Protein AF-0000000077544252 (afdb_homodimer)

Structure (mmCIF, N/CA/C/O backbone):
data_AF-0000000077544252-model_v1
#
loop_
_entity.id
_entity.type
_entity.pdbx_description
1 polymer 'Pyridoxal phosphate-dependent transferase'
#
loop_
_atom_site.group_PDB
_atom_site.id
_atom_site.type_symbol
_atom_site.label_atom_id
_atom_site.label_alt_id
_atom_site.label_comp_id
_atom_site.label_asym_id
_atom_site.label_entity_id
_atom_site.label_seq_id
_atom_site.pdbx_PDB_ins_code
_atom_site.Cartn_x
_atom_site.Cartn_y
_atom_site.Cartn_z
_atom_site.occupancy
_atom_site.B_iso_or_equiv
_atom_site.auth_seq_id
_atom_site.auth_comp_id
_atom_site.auth_asym_id
_atom_site.auth_atom_id
_atom_site.pdbx_PDB_model_num
ATOM 1 N N . MET A 1 1 ? -23.828 -21.828 -5.113 1 35.88 1 MET A N 1
ATOM 2 C CA . MET A 1 1 ? -22.531 -21.641 -4.477 1 35.88 1 MET A CA 1
ATOM 3 C C . MET A 1 1 ? -22.531 -22.188 -3.055 1 35.88 1 MET A C 1
ATOM 5 O O . MET A 1 1 ? -23.297 -21.719 -2.209 1 35.88 1 MET A O 1
ATOM 9 N N . THR A 1 2 ? -22.375 -23.5 -2.918 1 40.09 2 THR A N 1
ATOM 10 C CA . THR A 1 2 ? -22.312 -24.078 -1.583 1 40.09 2 THR A CA 1
ATOM 11 C C . THR A 1 2 ? -21.109 -23.531 -0.812 1 40.09 2 THR A C 1
ATOM 13 O O . THR A 1 2 ? -19.984 -23.594 -1.288 1 40.09 2 THR A O 1
ATOM 16 N N . THR A 1 3 ? -21.297 -22.406 -0.187 1 46.16 3 THR A N 1
ATOM 17 C CA . THR A 1 3 ? -20.203 -21.859 0.615 1 46.16 3 THR A CA 1
ATOM 18 C C . THR A 1 3 ? -19.766 -22.859 1.674 1 46.16 3 THR A C 1
ATOM 20 O O . THR A 1 3 ? -20.578 -23.406 2.404 1 46.16 3 THR A O 1
ATOM 23 N N . THR A 1 4 ? -18.906 -23.672 1.326 1 44.28 4 THR A N 1
ATOM 24 C CA . THR A 1 4 ? -18.391 -24.672 2.246 1 44.28 4 THR A CA 1
ATOM 25 C C . THR A 1 4 ? -18.438 -24.172 3.686 1 44.28 4 THR A C 1
ATOM 27 O O . THR A 1 4 ? -18.344 -24.953 4.629 1 44.28 4 THR A O 1
ATOM 30 N N . GLY A 1 5 ? -18.375 -22.844 3.932 1 52.09 5 GLY A N 1
ATOM 31 C CA . GLY A 1 5 ? -18.25 -22.359 5.297 1 52.09 5 GLY A CA 1
ATOM 32 C C . GLY A 1 5 ? -19.562 -21.844 5.871 1 52.09 5 GLY A C 1
ATOM 33 O O . GLY A 1 5 ? -20.609 -21.938 5.227 1 52.09 5 GLY A O 1
ATOM 34 N N . THR A 1 6 ? -19.484 -21.594 7.242 1 63.16 6 THR A N 1
ATOM 35 C CA . THR A 1 6 ? -20.594 -21.25 8.133 1 63.16 6 THR A CA 1
ATOM 36 C C . THR A 1 6 ? -21.312 -20 7.641 1 63.16 6 THR A C 1
ATOM 38 O O . THR A 1 6 ? -22.391 -19.672 8.141 1 63.16 6 THR A O 1
ATOM 41 N N . MET A 1 7 ? -20.766 -19.359 6.504 1 85.69 7 MET A N 1
ATOM 42 C CA . MET A 1 7 ? -21.516 -18.172 6.109 1 85.69 7 MET A CA 1
ATOM 43 C C . MET A 1 7 ? -21.859 -18.219 4.625 1 85.69 7 MET A C 1
ATOM 45 O O . MET A 1 7 ? -21.031 -17.906 3.779 1 85.69 7 MET A O 1
ATOM 49 N N . ASP A 1 8 ? -23 -18.75 4.238 1 91.38 8 ASP A N 1
ATOM 50 C CA . ASP A 1 8 ? -23.484 -18.703 2.865 1 91.38 8 ASP A CA 1
ATOM 51 C C . ASP A 1 8 ? -24.031 -17.328 2.52 1 91.38 8 ASP A C 1
ATOM 53 O O . ASP A 1 8 ? -23.797 -16.359 3.252 1 91.38 8 ASP A O 1
ATOM 57 N N . LEU A 1 9 ? -24.641 -17.203 1.36 1 94.5 9 LEU A N 1
ATOM 58 C CA . LEU A 1 9 ? -25.062 -15.906 0.867 1 94.5 9 LEU A CA 1
ATOM 59 C C . LEU A 1 9 ? -26.078 -15.273 1.813 1 94.5 9 LEU A C 1
ATOM 61 O O . LEU A 1 9 ? -26 -14.078 2.111 1 94.5 9 LEU A O 1
ATOM 65 N N . GLU A 1 10 ? -27.031 -16.047 2.232 1 94.75 10 GLU A N 1
ATOM 66 C CA . GLU A 1 10 ? -28.031 -15.523 3.164 1 94.75 10 GLU A CA 1
ATOM 67 C C . GLU A 1 10 ? -27.406 -15.227 4.523 1 94.75 10 GLU A C 1
ATOM 69 O O . GLU A 1 10 ? -27.797 -14.273 5.203 1 94.75 10 GLU A O 1
ATOM 74 N N . GLY A 1 11 ? -26.516 -16.156 4.957 1 94.81 11 GLY A N 1
ATOM 75 C CA . GLY A 1 11 ? -25.766 -15.875 6.168 1 94.81 11 GLY A CA 1
ATOM 76 C C . GLY A 1 11 ? -24.984 -14.578 6.105 1 94.81 11 GLY A C 1
ATOM 77 O O . GLY A 1 11 ? -24.922 -13.828 7.082 1 94.81 11 GLY A O 1
ATOM 78 N N . PHE A 1 12 ? -24.438 -14.297 4.98 1 97.44 12 PHE A N 1
ATOM 79 C CA . PHE A 1 12 ? -23.719 -13.039 4.777 1 97.44 12 PHE A CA 1
ATOM 80 C C . PHE A 1 12 ? -24.672 -11.859 4.84 1 97.44 12 PHE A C 1
ATOM 82 O O . PHE A 1 12 ? -24.391 -10.852 5.492 1 97.44 12 PHE A O 1
ATOM 89 N N . ARG A 1 13 ? -25.734 -11.953 4.078 1 97.19 13 ARG A N 1
ATOM 90 C CA . ARG A 1 13 ? -26.719 -10.875 4.09 1 97.19 13 ARG A CA 1
ATOM 91 C C . ARG A 1 13 ? -27.094 -10.492 5.516 1 97.19 13 ARG A C 1
ATOM 93 O O . ARG A 1 13 ? -27.094 -9.312 5.867 1 97.19 13 ARG A O 1
ATOM 100 N N . GLU A 1 14 ? -27.344 -11.453 6.359 1 96.81 14 GLU A N 1
ATOM 101 C CA . GLU A 1 14 ? -27.75 -11.219 7.746 1 96.81 14 GLU A CA 1
ATOM 102 C C . GLU A 1 14 ? -26.594 -10.625 8.555 1 96.81 14 GLU A C 1
ATOM 104 O O . GLU A 1 14 ? -26.797 -9.672 9.312 1 96.81 14 GLU A O 1
ATOM 109 N N . ALA A 1 15 ? -25.422 -11.219 8.438 1 98 15 ALA A N 1
ATOM 110 C CA . ALA A 1 15 ? -24.25 -10.734 9.156 1 98 15 ALA A CA 1
ATOM 111 C C . ALA A 1 15 ? -23.906 -9.297 8.766 1 98 15 ALA A C 1
ATOM 113 O O . ALA A 1 15 ? -23.547 -8.484 9.625 1 98 15 ALA A O 1
ATOM 114 N N . ALA A 1 16 ? -24 -9.008 7.457 1 98.31 16 ALA A N 1
ATOM 115 C CA . ALA A 1 16 ? -23.688 -7.676 6.953 1 98.31 16 ALA A CA 1
ATOM 116 C C . ALA A 1 16 ? -24.703 -6.645 7.469 1 98.31 16 ALA A C 1
ATOM 118 O O . ALA A 1 16 ? -24.312 -5.539 7.855 1 98.31 16 ALA A O 1
ATOM 119 N N . ARG A 1 17 ? -25.969 -7 7.469 1 97.88 17 ARG A N 1
ATOM 120 C CA . ARG A 1 17 ? -26.984 -6.09 7.969 1 97.88 17 ARG A CA 1
ATOM 121 C C . ARG A 1 17 ? -26.797 -5.809 9.453 1 97.88 17 ARG A C 1
ATOM 123 O O . ARG A 1 17 ? -26.922 -4.668 9.898 1 97.88 17 ARG A O 1
ATOM 130 N N . SER A 1 18 ? -26.516 -6.855 10.211 1 97.88 18 SER A N 1
ATOM 131 C CA . SER A 1 18 ? -26.219 -6.676 11.633 1 97.88 18 SER A CA 1
ATOM 132 C C . SER A 1 18 ? -25 -5.793 11.836 1 97.88 18 SER A C 1
ATOM 134 O O . SER A 1 18 ? -24.953 -4.98 12.766 1 97.88 18 SER A O 1
ATOM 136 N N . SER A 1 19 ? -23.984 -5.969 11.062 1 98.44 19 SER A N 1
ATOM 137 C CA . SER A 1 19 ? -22.766 -5.156 11.133 1 98.44 19 SER A CA 1
ATOM 138 C C . SER A 1 19 ? -23.078 -3.691 10.828 1 98.44 19 SER A C 1
ATOM 140 O O . SER A 1 19 ? -22.531 -2.793 11.484 1 98.44 19 SER A O 1
ATOM 142 N N . ILE A 1 20 ? -23.922 -3.459 9.805 1 98.31 20 ILE A N 1
ATOM 143 C CA . ILE A 1 20 ? -24.328 -2.102 9.453 1 98.31 20 ILE A CA 1
ATOM 144 C C . ILE A 1 20 ? -25.031 -1.446 10.641 1 98.31 20 ILE A C 1
ATOM 146 O O . ILE A 1 20 ? -24.797 -0.276 10.945 1 98.31 20 ILE A O 1
ATOM 150 N N . ASP A 1 21 ? -25.891 -2.166 11.305 1 97.94 21 ASP A N 1
ATOM 151 C CA . ASP A 1 21 ? -26.578 -1.633 12.461 1 97.94 21 ASP A CA 1
ATOM 152 C C . ASP A 1 21 ? -25.609 -1.244 13.57 1 97.94 21 ASP A C 1
ATOM 154 O O . ASP A 1 21 ? -25.766 -0.203 14.211 1 97.94 21 ASP A O 1
ATOM 158 N N . GLU A 1 22 ? -24.609 -2.035 13.82 1 97.81 22 GLU A N 1
ATOM 159 C CA . GLU A 1 22 ? -23.594 -1.722 14.82 1 97.81 22 GLU A CA 1
ATOM 160 C C . GLU A 1 22 ? -22.797 -0.481 14.43 1 97.81 22 GLU A C 1
ATOM 162 O O . GLU A 1 22 ? -22.453 0.344 15.281 1 97.81 22 GLU A O 1
ATOM 167 N N . ILE A 1 23 ? -22.453 -0.376 13.18 1 98 23 ILE A N 1
ATOM 168 C CA . ILE A 1 23 ? -21.688 0.755 12.68 1 98 23 ILE A CA 1
ATOM 169 C C . ILE A 1 23 ? -22.5 2.039 12.828 1 98 23 ILE A C 1
ATOM 171 O O . ILE A 1 23 ? -21.969 3.072 13.25 1 98 23 ILE A O 1
ATOM 175 N N . VAL A 1 24 ? -23.781 1.956 12.453 1 97.5 24 VAL A N 1
ATOM 176 C CA . VAL A 1 24 ? -24.672 3.107 12.617 1 97.5 24 VAL A CA 1
ATOM 177 C C . VAL A 1 24 ? -24.734 3.508 14.094 1 97.5 24 VAL A C 1
ATOM 179 O O . VAL A 1 24 ? -24.656 4.691 14.422 1 97.5 24 VAL A O 1
ATOM 182 N N . GLY A 1 25 ? -24.891 2.525 14.969 1 96.88 25 GLY A N 1
ATOM 183 C CA . GLY A 1 25 ? -24.875 2.793 16.391 1 96.88 25 GLY A CA 1
ATOM 184 C C . GLY A 1 25 ? -23.594 3.439 16.875 1 96.88 25 GLY A C 1
ATOM 185 O O . GLY A 1 25 ? -23.625 4.34 17.719 1 96.88 25 GLY A O 1
ATOM 186 N N . TYR A 1 26 ? -22.5 3.006 16.453 1 96.88 26 TYR A N 1
ATOM 187 C CA . TYR A 1 26 ? -21.188 3.543 16.781 1 96.88 26 TYR A CA 1
ATOM 188 C C . TYR A 1 26 ? -21.109 5.027 16.438 1 96.88 26 TYR A C 1
ATOM 190 O O . TYR A 1 26 ? -20.688 5.836 17.281 1 96.88 26 TYR A O 1
ATOM 198 N N . TYR A 1 27 ? -21.516 5.414 15.203 1 96.56 27 TYR A N 1
ATOM 199 C CA . TYR A 1 27 ? -21.406 6.805 14.766 1 96.56 27 TYR A CA 1
ATOM 200 C C . TYR A 1 27 ? -22.453 7.672 15.453 1 96.56 27 TYR A C 1
ATOM 202 O O . TYR A 1 27 ? -22.25 8.867 15.648 1 96.56 27 TYR A O 1
ATOM 210 N N . GLN A 1 28 ? -23.531 7.016 15.805 1 95.44 28 GLN A N 1
ATOM 211 C CA . GLN A 1 28 ? -24.562 7.734 16.547 1 95.44 28 GLN A CA 1
ATOM 212 C C . GLN A 1 28 ? -24.047 8.18 17.906 1 95.44 28 GLN A C 1
ATOM 214 O O . GLN A 1 28 ? -24.438 9.242 18.406 1 95.44 28 GLN A O 1
ATOM 219 N N . ASN A 1 29 ? -23.125 7.438 18.484 1 94.75 29 ASN A N 1
ATOM 220 C CA . ASN A 1 29 ? -22.734 7.676 19.859 1 94.75 29 ASN A CA 1
ATOM 221 C C . ASN A 1 29 ? -21.25 8 19.984 1 94.75 29 ASN A C 1
ATOM 223 O O . ASN A 1 29 ? -20.703 8.055 21.078 1 94.75 29 ASN A O 1
ATOM 227 N N . ILE A 1 30 ? -20.594 8.25 18.938 1 94.94 30 ILE A N 1
ATOM 228 C CA . ILE A 1 30 ? -19.141 8.344 18.922 1 94.94 30 ILE A CA 1
ATOM 229 C C . ILE A 1 30 ? -18.703 9.555 19.75 1 94.94 30 ILE A C 1
ATOM 231 O O . ILE A 1 30 ? -17.656 9.523 20.406 1 94.94 30 ILE A O 1
ATOM 235 N N . ALA A 1 31 ? -19.484 10.648 19.797 1 93.12 31 ALA A N 1
ATOM 236 C CA . ALA A 1 31 ? -19.125 11.867 20.516 1 93.12 31 ALA A CA 1
ATOM 237 C C . ALA A 1 31 ? -19.125 11.641 22.031 1 93.12 31 ALA A C 1
ATOM 239 O O . ALA A 1 31 ? -18.484 12.375 22.766 1 93.12 31 ALA A O 1
ATOM 240 N N . ASP A 1 32 ? -19.844 10.578 22.469 1 92.5 32 ASP A N 1
ATOM 241 C CA . ASP A 1 32 ? -19.969 10.289 23.906 1 92.5 32 ASP A CA 1
ATO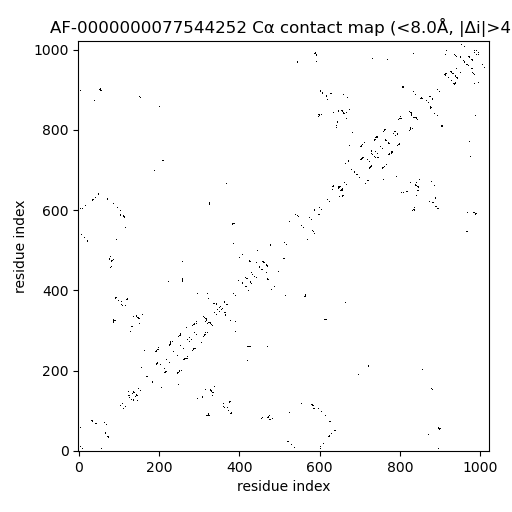M 242 C C . ASP A 1 32 ? -18.859 9.359 24.375 1 92.5 32 ASP A C 1
ATOM 244 O O . ASP A 1 32 ? -18.703 9.141 25.578 1 92.5 32 ASP A O 1
ATOM 248 N N . ARG A 1 33 ? -18.125 8.836 23.5 1 92 33 ARG A N 1
ATOM 249 C CA . ARG A 1 33 ? -17.031 7.93 23.844 1 92 33 ARG A CA 1
ATOM 250 C C . ARG A 1 33 ? -15.758 8.703 24.172 1 92 33 ARG A C 1
ATOM 252 O O . ARG A 1 33 ? -15.547 9.797 23.641 1 92 33 ARG A O 1
ATOM 259 N N . ARG A 1 34 ? -15 8.133 25.156 1 92.62 34 ARG A N 1
ATOM 260 C CA . ARG A 1 34 ? -13.648 8.648 25.328 1 92.62 34 ARG A CA 1
ATOM 261 C C . ARG A 1 34 ? -12.867 8.594 24.016 1 92.62 34 ARG A C 1
ATOM 263 O O . ARG A 1 34 ? -12.805 7.551 23.359 1 92.62 34 ARG A O 1
ATOM 270 N N . VAL A 1 35 ? -12.258 9.68 23.688 1 94.44 35 VAL A N 1
ATOM 271 C CA . VAL A 1 35 ? -11.68 9.797 22.344 1 94.44 35 VAL A CA 1
ATOM 272 C C . VAL A 1 35 ? -10.461 8.883 22.219 1 94.44 35 VAL A C 1
ATOM 274 O O . VAL A 1 35 ? -10.344 8.125 21.266 1 94.44 35 VAL A O 1
ATOM 277 N N . VAL A 1 36 ? -9.516 8.953 23.172 1 92.94 36 VAL A N 1
ATOM 278 C CA . VAL A 1 36 ? -8.305 8.141 23.172 1 92.94 36 VAL A CA 1
ATOM 279 C C . VAL A 1 36 ? -8.5 6.906 24.031 1 92.94 36 VAL 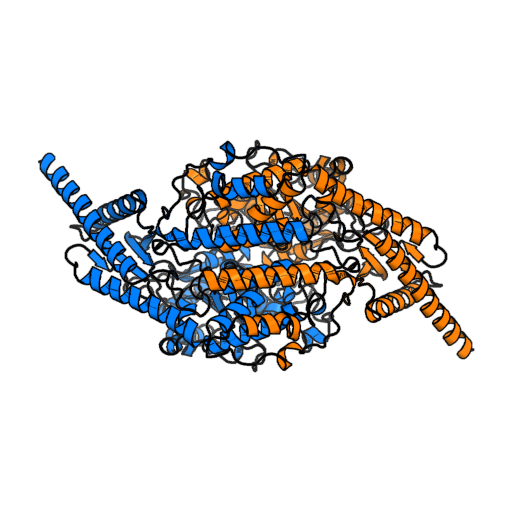A C 1
ATOM 281 O O . VAL A 1 36 ? -8.992 7.004 25.172 1 92.94 36 VAL A O 1
ATOM 284 N N . SER A 1 37 ? -8.141 5.801 23.484 1 91.62 37 SER A N 1
ATOM 285 C CA . SER A 1 37 ? -8.258 4.559 24.25 1 91.62 37 SER A CA 1
ATOM 286 C C . SER A 1 37 ? -7.488 4.645 25.562 1 91.62 37 SER A C 1
ATOM 288 O O . SER A 1 37 ? -6.43 5.273 25.641 1 91.62 37 SER A O 1
ATOM 290 N N . SER A 1 38 ? -8.008 4.02 26.609 1 90.25 38 SER A N 1
ATOM 291 C CA . SER A 1 38 ? -7.344 4.02 27.906 1 90.25 38 SER A CA 1
ATOM 292 C C . SER A 1 38 ? -6.812 2.635 28.25 1 90.25 38 SER A C 1
ATOM 294 O O . SER A 1 38 ? -6.465 2.373 29.406 1 90.25 38 SER A O 1
ATOM 296 N N . VAL A 1 39 ? -6.75 1.806 27.266 1 93.31 39 VAL A N 1
ATOM 297 C CA . VAL A 1 39 ? -6.262 0.458 27.547 1 93.31 39 VAL A CA 1
ATOM 298 C C . VAL A 1 39 ? -4.75 0.493 27.781 1 93.31 39 VAL A C 1
ATOM 300 O O . VAL A 1 39 ? -4.09 1.478 27.438 1 93.31 39 VAL A O 1
ATOM 303 N N . LYS A 1 40 ? -4.219 -0.551 28.406 1 92.81 40 LYS A N 1
ATOM 304 C CA . LYS A 1 40 ? -2.781 -0.712 28.609 1 92.81 40 LYS A CA 1
ATOM 305 C C . LYS A 1 40 ? -2.172 -1.603 27.531 1 92.81 40 LYS A C 1
ATOM 307 O O . LYS A 1 40 ? -2.859 -2.453 26.953 1 92.81 40 LYS A O 1
ATOM 312 N N . PRO A 1 41 ? -0.86 -1.338 27.234 1 92.38 41 PRO A N 1
ATOM 313 C CA . PRO A 1 41 ? -0.205 -2.25 26.281 1 92.38 41 PRO A CA 1
ATOM 314 C C . PRO A 1 41 ? -0.374 -3.717 26.672 1 92.38 41 PRO A C 1
ATOM 316 O O . PRO A 1 41 ? -0.193 -4.078 27.844 1 92.38 41 PRO A O 1
ATOM 319 N N . GLY A 1 42 ? -0.75 -4.504 25.656 1 93.12 42 GLY A N 1
ATOM 320 C CA . GLY A 1 42 ? -0.922 -5.926 25.906 1 93.12 42 GLY A CA 1
ATOM 321 C C . GLY A 1 42 ? -2.336 -6.297 26.312 1 93.12 42 GLY A C 1
ATOM 322 O O . GLY A 1 42 ? -2.635 -7.473 26.547 1 93.12 42 GLY A O 1
ATOM 323 N N . TYR A 1 43 ? -3.262 -5.379 26.297 1 95.88 43 TYR A N 1
ATOM 324 C CA . TYR A 1 43 ? -4.621 -5.625 26.766 1 95.88 43 TYR A CA 1
ATOM 325 C C . TYR A 1 43 ? -5.293 -6.723 25.953 1 95.88 43 TYR A C 1
ATOM 327 O O . TYR A 1 43 ? -5.996 -7.57 26.516 1 95.88 43 TYR A O 1
ATOM 335 N N . LEU A 1 44 ? -5.07 -6.719 24.688 1 96.88 44 LEU A N 1
ATOM 336 C CA . LEU A 1 44 ? -5.805 -7.621 23.812 1 96.88 44 LEU A CA 1
ATOM 337 C C . LEU A 1 44 ? -5.289 -9.055 23.953 1 96.88 44 LEU A C 1
ATOM 339 O O . LEU A 1 44 ? -6.051 -10.008 23.797 1 96.88 44 LEU A O 1
ATOM 343 N N . ARG A 1 45 ? -4.02 -9.211 24.188 1 94.81 45 ARG A N 1
ATOM 344 C CA . ARG A 1 45 ? -3.42 -10.523 24.375 1 94.81 45 ARG A CA 1
ATOM 345 C C . ARG A 1 45 ? -4.098 -11.281 25.5 1 94.81 45 ARG A C 1
ATOM 347 O O . ARG A 1 45 ? -4.18 -12.516 25.469 1 94.81 45 ARG A O 1
ATOM 354 N N . GLU A 1 46 ? -4.582 -10.555 26.453 1 95.19 46 GLU A N 1
ATOM 355 C CA . GLU A 1 46 ? -5.246 -11.148 27.609 1 95.19 46 GLU A CA 1
ATOM 356 C C . GLU A 1 46 ? -6.672 -11.578 27.266 1 95.19 46 GLU A C 1
ATOM 358 O O . GLU A 1 46 ? -7.258 -12.406 27.969 1 95.19 46 GLU A O 1
ATOM 363 N N . LEU A 1 47 ? -7.18 -11.023 26.219 1 96.62 47 LEU A N 1
ATOM 364 C CA . LEU A 1 47 ? -8.594 -11.203 25.922 1 96.62 47 LEU A CA 1
ATOM 365 C C . LEU A 1 47 ? -8.789 -12.188 24.781 1 96.62 47 LEU A C 1
ATOM 367 O O . LEU A 1 47 ? -9.883 -12.711 24.578 1 96.62 47 LEU A O 1
ATOM 371 N N . VAL A 1 48 ? -7.746 -12.359 23.953 1 96.62 48 VAL A N 1
ATOM 372 C CA . VAL A 1 48 ? -7.809 -13.203 22.766 1 96.62 48 VAL A CA 1
ATOM 373 C C . VAL A 1 48 ? -6.906 -14.422 22.938 1 96.62 48 VAL A C 1
ATOM 375 O O . VAL A 1 48 ? -5.785 -14.297 23.438 1 96.62 48 VAL A O 1
ATOM 378 N N . PRO A 1 49 ? -7.379 -15.602 22.484 1 95.31 49 PRO A N 1
ATOM 379 C CA . PRO A 1 49 ? -6.539 -16.797 22.625 1 95.31 49 PRO A CA 1
ATOM 380 C C . PRO A 1 49 ? -5.191 -16.641 21.922 1 95.31 49 PRO A C 1
ATOM 382 O O . PRO A 1 49 ? -5.102 -15.984 20.875 1 95.31 49 PRO A O 1
ATOM 385 N N . SER A 1 50 ? -4.195 -17.266 22.391 1 93.44 50 SER A N 1
ATOM 386 C CA . SER A 1 50 ? -2.85 -17.203 21.828 1 93.44 50 SER A CA 1
ATOM 387 C C . SER A 1 50 ? -2.74 -18.031 20.562 1 93.44 50 SER A C 1
ATOM 389 O O . SER A 1 50 ? -1.806 -17.859 19.781 1 93.44 50 SER A O 1
ATOM 391 N N . LYS A 1 51 ? -3.67 -18.922 20.359 1 96.62 51 LYS A N 1
ATOM 392 C CA . LYS A 1 51 ? -3.695 -19.766 19.172 1 96.62 51 LYS A CA 1
ATOM 393 C C . LYS A 1 51 ? -4.965 -19.547 18.359 1 96.62 51 LYS A C 1
ATOM 395 O O . LYS A 1 51 ? -5.996 -19.156 18.906 1 96.62 51 LYS A O 1
ATOM 400 N N . PRO A 1 52 ? -4.84 -19.734 17.047 1 98 52 PRO A N 1
ATOM 401 C CA . PRO A 1 52 ? -6.055 -19.594 16.234 1 98 52 PRO A CA 1
ATOM 402 C C . PRO A 1 52 ? -7.082 -20.688 16.531 1 98 52 PRO A C 1
ATOM 404 O O . PRO A 1 52 ? -6.711 -21.812 16.891 1 98 52 PRO A O 1
ATOM 407 N N . PRO A 1 53 ? -8.352 -20.406 16.406 1 97.88 53 PRO A N 1
ATOM 408 C CA . PRO A 1 53 ? -9.352 -21.453 16.609 1 97.88 53 PRO A CA 1
ATOM 409 C C . PRO A 1 53 ? -9.258 -22.562 15.555 1 97.88 53 PRO A C 1
ATOM 411 O O . PRO A 1 53 ? -9.117 -22.281 14.367 1 97.88 53 PRO A O 1
ATOM 414 N N . VAL A 1 54 ? -9.352 -23.781 16.031 1 98 54 VAL A N 1
ATOM 415 C CA . VAL A 1 54 ? -9.266 -24.938 15.125 1 98 54 VAL A CA 1
ATOM 416 C C . VAL A 1 54 ? -10.586 -25.094 14.375 1 98 54 VAL A C 1
ATOM 418 O O . VAL A 1 54 ? -10.594 -25.297 13.156 1 98 54 VAL A O 1
ATOM 421 N N . GLU A 1 55 ? -11.68 -24.969 15.141 1 97.44 55 GLU A N 1
ATOM 422 C CA . GLU A 1 55 ? -13.016 -25.109 14.57 1 97.44 55 GLU A CA 1
ATOM 423 C C . GLU A 1 55 ? -13.602 -23.766 14.195 1 97.44 55 GLU A C 1
ATOM 425 O O . GLU A 1 55 ? -13.258 -22.734 14.797 1 97.44 55 GLU A O 1
ATOM 430 N N . ALA A 1 56 ? -14.492 -23.781 13.242 1 97.12 56 ALA A N 1
ATOM 431 C CA . ALA A 1 56 ? -15.211 -22.578 12.828 1 97.12 56 ALA A CA 1
ATOM 432 C C . ALA A 1 56 ? -16.031 -22.016 13.984 1 97.12 56 ALA A C 1
ATOM 434 O O . ALA A 1 56 ? -16.547 -22.766 14.812 1 97.12 56 ALA A O 1
ATOM 435 N N . GLU A 1 57 ? -16.141 -20.703 14 1 96.69 57 GLU A N 1
ATOM 436 C CA . GLU A 1 57 ? -16.969 -20.016 14.977 1 96.69 57 GLU A CA 1
ATOM 437 C C . GLU A 1 57 ? -18.156 -19.328 14.305 1 96.69 57 GLU A C 1
ATOM 439 O O . GLU A 1 57 ? -18.078 -18.953 13.133 1 96.69 57 GLU A O 1
ATOM 444 N N . GLN A 1 58 ? -19.25 -19.156 15.047 1 95.81 58 GLN A N 1
ATOM 445 C CA . GLN A 1 58 ? -20.438 -18.5 14.531 1 95.81 58 GLN A CA 1
ATOM 446 C C . GLN A 1 58 ? -20.266 -16.984 14.5 1 95.81 58 GLN A C 1
ATOM 448 O O . GLN A 1 58 ? -19.641 -16.406 15.406 1 95.81 58 GLN A O 1
ATOM 453 N N . TRP A 1 59 ? -20.859 -16.375 13.508 1 96.69 59 TRP A N 1
ATOM 454 C CA . TRP A 1 59 ? -20.703 -14.93 13.328 1 96.69 59 TRP A CA 1
ATOM 455 C C . TRP A 1 59 ? -21.156 -14.172 14.57 1 96.69 59 TRP A C 1
ATOM 457 O O . TRP A 1 59 ? -20.516 -13.203 14.984 1 96.69 59 TRP A O 1
ATOM 467 N N . LYS A 1 60 ? -22.266 -14.633 15.133 1 96 60 LYS A N 1
ATOM 468 C CA . LYS A 1 60 ? -22.812 -13.93 16.297 1 96 60 LYS A CA 1
ATOM 469 C C . LYS A 1 60 ? -21.781 -13.844 17.422 1 96 60 LYS A C 1
ATOM 471 O O . LYS A 1 60 ? -21.719 -12.836 18.125 1 96 60 LYS A O 1
ATOM 476 N N . ASP A 1 61 ? -20.984 -14.859 17.594 1 96.44 61 ASP A N 1
ATOM 477 C CA . ASP A 1 61 ? -19.953 -14.883 18.625 1 96.44 61 ASP A CA 1
ATOM 478 C C . ASP A 1 61 ? -18.781 -13.992 18.266 1 96.44 61 ASP A C 1
ATOM 480 O O . ASP A 1 61 ? -18.219 -13.312 19.109 1 96.44 61 ASP A O 1
ATOM 484 N N . ILE A 1 62 ? -18.422 -13.992 17.016 1 97.81 62 ILE A N 1
ATOM 485 C CA . ILE A 1 62 ? -17.328 -13.164 16.516 1 97.81 62 ILE A CA 1
ATOM 486 C C . ILE A 1 62 ? -17.703 -11.688 16.656 1 97.81 62 ILE A C 1
ATOM 488 O O . ILE A 1 62 ? -16.906 -10.875 17.125 1 97.81 62 ILE A O 1
ATOM 492 N N . GLN A 1 63 ? -18.906 -11.367 16.219 1 97.94 63 GLN A N 1
ATOM 493 C CA . GLN A 1 63 ? -19.391 -9.984 16.25 1 97.94 63 GLN A CA 1
ATOM 494 C C . GLN A 1 63 ? -19.406 -9.445 17.672 1 97.94 63 GLN A C 1
ATOM 496 O O . GLN A 1 63 ? -19.062 -8.281 17.891 1 97.94 63 GLN A O 1
ATOM 501 N N . LYS A 1 64 ? -19.797 -10.266 18.625 1 97.94 64 LYS A N 1
ATOM 502 C CA . LYS A 1 64 ? -19.797 -9.859 20.031 1 97.94 64 LYS A CA 1
ATOM 503 C C . LYS A 1 64 ? -18.406 -9.438 20.5 1 97.94 64 LYS A C 1
ATOM 505 O O . LYS A 1 64 ? -18.266 -8.531 21.312 1 97.94 64 LYS A O 1
ATOM 510 N N . ASP A 1 65 ? -17.422 -10.07 20 1 98.12 65 ASP A N 1
ATOM 511 C CA . ASP A 1 65 ? -16.047 -9.805 20.406 1 98.12 65 ASP A CA 1
ATOM 512 C C . ASP A 1 65 ? -15.547 -8.484 19.844 1 98.12 65 ASP A C 1
ATOM 514 O O . ASP A 1 65 ? -14.586 -7.902 20.359 1 98.12 65 ASP A O 1
ATOM 518 N N . VAL A 1 66 ? -16.141 -7.949 18.734 1 98.06 66 VAL A N 1
ATOM 519 C CA . VAL A 1 66 ? -15.773 -6.641 18.219 1 98.06 66 VAL A CA 1
ATOM 520 C C . VAL A 1 66 ? -16 -5.57 19.281 1 98.06 66 VAL A C 1
ATOM 522 O O . VAL A 1 66 ? -15.117 -4.746 19.547 1 98.06 66 VAL A O 1
ATOM 525 N N . GLU A 1 67 ? -17.141 -5.57 19.875 1 95.88 67 GLU A N 1
ATOM 526 C CA . GLU A 1 67 ? -17.453 -4.598 20.922 1 95.88 67 GLU A CA 1
ATOM 527 C C . GLU A 1 67 ? -16.688 -4.891 22.203 1 95.88 67 GLU A C 1
ATOM 529 O O . GLU A 1 67 ? -16.141 -3.979 22.828 1 95.88 67 GLU A O 1
ATOM 534 N N . ALA A 1 68 ? -16.547 -6.156 22.562 1 97.19 68 ALA A N 1
ATOM 535 C CA . ALA A 1 68 ? -16 -6.539 23.859 1 97.19 68 ALA A CA 1
ATOM 536 C C . ALA A 1 68 ? -14.477 -6.434 23.875 1 97.19 68 ALA A C 1
ATOM 538 O O . ALA A 1 68 ? -13.875 -6.113 24.906 1 97.19 68 ALA A O 1
ATOM 539 N N . LYS A 1 69 ? -13.898 -6.746 22.766 1 98.12 69 LYS A N 1
ATOM 540 C CA . LYS A 1 69 ? -12.445 -6.922 22.797 1 98.12 69 LYS A CA 1
ATOM 541 C C . LYS A 1 69 ? -11.75 -5.883 21.922 1 98.12 69 LYS A C 1
ATOM 543 O O . LYS A 1 69 ? -10.68 -5.383 22.281 1 98.12 69 LYS A O 1
ATOM 548 N N . ILE A 1 70 ? -12.266 -5.477 20.734 1 98.19 70 ILE A N 1
ATOM 549 C CA . ILE A 1 70 ? -11.625 -4.578 19.781 1 98.19 70 ILE A CA 1
ATOM 550 C C . ILE A 1 70 ? -11.945 -3.129 20.141 1 98.19 70 ILE A C 1
ATOM 552 O O . ILE A 1 70 ? -11.039 -2.299 20.25 1 98.19 70 ILE A O 1
ATOM 556 N N . MET A 1 71 ? -13.172 -2.814 20.469 1 97.31 71 MET A N 1
ATOM 557 C CA . MET A 1 71 ? -13.688 -1.462 20.672 1 97.31 71 MET A CA 1
ATOM 558 C C . MET A 1 71 ? -12.922 -0.749 21.781 1 97.31 71 MET A C 1
ATOM 560 O O . MET A 1 71 ? -12.594 0.432 21.656 1 97.31 71 MET A O 1
ATOM 564 N N . PRO A 1 72 ? -12.57 -1.454 22.875 1 96.62 72 PRO A N 1
ATOM 565 C CA . PRO A 1 72 ? -11.875 -0.758 23.953 1 96.62 72 PRO A CA 1
ATOM 566 C C . PRO A 1 72 ? -10.523 -0.19 23.516 1 96.62 72 PRO A C 1
ATOM 568 O O . PRO A 1 72 ? -10.031 0.77 24.125 1 96.62 72 PRO A O 1
ATOM 571 N N . GLY A 1 73 ? -9.961 -0.79 22.5 1 96.56 73 GLY A N 1
ATOM 572 C CA . GLY A 1 73 ? -8.641 -0.369 22.062 1 96.56 73 GLY A CA 1
ATOM 573 C C . GLY A 1 73 ? -8.68 0.59 20.891 1 96.56 73 GLY A C 1
ATOM 574 O O . GLY A 1 73 ? -7.633 0.932 20.328 1 96.56 73 GLY A O 1
ATOM 575 N N . ILE A 1 74 ? -9.852 1.1 20.5 1 96.69 74 ILE A N 1
ATOM 576 C CA . ILE A 1 74 ? -9.992 1.99 19.359 1 96.69 74 ILE A CA 1
ATOM 577 C C . ILE A 1 74 ? -9.836 3.441 19.812 1 96.69 74 ILE A C 1
ATOM 579 O O . ILE A 1 74 ? -10.5 3.881 20.75 1 96.69 74 ILE A O 1
ATOM 583 N N . THR A 1 75 ? -8.875 4.168 19.25 1 95.25 75 THR A N 1
ATOM 584 C CA . THR A 1 75 ? -8.898 5.625 19.281 1 95.25 75 THR A CA 1
ATOM 585 C C . THR A 1 75 ? -9.859 6.168 18.234 1 95.25 75 THR A C 1
ATOM 587 O O . THR A 1 75 ? -9.766 5.82 17.047 1 95.25 75 THR A O 1
ATOM 590 N N . HIS A 1 76 ? -10.789 6.957 18.641 1 96.19 76 HIS A N 1
ATOM 591 C CA . HIS A 1 76 ? -11.906 7.352 17.797 1 96.19 76 HIS A CA 1
ATOM 592 C C . HIS A 1 76 ? -11.555 8.586 16.969 1 96.19 76 HIS A C 1
ATOM 594 O O . HIS A 1 76 ? -12.023 9.688 17.266 1 96.19 76 HIS A O 1
ATOM 600 N N . TRP A 1 77 ? -10.93 8.422 15.867 1 96.31 77 TRP A N 1
ATOM 601 C CA . TRP A 1 77 ? -10.438 9.469 14.984 1 96.31 77 TRP A CA 1
ATOM 602 C C . TRP A 1 77 ? -11.594 10.281 14.406 1 96.31 77 TRP A C 1
ATOM 604 O O . TRP A 1 77 ? -11.414 11.43 14 1 96.31 77 TRP A O 1
ATOM 614 N N . GLN A 1 78 ? -12.773 9.688 14.352 1 96.31 78 GLN A N 1
ATOM 615 C CA . GLN A 1 78 ? -13.906 10.352 13.727 1 96.31 78 GLN A CA 1
ATOM 616 C C . GLN A 1 78 ? -14.695 11.172 14.742 1 96.31 78 GLN A C 1
ATOM 618 O O . GLN A 1 78 ? -15.664 11.852 14.383 1 96.31 78 GLN A O 1
ATOM 623 N N . SER A 1 79 ? -14.336 11.094 16.016 1 96.75 79 SER A N 1
ATOM 624 C CA . SER A 1 79 ? -15.008 11.875 17.047 1 96.75 79 SER A CA 1
ATOM 625 C C . SER A 1 79 ? -14.828 13.375 16.812 1 96.75 79 SER A C 1
ATOM 627 O O . SER A 1 79 ? -13.75 13.82 16.438 1 96.75 79 SER A O 1
ATOM 629 N N . PRO A 1 80 ? -15.883 14.18 17.062 1 96.5 80 PRO A N 1
ATOM 630 C CA . PRO A 1 80 ? -15.711 15.633 16.984 1 96.5 80 PRO A CA 1
ATOM 631 C C . PRO A 1 80 ? -14.773 16.188 18.062 1 96.5 80 PRO A C 1
ATOM 633 O O . PRO A 1 80 ? -14.383 17.344 18.016 1 96.5 80 PRO A O 1
ATOM 636 N N . ASN A 1 81 ? -14.391 15.32 19.031 1 96.81 81 ASN A N 1
ATOM 637 C CA . ASN A 1 81 ? -13.461 15.703 20.094 1 96.81 81 ASN A CA 1
ATOM 638 C C . ASN A 1 81 ? -12.031 15.32 19.75 1 96.81 81 ASN A C 1
ATOM 640 O O . ASN A 1 81 ? -11.117 15.547 20.547 1 96.81 81 ASN A O 1
ATOM 644 N N . PHE A 1 82 ? -11.883 14.688 18.609 1 96.62 82 PHE A N 1
ATOM 645 C CA . PHE A 1 82 ? -10.547 14.398 18.094 1 96.62 82 PHE A CA 1
ATOM 646 C C . PHE A 1 82 ? -9.961 15.609 17.375 1 96.62 82 PHE A C 1
ATOM 648 O O . PHE A 1 82 ? -10.367 15.938 16.266 1 96.62 82 PHE A O 1
ATOM 655 N N . MET A 1 83 ? -8.961 16.266 18 1 97.06 83 MET A N 1
ATOM 656 C CA . MET A 1 83 ? -8.336 17.469 17.438 1 97.06 83 MET A CA 1
ATOM 657 C C . MET A 1 83 ? -6.82 17.312 17.375 1 97.06 83 MET A C 1
ATOM 659 O O . MET A 1 83 ? -6.09 18.312 17.391 1 97.06 83 MET A O 1
ATOM 663 N N . ALA A 1 84 ? -6.379 16.016 17.375 1 94.62 84 ALA A N 1
ATOM 664 C CA . ALA A 1 84 ? -4.969 15.648 17.312 1 94.62 84 ALA A CA 1
ATOM 665 C C . ALA A 1 84 ? -4.539 15.336 15.883 1 94.62 84 ALA A C 1
ATOM 667 O O . ALA A 1 84 ? -5.367 14.969 15.047 1 94.62 84 ALA A O 1
ATOM 668 N N . PHE A 1 85 ? -3.279 15.477 15.586 1 94.25 85 PHE A N 1
ATOM 669 C CA . PHE A 1 85 ? -2.742 15.172 14.266 1 94.25 85 PHE A CA 1
ATOM 670 C C . PHE A 1 85 ? -3.576 15.836 13.172 1 94.25 85 PHE A C 1
ATOM 672 O O . PHE A 1 85 ? -4.324 16.781 13.445 1 94.25 85 PHE A O 1
ATOM 679 N N . PHE A 1 86 ? -3.373 15.531 11.914 1 96.06 86 PHE A N 1
ATOM 680 C CA . PHE A 1 86 ? -4.336 15.789 10.852 1 96.06 86 PHE A CA 1
ATOM 681 C C . PHE A 1 86 ? -5.371 14.672 10.773 1 96.06 86 PHE A C 1
ATOM 683 O O . PHE A 1 86 ? -5.086 13.531 11.133 1 96.06 86 PHE A O 1
ATOM 690 N N . PRO A 1 87 ? -6.578 15.008 10.398 1 95.44 87 PRO A N 1
ATOM 691 C CA . PRO A 1 87 ? -7.652 14.008 10.406 1 95.44 87 PRO A CA 1
ATOM 692 C C . PRO A 1 87 ? -7.387 12.852 9.445 1 95.44 87 PRO A C 1
ATOM 694 O O . PRO A 1 87 ? -6.551 12.969 8.547 1 95.44 87 PRO A O 1
ATOM 697 N N . CYS A 1 88 ? -7.984 11.742 9.648 1 95.56 88 CYS A N 1
ATOM 698 C CA . CYS A 1 88 ? -8.18 10.609 8.75 1 95.56 88 CYS A CA 1
ATOM 699 C C . CYS A 1 88 ? -9.656 10.32 8.547 1 95.56 88 CYS A C 1
ATOM 701 O O . CYS A 1 88 ? -10.234 9.484 9.234 1 95.56 88 CYS A O 1
ATOM 703 N N . SER A 1 89 ? -10.18 10.93 7.512 1 93.5 89 SER A N 1
ATOM 704 C CA . SER A 1 89 ? -11.625 11.055 7.371 1 93.5 89 SER A CA 1
ATOM 705 C C . SER A 1 89 ? -12.25 9.742 6.906 1 93.5 89 SER A C 1
ATOM 707 O O . SER A 1 89 ? -11.672 9.031 6.086 1 93.5 89 SER A O 1
ATOM 709 N N . SER A 1 90 ? -13.367 9.461 7.504 1 93.25 90 SER A N 1
ATOM 710 C CA . SER A 1 90 ? -14.273 8.43 7.012 1 93.25 90 SER A CA 1
ATOM 711 C C . SER A 1 90 ? -15.625 9.023 6.629 1 93.25 90 SER A C 1
ATOM 713 O O . SER A 1 90 ? -16.172 9.859 7.352 1 93.25 90 SER A O 1
ATOM 715 N N . SER A 1 91 ? -16.094 8.711 5.457 1 96.5 91 SER A N 1
ATOM 716 C CA . SER A 1 91 ? -17.438 9.156 5.051 1 96.5 91 SER A CA 1
ATOM 717 C C . SER A 1 91 ? -18.312 7.969 4.664 1 96.5 91 SER A C 1
ATOM 719 O O . SER A 1 91 ? -17.812 6.883 4.371 1 96.5 91 SER A O 1
ATOM 721 N N . PHE A 1 92 ? -19.609 8.172 4.773 1 97.38 92 PHE A N 1
ATOM 722 C CA . PHE A 1 92 ? -20.562 7.109 4.492 1 97.38 92 PHE A CA 1
ATOM 723 C C . PHE A 1 92 ? -20.484 6.691 3.029 1 97.38 92 PHE A C 1
ATOM 725 O O . PHE A 1 92 ? -20.422 5.5 2.723 1 97.38 92 PHE A O 1
ATOM 732 N N . PRO A 1 93 ? -20.438 7.664 2.029 1 97.88 93 PRO A N 1
ATOM 733 C CA . PRO A 1 93 ? -20.25 7.219 0.646 1 97.88 93 PRO A CA 1
ATOM 734 C C . PRO A 1 93 ? -18.922 6.484 0.437 1 97.88 93 PRO A C 1
ATOM 736 O O . PRO A 1 93 ? -18.859 5.555 -0.373 1 97.88 93 PRO A O 1
ATOM 739 N N . GLY A 1 94 ? -17.859 6.949 1.158 1 98 94 GLY A N 1
ATOM 740 C CA . GLY A 1 94 ? -16.609 6.223 1.106 1 98 94 GLY A CA 1
ATOM 741 C C . GLY A 1 94 ? -16.719 4.785 1.586 1 98 94 GLY A C 1
ATOM 742 O O . GLY A 1 94 ? -16.141 3.877 0.993 1 98 94 GLY A O 1
ATOM 743 N N . MET A 1 95 ? -17.484 4.543 2.664 1 98.25 95 MET A N 1
ATOM 744 C CA . MET A 1 95 ? -17.719 3.201 3.184 1 98.25 95 MET A CA 1
ATOM 745 C C . MET A 1 95 ? -18.438 2.34 2.15 1 98.25 95 MET A C 1
ATOM 747 O O . MET A 1 95 ? -18.141 1.152 2.01 1 98.25 95 MET A O 1
ATOM 751 N N . LEU A 1 96 ? -19.422 2.957 1.464 1 98.56 96 LEU A N 1
ATOM 752 C CA . LEU A 1 96 ? -20.125 2.23 0.415 1 98.56 96 LEU A CA 1
ATOM 753 C C . LEU A 1 96 ? -19.172 1.83 -0.706 1 98.56 96 LEU A C 1
ATOM 755 O O . LEU A 1 96 ? -19.25 0.714 -1.224 1 98.56 96 LEU A O 1
ATOM 759 N N . GLY A 1 97 ? -18.297 2.789 -1.106 1 98.44 97 GLY A N 1
ATOM 760 C CA . GLY A 1 97 ? -17.281 2.467 -2.098 1 98.44 97 GLY A CA 1
ATOM 761 C C . GLY A 1 97 ? -16.406 1.301 -1.693 1 98.44 97 GLY A C 1
ATOM 762 O O . GLY A 1 97 ? -16.062 0.451 -2.521 1 98.44 97 GLY A O 1
ATOM 763 N N . GLU A 1 98 ? -16.047 1.225 -0.427 1 97.69 98 GLU A N 1
ATOM 764 C CA . GLU A 1 98 ? -15.234 0.126 0.091 1 97.69 98 GLU A CA 1
ATOM 765 C C . GLU A 1 98 ? -15.992 -1.196 0.026 1 97.69 98 GLU A C 1
ATOM 767 O O . GLU A 1 98 ? -15.398 -2.246 -0.23 1 97.69 98 GLU A O 1
ATOM 772 N N . MET A 1 99 ? -17.25 -1.169 0.289 1 97.94 99 MET A N 1
ATOM 773 C CA . MET A 1 99 ? -18.062 -2.377 0.244 1 97.94 99 MET A CA 1
ATOM 774 C C . MET A 1 99 ? -18.078 -2.973 -1.159 1 97.94 99 MET A C 1
ATOM 776 O O . MET A 1 99 ? -17.828 -4.168 -1.332 1 97.94 99 MET A O 1
ATOM 780 N N . TYR A 1 100 ? -18.297 -2.141 -2.143 1 98.31 100 TYR A N 1
ATOM 781 C CA . TYR A 1 100 ? -18.328 -2.611 -3.523 1 98.31 100 TYR A CA 1
ATOM 782 C C . TYR A 1 100 ? -16.938 -3.064 -3.977 1 98.31 100 TYR A C 1
ATOM 784 O O . TYR A 1 100 ? -16.812 -4.066 -4.684 1 98.31 100 TYR A O 1
ATOM 792 N N . SER A 1 101 ? -15.945 -2.279 -3.617 1 97.5 101 SER A N 1
ATOM 793 C CA . SER A 1 101 ? -14.578 -2.645 -3.957 1 97.5 101 SER A CA 1
ATOM 794 C C . SER A 1 101 ? -14.234 -4.039 -3.445 1 97.5 101 SER A C 1
ATOM 796 O O . SER A 1 101 ? -13.586 -4.82 -4.145 1 97.5 101 SER A O 1
ATOM 798 N N . SER A 1 102 ? -14.648 -4.352 -2.219 1 96.75 102 SER A N 1
ATOM 799 C CA . SER A 1 102 ? -14.383 -5.656 -1.618 1 96.75 102 SER A CA 1
ATOM 800 C C . SER A 1 102 ? -15.133 -6.766 -2.346 1 96.75 102 SER A C 1
ATOM 802 O O . SER A 1 102 ? -14.68 -7.91 -2.379 1 96.75 102 SER A O 1
ATOM 804 N N . ALA A 1 103 ? -16.266 -6.434 -2.879 1 96.75 103 ALA A N 1
ATOM 805 C CA . ALA A 1 103 ? -17.094 -7.402 -3.596 1 96.75 103 ALA A CA 1
ATOM 806 C C . ALA A 1 103 ? -16.516 -7.695 -4.98 1 96.75 103 ALA A C 1
ATOM 808 O O . ALA A 1 103 ? -16.469 -8.852 -5.406 1 96.75 103 ALA A O 1
ATOM 809 N N . PHE A 1 104 ? -16.031 -6.621 -5.707 1 96.31 104 PHE A N 1
ATOM 810 C CA . PHE A 1 104 ? -15.461 -6.738 -7.043 1 96.31 104 PHE A CA 1
ATOM 811 C C . PHE A 1 104 ? -13.984 -7.109 -6.973 1 96.31 104 PHE A C 1
ATOM 813 O O . PHE A 1 104 ? -13.234 -6.879 -7.926 1 96.31 104 PHE A O 1
ATOM 820 N N . ASN A 1 105 ? -13.625 -7.688 -5.953 1 94.75 105 ASN A N 1
ATOM 821 C CA . ASN A 1 105 ? -12.227 -7.922 -5.59 1 94.75 105 ASN A CA 1
ATOM 822 C C . ASN A 1 105 ? -11.453 -8.586 -6.727 1 94.75 105 ASN A C 1
ATOM 824 O O . ASN A 1 105 ? -11.969 -9.492 -7.383 1 94.75 105 ASN A O 1
ATOM 828 N N . GLY A 1 106 ? -10.305 -8.164 -7.016 1 93.38 106 GLY A N 1
ATOM 829 C CA . GLY A 1 106 ? -9.328 -8.617 -7.996 1 93.38 106 GLY A CA 1
ATOM 830 C C . GLY A 1 106 ? -7.973 -7.961 -7.84 1 93.38 106 GLY A C 1
ATOM 831 O O . GLY A 1 106 ? -7.773 -7.141 -6.941 1 93.38 106 GLY A O 1
ATOM 832 N N . SER A 1 107 ? -7.02 -8.281 -8.617 1 89.12 107 SER A N 1
ATOM 833 C CA . SER A 1 107 ? -5.668 -7.746 -8.484 1 89.12 107 SER A CA 1
ATOM 834 C C . SER A 1 107 ? -5.512 -6.445 -9.273 1 89.12 107 SER A C 1
ATOM 836 O O . SER A 1 107 ? -4.68 -5.602 -8.922 1 89.12 107 SER A O 1
ATOM 838 N N . ALA A 1 108 ? -6.152 -6.324 -10.391 1 89.06 108 ALA A N 1
ATOM 839 C CA . ALA A 1 108 ? -6.289 -5.113 -11.203 1 89.06 108 ALA A CA 1
ATOM 840 C C . ALA A 1 108 ? -4.922 -4.523 -11.539 1 89.06 108 ALA A C 1
ATOM 842 O O . ALA A 1 108 ? -4.719 -3.311 -11.43 1 89.06 108 ALA A O 1
ATOM 843 N N . PHE A 1 109 ? -3.939 -5.336 -11.906 1 84 109 PHE A N 1
ATOM 844 C CA . PHE A 1 109 ? -2.598 -4.812 -12.141 1 84 109 PHE A CA 1
ATOM 845 C C . PHE A 1 109 ? -2.455 -4.312 -13.57 1 84 109 PHE A C 1
ATOM 847 O O . PHE A 1 109 ? -1.521 -3.57 -13.883 1 84 109 PHE A O 1
ATOM 854 N N . ASN A 1 110 ? -3.375 -4.688 -14.508 1 83.62 110 ASN A N 1
ATOM 855 C CA . ASN A 1 110 ? -3.43 -4.129 -15.852 1 83.62 110 ASN A CA 1
ATOM 856 C C . ASN A 1 110 ? -4.867 -3.988 -16.344 1 83.62 110 ASN A C 1
ATOM 858 O O . ASN A 1 110 ? -5.809 -4.332 -15.633 1 83.62 110 ASN A O 1
ATOM 862 N N . TRP A 1 111 ? -5.031 -3.408 -17.516 1 87.06 111 TRP A N 1
ATOM 863 C CA . TRP A 1 111 ? -6.348 -3.02 -18 1 87.06 111 TRP A CA 1
ATOM 864 C C . TRP A 1 111 ? -7.262 -4.234 -18.141 1 87.06 111 TRP A C 1
ATOM 866 O O . TRP A 1 111 ? -8.406 -4.211 -17.688 1 87.06 111 TRP A O 1
ATOM 876 N N . ILE A 1 112 ? -6.734 -5.375 -18.594 1 83.69 112 ILE A N 1
ATOM 877 C CA . ILE A 1 112 ? -7.57 -6.531 -18.891 1 83.69 112 ILE A CA 1
ATOM 878 C C . ILE A 1 112 ? -8 -7.203 -17.594 1 83.69 112 ILE A C 1
ATOM 880 O O . ILE A 1 112 ? -9.031 -7.875 -17.547 1 83.69 112 ILE A O 1
ATOM 884 N N . CYS A 1 113 ? -7.262 -7.047 -16.516 1 88.75 113 CYS A N 1
ATOM 885 C CA . CYS A 1 113 ? -7.602 -7.641 -15.227 1 88.75 113 CYS A CA 1
ATOM 886 C C . CYS A 1 113 ? -8.883 -7.035 -14.672 1 88.75 113 CYS A C 1
ATOM 888 O O . CYS A 1 113 ? -9.555 -7.648 -13.836 1 88.75 113 CYS A O 1
ATOM 890 N N . SER A 1 114 ? -9.188 -5.77 -15.07 1 92.25 114 SER A N 1
ATOM 891 C CA . SER A 1 114 ? -10.461 -5.121 -14.789 1 92.25 114 SER A CA 1
ATOM 892 C C . SER A 1 114 ? -10.516 -3.725 -15.398 1 92.25 114 SER A C 1
ATOM 894 O O . SER A 1 114 ? -10.219 -2.734 -14.734 1 92.25 114 SER A O 1
ATOM 896 N N . PRO A 1 115 ? -11.016 -3.635 -16.578 1 94.44 115 PRO A N 1
ATOM 897 C CA . PRO A 1 115 ? -11.047 -2.359 -17.297 1 94.44 115 PRO A CA 1
ATOM 898 C C . PRO A 1 115 ? -11.672 -1.233 -16.469 1 94.44 115 PRO A C 1
ATOM 900 O O . PRO A 1 115 ? -11.156 -0.111 -16.469 1 94.44 115 PRO A O 1
ATOM 903 N N . ALA A 1 116 ? -12.742 -1.528 -15.758 1 96.94 116 ALA A N 1
ATOM 904 C CA . ALA A 1 116 ? -13.453 -0.519 -14.969 1 96.94 116 ALA A CA 1
ATOM 905 C C . ALA A 1 116 ? -12.539 0.084 -13.906 1 96.94 116 ALA A C 1
ATOM 907 O O . ALA A 1 116 ? -12.586 1.288 -13.648 1 96.94 116 ALA A O 1
ATOM 908 N N . VAL A 1 117 ? -11.703 -0.75 -13.281 1 96.5 117 VAL A N 1
ATOM 909 C CA . VAL A 1 117 ? -10.82 -0.296 -12.211 1 96.5 117 VAL A CA 1
ATOM 910 C C . VAL A 1 117 ? -9.797 0.689 -12.773 1 96.5 117 VAL A C 1
ATOM 912 O O . VAL A 1 117 ? -9.539 1.733 -12.172 1 96.5 117 VAL A O 1
ATOM 915 N N . THR A 1 118 ? -9.234 0.408 -13.914 1 95 118 THR A N 1
ATOM 916 C CA . THR A 1 118 ? -8.211 1.235 -14.547 1 95 118 THR A CA 1
ATOM 917 C C . THR A 1 118 ? -8.82 2.523 -15.094 1 95 118 THR A C 1
ATOM 919 O O . THR A 1 118 ? -8.32 3.617 -14.828 1 95 118 THR A O 1
ATOM 922 N N . GLU A 1 119 ? -9.883 2.389 -15.797 1 96.31 119 GLU A N 1
ATOM 923 C CA . GLU A 1 119 ? -10.438 3.545 -16.5 1 96.31 119 GLU A CA 1
ATOM 924 C C . GLU A 1 119 ? -11.086 4.516 -15.516 1 96.31 119 GLU A C 1
ATOM 926 O O . GLU A 1 119 ? -11.008 5.734 -15.688 1 96.31 119 GLU A O 1
ATOM 931 N N . LEU A 1 120 ? -11.727 3.988 -14.492 1 97.69 120 LEU A N 1
ATOM 932 C CA . LEU A 1 120 ? -12.328 4.891 -13.516 1 97.69 120 LEU A CA 1
ATOM 933 C C . LEU A 1 120 ? -11.258 5.695 -12.781 1 97.69 120 LEU A C 1
ATOM 935 O O . LEU A 1 120 ? -11.477 6.863 -12.453 1 97.69 120 LEU A O 1
ATOM 939 N N . GLU A 1 121 ? -10.164 5.055 -12.5 1 97.31 121 GLU A N 1
ATOM 940 C CA . GLU A 1 121 ? -9.078 5.777 -11.844 1 97.31 121 GLU A CA 1
ATOM 941 C C . GLU A 1 121 ? -8.594 6.945 -12.695 1 97.31 121 GLU A C 1
ATOM 943 O O . GLU A 1 121 ? -8.375 8.047 -12.188 1 97.31 121 GLU A O 1
ATOM 948 N N . THR A 1 122 ? -8.453 6.75 -13.953 1 96.5 122 THR A N 1
ATOM 949 C CA . THR A 1 122 ? -8.047 7.82 -14.859 1 96.5 122 THR A CA 1
ATOM 950 C C . THR A 1 122 ? -9.07 8.953 -14.844 1 96.5 122 THR A C 1
ATOM 952 O O . THR A 1 122 ? -8.695 10.125 -14.766 1 96.5 122 THR A O 1
ATOM 955 N N . ILE A 1 123 ? -10.305 8.602 -14.852 1 97.19 123 ILE A N 1
ATOM 956 C CA . ILE A 1 123 ? -11.375 9.586 -14.914 1 97.19 123 ILE A CA 1
ATOM 957 C C . ILE A 1 123 ? -11.422 10.383 -13.617 1 97.19 123 ILE A C 1
ATOM 959 O O . ILE A 1 123 ? -11.461 11.617 -13.641 1 97.19 123 ILE A O 1
ATOM 963 N N . VAL A 1 124 ? -11.344 9.703 -12.547 1 98.06 124 VAL A N 1
ATOM 964 C CA . VAL A 1 124 ? -11.5 10.367 -11.258 1 98.06 124 VAL A CA 1
ATOM 965 C C . VAL A 1 124 ? -10.273 11.219 -10.961 1 98.06 124 VAL A C 1
ATOM 967 O O . VAL A 1 124 ? -10.383 12.297 -10.359 1 98.06 124 VAL A O 1
ATOM 970 N N . THR A 1 125 ? -9.117 10.781 -11.336 1 98.12 125 THR A N 1
ATOM 971 C CA . THR A 1 125 ? -7.934 11.602 -11.125 1 98.12 125 THR A CA 1
ATOM 972 C C . THR A 1 125 ? -7.977 12.859 -11.992 1 98.12 125 THR A C 1
ATOM 974 O O . THR A 1 125 ? -7.516 13.922 -11.578 1 98.12 125 THR A O 1
ATOM 977 N N . ASP A 1 126 ? -8.516 12.742 -13.164 1 97.88 126 ASP A N 1
ATOM 978 C CA . ASP A 1 126 ? -8.711 13.938 -13.984 1 97.88 126 ASP A CA 1
ATOM 979 C C . ASP A 1 126 ? -9.734 14.875 -13.352 1 97.88 126 ASP A C 1
ATOM 981 O O . ASP A 1 126 ? -9.578 16.094 -13.391 1 97.88 126 ASP A O 1
ATOM 985 N N . TRP A 1 127 ? -10.859 14.289 -12.797 1 98.69 127 TRP A N 1
ATOM 986 C CA . TRP A 1 127 ? -11.812 15.094 -12.031 1 98.69 127 TRP A CA 1
ATOM 987 C C . TRP A 1 127 ? -11.109 15.875 -10.93 1 98.69 127 TRP A C 1
ATOM 989 O O . TRP A 1 127 ? -11.367 17.062 -10.75 1 98.69 127 TRP A O 1
ATOM 999 N N . LEU A 1 128 ? -10.258 15.211 -10.258 1 98.81 128 LEU A N 1
ATOM 1000 C CA . LEU A 1 128 ? -9.539 15.812 -9.141 1 98.81 128 LEU A CA 1
ATOM 1001 C C . LEU A 1 128 ? -8.586 16.906 -9.633 1 98.81 128 LEU A C 1
ATOM 1003 O O . LEU A 1 128 ? -8.453 17.953 -9 1 98.81 128 LEU A O 1
ATOM 1007 N N . ALA A 1 129 ? -7.871 16.594 -10.734 1 98.44 129 ALA A N 1
ATOM 1008 C CA . ALA A 1 129 ? -6.984 17.609 -11.297 1 98.44 129 ALA A CA 1
ATOM 1009 C C . ALA A 1 129 ? -7.75 18.891 -11.609 1 98.44 129 ALA A C 1
ATOM 1011 O O . ALA A 1 129 ? -7.25 20 -11.367 1 98.44 129 ALA A O 1
ATOM 1012 N N . ASP A 1 130 ? -8.914 18.734 -12.109 1 97.62 130 ASP A N 1
ATOM 1013 C CA . ASP A 1 130 ? -9.781 19.875 -12.383 1 97.62 130 ASP A CA 1
ATOM 1014 C C . ASP A 1 130 ? -10.164 20.594 -11.094 1 97.62 130 ASP A C 1
ATOM 1016 O O . ASP A 1 130 ? -10.062 21.812 -11.016 1 97.62 130 ASP A O 1
ATOM 1020 N N . MET A 1 131 ? -10.57 19.875 -10.18 1 98.62 131 MET A N 1
ATOM 1021 C CA . MET A 1 131 ? -11.031 20.422 -8.906 1 98.62 131 MET A CA 1
ATOM 1022 C C . MET A 1 131 ? -9.906 21.172 -8.195 1 98.62 131 MET A C 1
ATOM 1024 O O . MET A 1 131 ? -10.148 22.156 -7.508 1 98.62 131 MET A O 1
ATOM 1028 N N . PHE A 1 132 ? -8.656 20.703 -8.383 1 98.75 132 PHE A N 1
ATOM 1029 C CA . PHE A 1 132 ? -7.512 21.266 -7.672 1 98.75 132 PHE A CA 1
ATOM 1030 C C . PHE A 1 132 ? -6.879 22.406 -8.477 1 98.75 132 PHE A C 1
ATOM 1032 O O . PHE A 1 132 ? -5.91 23.016 -8.031 1 98.75 132 PHE A O 1
ATOM 1039 N N . ASN A 1 133 ? -7.383 22.641 -9.656 1 98.38 133 ASN A N 1
ATOM 1040 C CA . ASN A 1 133 ? -6.816 23.656 -10.539 1 98.38 133 ASN A CA 1
ATOM 1041 C C . ASN A 1 133 ? -5.359 23.359 -10.875 1 98.38 133 ASN A C 1
ATOM 1043 O O . ASN A 1 133 ? -4.52 24.266 -10.875 1 98.38 133 ASN A O 1
ATOM 1047 N N . LEU A 1 134 ? -5.09 22.109 -11.156 1 98.56 134 LEU A N 1
ATOM 1048 C CA . LEU A 1 134 ? -3.736 21.719 -11.531 1 98.56 134 LEU A CA 1
ATOM 1049 C C . LEU A 1 134 ? -3.463 22.047 -12.992 1 98.56 134 LEU A C 1
ATOM 1051 O O . LEU A 1 134 ? -4.395 22.172 -13.797 1 98.56 134 LEU A O 1
ATOM 1055 N N . PRO A 1 135 ? -2.219 22.219 -13.352 1 97.75 135 PRO A N 1
ATOM 1056 C CA . PRO A 1 135 ? -1.905 22.5 -14.758 1 97.75 135 PRO A CA 1
ATOM 1057 C C . PRO A 1 135 ? -2.348 21.391 -15.703 1 97.75 135 PRO A C 1
ATOM 1059 O O . PRO A 1 135 ? -2.439 20.219 -15.289 1 97.75 135 PRO A O 1
ATOM 1062 N N . GLU A 1 136 ? -2.547 21.766 -16.922 1 96.81 136 GLU A N 1
ATOM 1063 C CA . GLU A 1 136 ? -3.031 20.828 -17.922 1 96.81 136 GLU A CA 1
ATOM 1064 C C . GLU A 1 136 ? -2.049 19.672 -18.125 1 96.81 136 GLU A C 1
ATOM 1066 O O . GLU A 1 136 ? -2.455 18.547 -18.438 1 96.81 136 GLU A O 1
ATOM 1071 N N . THR A 1 137 ? -0.794 19.891 -17.844 1 96.81 137 THR A N 1
ATOM 1072 C CA . THR A 1 137 ? 0.239 18.891 -18.062 1 96.81 137 THR A CA 1
ATOM 1073 C C . THR A 1 137 ? 0.07 17.719 -17.078 1 96.81 137 THR A C 1
ATOM 1075 O O . THR A 1 137 ? 0.615 16.641 -17.297 1 96.81 137 THR A O 1
ATOM 1078 N N . TYR A 1 138 ? -0.699 17.953 -15.992 1 97.75 138 TYR A N 1
ATOM 1079 C CA . TYR A 1 138 ? -0.904 16.906 -15 1 97.75 138 TYR A CA 1
ATOM 1080 C C . TYR A 1 138 ? -2.088 16.031 -15.375 1 97.75 138 TYR A C 1
ATOM 1082 O O . TYR A 1 138 ? -2.352 15.016 -14.727 1 97.75 138 TYR A O 1
ATOM 1090 N N . ARG A 1 139 ? -2.783 16.312 -16.422 1 96.06 139 ARG A N 1
ATOM 1091 C CA . ARG A 1 139 ? -3.957 15.555 -16.859 1 96.06 139 ARG A CA 1
ATOM 1092 C C . ARG A 1 139 ? -3.562 14.406 -17.781 1 96.06 139 ARG A C 1
ATOM 1094 O O . ARG A 1 139 ? -2.578 14.5 -18.516 1 96.06 139 ARG A O 1
ATOM 1101 N N . SER A 1 140 ? -4.387 13.383 -17.734 1 94.31 140 SER A N 1
ATOM 1102 C CA . SER A 1 140 ? -4.109 12.203 -18.562 1 94.31 140 SER A CA 1
ATOM 1103 C C . SER A 1 140 ? -4.168 12.531 -20.047 1 94.31 140 SER A C 1
ATOM 1105 O O . SER A 1 140 ? -3.492 11.898 -20.859 1 94.31 140 SER A O 1
ATOM 1107 N N . SER A 1 141 ? -4.906 13.531 -20.422 1 90.75 141 SER A N 1
ATOM 1108 C CA . SER A 1 141 ? -5.066 13.938 -21.812 1 90.75 141 SER A CA 1
ATOM 1109 C C . SER A 1 141 ? -4.281 15.211 -22.109 1 90.75 141 SER A C 1
ATOM 1111 O O . SER A 1 141 ? -4.512 15.867 -23.141 1 90.75 141 SER A O 1
ATOM 1113 N N . GLY A 1 142 ? -3.463 15.555 -21.203 1 93.38 142 GLY A N 1
ATOM 1114 C CA . GLY A 1 142 ? -2.697 16.781 -21.391 1 93.38 142 GLY A CA 1
ATOM 1115 C C . GLY A 1 142 ? -1.65 16.656 -22.484 1 93.38 142 GLY A C 1
ATOM 1116 O O . GLY A 1 142 ? -1.39 15.57 -23 1 93.38 142 GLY A O 1
ATOM 1117 N N . SER A 1 143 ? -1.045 17.75 -22.797 1 94.31 143 SER A N 1
ATOM 1118 C CA . SER A 1 143 ? -0.112 17.859 -23.922 1 94.31 143 SER A CA 1
ATOM 1119 C C . SER A 1 143 ? 1.145 17.031 -23.672 1 94.31 143 SER A C 1
ATOM 1121 O O . SER A 1 143 ? 1.785 16.562 -24.609 1 94.31 143 SER A O 1
ATOM 1123 N N . THR A 1 144 ? 1.496 16.844 -22.391 1 94.31 144 THR A N 1
ATOM 1124 C CA . THR A 1 144 ? 2.715 16.109 -22.062 1 94.31 144 THR A CA 1
ATOM 1125 C C . THR A 1 144 ? 2.396 14.672 -21.688 1 94.31 144 THR A C 1
ATOM 1127 O O . THR A 1 144 ? 3.291 13.906 -21.312 1 94.31 144 THR A O 1
ATOM 1130 N N . LEU A 1 145 ? 1.157 14.344 -21.688 1 93.75 145 LEU A N 1
ATOM 1131 C CA . LEU A 1 145 ? 0.679 13 -21.359 1 93.75 145 LEU A CA 1
ATOM 1132 C C . LEU A 1 145 ? 1.017 12.633 -19.922 1 93.75 145 LEU A C 1
ATOM 1134 O O . LEU A 1 145 ? 1.609 11.586 -19.672 1 93.75 145 LEU A O 1
ATOM 1138 N N . GLY A 1 146 ? 0.746 13.57 -19.078 1 96.5 146 GLY A N 1
ATOM 1139 C CA . GLY A 1 146 ? 0.876 13.289 -17.656 1 96.5 146 GLY A CA 1
ATOM 1140 C C . GLY A 1 146 ? -0.262 12.445 -17.109 1 96.5 146 GLY A C 1
ATOM 1141 O O . GLY A 1 146 ? -0.708 11.5 -17.75 1 96.5 146 GLY A O 1
ATOM 1142 N N . GLY A 1 147 ? -0.643 12.648 -15.891 1 97 147 GLY A N 1
ATOM 1143 C CA . GLY A 1 147 ? -1.779 11.93 -15.336 1 97 147 GLY A CA 1
ATOM 1144 C C . GLY A 1 147 ? -1.636 11.648 -13.852 1 97 147 GLY A C 1
ATOM 1145 O O . GLY A 1 147 ? -0.638 12.031 -13.234 1 97 147 GLY A O 1
ATOM 1146 N N . GLY A 1 148 ? -2.729 11.125 -13.305 1 98 148 GLY A N 1
ATOM 1147 C CA . GLY A 1 148 ? -2.771 10.82 -11.883 1 98 148 GLY A CA 1
ATOM 1148 C C . GLY A 1 148 ? -2.795 9.336 -11.594 1 98 148 GLY A C 1
ATOM 1149 O O . GLY A 1 148 ? -3.193 8.539 -12.453 1 98 148 GLY A O 1
ATOM 1150 N N . VAL A 1 149 ? -2.34 8.953 -10.422 1 97.94 149 VAL A N 1
ATOM 1151 C CA . VAL A 1 149 ? -2.406 7.59 -9.914 1 97.94 149 VAL A CA 1
ATOM 1152 C C . VAL A 1 149 ? -2.695 7.605 -8.414 1 97.94 149 VAL A C 1
ATOM 1154 O O . VAL A 1 149 ? -2.254 8.516 -7.703 1 97.94 149 VAL A O 1
ATOM 1157 N N . ILE A 1 150 ? -3.465 6.637 -7.93 1 98.12 150 ILE A N 1
ATOM 1158 C CA . ILE A 1 150 ? -3.84 6.578 -6.523 1 98.12 150 ILE A CA 1
ATOM 1159 C C . ILE A 1 150 ? -2.926 5.605 -5.785 1 98.12 150 ILE A C 1
ATOM 1161 O O . ILE A 1 150 ? -2.852 4.426 -6.137 1 98.12 150 ILE A O 1
ATOM 1165 N N . HIS A 1 151 ? -2.201 6.102 -4.797 1 97.62 151 HIS A N 1
ATOM 1166 C CA . HIS A 1 151 ? -1.396 5.316 -3.867 1 97.62 151 HIS A CA 1
ATOM 1167 C C . HIS A 1 151 ? -2.115 5.125 -2.537 1 97.62 151 HIS A C 1
ATOM 1169 O O . HIS A 1 151 ? -3.203 5.672 -2.33 1 97.62 151 HIS A O 1
ATOM 1175 N N . GLY A 1 152 ? -1.523 4.312 -1.672 1 96.44 152 GLY A N 1
ATOM 1176 C CA . GLY A 1 152 ? -2.043 4.176 -0.321 1 96.44 152 GLY A CA 1
ATOM 1177 C C . GLY A 1 152 ? -1.753 5.379 0.555 1 96.44 152 GLY A C 1
ATOM 1178 O O . GLY A 1 152 ? -2.656 5.918 1.198 1 96.44 152 GLY A O 1
ATOM 1179 N N . THR A 1 153 ? -0.489 5.828 0.556 1 96.75 153 THR A N 1
ATOM 1180 C CA . THR A 1 153 ? -0.061 6.906 1.44 1 96.75 153 THR A CA 1
ATOM 1181 C C . THR A 1 153 ? 0.847 7.887 0.701 1 96.75 153 THR A C 1
ATOM 1183 O O . THR A 1 153 ? 1.361 7.57 -0.375 1 96.75 153 THR A O 1
ATOM 1186 N N . ALA A 1 154 ? 1.021 9.039 1.338 1 97.38 154 ALA A N 1
ATOM 1187 C CA . ALA A 1 154 ? 1.958 10.023 0.796 1 97.38 154 ALA A CA 1
ATOM 1188 C C . ALA A 1 154 ? 3.385 9.477 0.803 1 97.38 154 ALA A C 1
ATOM 1190 O O . ALA A 1 154 ? 4.176 9.789 -0.089 1 97.38 154 ALA A O 1
ATOM 1191 N N . SER A 1 155 ? 3.73 8.641 1.789 1 96.88 155 SER A N 1
ATOM 1192 C CA . SER A 1 155 ? 5.059 8.039 1.841 1 96.88 155 SER A CA 1
ATOM 1193 C C . SER A 1 155 ? 5.336 7.203 0.595 1 96.88 155 SER A C 1
ATOM 1195 O O . SER A 1 155 ? 6.418 7.289 0.012 1 96.88 155 SER A O 1
ATOM 1197 N N . GLU A 1 156 ? 4.391 6.41 0.208 1 97.06 156 GLU A N 1
ATOM 1198 C CA . GLU A 1 156 ? 4.535 5.613 -1.006 1 97.06 156 GLU A CA 1
ATOM 1199 C C . GLU A 1 156 ? 4.621 6.5 -2.244 1 97.06 156 GLU A C 1
ATOM 1201 O O . GLU A 1 156 ? 5.398 6.219 -3.162 1 97.06 156 GLU A O 1
ATOM 1206 N N . ALA A 1 157 ? 3.807 7.535 -2.264 1 98 157 ALA A N 1
ATOM 1207 C CA . ALA A 1 157 ? 3.811 8.477 -3.383 1 98 157 ALA A CA 1
ATOM 1208 C C . ALA A 1 157 ? 5.176 9.133 -3.537 1 98 157 ALA A C 1
ATOM 1210 O O . ALA A 1 157 ? 5.727 9.188 -4.641 1 98 157 ALA A O 1
ATOM 1211 N N . ILE A 1 158 ? 5.719 9.609 -2.441 1 98.62 158 ILE A N 1
ATOM 1212 C CA . ILE A 1 158 ? 6.977 10.344 -2.465 1 98.62 158 ILE A CA 1
ATOM 1213 C C . ILE A 1 158 ? 8.109 9.406 -2.879 1 98.62 158 ILE A C 1
ATOM 1215 O O . ILE A 1 158 ? 8.992 9.797 -3.656 1 98.62 158 ILE A O 1
ATOM 1219 N N . LEU A 1 159 ? 8.078 8.211 -2.377 1 98.56 159 LEU A N 1
ATOM 1220 C CA . LEU A 1 159 ? 9.086 7.242 -2.795 1 98.56 159 LEU A CA 1
ATOM 1221 C C . LEU A 1 159 ? 9.008 6.988 -4.297 1 98.56 159 LEU A C 1
ATOM 1223 O O . LEU A 1 159 ? 10.031 6.961 -4.98 1 98.56 159 LEU A O 1
ATOM 1227 N N . THR A 1 160 ? 7.809 6.789 -4.789 1 98.31 160 THR A N 1
ATOM 1228 C CA . THR A 1 160 ? 7.605 6.539 -6.215 1 98.31 160 THR A CA 1
ATOM 1229 C C . THR A 1 160 ? 8.133 7.703 -7.047 1 98.31 160 THR A C 1
ATOM 1231 O O . THR A 1 160 ? 8.836 7.496 -8.039 1 98.31 160 THR A O 1
ATOM 1234 N N . VAL A 1 161 ? 7.84 8.891 -6.641 1 98.69 161 VAL A N 1
ATOM 1235 C CA . VAL A 1 161 ? 8.25 10.102 -7.352 1 98.69 161 VAL A CA 1
ATOM 1236 C C . VAL A 1 161 ? 9.773 10.219 -7.324 1 98.69 161 VAL A C 1
ATOM 1238 O O . VAL A 1 161 ? 10.391 10.539 -8.344 1 98.69 161 VAL A O 1
ATOM 1241 N N . MET A 1 162 ? 10.344 9.992 -6.195 1 98.81 162 MET A N 1
ATOM 1242 C CA . MET A 1 162 ? 11.789 10.148 -6.062 1 98.81 162 MET A CA 1
ATOM 1243 C C . MET A 1 162 ? 12.531 9.125 -6.914 1 98.81 162 MET A C 1
ATOM 1245 O O . MET A 1 162 ? 13.562 9.438 -7.516 1 98.81 162 MET A O 1
ATOM 1249 N N . VAL A 1 163 ? 12.047 7.918 -6.949 1 98.56 163 VAL A N 1
ATOM 1250 C CA . VAL A 1 163 ? 12.648 6.879 -7.777 1 98.56 163 VAL A CA 1
ATOM 1251 C C . VAL A 1 163 ? 12.547 7.266 -9.25 1 98.56 163 VAL A C 1
ATOM 1253 O O . VAL A 1 163 ? 13.5 7.074 -10.016 1 98.56 163 VAL A O 1
ATOM 1256 N N . ALA A 1 164 ? 11.406 7.766 -9.641 1 98.44 164 ALA A N 1
ATOM 1257 C CA . ALA A 1 164 ? 11.234 8.219 -11.016 1 98.44 164 ALA A CA 1
ATOM 1258 C C . ALA A 1 164 ? 12.211 9.352 -11.344 1 98.44 164 ALA A C 1
ATOM 1260 O O . ALA A 1 164 ? 12.828 9.359 -12.414 1 98.44 164 ALA A O 1
ATOM 1261 N N . ALA A 1 165 ? 12.336 10.32 -10.43 1 98.75 165 ALA A N 1
ATOM 1262 C CA . ALA A 1 165 ? 13.273 11.43 -10.602 1 98.75 165 ALA A CA 1
ATOM 1263 C C . ALA A 1 165 ? 14.703 10.922 -10.727 1 98.75 165 ALA A C 1
ATOM 1265 O O . ALA A 1 165 ? 15.453 11.375 -11.594 1 98.75 165 ALA A O 1
ATOM 1266 N N . ARG A 1 166 ? 15.078 10.008 -9.844 1 98.5 166 ARG A N 1
ATOM 1267 C CA . ARG A 1 166 ? 16.406 9.414 -9.859 1 98.5 166 ARG A CA 1
ATOM 1268 C C . ARG A 1 166 ? 16.672 8.703 -11.18 1 98.5 166 ARG A C 1
ATOM 1270 O O . ARG A 1 166 ? 17.734 8.875 -11.781 1 98.5 166 ARG A O 1
ATOM 1277 N N . ASP A 1 167 ? 15.75 7.875 -11.578 1 97.19 167 ASP A N 1
ATOM 1278 C CA . ASP A 1 167 ? 15.898 7.125 -12.82 1 97.19 167 ASP A CA 1
ATOM 1279 C C . ASP A 1 167 ? 16.047 8.062 -14.008 1 97.19 167 ASP A C 1
ATOM 1281 O O . ASP A 1 167 ? 16.891 7.832 -14.891 1 97.19 167 ASP A O 1
ATOM 1285 N N . LYS A 1 168 ? 15.195 9.07 -14.07 1 97.5 168 LYS A N 1
ATOM 1286 C CA . LYS A 1 168 ? 15.312 10.07 -15.125 1 97.5 168 LYS A CA 1
ATOM 1287 C C . LYS A 1 168 ? 16.719 10.648 -15.188 1 97.5 168 LYS A C 1
ATOM 1289 O O . LYS A 1 168 ? 17.328 10.719 -16.266 1 97.5 168 LYS A O 1
ATOM 1294 N N . TYR A 1 169 ? 17.25 11.094 -14.086 1 97.69 169 TYR A N 1
ATOM 1295 C CA . TYR A 1 169 ? 18.594 11.695 -14.031 1 97.69 169 TYR A CA 1
ATOM 1296 C C . TYR A 1 169 ? 19.641 10.703 -14.5 1 97.69 169 TYR A C 1
ATOM 1298 O O . TYR A 1 169 ? 20.531 11.055 -15.289 1 97.69 169 TYR A O 1
ATOM 1306 N N . LEU A 1 170 ? 19.578 9.492 -13.938 1 97.19 170 LEU A N 1
ATOM 1307 C CA . LEU A 1 170 ? 20.609 8.492 -14.227 1 97.19 170 LEU A CA 1
ATOM 1308 C C . LEU A 1 170 ? 20.625 8.148 -15.711 1 97.19 170 LEU A C 1
ATOM 1310 O O . LEU A 1 170 ? 21.703 7.988 -16.297 1 97.19 170 LEU A O 1
ATOM 1314 N N . ARG A 1 171 ? 19.484 7.961 -16.281 1 95.44 171 ARG A N 1
ATOM 1315 C CA . ARG A 1 171 ? 19.422 7.68 -17.719 1 95.44 171 ARG A CA 1
ATOM 1316 C C . ARG A 1 171 ? 20.062 8.805 -18.516 1 95.44 171 ARG A C 1
ATOM 1318 O O . ARG A 1 171 ? 20.797 8.555 -19.469 1 95.44 171 ARG A O 1
ATOM 1325 N N . GLU A 1 172 ? 19.75 10.031 -18.141 1 96.44 172 GLU A N 1
ATOM 1326 C CA . GLU A 1 172 ? 20.312 11.195 -18.828 1 96.44 172 GLU A CA 1
ATOM 1327 C C . GLU A 1 172 ? 21.812 11.281 -18.625 1 96.44 172 GLU A C 1
ATOM 1329 O O . GLU A 1 172 ? 22.562 11.562 -19.578 1 96.44 172 GLU A O 1
ATOM 1334 N N . ALA A 1 173 ? 22.25 11.016 -17.438 1 95.81 173 ALA A N 1
ATOM 1335 C CA . ALA A 1 173 ? 23.656 11.164 -17.062 1 95.81 173 ALA A CA 1
ATOM 1336 C C . ALA A 1 173 ? 24.5 10.078 -17.719 1 95.81 173 ALA A C 1
ATOM 1338 O O . ALA A 1 173 ? 25.719 10.234 -17.859 1 95.81 173 ALA A O 1
ATOM 1339 N N . THR A 1 174 ? 23.891 8.977 -18.109 1 96.62 174 THR A N 1
ATOM 1340 C CA . THR A 1 174 ? 24.672 7.852 -18.625 1 96.62 174 THR A CA 1
ATOM 1341 C C . THR A 1 174 ? 24.344 7.598 -20.094 1 96.62 174 THR A C 1
ATOM 1343 O O . THR A 1 174 ? 24.578 6.504 -20.609 1 96.62 174 THR A O 1
ATOM 1346 N N . GLU A 1 175 ? 23.719 8.578 -20.672 1 95.19 175 GLU A N 1
ATOM 1347 C CA . GLU A 1 175 ? 23.438 8.469 -22.094 1 95.19 175 GLU A CA 1
ATOM 1348 C C . GLU A 1 175 ? 24.719 8.195 -22.891 1 95.19 175 GLU A C 1
ATOM 1350 O O . GLU A 1 175 ? 25.734 8.859 -22.688 1 95.19 175 GLU A O 1
ATOM 1355 N N . GLY A 1 176 ? 24.719 7.207 -23.797 1 95.12 176 GLY A N 1
ATOM 1356 C CA . GLY A 1 176 ? 25.844 6.91 -24.672 1 95.12 176 GLY A CA 1
ATOM 1357 C C . GLY A 1 176 ? 26.844 5.953 -24.047 1 95.12 176 GLY A C 1
ATOM 1358 O O . GLY A 1 176 ? 27.781 5.492 -24.719 1 95.12 176 GLY A O 1
ATOM 1359 N N . VAL A 1 177 ? 26.641 5.672 -22.781 1 96.5 177 VAL A N 1
ATOM 1360 C CA . VAL A 1 177 ? 27.531 4.719 -22.141 1 96.5 177 VAL A CA 1
ATOM 1361 C C . VAL A 1 177 ? 27.281 3.314 -22.688 1 96.5 177 VAL A C 1
ATOM 1363 O O . VAL A 1 177 ? 26.125 2.889 -22.797 1 96.5 177 VAL A O 1
ATOM 1366 N N . PRO A 1 178 ? 28.391 2.613 -23.016 1 96.06 178 PRO A N 1
ATOM 1367 C CA . PRO A 1 178 ? 28.219 1.241 -23.5 1 96.06 178 PRO A CA 1
ATOM 1368 C C . PRO A 1 178 ? 27.547 0.333 -22.469 1 96.06 178 PRO A C 1
ATOM 1370 O O . PRO A 1 178 ? 27.75 0.5 -21.266 1 96.06 178 PRO A O 1
ATOM 1373 N N . GLU A 1 179 ? 26.828 -0.65 -22.938 1 91.94 179 GLU A N 1
ATOM 1374 C CA . GLU A 1 179 ? 26.031 -1.544 -22.109 1 91.94 179 GLU A CA 1
ATOM 1375 C C . GLU A 1 179 ? 26.891 -2.227 -21.047 1 91.94 179 GLU A C 1
ATOM 1377 O O . GLU A 1 179 ? 26.453 -2.404 -19.906 1 91.94 179 GLU A O 1
ATOM 1382 N N . ASP A 1 180 ? 28.094 -2.605 -21.391 1 91.88 180 ASP A N 1
ATOM 1383 C CA . ASP A 1 180 ? 28.938 -3.381 -20.484 1 91.88 180 ASP A CA 1
ATOM 1384 C C . ASP A 1 180 ? 29.531 -2.498 -19.391 1 91.88 180 ASP A C 1
ATOM 1386 O O . ASP A 1 180 ? 30.094 -3.002 -18.422 1 91.88 180 ASP A O 1
ATOM 1390 N N . GLN A 1 181 ? 29.312 -1.149 -19.516 1 94.81 181 GLN A N 1
ATOM 1391 C CA . GLN A 1 181 ? 29.812 -0.21 -18.516 1 94.81 181 GLN A CA 1
ATOM 1392 C C . GLN A 1 181 ? 28.672 0.519 -17.812 1 94.81 181 GLN A C 1
ATOM 1394 O O . GLN A 1 181 ? 28.891 1.292 -16.891 1 94.81 181 GLN A O 1
ATOM 1399 N N . LEU A 1 182 ? 27.5 0.23 -18.266 1 94.62 182 LEU A N 1
ATOM 1400 C CA . LEU A 1 182 ? 26.344 1.013 -17.875 1 94.62 182 LEU A CA 1
ATOM 1401 C C . LEU A 1 182 ? 26.062 0.872 -16.375 1 94.62 182 LEU A C 1
ATOM 1403 O O . LEU A 1 182 ? 25.797 1.864 -15.695 1 94.62 182 LEU A O 1
ATOM 1407 N N . ASP A 1 183 ? 26.172 -0.304 -15.836 1 92.62 183 ASP A N 1
ATOM 1408 C CA . ASP A 1 183 ? 25.875 -0.549 -14.422 1 92.62 183 ASP A CA 1
ATOM 1409 C C . ASP A 1 183 ? 26.828 0.243 -13.523 1 92.62 183 ASP A C 1
ATOM 1411 O O . ASP A 1 183 ? 26.391 0.834 -12.531 1 92.62 183 ASP A O 1
ATOM 1415 N N . ASP A 1 184 ? 28.094 0.243 -13.875 1 94.88 184 ASP A N 1
ATOM 1416 C CA . ASP A 1 184 ? 29.094 0.973 -13.102 1 94.88 184 ASP A CA 1
ATOM 1417 C C . ASP A 1 184 ? 28.875 2.48 -13.203 1 94.88 184 ASP A C 1
ATOM 1419 O O . ASP A 1 184 ? 28.984 3.201 -12.211 1 94.88 184 ASP A O 1
ATOM 1423 N N . ALA A 1 185 ? 28.578 2.895 -14.43 1 96.12 185 ALA A N 1
ATOM 1424 C CA . ALA A 1 185 ? 28.344 4.32 -14.648 1 96.12 185 ALA A CA 1
ATOM 1425 C C . ALA A 1 185 ? 27.141 4.809 -13.859 1 96.12 185 ALA A C 1
ATOM 1427 O O . ALA A 1 185 ? 27.156 5.891 -13.273 1 96.12 185 ALA A O 1
ATOM 1428 N N . MET A 1 186 ? 26.109 4.039 -13.859 1 95.31 186 MET A N 1
ATOM 1429 C CA . MET A 1 186 ? 24.891 4.379 -13.125 1 95.31 186 MET A CA 1
ATOM 1430 C C . MET A 1 186 ? 25.156 4.414 -11.625 1 95.31 186 MET A C 1
ATOM 1432 O O . MET A 1 186 ? 24.672 5.309 -10.93 1 95.31 186 MET A O 1
ATOM 1436 N N . ALA A 1 187 ? 25.906 3.451 -11.125 1 94.38 187 ALA A N 1
ATOM 1437 C CA . ALA A 1 187 ? 26.234 3.385 -9.703 1 94.38 187 ALA A CA 1
ATOM 1438 C C . ALA A 1 187 ? 27.047 4.605 -9.273 1 94.38 187 ALA A C 1
ATOM 1440 O O . ALA A 1 187 ? 26.781 5.184 -8.211 1 94.38 187 ALA A O 1
ATOM 1441 N N . ASP A 1 188 ? 28 4.992 -10.07 1 94.75 188 ASP A N 1
ATOM 1442 C CA . ASP A 1 188 ? 28.844 6.148 -9.773 1 94.75 188 ASP A CA 1
ATOM 1443 C C . ASP A 1 188 ? 28.031 7.434 -9.742 1 94.75 188 ASP A C 1
ATOM 1445 O O . ASP A 1 188 ? 28.219 8.281 -8.867 1 94.75 188 ASP A O 1
ATOM 1449 N N . ALA A 1 189 ? 27.172 7.523 -10.727 1 96.44 189 ALA A N 1
ATOM 1450 C CA . ALA A 1 189 ? 26.312 8.703 -10.781 1 96.44 189 ALA A CA 1
ATOM 1451 C C . ALA A 1 189 ? 25.375 8.758 -9.586 1 96.44 189 ALA A C 1
ATOM 1453 O O . ALA A 1 189 ? 25.156 9.828 -9.008 1 96.44 189 ALA A O 1
ATOM 1454 N N . ARG A 1 190 ? 24.781 7.656 -9.219 1 96.69 190 ARG A N 1
ATOM 1455 C CA . ARG A 1 190 ? 23.828 7.57 -8.125 1 96.69 190 ARG A CA 1
ATOM 1456 C C . ARG A 1 190 ? 24.469 7.996 -6.805 1 96.69 190 ARG A C 1
ATOM 1458 O O . ARG A 1 190 ? 23.828 8.633 -5.973 1 96.69 190 ARG A O 1
ATOM 1465 N N . ASN A 1 191 ? 25.719 7.727 -6.633 1 94.94 191 ASN A N 1
ATOM 1466 C CA . ASN A 1 191 ? 26.453 7.996 -5.398 1 94.94 191 ASN A CA 1
ATOM 1467 C C . ASN A 1 191 ? 26.531 9.492 -5.113 1 94.94 191 ASN A C 1
ATOM 1469 O O . ASN A 1 191 ? 26.703 9.898 -3.965 1 94.94 191 ASN A O 1
ATOM 1473 N N . LYS A 1 192 ? 26.406 10.242 -6.121 1 96.25 192 LYS A N 1
ATOM 1474 C CA . LYS A 1 192 ? 26.594 11.688 -5.977 1 96.25 192 LYS A CA 1
ATOM 1475 C C . LYS A 1 192 ? 25.25 12.406 -5.859 1 96.25 192 LYS A C 1
ATOM 1477 O O . LYS A 1 192 ? 25.219 13.594 -5.531 1 96.25 192 LYS A O 1
ATOM 1482 N N . LEU A 1 193 ? 24.156 11.711 -6.086 1 98.12 193 LEU A N 1
ATOM 1483 C CA . LEU A 1 193 ? 22.844 12.336 -6.094 1 98.12 193 LEU A CA 1
ATOM 1484 C C . LEU A 1 193 ? 22.422 12.734 -4.684 1 98.12 193 LEU A C 1
ATOM 1486 O O . LEU A 1 193 ? 22.641 11.984 -3.73 1 98.12 193 LEU A O 1
ATOM 1490 N N . VAL A 1 194 ? 21.859 13.914 -4.566 1 98.44 194 VAL A N 1
ATOM 1491 C CA . VAL A 1 194 ? 21.359 14.383 -3.277 1 98.44 194 VAL A CA 1
ATOM 1492 C C . VAL A 1 194 ? 19.953 14.953 -3.439 1 98.44 194 VAL A C 1
ATOM 1494 O O . VAL A 1 194 ? 19.703 15.719 -4.375 1 98.44 194 VAL A O 1
ATOM 1497 N N . ALA A 1 195 ? 19.016 14.508 -2.643 1 98.81 195 ALA A N 1
ATOM 1498 C CA . ALA A 1 195 ? 17.641 15.023 -2.549 1 98.81 195 ALA A CA 1
ATOM 1499 C C . ALA A 1 195 ? 17.531 16.078 -1.449 1 98.81 195 ALA A C 1
ATOM 1501 O O . ALA A 1 195 ? 18.234 15.992 -0.431 1 98.81 195 ALA A O 1
ATOM 1502 N N . PHE A 1 196 ? 16.625 17.047 -1.695 1 98.81 196 PHE A N 1
ATOM 1503 C CA . PHE A 1 196 ? 16.438 18.125 -0.733 1 98.81 196 PHE A CA 1
ATOM 1504 C C . PHE A 1 196 ? 15.047 18.078 -0.119 1 98.81 196 PHE A C 1
ATOM 1506 O O . PHE A 1 196 ? 14.086 17.672 -0.782 1 98.81 196 PHE A O 1
ATOM 1513 N N . GLY A 1 197 ? 14.875 18.453 1.078 1 98.19 197 GLY A N 1
ATOM 1514 C CA . GLY A 1 197 ? 13.688 18.859 1.817 1 98.19 197 GLY A CA 1
ATOM 1515 C C . GLY A 1 197 ? 13.984 19.875 2.902 1 98.19 197 GLY A C 1
ATOM 1516 O O . GLY A 1 197 ? 15.125 20.016 3.35 1 98.19 197 GLY A O 1
ATOM 1517 N N . SER A 1 198 ? 13.055 20.656 3.26 1 97.19 198 SER A N 1
ATOM 1518 C CA . SER A 1 198 ? 13.281 21.609 4.344 1 97.19 198 SER A CA 1
ATOM 1519 C C . SER A 1 198 ? 13.297 20.906 5.699 1 97.19 198 SER A C 1
ATOM 1521 O O . SER A 1 198 ? 12.969 19.719 5.797 1 97.19 198 SER A O 1
ATOM 1523 N N . ALA A 1 199 ? 13.664 21.641 6.73 1 94.44 199 ALA A N 1
ATOM 1524 C CA . ALA A 1 199 ? 13.688 21.125 8.094 1 94.44 199 ALA A CA 1
ATOM 1525 C C . ALA A 1 199 ? 12.281 20.781 8.578 1 94.44 199 ALA A C 1
ATOM 1527 O O . ALA A 1 199 ? 12.109 20.031 9.547 1 94.44 199 ALA A O 1
ATOM 1528 N N . THR A 1 200 ? 11.281 21.297 7.898 1 94.12 200 THR A N 1
ATOM 1529 C CA . THR A 1 200 ? 9.906 21.031 8.32 1 94.12 200 THR A CA 1
ATOM 1530 C C . THR A 1 200 ? 9.188 20.141 7.309 1 94.12 200 THR A C 1
ATOM 1532 O O . THR A 1 200 ? 7.992 19.875 7.445 1 94.12 200 THR A O 1
ATOM 1535 N N . THR A 1 201 ? 9.953 19.719 6.27 1 95.69 201 THR A N 1
ATOM 1536 C CA . THR A 1 201 ? 9.414 18.734 5.344 1 95.69 201 THR A CA 1
ATOM 1537 C C . THR A 1 201 ? 9.109 17.422 6.066 1 95.69 201 THR A C 1
ATOM 1539 O O . THR A 1 201 ? 9.875 16.984 6.926 1 95.69 201 THR A O 1
ATOM 1542 N N . HIS A 1 202 ? 7.98 16.875 5.711 1 95.69 202 HIS A N 1
ATOM 1543 C CA . HIS A 1 202 ? 7.586 15.625 6.34 1 95.69 202 HIS A CA 1
ATOM 1544 C C . HIS A 1 202 ? 8.68 14.57 6.211 1 95.69 202 HIS A C 1
ATOM 1546 O O . HIS A 1 202 ? 9.352 14.492 5.176 1 95.69 202 HIS A O 1
ATOM 1552 N N . SER A 1 203 ? 8.812 13.711 7.176 1 94 203 SER A N 1
ATOM 1553 C CA . SER A 1 203 ? 9.891 12.734 7.277 1 94 203 SER A CA 1
ATOM 1554 C C . SER A 1 203 ? 9.836 11.727 6.137 1 94 203 SER A C 1
ATOM 1556 O O . SER A 1 203 ? 10.82 11.031 5.863 1 94 203 SER A O 1
ATOM 1558 N N . SER A 1 204 ? 8.703 11.594 5.449 1 96 204 SER A N 1
ATOM 1559 C CA . SER A 1 204 ? 8.555 10.672 4.332 1 96 204 SER A CA 1
ATOM 1560 C C . SER A 1 204 ? 9.562 10.977 3.227 1 96 204 SER A C 1
ATOM 1562 O O . SER A 1 204 ? 9.977 10.07 2.494 1 96 204 SER A O 1
ATOM 1564 N N . THR A 1 205 ? 9.992 12.242 3.072 1 97.75 205 THR A N 1
ATOM 1565 C CA . THR A 1 205 ? 10.969 12.602 2.055 1 97.75 205 THR A CA 1
ATOM 1566 C C . THR A 1 205 ? 12.336 11.992 2.383 1 97.75 205 THR A C 1
ATOM 1568 O O . THR A 1 205 ? 12.969 11.375 1.527 1 97.75 205 THR A O 1
ATOM 1571 N N . LYS A 1 206 ? 12.789 12.25 3.613 1 96.94 206 LYS A N 1
ATOM 1572 C CA . LYS A 1 206 ? 14.062 11.672 4.039 1 96.94 206 LYS A CA 1
ATOM 1573 C C . LYS A 1 206 ? 14.023 10.148 3.967 1 96.94 206 LYS A C 1
ATOM 1575 O O . LYS A 1 206 ? 14.992 9.516 3.545 1 96.94 206 LYS A O 1
ATOM 1580 N N . LYS A 1 207 ? 12.953 9.57 4.395 1 96.62 207 LYS A N 1
ATOM 1581 C CA . LYS A 1 207 ? 12.797 8.117 4.32 1 96.62 207 LYS A CA 1
ATOM 1582 C C . LYS A 1 207 ? 12.875 7.625 2.879 1 96.62 207 LYS A C 1
ATOM 1584 O O . LYS A 1 207 ? 13.453 6.57 2.607 1 96.62 207 LYS A O 1
ATOM 1589 N N . ALA A 1 208 ? 12.234 8.312 1.976 1 98.19 208 ALA A N 1
ATOM 1590 C CA . ALA A 1 208 ? 12.297 7.949 0.564 1 98.19 208 ALA A CA 1
ATOM 1591 C C . ALA A 1 208 ? 13.734 7.957 0.053 1 98.19 208 ALA A C 1
ATOM 1593 O O . ALA A 1 208 ? 14.125 7.09 -0.731 1 98.19 208 ALA A O 1
ATOM 1594 N N . ALA A 1 209 ? 14.492 8.953 0.462 1 97.75 209 ALA A N 1
ATOM 1595 C CA . ALA A 1 209 ? 15.898 9.023 0.074 1 97.75 209 ALA A CA 1
ATOM 1596 C C . ALA A 1 209 ? 16.672 7.816 0.604 1 97.75 209 ALA A C 1
ATOM 1598 O O . ALA A 1 209 ? 17.438 7.199 -0.129 1 97.75 209 ALA A O 1
ATOM 1599 N N . GLN A 1 210 ? 16.391 7.5 1.855 1 95.44 210 GLN A N 1
ATOM 1600 C CA . GLN A 1 210 ? 17.031 6.348 2.477 1 95.44 210 GLN A CA 1
ATOM 1601 C C . GLN A 1 210 ? 16.703 5.059 1.732 1 95.44 210 GLN A C 1
ATOM 1603 O O . GLN A 1 210 ? 17.594 4.258 1.429 1 95.44 210 GLN A O 1
ATOM 1608 N N . VAL A 1 211 ? 15.469 4.852 1.403 1 97.31 211 VAL A N 1
ATOM 1609 C CA . VAL A 1 211 ? 15 3.633 0.756 1 97.31 211 VAL A CA 1
ATOM 1610 C C . VAL A 1 211 ? 15.562 3.547 -0.66 1 97.31 211 VAL A C 1
ATOM 1612 O O . VAL A 1 211 ? 15.984 2.477 -1.104 1 97.31 211 VAL A O 1
ATOM 1615 N N . SER A 1 212 ? 15.602 4.66 -1.366 1 97.25 212 SER A N 1
ATOM 1616 C CA . SER A 1 212 ? 16 4.668 -2.77 1 97.25 212 SER A CA 1
ATOM 1617 C C . SER A 1 212 ? 17.516 4.684 -2.91 1 97.25 212 SER A C 1
ATOM 1619 O O . SER A 1 212 ? 18.047 4.566 -4.02 1 97.25 212 SER A O 1
ATOM 1621 N N . GLY A 1 213 ? 18.266 4.883 -1.847 1 95.5 213 GLY A N 1
ATOM 1622 C CA . GLY A 1 213 ? 19.719 4.785 -1.867 1 95.5 213 GLY A CA 1
ATOM 1623 C C . GLY A 1 213 ? 20.391 6.059 -2.342 1 95.5 213 GLY A C 1
ATOM 1624 O O . GLY A 1 213 ? 21.406 6.004 -3.055 1 95.5 213 GLY A O 1
ATOM 1625 N N . VAL A 1 214 ? 19.797 7.219 -2.016 1 97.19 214 VAL A N 1
ATOM 1626 C CA . VAL A 1 214 ? 20.422 8.484 -2.385 1 97.19 214 VAL A CA 1
ATOM 1627 C C . VAL A 1 214 ? 20.656 9.336 -1.134 1 97.19 214 VAL A C 1
ATOM 1629 O O . VAL A 1 214 ? 20.125 9.023 -0.062 1 97.19 214 VAL A O 1
ATOM 1632 N N . ARG A 1 215 ? 21.531 10.328 -1.271 1 97 215 ARG A N 1
ATOM 1633 C CA . ARG A 1 215 ? 21.844 11.227 -0.16 1 97 215 ARG A CA 1
ATOM 1634 C C . ARG A 1 215 ? 20.703 12.203 0.081 1 97 215 ARG A C 1
ATOM 1636 O O . ARG A 1 215 ? 19.891 12.453 -0.812 1 97 215 ARG A O 1
ATOM 1643 N N . PHE A 1 216 ? 20.625 12.703 1.292 1 97.19 216 PHE A N 1
ATOM 1644 C CA . PHE A 1 216 ? 19.609 13.688 1.683 1 97.19 216 PHE A CA 1
ATOM 1645 C C . PHE A 1 216 ? 20.266 14.875 2.383 1 97.19 216 PHE A C 1
ATOM 1647 O O . PHE A 1 216 ? 21.172 14.703 3.195 1 97.19 216 PHE A O 1
ATOM 1654 N N . MET A 1 217 ? 19.906 16 1.949 1 97.81 217 MET A N 1
ATOM 1655 C CA . MET A 1 217 ? 20.344 17.234 2.596 1 97.81 217 MET A CA 1
ATOM 1656 C C . MET A 1 217 ? 19.156 18.078 3.041 1 97.81 217 MET A C 1
ATOM 1658 O O . MET A 1 217 ? 18.312 18.453 2.223 1 97.81 217 MET A O 1
ATOM 1662 N N . GLU A 1 218 ? 19.078 18.344 4.285 1 97.06 218 GLU A N 1
ATOM 1663 C CA . GLU A 1 218 ? 18.016 19.172 4.875 1 97.06 218 GLU A CA 1
ATOM 1664 C C . GLU A 1 218 ? 18.312 20.656 4.723 1 97.06 218 GLU A C 1
ATOM 1666 O O . GLU A 1 218 ? 19.438 21.094 4.992 1 97.06 218 GLU A O 1
ATOM 1671 N N . ILE A 1 219 ? 17.359 21.422 4.316 1 98.12 219 ILE A N 1
ATOM 1672 C CA . ILE A 1 219 ? 17.516 22.859 4.191 1 98.12 219 ILE A CA 1
ATOM 1673 C C . ILE A 1 219 ? 16.859 23.547 5.387 1 98.12 219 ILE A C 1
ATOM 1675 O O . ILE A 1 219 ? 15.656 23.375 5.637 1 98.12 219 ILE A O 1
ATOM 1679 N N . PRO A 1 220 ? 17.531 24.359 6.105 1 95.62 220 PRO A N 1
ATOM 1680 C CA . PRO A 1 220 ? 16.953 25.016 7.277 1 95.62 220 PRO A CA 1
ATOM 1681 C C . PRO A 1 220 ? 15.875 26.031 6.902 1 95.62 220 PRO A C 1
ATOM 1683 O O . PRO A 1 220 ? 15.992 26.719 5.879 1 95.62 220 PRO A O 1
ATOM 1686 N N . VAL A 1 221 ? 14.891 26.094 7.695 1 94.88 221 VAL A N 1
ATOM 1687 C CA . VAL A 1 221 ? 13.859 27.125 7.652 1 94.88 221 VAL A CA 1
ATOM 1688 C C . VAL A 1 221 ? 13.594 27.656 9.062 1 94.88 221 VAL A C 1
ATOM 1690 O O . VAL A 1 221 ? 13.93 27 10.047 1 94.88 221 VAL A O 1
ATOM 1693 N N . SER A 1 222 ? 13.07 28.906 9.172 1 91.69 222 SER A N 1
ATOM 1694 C CA . SER A 1 222 ? 12.898 29.484 10.5 1 91.69 222 SER A CA 1
ATOM 1695 C C . SER A 1 222 ? 11.602 30.281 10.586 1 91.69 222 SER A C 1
ATOM 1697 O O . SER A 1 222 ? 10.938 30.516 9.57 1 91.69 222 SER A O 1
ATOM 1699 N N . ALA A 1 223 ? 11.297 30.703 11.773 1 90.56 223 ALA A N 1
ATOM 1700 C CA . ALA A 1 223 ? 10.086 31.484 12.055 1 90.56 223 ALA A CA 1
ATOM 1701 C C . ALA A 1 223 ? 10.125 32.844 11.352 1 90.56 223 ALA A C 1
ATOM 1703 O O . ALA A 1 223 ? 9.078 33.406 11.07 1 90.56 223 ALA A O 1
ATOM 1704 N N . LYS A 1 224 ? 11.367 33.312 11.078 1 90.44 224 LYS A N 1
ATOM 1705 C CA . LYS A 1 224 ? 11.531 34.625 10.445 1 90.44 224 LYS A CA 1
ATOM 1706 C C . LYS A 1 224 ? 10.773 34.688 9.125 1 90.44 224 LYS A C 1
ATOM 1708 O O . LYS A 1 224 ? 10.25 35.75 8.766 1 90.44 224 LYS A O 1
ATOM 1713 N N . ASN A 1 225 ? 10.742 33.562 8.414 1 93.94 225 ASN A N 1
ATOM 1714 C CA . ASN A 1 225 ? 10.008 33.5 7.156 1 93.94 225 ASN A CA 1
ATOM 1715 C C . ASN A 1 225 ? 8.797 32.562 7.254 1 93.94 225 ASN A C 1
ATOM 1717 O O . ASN A 1 225 ? 8.484 31.844 6.305 1 93.94 225 ASN A O 1
ATOM 1721 N N . ASN A 1 226 ? 8.227 32.531 8.477 1 95 226 ASN A N 1
ATOM 1722 C CA . ASN A 1 226 ? 7.035 31.719 8.734 1 95 226 ASN A CA 1
ATOM 1723 C C . ASN A 1 226 ? 7.266 30.25 8.391 1 95 226 ASN A C 1
ATOM 1725 O O . ASN A 1 226 ? 6.359 29.578 7.898 1 95 226 ASN A O 1
ATOM 1729 N N . PHE A 1 227 ? 8.547 29.797 8.492 1 95.19 227 PHE A N 1
ATOM 1730 C CA . PHE A 1 227 ? 8.961 28.422 8.281 1 95.19 227 PHE A CA 1
ATOM 1731 C C . PHE A 1 227 ? 8.812 28.031 6.812 1 95.19 227 PHE A C 1
ATOM 1733 O O . PHE A 1 227 ? 8.641 26.859 6.492 1 95.19 227 PHE A O 1
ATOM 1740 N N . ALA A 1 228 ? 8.781 28.984 5.898 1 97.56 228 ALA A N 1
ATOM 1741 C CA . ALA A 1 228 ? 8.695 28.734 4.461 1 97.56 228 ALA A CA 1
ATOM 1742 C C . ALA A 1 228 ? 10.086 28.5 3.863 1 97.56 228 ALA A C 1
ATOM 1744 O O . ALA A 1 228 ? 11.047 29.172 4.23 1 97.56 228 ALA A O 1
ATOM 1745 N N . LEU A 1 229 ? 10.203 27.5 3.023 1 98.31 229 LEU A N 1
ATOM 1746 C CA . LEU A 1 229 ? 11.375 27.359 2.162 1 98.31 229 LEU A CA 1
ATOM 1747 C C . LEU A 1 229 ? 11.344 28.391 1.039 1 98.31 229 LEU A C 1
ATOM 1749 O O . LEU A 1 229 ? 10.305 28.578 0.392 1 98.31 229 LEU A O 1
ATOM 1753 N N . THR A 1 230 ? 12.461 29.156 0.809 1 98.31 230 THR A N 1
ATOM 1754 C CA . THR A 1 230 ? 12.5 30.203 -0.201 1 98.31 230 THR A CA 1
ATOM 1755 C C . THR A 1 230 ? 13.484 29.844 -1.312 1 98.31 230 THR A C 1
ATOM 1757 O O . THR A 1 230 ? 14.289 28.922 -1.163 1 98.31 230 THR A O 1
ATOM 1760 N N . GLY A 1 231 ? 13.344 30.609 -2.41 1 98.5 231 GLY A N 1
ATOM 1761 C CA . GLY A 1 231 ? 14.289 30.422 -3.5 1 98.5 231 GLY A CA 1
ATOM 1762 C C . GLY A 1 231 ? 15.727 30.641 -3.078 1 98.5 231 GLY A C 1
ATOM 1763 O O . GLY A 1 231 ? 16.625 29.938 -3.537 1 98.5 231 GLY A O 1
ATOM 1764 N N . GLY A 1 232 ? 15.914 31.688 -2.244 1 98.25 232 GLY A N 1
ATOM 1765 C CA . GLY A 1 232 ? 17.25 31.922 -1.729 1 98.25 232 GLY A CA 1
ATOM 1766 C C . GLY A 1 232 ? 17.812 30.75 -0.97 1 98.25 232 GLY A C 1
ATOM 1767 O O . GLY A 1 232 ? 19 30.406 -1.127 1 98.25 232 GLY A O 1
ATOM 1768 N N . ASP A 1 233 ? 17 30.078 -0.152 1 98.38 233 ASP A N 1
ATOM 1769 C CA . ASP A 1 233 ? 17.422 28.891 0.583 1 98.38 233 ASP A CA 1
ATOM 1770 C C . ASP A 1 233 ? 17.828 27.781 -0.372 1 98.38 233 ASP A C 1
ATOM 1772 O O . ASP A 1 233 ? 18.844 27.109 -0.151 1 98.38 233 ASP A O 1
ATOM 1776 N N . VAL A 1 234 ? 17.031 27.562 -1.409 1 98.75 234 VAL A N 1
ATOM 1777 C CA . VAL A 1 234 ? 17.266 26.484 -2.371 1 98.75 234 VAL A CA 1
ATOM 1778 C C . VAL A 1 234 ? 18.547 26.766 -3.158 1 98.75 234 VAL A C 1
ATOM 1780 O O . VAL A 1 234 ? 19.359 25.859 -3.365 1 98.75 234 VAL A O 1
ATOM 1783 N N . LYS A 1 235 ? 18.688 28.016 -3.6 1 98.62 235 LYS A N 1
ATOM 1784 C CA . LYS A 1 235 ? 19.906 28.391 -4.328 1 98.62 235 LYS A CA 1
ATOM 1785 C C . LYS A 1 235 ? 21.156 28.125 -3.496 1 98.62 235 LYS A C 1
ATOM 1787 O O . LYS A 1 235 ? 22.125 27.531 -3.988 1 98.62 235 LYS A O 1
ATOM 1792 N N . ALA A 1 236 ? 21.109 28.547 -2.279 1 98.5 236 ALA A N 1
ATOM 1793 C CA . ALA A 1 236 ? 22.234 28.328 -1.378 1 98.5 236 ALA A CA 1
ATOM 1794 C C . ALA A 1 236 ? 22.516 26.828 -1.2 1 98.5 236 ALA A C 1
ATOM 1796 O O . ALA A 1 236 ? 23.672 26.406 -1.141 1 98.5 236 ALA A O 1
ATOM 1797 N N . ALA A 1 237 ? 21.469 26.016 -1.072 1 98.56 237 ALA A N 1
ATOM 1798 C CA . ALA A 1 237 ? 21.609 24.578 -0.891 1 98.56 237 ALA A CA 1
ATOM 1799 C C . ALA A 1 237 ? 22.234 23.938 -2.121 1 98.56 237 ALA A C 1
ATOM 1801 O O . ALA A 1 237 ? 23.094 23.047 -1.998 1 98.56 237 ALA A O 1
ATOM 1802 N N . VAL A 1 238 ? 21.766 24.312 -3.297 1 98.62 238 VAL A N 1
ATOM 1803 C CA . VAL A 1 238 ? 22.312 23.781 -4.547 1 98.62 238 VAL A CA 1
ATOM 1804 C C . VAL A 1 238 ? 23.797 24.109 -4.641 1 98.62 238 VAL A C 1
ATOM 1806 O O . VAL A 1 238 ? 24.609 23.234 -4.965 1 98.62 238 VAL A O 1
ATOM 1809 N N . GLU A 1 239 ? 24.172 25.359 -4.344 1 98.19 239 GLU A N 1
ATOM 1810 C CA . GLU A 1 239 ? 25.562 25.781 -4.383 1 98.19 239 GLU A CA 1
ATOM 1811 C C . GLU A 1 239 ? 26.406 24.984 -3.373 1 98.19 239 GLU A C 1
ATOM 1813 O O . GLU A 1 239 ? 27.516 24.562 -3.684 1 98.19 239 GLU A O 1
ATOM 1818 N N . LYS A 1 240 ? 25.859 24.859 -2.209 1 98.19 240 LYS A N 1
ATOM 1819 C CA . LYS A 1 240 ? 26.547 24.094 -1.17 1 98.19 240 LYS A CA 1
ATOM 1820 C C . LYS A 1 240 ? 26.781 22.641 -1.608 1 98.19 240 LYS A C 1
ATOM 1822 O O . LYS A 1 240 ? 27.844 22.078 -1.365 1 98.19 240 LYS A O 1
ATOM 1827 N N . ALA A 1 241 ? 25.781 22 -2.203 1 98.06 241 ALA A N 1
ATOM 1828 C CA . ALA A 1 241 ? 25.891 20.625 -2.693 1 98.06 241 ALA A CA 1
ATOM 1829 C C . ALA A 1 241 ? 26.984 20.516 -3.764 1 98.06 241 ALA A C 1
ATOM 1831 O O . ALA A 1 241 ? 27.812 19.609 -3.721 1 98.06 241 ALA A O 1
ATOM 1832 N N . HIS A 1 242 ? 26.969 21.484 -4.684 1 97.81 242 HIS A N 1
ATOM 1833 C CA . HIS A 1 242 ? 27.984 21.484 -5.727 1 97.81 242 HIS A CA 1
ATOM 1834 C C . HIS A 1 242 ? 29.391 21.625 -5.133 1 97.81 242 HIS A C 1
ATOM 1836 O O . HIS A 1 242 ? 30.328 20.969 -5.59 1 97.81 242 HIS A O 1
ATOM 1842 N N . ALA A 1 243 ? 29.516 22.438 -4.16 1 97.81 243 ALA A N 1
ATOM 1843 C CA . ALA A 1 243 ? 30.797 22.641 -3.506 1 97.81 243 ALA A CA 1
ATOM 1844 C C . ALA A 1 243 ? 31.312 21.359 -2.854 1 97.81 243 ALA A C 1
ATOM 1846 O O . ALA A 1 243 ? 32.5 21.156 -2.736 1 97.81 243 ALA A O 1
ATOM 1847 N N . LYS A 1 244 ? 30.422 20.5 -2.463 1 95.94 244 LYS A N 1
ATOM 1848 C CA . LYS A 1 244 ? 30.781 19.234 -1.83 1 95.94 244 LYS A CA 1
ATOM 1849 C C . LYS A 1 244 ? 30.938 18.125 -2.869 1 95.94 244 LYS A C 1
ATOM 1851 O O . LYS A 1 244 ? 31.125 16.953 -2.518 1 95.94 244 LYS A O 1
ATOM 1856 N N . GLY A 1 245 ? 30.766 18.5 -4.16 1 96.38 245 GLY A N 1
ATOM 1857 C CA . GLY A 1 245 ? 30.891 17.516 -5.227 1 96.38 245 GLY A CA 1
ATOM 1858 C C . GLY A 1 245 ? 29.656 16.672 -5.406 1 96.38 245 GLY A C 1
ATOM 1859 O O . GLY A 1 245 ? 29.703 15.594 -5.996 1 96.38 245 GLY A O 1
ATOM 1860 N N . LEU A 1 246 ? 28.531 17.109 -4.852 1 97.62 246 LEU A N 1
ATOM 1861 C CA . LEU A 1 246 ? 27.281 16.375 -4.961 1 97.62 246 LEU A CA 1
ATOM 1862 C C . LEU A 1 246 ? 26.406 16.938 -6.078 1 97.62 246 LEU A C 1
ATOM 1864 O O . LEU A 1 246 ? 26.625 18.062 -6.531 1 97.62 246 LEU A O 1
ATOM 1868 N N . THR A 1 247 ? 25.484 16.156 -6.539 1 98.06 247 THR A N 1
ATOM 1869 C CA . THR A 1 247 ? 24.594 16.516 -7.645 1 98.06 247 THR A CA 1
ATOM 1870 C C . THR A 1 247 ? 23.141 16.609 -7.176 1 98.06 247 THR A C 1
ATOM 1872 O O . THR A 1 247 ? 22.484 15.578 -6.984 1 98.06 247 THR A O 1
ATOM 1875 N N . PRO A 1 248 ? 22.609 17.828 -7.043 1 98.5 248 PRO A N 1
ATOM 1876 C CA . PRO A 1 248 ? 21.188 17.969 -6.73 1 98.5 248 PRO A CA 1
ATOM 1877 C C . PRO A 1 248 ? 20.281 17.422 -7.836 1 98.5 248 PRO A C 1
ATOM 1879 O O . PRO A 1 248 ? 20.516 17.703 -9.016 1 98.5 248 PRO A O 1
ATOM 1882 N N . PHE A 1 249 ? 19.219 16.562 -7.43 1 98.69 249 PHE A N 1
ATOM 1883 C CA . PHE A 1 249 ? 18.375 16 -8.484 1 98.69 249 PHE A CA 1
ATOM 1884 C C . PHE A 1 249 ? 16.906 16.078 -8.102 1 98.69 249 PHE A C 1
ATOM 1886 O O . PHE A 1 249 ? 16.031 15.875 -8.938 1 98.69 249 PHE A O 1
ATOM 1893 N N . TYR A 1 250 ? 16.609 16.422 -6.855 1 98.88 250 TYR A N 1
ATOM 1894 C CA . TYR A 1 250 ? 15.242 16.312 -6.348 1 98.88 250 TYR A CA 1
ATOM 1895 C C . TYR A 1 250 ? 15.016 17.297 -5.199 1 98.88 250 TYR A C 1
ATOM 1897 O O . TYR A 1 250 ? 15.891 17.484 -4.352 1 98.88 250 TYR A O 1
ATOM 1905 N N . LEU A 1 251 ? 13.82 17.891 -5.164 1 98.94 251 LEU A N 1
ATOM 1906 C CA . LEU A 1 251 ? 13.375 18.75 -4.074 1 98.94 251 LEU A CA 1
ATOM 1907 C C . LEU A 1 251 ? 11.906 18.484 -3.74 1 98.94 251 LEU A C 1
ATOM 1909 O O . LEU A 1 251 ? 11.055 18.5 -4.629 1 98.94 251 LEU A O 1
ATOM 1913 N N . THR A 1 252 ? 11.586 18.203 -2.447 1 98.88 252 THR A N 1
ATOM 1914 C CA . THR A 1 252 ? 10.211 18.266 -1.984 1 98.88 252 THR A CA 1
ATOM 1915 C C . THR A 1 252 ? 9.859 19.672 -1.507 1 98.88 252 THR A C 1
ATOM 1917 O O . THR A 1 252 ? 10.43 20.156 -0.531 1 98.88 252 THR A O 1
ATOM 1920 N N . ALA A 1 253 ? 9.062 20.328 -2.242 1 98.81 253 ALA A N 1
ATOM 1921 C CA . ALA A 1 253 ? 8.391 21.531 -1.768 1 98.81 253 ALA A CA 1
ATOM 1922 C C . ALA A 1 253 ? 7.062 21.188 -1.094 1 98.81 253 ALA A C 1
ATOM 1924 O O . ALA A 1 253 ? 6.414 20.203 -1.449 1 98.81 253 ALA A O 1
ATOM 1925 N N . THR A 1 254 ? 6.668 22.062 -0.127 1 98.69 254 THR A N 1
ATOM 1926 C CA . THR A 1 254 ? 5.562 21.625 0.721 1 98.69 254 THR A CA 1
ATOM 1927 C C . THR A 1 254 ? 4.449 22.672 0.726 1 98.69 254 THR A C 1
ATOM 1929 O O . THR A 1 254 ? 4.723 23.875 0.789 1 98.69 254 THR A O 1
ATOM 1932 N N . LEU A 1 255 ? 3.26 22.266 0.509 1 98.69 255 LEU A N 1
ATOM 1933 C CA . LEU A 1 255 ? 2.051 23.031 0.8 1 98.69 255 LEU A CA 1
ATOM 1934 C C . LEU A 1 255 ? 1.354 22.484 2.045 1 98.69 255 LEU A C 1
ATOM 1936 O O . LEU A 1 255 ? 0.522 21.578 1.951 1 98.69 255 LEU A O 1
ATOM 1940 N N . GLY A 1 256 ? 1.654 23.094 3.188 1 98.19 256 GLY A N 1
ATOM 1941 C CA . GLY A 1 256 ? 1.101 22.656 4.457 1 98.19 256 GLY A CA 1
ATOM 1942 C C . GLY A 1 256 ? 1.978 21.641 5.172 1 98.19 256 GLY A C 1
ATOM 1943 O O . GLY A 1 256 ? 1.726 20.438 5.105 1 98.19 256 GLY A O 1
ATOM 1944 N N . THR A 1 257 ? 3.012 22.094 5.91 1 97.12 257 THR A N 1
ATOM 1945 C CA . THR A 1 257 ? 3.879 21.219 6.688 1 97.12 257 THR A CA 1
ATOM 1946 C C . THR A 1 257 ? 3.129 20.641 7.883 1 97.12 257 THR A C 1
ATOM 1948 O O . THR A 1 257 ? 2.088 21.156 8.281 1 97.12 257 THR A O 1
ATOM 1951 N N . THR A 1 258 ? 3.633 19.578 8.43 1 94.62 258 THR A N 1
ATOM 1952 C CA . THR A 1 258 ? 2.959 18.812 9.477 1 94.62 258 THR A CA 1
ATOM 1953 C C . THR A 1 258 ? 2.816 19.656 10.742 1 94.62 258 THR A C 1
ATOM 1955 O O . THR A 1 258 ? 1.742 19.703 11.344 1 94.62 258 THR A O 1
ATOM 1958 N N . ASP A 1 259 ? 3.799 20.375 11.109 1 94.06 259 ASP A N 1
ATOM 1959 C CA . ASP A 1 259 ? 3.877 20.984 12.43 1 94.06 259 ASP A CA 1
ATOM 1960 C C . ASP A 1 259 ? 2.977 22.219 12.523 1 94.06 259 ASP A C 1
ATOM 1962 O O . ASP A 1 259 ? 2.264 22.406 13.508 1 94.06 259 ASP A O 1
ATOM 1966 N N . CYS A 1 260 ? 3.031 23.062 11.469 1 95.5 260 CYS A N 1
ATOM 1967 C CA . CYS A 1 260 ? 2.285 24.312 11.602 1 95.5 260 CYS A CA 1
ATOM 1968 C C . CYS A 1 260 ? 1.633 24.703 10.281 1 95.5 260 CYS A C 1
ATOM 1970 O O . CYS A 1 260 ? 1.238 25.859 10.102 1 95.5 260 CYS A O 1
ATOM 1972 N N . CYS A 1 261 ? 1.602 23.766 9.305 1 97 261 CYS A N 1
ATOM 1973 C CA . CYS A 1 261 ? 0.953 23.953 8.016 1 97 261 CYS A CA 1
ATOM 1974 C C . CYS A 1 261 ? 1.562 25.141 7.266 1 97 261 CYS A C 1
ATOM 1976 O O . CYS A 1 261 ? 0.845 25.906 6.633 1 97 261 CYS A O 1
ATOM 1978 N N . ALA A 1 262 ? 2.838 25.281 7.41 1 97.31 262 ALA A N 1
ATOM 1979 C CA . ALA A 1 262 ? 3.555 26.266 6.602 1 97.31 262 ALA A CA 1
ATOM 1980 C C . ALA A 1 262 ? 3.598 25.844 5.137 1 97.31 262 ALA A C 1
ATOM 1982 O O . ALA A 1 262 ? 3.393 24.672 4.816 1 97.31 262 ALA A O 1
ATOM 1983 N N . TYR A 1 263 ? 3.707 26.766 4.242 1 98.12 263 TYR A N 1
ATOM 1984 C CA . TYR A 1 263 ? 3.875 26.453 2.828 1 98.12 263 TYR A CA 1
ATOM 1985 C C . TYR A 1 263 ? 5.066 27.203 2.244 1 98.12 263 TYR A C 1
ATOM 1987 O O . TYR A 1 263 ? 5.41 28.297 2.709 1 98.12 263 TYR A O 1
ATOM 1995 N N . ASP A 1 264 ? 5.688 26.672 1.296 1 98.56 264 ASP A N 1
ATOM 1996 C CA . ASP A 1 264 ? 6.922 27.188 0.713 1 98.56 264 ASP A CA 1
ATOM 1997 C C . ASP A 1 264 ? 6.633 28.281 -0.3 1 98.56 264 ASP A C 1
ATOM 1999 O O . ASP A 1 264 ? 5.488 28.469 -0.724 1 98.56 264 ASP A O 1
ATOM 2003 N N . ASP A 1 265 ? 7.68 29.109 -0.545 1 98.44 265 ASP A N 1
ATOM 2004 C CA . ASP A 1 265 ? 7.586 30.156 -1.561 1 98.44 265 ASP A CA 1
ATOM 2005 C C . ASP A 1 265 ? 7.816 29.594 -2.957 1 98.44 265 ASP A C 1
ATOM 2007 O O . ASP A 1 265 ? 8.906 29.719 -3.514 1 98.44 265 ASP A O 1
ATOM 2011 N N . PHE A 1 266 ? 6.762 29.062 -3.596 1 98.69 266 PHE A N 1
ATOM 2012 C CA . PHE A 1 266 ? 6.848 28.312 -4.844 1 98.69 266 PHE A CA 1
ATOM 2013 C C . PHE A 1 266 ? 7.434 29.172 -5.953 1 98.69 266 PHE A C 1
ATOM 2015 O O . PHE A 1 266 ? 8.219 28.688 -6.773 1 98.69 266 PHE A O 1
ATOM 2022 N N . GLU A 1 267 ? 7.043 30.422 -6.004 1 98.5 267 GLU A N 1
ATOM 2023 C CA . GLU A 1 267 ? 7.52 31.328 -7.055 1 98.5 267 GLU A CA 1
ATOM 2024 C C . GLU A 1 267 ? 9.031 31.531 -6.961 1 98.5 267 GLU A C 1
ATOM 2026 O O . GLU A 1 267 ? 9.75 31.359 -7.949 1 98.5 267 GLU A O 1
ATOM 2031 N N . SER A 1 268 ? 9.516 31.938 -5.785 1 98.62 268 SER A N 1
ATOM 2032 C CA . SER A 1 268 ? 10.945 32.188 -5.629 1 98.62 268 SER A CA 1
ATOM 2033 C C . SER A 1 268 ? 11.75 30.906 -5.832 1 98.62 268 SER A C 1
ATOM 2035 O O . SER A 1 268 ? 12.875 30.953 -6.328 1 98.62 268 SER A O 1
ATOM 2037 N N . ILE A 1 269 ? 11.195 29.734 -5.449 1 98.81 269 ILE A N 1
ATOM 2038 C CA . ILE A 1 269 ? 11.852 28.438 -5.648 1 98.81 269 ILE A CA 1
ATOM 2039 C C . ILE A 1 269 ? 12 28.156 -7.141 1 98.81 269 ILE A C 1
ATOM 2041 O O . ILE A 1 269 ? 13.078 27.812 -7.609 1 98.81 269 ILE A O 1
ATOM 2045 N N . ALA A 1 270 ? 10.883 28.328 -7.855 1 98.56 270 ALA A N 1
ATOM 2046 C CA . ALA A 1 270 ? 10.914 28.125 -9.305 1 98.56 270 ALA A CA 1
ATOM 2047 C C . ALA A 1 270 ? 11.938 29.031 -9.969 1 98.56 270 ALA A C 1
ATOM 2049 O O . ALA A 1 270 ? 12.688 28.594 -10.844 1 98.56 270 ALA A O 1
ATOM 2050 N N . ASP A 1 271 ? 11.961 30.297 -9.57 1 98.56 271 ASP A N 1
ATOM 2051 C CA . ASP A 1 271 ? 12.883 31.266 -10.133 1 98.56 271 ASP A CA 1
ATOM 2052 C C . ASP A 1 271 ? 14.336 30.891 -9.828 1 98.56 271 ASP A C 1
ATOM 2054 O O . ASP A 1 271 ? 15.203 30.984 -10.695 1 98.56 271 ASP A O 1
ATOM 2058 N N . ALA A 1 272 ? 14.602 30.547 -8.594 1 98.69 272 ALA A N 1
ATOM 2059 C CA . ALA A 1 272 ? 15.953 30.156 -8.195 1 98.69 272 ALA A CA 1
ATOM 2060 C C . ALA A 1 272 ? 16.438 28.969 -9.008 1 98.69 272 ALA A C 1
ATOM 2062 O O . ALA A 1 272 ? 17.594 28.938 -9.453 1 98.69 272 ALA A O 1
ATOM 2063 N N . LEU A 1 273 ? 15.586 27.969 -9.172 1 98.44 273 LEU A N 1
ATOM 2064 C CA . LEU A 1 273 ? 15.977 26.75 -9.891 1 98.44 273 LEU A CA 1
ATOM 2065 C C . LEU A 1 273 ? 16.172 27.047 -11.375 1 98.44 273 LEU A C 1
ATOM 2067 O O . LEU A 1 273 ? 17.031 26.422 -12.023 1 98.44 273 LEU A O 1
ATOM 2071 N N . GLN A 1 274 ? 15.383 27.969 -11.922 1 97.69 274 GLN A N 1
ATOM 2072 C CA . GLN A 1 274 ? 15.602 28.406 -13.305 1 97.69 274 GLN A CA 1
ATOM 2073 C C . GLN A 1 274 ? 17.016 28.938 -13.492 1 97.69 274 GLN A C 1
ATOM 2075 O O . GLN A 1 274 ? 17.594 28.797 -14.57 1 97.69 274 GLN A O 1
ATOM 2080 N N . GLU A 1 275 ? 17.531 29.5 -12.492 1 97.56 275 GLU A N 1
ATOM 2081 C CA . GLU A 1 275 ? 18.859 30.109 -12.539 1 97.56 275 GLU A CA 1
ATOM 2082 C C . GLU A 1 275 ? 19.953 29.047 -12.336 1 97.56 275 GLU A C 1
ATOM 2084 O O . GLU A 1 275 ? 20.906 28.984 -13.117 1 97.56 275 GLU A O 1
ATOM 2089 N N . VAL A 1 276 ? 19.844 28.188 -11.375 1 97.75 276 VAL A N 1
ATOM 2090 C CA . VAL A 1 276 ? 20.984 27.391 -10.93 1 97.75 276 VAL A CA 1
ATOM 2091 C C . VAL A 1 276 ? 20.828 25.953 -11.422 1 97.75 276 VAL A C 1
ATOM 2093 O O . VAL A 1 276 ? 21.797 25.188 -11.43 1 97.75 276 VAL A O 1
ATOM 2096 N N . ALA A 1 277 ? 19.672 25.547 -11.859 1 97 277 ALA A N 1
ATOM 2097 C CA . ALA A 1 277 ? 19.375 24.203 -12.383 1 97 277 ALA A CA 1
ATOM 2098 C C . ALA A 1 277 ? 18.219 24.266 -13.391 1 97 277 ALA A C 1
ATOM 2100 O O . ALA A 1 277 ? 17.156 23.688 -13.164 1 97 277 ALA A O 1
ATOM 2101 N N . PRO A 1 278 ? 18.406 24.906 -14.492 1 96.06 278 PRO A N 1
ATOM 2102 C CA . PRO A 1 278 ? 17.344 25.125 -15.469 1 96.06 278 PRO A CA 1
ATOM 2103 C C . PRO A 1 278 ? 16.797 23.812 -16.031 1 96.06 278 PRO A C 1
ATOM 2105 O O . PRO A 1 278 ? 17.453 22.781 -15.953 1 96.06 278 PRO A O 1
ATOM 2108 N N . PRO A 1 279 ? 15.492 23.812 -16.578 1 94.81 279 PRO A N 1
ATOM 2109 C CA . PRO A 1 279 ? 14.875 22.609 -17.156 1 94.81 279 PRO A CA 1
ATOM 2110 C C . PRO A 1 279 ? 15.758 21.922 -18.188 1 94.81 279 PRO A C 1
ATOM 2112 O O . PRO A 1 279 ? 16.406 22.609 -18.984 1 94.81 279 PRO A O 1
ATOM 2115 N N . GLY A 1 280 ? 15.695 20.547 -18.234 1 93.44 280 GLY A N 1
ATOM 2116 C CA . GLY A 1 280 ? 16.531 19.75 -19.109 1 93.44 280 GLY A CA 1
ATOM 2117 C C . GLY A 1 280 ? 17.453 18.797 -18.359 1 93.44 280 GLY A C 1
ATOM 2118 O O . GLY A 1 280 ? 17.109 18.328 -17.266 1 93.44 280 GLY A O 1
ATOM 2119 N N . LYS A 1 281 ? 18.594 18.484 -18.984 1 93.94 281 LYS A N 1
ATOM 2120 C CA . LYS A 1 281 ? 19.547 17.578 -18.344 1 93.94 281 LYS A CA 1
ATOM 2121 C C . LYS A 1 281 ? 20.125 18.188 -17.078 1 93.94 281 LYS A C 1
ATOM 2123 O O . LYS A 1 281 ? 20.625 19.328 -17.094 1 93.94 281 LYS A O 1
ATOM 2128 N N . GLY A 1 282 ? 20.016 17.5 -16.031 1 92.44 282 GLY A N 1
ATOM 2129 C CA . GLY A 1 282 ? 20.578 17.969 -14.773 1 92.44 282 GLY A CA 1
ATOM 2130 C C . GLY A 1 282 ? 19.625 18.828 -13.969 1 92.44 282 GLY A C 1
ATOM 2131 O O . GLY A 1 282 ? 19.984 19.328 -12.898 1 92.44 282 GLY A O 1
ATOM 2132 N N . GLU A 1 283 ? 18.453 18.984 -14.406 1 97.38 283 GLU A N 1
ATOM 2133 C CA . GLU A 1 283 ? 17.469 19.766 -13.664 1 97.38 283 GLU A CA 1
ATOM 2134 C C . GLU A 1 283 ? 17.141 19.125 -12.32 1 97.38 283 GLU A C 1
ATOM 2136 O O . GLU A 1 283 ? 17.453 17.953 -12.102 1 97.38 283 GLU A O 1
ATOM 2141 N N . VAL A 1 284 ? 16.641 19.922 -11.438 1 98.62 284 VAL A N 1
ATOM 2142 C CA . VAL A 1 284 ? 16.156 19.422 -10.148 1 98.62 284 VAL A CA 1
ATOM 2143 C C . VAL A 1 284 ? 14.656 19.156 -10.234 1 98.62 284 VAL A C 1
ATOM 2145 O O . VAL A 1 284 ? 13.875 20.062 -10.547 1 98.62 284 VAL A O 1
ATOM 2148 N N . TRP A 1 285 ? 14.281 17.922 -10.055 1 98.81 285 TRP A N 1
ATOM 2149 C CA . TRP A 1 285 ? 12.875 17.531 -9.977 1 98.81 285 TRP A CA 1
ATOM 2150 C C . TRP A 1 285 ? 12.203 18.188 -8.766 1 98.81 285 TRP A C 1
ATOM 2152 O O . TRP A 1 285 ? 12.68 18.031 -7.633 1 98.81 285 TRP A O 1
ATOM 2162 N N . VAL A 1 286 ? 11.133 18.922 -8.992 1 98.88 286 VAL A N 1
ATOM 2163 C CA . VAL A 1 286 ? 10.398 19.516 -7.883 1 98.88 286 VAL A CA 1
ATOM 2164 C C . VAL A 1 286 ? 9.078 18.766 -7.684 1 98.88 286 VAL A C 1
ATOM 2166 O O . VAL A 1 286 ? 8.25 18.703 -8.594 1 98.88 286 VAL A O 1
ATOM 2169 N N . HIS A 1 287 ? 8.867 18.203 -6.516 1 98.94 287 HIS A N 1
ATOM 2170 C CA . HIS A 1 287 ? 7.629 17.562 -6.078 1 98.94 287 HIS A CA 1
ATOM 2171 C C . HIS A 1 287 ? 6.922 18.422 -5.023 1 98.94 287 HIS A C 1
ATOM 2173 O O . HIS A 1 287 ? 7.523 18.781 -4.008 1 98.94 287 HIS A O 1
ATOM 2179 N N . VAL A 1 288 ? 5.699 18.703 -5.227 1 98.94 288 VAL A N 1
ATOM 2180 C CA . VAL A 1 288 ? 4.914 19.422 -4.223 1 98.94 288 VAL A CA 1
ATOM 2181 C C . VAL A 1 288 ? 4.156 18.422 -3.352 1 98.94 288 VAL A C 1
ATOM 2183 O O . VAL A 1 288 ? 3.236 17.75 -3.82 1 98.94 288 VAL A O 1
ATOM 2186 N N . ASP A 1 289 ? 4.551 18.344 -2.137 1 98.81 289 ASP A N 1
ATOM 2187 C CA . ASP A 1 289 ? 3.812 17.547 -1.151 1 98.81 289 ASP A CA 1
ATOM 2188 C C . ASP A 1 289 ? 2.75 18.406 -0.458 1 98.81 289 ASP A C 1
ATOM 2190 O O . ASP A 1 289 ? 3.076 19.328 0.284 1 98.81 289 ASP A O 1
ATOM 2194 N N . ALA A 1 290 ? 1.546 18.094 -0.673 1 98.81 290 ALA A N 1
ATOM 2195 C CA . ALA A 1 290 ? 0.398 18.781 -0.101 1 98.81 290 ALA A CA 1
ATOM 2196 C C . ALA A 1 290 ? -0.575 17.812 0.545 1 98.81 290 ALA A C 1
ATOM 2198 O O . ALA A 1 290 ? -1.783 17.875 0.307 1 98.81 290 ALA A O 1
ATOM 2199 N N . ALA A 1 291 ? -0.059 16.906 1.379 1 98.25 291 ALA A N 1
ATOM 2200 C CA . ALA A 1 291 ? -0.811 15.758 1.875 1 98.25 291 ALA A CA 1
ATOM 2201 C C . ALA A 1 291 ? -2.098 16.203 2.566 1 98.25 291 ALA A C 1
ATOM 2203 O O . ALA A 1 291 ? -3.152 15.594 2.377 1 98.25 291 ALA A O 1
ATOM 2204 N N . TYR A 1 292 ? -2.016 17.266 3.367 1 98.38 292 TYR A N 1
ATOM 2205 C CA . TYR A 1 292 ? -3.178 17.734 4.121 1 98.38 292 TYR A CA 1
ATOM 2206 C C . TYR A 1 292 ? -3.795 18.953 3.469 1 98.38 292 TYR A C 1
ATOM 2208 O O . TYR A 1 292 ? -4.938 18.922 3.008 1 98.38 292 TYR A O 1
ATOM 2216 N N . ALA A 1 293 ? -3.043 20.016 3.266 1 98.62 293 ALA A N 1
ATOM 2217 C CA . ALA A 1 293 ? -3.549 21.328 2.869 1 98.62 293 ALA A CA 1
ATOM 2218 C C . ALA A 1 293 ? -3.945 21.344 1.396 1 98.62 293 ALA A C 1
ATOM 2220 O O . ALA A 1 293 ? -4.668 22.234 0.948 1 98.62 293 ALA A O 1
ATOM 2221 N N . GLY A 1 294 ? -3.449 20.312 0.618 1 98.69 294 GLY A N 1
ATOM 2222 C CA . GLY A 1 294 ? -3.867 20.219 -0.771 1 98.69 294 GLY A CA 1
ATOM 2223 C C . GLY A 1 294 ? -5.371 20.109 -0.936 1 98.69 294 GLY A C 1
ATOM 2224 O O . GLY A 1 294 ? -5.906 20.453 -1.993 1 98.69 294 GLY A O 1
ATOM 2225 N N . ALA A 1 295 ? -6.039 19.656 0.11 1 98.62 295 ALA A N 1
ATOM 2226 C CA . ALA A 1 295 ? -7.496 19.531 0.073 1 98.62 295 ALA A CA 1
ATOM 2227 C C . ALA A 1 295 ? -8.156 20.891 -0.137 1 98.62 295 ALA A C 1
ATOM 2229 O O . ALA A 1 295 ? -9.219 20.984 -0.761 1 98.62 295 ALA A O 1
ATOM 2230 N N . ALA A 1 296 ? -7.547 21.938 0.315 1 98.75 296 ALA A N 1
ATOM 2231 C CA . ALA A 1 296 ? -8.117 23.281 0.226 1 98.75 296 ALA A CA 1
ATOM 2232 C C . ALA A 1 296 ? -8.219 23.75 -1.227 1 98.75 296 ALA A C 1
ATOM 2234 O O . ALA A 1 296 ? -9 24.641 -1.547 1 98.75 296 ALA A O 1
ATOM 2235 N N . LEU A 1 297 ? -7.477 23.109 -2.119 1 98.88 297 LEU A N 1
ATOM 2236 C CA . LEU A 1 297 ? -7.414 23.516 -3.518 1 98.88 297 LEU A CA 1
ATOM 2237 C C . LEU A 1 297 ? -8.734 23.25 -4.227 1 98.88 297 LEU A C 1
ATOM 2239 O O . LEU A 1 297 ? -8.953 23.734 -5.34 1 98.88 297 LEU A O 1
ATOM 2243 N N . VAL A 1 298 ? -9.68 22.516 -3.586 1 98.81 298 VAL A N 1
ATOM 2244 C CA . VAL A 1 298 ? -10.992 22.375 -4.195 1 98.81 298 VAL A CA 1
ATOM 2245 C C . VAL A 1 298 ? -11.719 23.719 -4.188 1 98.81 298 VAL A C 1
ATOM 2247 O O . VAL A 1 298 ? -12.688 23.906 -4.922 1 98.81 298 VAL A O 1
ATOM 2250 N N . CYS A 1 299 ? -11.289 24.641 -3.338 1 98.81 299 CYS A N 1
ATOM 2251 C CA . CYS A 1 299 ? -11.867 25.984 -3.232 1 98.81 299 CYS A CA 1
ATOM 2252 C C . CYS A 1 299 ? -11.094 26.969 -4.09 1 98.81 299 CYS A C 1
ATOM 2254 O O . CYS A 1 299 ? -9.891 27.141 -3.914 1 98.81 299 CYS A O 1
ATOM 2256 N N . PRO A 1 300 ? -11.727 27.719 -4.91 1 98.44 300 PRO A N 1
ATOM 2257 C CA . PRO A 1 300 ? -11.07 28.656 -5.828 1 98.44 300 PRO A CA 1
ATOM 2258 C C . PRO A 1 300 ? -10.227 29.703 -5.102 1 98.44 300 PRO A C 1
ATOM 2260 O O . PRO A 1 300 ? -9.219 30.156 -5.633 1 98.44 300 PRO A O 1
ATOM 2263 N N . GLU A 1 301 ? -10.594 30.109 -3.902 1 98.38 301 GLU A N 1
ATOM 2264 C CA . GLU A 1 301 ? -9.867 31.125 -3.162 1 98.38 301 GLU A CA 1
ATOM 2265 C C . GLU A 1 301 ? -8.453 30.672 -2.82 1 98.38 301 GLU A C 1
ATOM 2267 O O . GLU A 1 301 ? -7.605 31.484 -2.432 1 98.38 301 GLU A O 1
ATOM 2272 N N . TYR A 1 302 ? -8.117 29.391 -3.053 1 98.56 302 TYR A N 1
ATOM 2273 C CA . TYR A 1 302 ? -6.781 28.891 -2.771 1 98.56 302 TYR A CA 1
ATOM 2274 C C . TYR A 1 302 ? -6.043 28.562 -4.062 1 98.56 302 TYR A C 1
ATOM 2276 O O . TYR A 1 302 ? -4.918 28.047 -4.031 1 98.56 302 TYR A O 1
ATOM 2284 N N . HIS A 1 303 ? -6.578 28.844 -5.238 1 98.44 303 HIS A N 1
ATOM 2285 C CA . HIS A 1 303 ? -6.012 28.5 -6.535 1 98.44 303 HIS A CA 1
ATOM 2286 C C . HIS A 1 303 ? -4.73 29.281 -6.812 1 98.44 303 HIS A C 1
ATOM 2288 O O . HIS A 1 303 ? -3.965 28.922 -7.711 1 98.44 303 HIS A O 1
ATOM 2294 N N . HIS A 1 304 ? -4.484 30.328 -6.031 1 97.94 304 HIS A N 1
ATOM 2295 C CA . HIS A 1 304 ? -3.242 31.078 -6.199 1 97.94 304 HIS A CA 1
ATOM 2296 C C . HIS A 1 304 ? -2.031 30.203 -5.883 1 97.94 304 HIS A C 1
ATOM 2298 O O . HIS A 1 304 ? -0.94 30.438 -6.406 1 97.94 304 HIS A O 1
ATOM 2304 N N . PHE A 1 305 ? -2.176 29.172 -5.059 1 98.12 305 PHE A N 1
ATOM 2305 C CA . PHE A 1 305 ? -1.068 28.281 -4.719 1 98.12 305 PHE A CA 1
ATOM 2306 C C . PHE A 1 305 ? -0.586 27.516 -5.945 1 98.12 305 PHE A C 1
ATOM 2308 O O . PHE A 1 305 ? 0.574 27.109 -6.012 1 98.12 305 PHE A O 1
ATOM 2315 N N . THR A 1 306 ? -1.451 27.266 -6.934 1 98.38 306 THR A N 1
ATOM 2316 C CA . THR A 1 306 ? -1.101 26.391 -8.047 1 98.38 306 THR A CA 1
ATOM 2317 C C . THR A 1 306 ? -0.5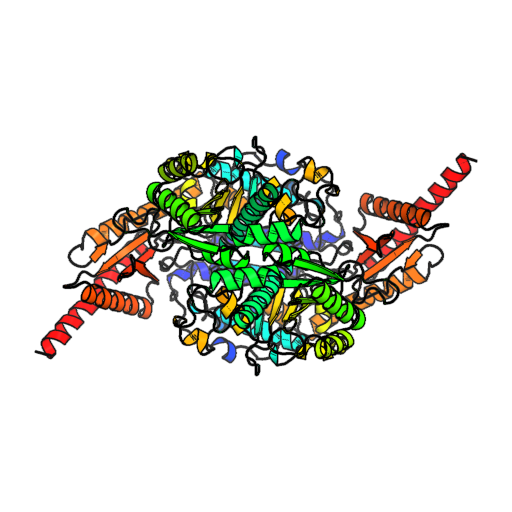21 27.188 -9.211 1 98.38 306 THR A C 1
ATOM 2319 O O . THR A 1 306 ? -0.183 26.625 -10.25 1 98.38 306 THR A O 1
ATOM 2322 N N . ALA A 1 307 ? -0.351 28.484 -9.031 1 97.75 307 ALA A N 1
ATOM 2323 C CA . ALA A 1 307 ? 0.072 29.391 -10.094 1 97.75 307 ALA A CA 1
ATOM 2324 C C . ALA A 1 307 ? 1.409 28.953 -10.688 1 97.75 307 ALA A C 1
ATOM 2326 O O . ALA A 1 307 ? 1.66 29.141 -11.875 1 97.75 307 ALA A O 1
ATOM 2327 N N . GLN A 1 308 ? 2.266 28.328 -9.852 1 97.25 308 GLN A N 1
ATOM 2328 C CA . GLN A 1 308 ? 3.609 28 -10.305 1 97.25 308 GLN A CA 1
ATOM 2329 C C . GLN A 1 308 ? 3.74 26.516 -10.602 1 97.25 308 GLN A C 1
ATOM 2331 O O . GLN A 1 308 ? 4.809 26.047 -11 1 97.25 308 GLN A O 1
ATOM 2336 N N . PHE A 1 309 ? 2.656 25.734 -10.492 1 98.5 309 PHE A N 1
ATOM 2337 C CA . PHE A 1 309 ? 2.762 24.281 -10.531 1 98.5 309 PHE A CA 1
ATOM 2338 C C . PHE A 1 309 ? 3.107 23.797 -11.938 1 98.5 309 PHE A C 1
ATOM 2340 O O . PHE A 1 309 ? 3.613 22.688 -12.109 1 98.5 309 PHE A O 1
ATOM 2347 N N . HIS A 1 310 ? 2.848 24.594 -12.961 1 97.25 310 HIS A N 1
ATOM 2348 C CA . HIS A 1 310 ? 3.232 24.25 -14.32 1 97.25 310 HIS A CA 1
ATOM 2349 C C . HIS A 1 310 ? 4.75 24.156 -14.461 1 97.25 310 HIS A C 1
ATOM 2351 O O . HIS A 1 310 ? 5.254 23.562 -15.414 1 97.25 310 HIS A O 1
ATOM 2357 N N . ARG A 1 311 ? 5.5 24.719 -13.477 1 97.81 311 ARG A N 1
ATOM 2358 C CA . ARG A 1 311 ? 6.961 24.703 -13.492 1 97.81 311 ARG A CA 1
ATOM 2359 C C . ARG A 1 311 ? 7.5 23.516 -12.688 1 97.81 311 ARG A C 1
ATOM 2361 O O . ARG A 1 311 ? 8.711 23.328 -12.594 1 97.81 311 ARG A O 1
ATOM 2368 N N . PHE A 1 312 ? 6.637 22.75 -12.07 1 98.5 312 PHE A N 1
ATOM 2369 C CA . PHE A 1 312 ? 7.043 21.656 -11.203 1 98.5 312 PHE A CA 1
ATOM 2370 C C . PHE A 1 312 ? 6.676 20.312 -11.82 1 98.5 312 PHE A C 1
ATOM 2372 O O . PHE A 1 312 ? 5.949 20.266 -12.812 1 98.5 312 PHE A O 1
ATOM 2379 N N . HIS A 1 313 ? 7.211 19.203 -11.281 1 98.62 313 HIS A N 1
ATOM 2380 C CA . HIS A 1 313 ? 7.184 17.922 -11.953 1 98.62 313 HIS A CA 1
ATOM 2381 C C . HIS A 1 313 ? 6.039 17.047 -11.438 1 98.62 313 HIS A C 1
ATOM 2383 O O . HIS A 1 313 ? 5.508 16.219 -12.164 1 98.62 313 HIS A O 1
ATOM 2389 N N . SER A 1 314 ? 5.695 17.141 -10.234 1 98.81 314 SER A N 1
ATOM 2390 C CA . SER A 1 314 ? 4.699 16.25 -9.648 1 98.81 314 SER A CA 1
ATOM 2391 C C . SER A 1 314 ? 4.07 16.875 -8.398 1 98.81 314 SER A C 1
ATOM 2393 O O . SER A 1 314 ? 4.605 17.844 -7.84 1 98.81 314 SER A O 1
ATOM 2395 N N . PHE A 1 315 ? 2.924 16.375 -8.07 1 98.81 315 PHE A N 1
ATOM 2396 C CA . PHE A 1 315 ? 2.086 16.859 -6.98 1 98.81 315 PHE A CA 1
ATOM 2397 C C . PHE A 1 315 ? 1.36 15.703 -6.309 1 98.81 315 PHE A C 1
ATOM 2399 O O . PHE A 1 315 ? 0.893 14.781 -6.98 1 98.81 315 PHE A O 1
ATOM 2406 N N . ASN A 1 316 ? 1.339 15.672 -4.902 1 98.62 316 ASN A N 1
ATOM 2407 C CA . ASN A 1 316 ? 0.511 14.656 -4.266 1 98.62 316 ASN A CA 1
ATOM 2408 C C . ASN A 1 316 ? -0.351 15.242 -3.152 1 98.62 316 ASN A C 1
ATOM 2410 O O . ASN A 1 316 ? -0.023 16.297 -2.602 1 98.62 316 ASN A O 1
ATOM 2414 N N . MET A 1 317 ? -1.438 14.625 -2.844 1 98.19 317 MET A N 1
ATOM 2415 C CA . MET A 1 317 ? -2.318 14.984 -1.733 1 98.19 317 MET A CA 1
ATOM 2416 C C . MET A 1 317 ? -3.088 13.758 -1.238 1 98.19 317 MET A C 1
ATOM 2418 O O . MET A 1 317 ? -3.322 12.82 -1.996 1 98.19 317 MET A O 1
ATOM 2422 N N . ASN A 1 318 ? -3.406 13.719 0.092 1 98.38 318 ASN A N 1
ATOM 2423 C CA . ASN A 1 318 ? -4.168 12.641 0.709 1 98.38 318 ASN A CA 1
ATOM 2424 C C . ASN A 1 318 ? -5.66 12.961 0.763 1 98.38 318 ASN A C 1
ATOM 2426 O O . ASN A 1 318 ? -6.105 13.711 1.633 1 98.38 318 ASN A O 1
ATOM 2430 N N . LEU A 1 319 ? -6.406 12.266 -0.06 1 98.69 319 LEU A N 1
ATOM 2431 C CA . LEU A 1 319 ? -7.852 12.445 0.006 1 98.69 319 LEU A CA 1
ATOM 2432 C C . LEU A 1 319 ? -8.398 11.984 1.352 1 98.69 319 LEU A C 1
ATOM 2434 O O . LEU A 1 319 ? -9.43 12.469 1.809 1 98.69 319 LEU A O 1
ATOM 2438 N N . HIS A 1 320 ? -7.68 11.07 2.018 1 98.25 320 HIS A N 1
ATOM 2439 C CA . HIS A 1 320 ? -8.188 10.461 3.244 1 98.25 320 HIS A CA 1
ATOM 2440 C C . HIS A 1 320 ? -7.918 11.359 4.449 1 98.25 320 HIS A C 1
ATOM 2442 O O . HIS A 1 320 ? -8.352 11.047 5.562 1 98.25 320 HIS A O 1
ATOM 2448 N N . LYS A 1 321 ? -7.215 12.453 4.289 1 97.69 321 LYS A N 1
ATOM 2449 C CA . LYS A 1 321 ? -7.051 13.383 5.406 1 97.69 321 LYS A CA 1
ATOM 2450 C C . LYS A 1 321 ? -8.234 14.344 5.5 1 97.69 321 LYS A C 1
ATOM 2452 O O . LYS A 1 321 ? -9.164 14.109 6.281 1 97.69 321 LYS A O 1
ATOM 2457 N N . TRP A 1 322 ? -8.406 15.227 4.535 1 98.12 322 TRP A N 1
ATOM 2458 C CA . TRP A 1 322 ? -9.352 16.312 4.742 1 98.12 322 TRP A CA 1
ATOM 2459 C C . TRP A 1 322 ? -10.445 16.297 3.68 1 98.12 322 TRP A C 1
ATOM 2461 O O . TRP A 1 322 ? -11.359 17.141 3.703 1 98.12 322 TRP A O 1
ATOM 2471 N N . LEU A 1 323 ? -10.43 15.32 2.723 1 98.12 323 LEU A N 1
ATOM 2472 C CA . LEU A 1 323 ? -11.406 15.367 1.636 1 98.12 323 LEU A CA 1
ATOM 2473 C C . LEU A 1 323 ? -12.367 14.188 1.716 1 98.12 323 LEU A C 1
ATOM 2475 O O . LEU A 1 323 ? -12.758 13.625 0.689 1 98.12 323 LEU A O 1
ATOM 2479 N N . LEU A 1 324 ? -12.656 13.766 2.82 1 97.44 324 LEU A N 1
ATOM 2480 C CA . LEU A 1 324 ? -13.781 12.922 3.199 1 97.44 324 LEU A CA 1
ATOM 2481 C C . LEU A 1 324 ? -13.703 11.562 2.51 1 97.44 324 LEU A C 1
ATOM 2483 O O . LEU A 1 324 ? -14.727 10.969 2.17 1 97.44 324 LEU A O 1
ATOM 2487 N N . THR A 1 325 ? -12.523 11.102 2.193 1 98.12 325 THR A N 1
ATOM 2488 C CA . THR A 1 325 ? -12.336 9.781 1.612 1 98.12 325 THR A CA 1
ATOM 2489 C C . THR A 1 325 ? -11.656 8.844 2.611 1 98.12 325 THR A C 1
ATOM 2491 O O . THR A 1 325 ? -10.719 9.242 3.303 1 98.12 325 THR A O 1
ATOM 2494 N N . ASN A 1 326 ? -12.164 7.668 2.689 1 97.38 326 ASN A N 1
ATOM 2495 C CA . ASN A 1 326 ? -11.656 6.711 3.666 1 97.38 326 ASN A CA 1
ATOM 2496 C C . ASN A 1 326 ? -10.219 6.301 3.35 1 97.38 326 ASN A C 1
ATOM 2498 O O . ASN A 1 326 ? -9.859 6.137 2.184 1 97.38 326 ASN A O 1
ATOM 2502 N N . PHE A 1 327 ? -9.383 6.078 4.379 1 96.69 327 PHE A N 1
ATOM 2503 C CA . PHE A 1 327 ? -8.039 5.539 4.285 1 96.69 327 PHE A CA 1
ATOM 2504 C C . PHE A 1 327 ? -8.055 4.133 3.703 1 96.69 327 PHE A C 1
ATOM 2506 O O . PHE A 1 327 ? -8.93 3.33 4.027 1 96.69 327 PHE A O 1
ATOM 2513 N N . ASP A 1 328 ? -7.129 3.895 2.822 1 96.62 328 ASP A N 1
ATOM 2514 C CA . ASP A 1 328 ? -6 4.672 2.318 1 96.62 328 ASP A CA 1
ATOM 2515 C C . ASP A 1 328 ? -6.281 5.199 0.913 1 96.62 328 ASP A C 1
ATOM 2517 O O . ASP A 1 328 ? -6.848 4.492 0.078 1 96.62 328 ASP A O 1
ATOM 2521 N N . CYS A 1 329 ? -5.953 6.422 0.702 1 98.19 329 CYS A N 1
ATOM 2522 C CA . CYS A 1 329 ? -6.238 7.051 -0.583 1 98.19 329 CYS A CA 1
ATOM 2523 C C . CYS A 1 329 ? -5.383 8.297 -0.784 1 98.19 329 CYS A C 1
ATOM 2525 O O . CYS A 1 329 ? -5.816 9.406 -0.483 1 98.19 329 CYS A O 1
ATOM 2527 N N . SER A 1 330 ? -4.211 8.141 -1.366 1 98.06 330 SER A N 1
ATOM 2528 C CA . SER A 1 330 ? -3.297 9.234 -1.699 1 98.06 330 SER A CA 1
ATOM 2529 C C . SER A 1 330 ? -3.148 9.391 -3.209 1 98.06 330 SER A C 1
ATOM 2531 O O . SER A 1 330 ? -2.771 8.438 -3.902 1 98.06 330 SER A O 1
ATOM 2533 N N . VAL A 1 331 ? -3.432 10.547 -3.729 1 98.62 331 VAL A N 1
ATOM 2534 C CA . VAL A 1 331 ? -3.35 10.742 -5.172 1 98.62 331 VAL A CA 1
ATOM 2535 C C . VAL A 1 331 ? -2.072 11.508 -5.516 1 98.62 331 VAL A C 1
ATOM 2537 O O . VAL A 1 331 ? -1.669 12.414 -4.789 1 98.62 331 VAL A O 1
ATOM 2540 N N . THR A 1 332 ? -1.425 11.102 -6.543 1 98.62 332 THR A N 1
ATOM 2541 C CA . THR A 1 332 ? -0.231 11.758 -7.059 1 98.62 332 THR A CA 1
ATOM 2542 C C . THR A 1 332 ? -0.378 12.055 -8.547 1 98.62 332 THR A C 1
ATOM 2544 O O . THR A 1 332 ? -0.92 11.234 -9.297 1 98.62 332 THR A O 1
ATOM 2547 N N . PHE A 1 333 ? 0.014 13.234 -8.961 1 98.75 333 PHE A N 1
ATOM 2548 C CA . PHE A 1 333 ? 0.012 13.648 -10.359 1 98.75 333 PHE A CA 1
ATOM 2549 C C . PHE A 1 333 ? 1.434 13.891 -10.852 1 98.75 333 PHE A C 1
ATOM 2551 O O . PHE A 1 333 ? 2.273 14.406 -10.117 1 98.75 333 PHE A O 1
ATOM 2558 N N . VAL A 1 334 ? 1.713 13.484 -12.094 1 98.5 334 VAL A N 1
ATOM 2559 C CA . VAL A 1 334 ? 3.016 13.703 -12.711 1 98.5 334 VAL A CA 1
ATOM 2560 C C . VAL A 1 334 ? 2.84 14.391 -14.062 1 98.5 334 VAL A C 1
ATOM 2562 O O . VAL A 1 334 ? 1.852 14.156 -14.766 1 98.5 334 VAL A O 1
ATOM 2565 N N . GLN A 1 335 ? 3.775 15.195 -14.469 1 97.12 335 GLN A N 1
ATOM 2566 C CA . GLN A 1 335 ? 3.674 15.992 -15.68 1 97.12 335 GLN A CA 1
ATOM 2567 C C . GLN A 1 335 ? 3.861 15.125 -16.922 1 97.12 335 GLN A C 1
ATOM 2569 O O . GLN A 1 335 ? 3.381 15.469 -18 1 97.12 335 GLN A O 1
ATOM 2574 N N . LYS A 1 336 ? 4.598 14.055 -16.766 1 96.94 336 LYS A N 1
ATOM 2575 C CA . LYS A 1 336 ? 4.852 13.094 -17.844 1 96.94 336 LYS A CA 1
ATOM 2576 C C . LYS A 1 336 ? 4.785 11.656 -17.312 1 96.94 336 LYS A C 1
ATOM 2578 O O . LYS A 1 336 ? 5.602 11.258 -16.484 1 96.94 336 LYS A O 1
ATOM 2583 N N . ARG A 1 337 ? 3.855 10.875 -17.828 1 95.75 337 ARG A N 1
ATOM 2584 C CA . ARG A 1 337 ? 3.678 9.523 -17.312 1 95.75 337 ARG A CA 1
ATOM 2585 C C . ARG A 1 337 ? 4.867 8.633 -17.656 1 95.75 337 ARG A C 1
ATOM 2587 O O . ARG A 1 337 ? 5.164 7.676 -16.953 1 95.75 337 ARG A O 1
ATOM 2594 N N . SER A 1 338 ? 5.602 8.914 -18.766 1 94.81 338 SER A N 1
ATOM 2595 C CA . SER A 1 338 ? 6.746 8.109 -19.172 1 94.81 338 SER A CA 1
ATOM 2596 C C . SER A 1 338 ? 7.809 8.062 -18.078 1 94.81 338 SER A C 1
ATOM 2598 O O . SER A 1 338 ? 8.609 7.121 -18.016 1 94.81 338 SER A O 1
ATOM 2600 N N . TYR A 1 339 ? 7.898 9.117 -17.188 1 96.25 339 TYR A N 1
ATOM 2601 C CA . TYR A 1 339 ? 8.836 9.102 -16.078 1 96.25 339 TYR A CA 1
ATOM 2602 C C . TYR A 1 339 ? 8.586 7.898 -15.172 1 96.25 339 TYR A C 1
ATOM 2604 O O . TYR A 1 339 ? 9.523 7.273 -14.68 1 96.25 339 TYR A O 1
ATOM 2612 N N . TYR A 1 340 ? 7.277 7.609 -14.961 1 96.25 340 TYR A N 1
ATOM 2613 C CA . TYR A 1 340 ? 6.922 6.461 -14.133 1 96.25 340 TYR A CA 1
ATOM 2614 C C . TYR A 1 340 ? 7.156 5.156 -14.883 1 96.25 340 TYR A C 1
ATOM 2616 O O . TYR A 1 340 ? 7.754 4.223 -14.344 1 96.25 340 TYR A O 1
ATOM 2624 N N . ILE A 1 341 ? 6.711 5.051 -16.109 1 94 341 ILE A N 1
ATOM 2625 C CA . ILE A 1 341 ? 6.793 3.822 -16.891 1 94 341 ILE A CA 1
ATOM 2626 C C . ILE A 1 341 ? 8.25 3.398 -17.047 1 94 341 ILE A C 1
ATOM 2628 O O . ILE A 1 341 ? 8.586 2.227 -16.844 1 94 341 ILE A O 1
ATOM 2632 N N . ASP A 1 342 ? 9.094 4.359 -17.344 1 93.25 342 ASP A N 1
ATOM 2633 C CA . ASP A 1 342 ? 10.516 4.07 -17.531 1 93.25 342 ASP A CA 1
ATOM 2634 C C . ASP A 1 342 ? 11.141 3.549 -16.234 1 93.25 342 ASP A C 1
ATOM 2636 O O . ASP A 1 342 ? 12.023 2.688 -16.266 1 93.25 342 ASP A O 1
ATOM 2640 N N . ALA A 1 343 ? 10.688 4.062 -15.156 1 95.31 343 ALA A N 1
ATOM 2641 C CA . ALA A 1 343 ? 11.312 3.768 -13.875 1 95.31 343 ALA A CA 1
ATOM 2642 C C . ALA A 1 343 ? 10.805 2.439 -13.312 1 95.31 343 ALA A C 1
ATOM 2644 O O . ALA A 1 343 ? 11.547 1.725 -12.633 1 95.31 343 ALA A O 1
ATOM 2645 N N . PHE A 1 344 ? 9.531 2.094 -13.617 1 94.38 344 PHE A N 1
ATOM 2646 C CA . PHE A 1 344 ? 8.938 1.025 -12.82 1 94.38 344 PHE A CA 1
ATOM 2647 C C . PHE A 1 344 ? 8.516 -0.139 -13.711 1 94.38 344 PHE A C 1
ATOM 2649 O O . PHE A 1 344 ? 8.148 -1.206 -13.211 1 94.38 344 PHE A O 1
ATOM 2656 N N . SER A 1 345 ? 8.539 -0.06 -14.945 1 88.94 345 SER A N 1
ATOM 2657 C CA . SER A 1 345 ? 8.164 -1.158 -15.828 1 88.94 345 SER A CA 1
ATOM 2658 C C . SER A 1 345 ? 9.242 -2.232 -15.875 1 88.94 345 SER A C 1
ATOM 2660 O O . SER A 1 345 ? 10.438 -1.921 -15.906 1 88.94 345 SER A O 1
ATOM 2662 N N . MET A 1 346 ? 8.789 -3.469 -15.797 1 78.06 346 MET A N 1
ATOM 2663 C CA . MET A 1 346 ? 9.719 -4.594 -15.898 1 78.06 346 MET A CA 1
ATOM 2664 C C . MET A 1 346 ? 9.797 -5.102 -17.328 1 78.06 346 MET A C 1
ATOM 2666 O O . MET A 1 346 ? 10.625 -5.957 -17.641 1 78.06 346 MET A O 1
ATOM 2670 N N . THR A 1 347 ? 8.891 -4.723 -18.031 1 66.69 347 THR A N 1
ATOM 2671 C CA . THR A 1 347 ? 8.906 -5.078 -19.453 1 66.69 347 THR A CA 1
ATOM 2672 C C . THR A 1 347 ? 9.789 -4.113 -20.234 1 66.69 347 THR A C 1
ATOM 2674 O O . THR A 1 347 ? 9.586 -2.898 -20.188 1 66.69 347 THR A O 1
ATOM 2677 N N . PRO A 1 348 ? 10.766 -4.758 -20.844 1 50.44 348 PRO A N 1
ATOM 2678 C CA . PRO A 1 348 ? 11.586 -3.867 -21.672 1 50.44 348 PRO A CA 1
ATOM 2679 C C . PRO A 1 348 ? 10.758 -3.012 -22.625 1 50.44 348 PRO A C 1
ATOM 2681 O O . PRO A 1 348 ? 9.727 -3.461 -23.125 1 50.44 348 PRO A O 1
ATOM 2684 N N . PRO A 1 349 ? 11.172 -1.784 -22.656 1 46.78 349 PRO A N 1
ATOM 2685 C CA . PRO A 1 349 ? 10.406 -0.842 -23.484 1 46.78 349 PRO A CA 1
ATOM 2686 C C . PRO A 1 349 ? 10.016 -1.426 -24.828 1 46.78 349 PRO A C 1
ATOM 2688 O O . PRO A 1 349 ? 8.914 -1.17 -25.328 1 46.78 349 PRO A O 1
ATOM 2691 N N . TYR A 1 350 ? 10.891 -2.205 -25.406 1 37.28 350 TYR A N 1
ATOM 2692 C CA . TYR A 1 350 ? 10.672 -2.699 -26.766 1 37.28 350 TYR A CA 1
ATOM 2693 C C . TYR A 1 350 ? 9.617 -3.799 -26.781 1 37.28 350 TYR A C 1
ATOM 2695 O O . TYR A 1 350 ? 9.094 -4.152 -27.844 1 37.28 350 TYR A O 1
ATOM 2703 N N . LEU A 1 351 ? 9.141 -4.355 -25.531 1 41.66 351 LEU A N 1
ATOM 2704 C CA . LEU A 1 351 ? 8.172 -5.434 -25.422 1 41.66 351 LEU A CA 1
ATOM 2705 C C . LEU A 1 351 ? 6.836 -4.914 -24.891 1 41.66 351 LEU A C 1
ATOM 2707 O O . LEU A 1 351 ? 5.887 -5.684 -24.734 1 41.66 351 LEU A O 1
ATOM 2711 N N . ARG A 1 352 ? 6.891 -3.777 -24.688 1 51.59 352 ARG A N 1
ATOM 2712 C CA . ARG A 1 352 ? 5.672 -3.199 -24.141 1 51.59 352 ARG A CA 1
ATOM 2713 C C . ARG A 1 352 ? 4.551 -3.188 -25.172 1 51.59 352 ARG A C 1
ATOM 2715 O O . ARG A 1 352 ? 4.809 -3.086 -26.375 1 51.59 352 ARG A O 1
ATOM 2722 N N . ASN A 1 353 ? 3.299 -3.803 -24.812 1 50.06 353 ASN A N 1
ATOM 2723 C CA . ASN A 1 353 ? 2.117 -3.924 -25.656 1 50.06 353 ASN A CA 1
ATOM 2724 C C . ASN A 1 353 ? 1.696 -2.574 -26.234 1 50.06 353 ASN A C 1
ATOM 2726 O O . ASN A 1 353 ? 1.854 -1.541 -25.578 1 50.06 353 ASN A O 1
ATOM 2730 N N . ASN A 1 354 ? 1.436 -2.564 -27.516 1 46.91 354 ASN A N 1
ATOM 2731 C CA . ASN A 1 354 ? 1.021 -1.416 -28.312 1 46.91 354 ASN A CA 1
ATOM 2732 C C . ASN A 1 354 ? -0.131 -0.662 -27.656 1 46.91 354 ASN A C 1
ATOM 2734 O O . ASN A 1 354 ? -0.232 0.56 -27.781 1 46.91 354 ASN A O 1
ATOM 2738 N N . TYR A 1 355 ? -0.94 -1.356 -26.906 1 49.59 355 TYR A N 1
ATOM 2739 C CA . TYR A 1 355 ? -2.1 -0.646 -26.375 1 49.59 355 TYR A CA 1
ATOM 2740 C C . TYR A 1 355 ? -1.701 0.277 -25.234 1 49.59 355 TYR A C 1
ATOM 2742 O O . TYR A 1 355 ? -2.221 1.39 -25.109 1 49.59 355 TYR A O 1
ATOM 2750 N N . SER A 1 356 ? -0.761 -0.215 -24.422 1 50.81 356 SER A N 1
ATOM 2751 C CA . SER A 1 356 ? -0.298 0.61 -23.312 1 50.81 356 SER A CA 1
ATOM 2752 C C . SER A 1 356 ? 0.538 1.785 -23.812 1 50.81 356 SER A C 1
ATOM 2754 O O . SER A 1 356 ? 0.375 2.912 -23.344 1 50.81 356 SER A O 1
ATOM 2756 N N . GLU A 1 357 ? 1.383 1.542 -24.875 1 45.81 357 GLU A N 1
ATOM 2757 C CA . GLU A 1 357 ? 2.248 2.596 -25.406 1 45.81 357 GLU A CA 1
ATOM 2758 C C . GLU A 1 357 ? 1.459 3.592 -26.25 1 45.81 357 GLU A C 1
ATOM 2760 O O . GLU A 1 357 ? 1.799 4.777 -26.297 1 45.81 357 GLU A O 1
ATOM 2765 N N . SER A 1 358 ? 0.487 2.959 -26.906 1 46.97 358 SER A N 1
ATOM 2766 C CA . SER A 1 358 ? -0.302 3.857 -27.75 1 46.97 358 SER A CA 1
ATOM 2767 C C . SER A 1 358 ? -1.127 4.82 -26.906 1 46.97 358 SER A C 1
ATOM 2769 O O . SER A 1 358 ? -1.729 5.758 -27.422 1 46.97 358 SER A O 1
ATOM 2771 N N . GLY A 1 359 ? -0.968 4.574 -25.562 1 55.34 359 GLY A N 1
ATOM 2772 C CA . GLY A 1 359 ? -1.736 5.465 -24.703 1 55.34 359 GLY A CA 1
ATOM 2773 C C . GLY A 1 359 ? -3.209 5.105 -24.641 1 55.34 359 GLY A C 1
ATOM 2774 O O . GLY A 1 359 ? -3.986 5.773 -23.953 1 55.34 359 GLY A O 1
ATOM 2775 N N . LEU A 1 360 ? -3.523 4.055 -25.281 1 59.53 360 LEU A N 1
ATOM 2776 C CA . LEU A 1 360 ? -4.93 3.67 -25.297 1 59.53 360 LEU A CA 1
ATOM 2777 C C . LEU A 1 360 ? -5.344 3.062 -23.969 1 59.53 360 LEU A C 1
ATOM 2779 O O . LEU A 1 360 ? -6.461 3.281 -23.5 1 59.53 360 LEU A O 1
ATOM 2783 N N . VAL A 1 361 ? -4.281 2.402 -23.359 1 75.62 361 VAL A N 1
ATOM 2784 C CA . VAL A 1 361 ? -4.594 1.801 -22.062 1 75.62 361 VAL A CA 1
ATOM 2785 C C . VAL A 1 361 ? -3.514 2.17 -21.047 1 75.62 361 VAL A C 1
ATOM 2787 O O . VAL A 1 361 ? -2.35 2.357 -21.406 1 75.62 361 VAL A O 1
ATOM 2790 N N . THR A 1 362 ? -3.941 2.404 -19.859 1 81.5 362 THR A N 1
ATOM 2791 C CA . THR A 1 362 ? -3.035 2.682 -18.75 1 81.5 362 THR A CA 1
ATOM 2792 C C . THR A 1 362 ? -2.85 1.44 -17.891 1 81.5 362 THR A C 1
ATOM 2794 O O . THR A 1 362 ? -3.822 0.893 -17.359 1 81.5 362 THR A O 1
ATOM 2797 N N . ASP A 1 363 ? -1.601 0.914 -17.828 1 85.25 363 ASP A N 1
ATOM 2798 C CA . ASP A 1 363 ? -1.261 -0.144 -16.891 1 85.25 363 ASP A CA 1
ATOM 2799 C C . ASP A 1 363 ? -0.595 0.429 -15.641 1 85.25 363 ASP A C 1
ATOM 2801 O O . ASP A 1 363 ? 0.629 0.565 -15.586 1 85.25 363 ASP A O 1
ATOM 2805 N N . TYR A 1 364 ? -1.359 0.547 -14.641 1 86.31 364 TYR A N 1
ATOM 2806 C CA . TYR A 1 364 ? -0.919 1.27 -13.453 1 86.31 364 TYR A CA 1
ATOM 2807 C C . TYR A 1 364 ? 0.131 0.473 -12.688 1 86.31 364 TYR A C 1
ATOM 2809 O O . TYR A 1 364 ? 0.821 1.015 -11.82 1 86.31 364 TYR A O 1
ATOM 2817 N N . ARG A 1 365 ? 0.263 -0.819 -12.93 1 85.25 365 ARG A N 1
ATOM 2818 C CA . ARG A 1 365 ? 1.35 -1.595 -12.336 1 85.25 365 ARG A CA 1
ATOM 2819 C C . ARG A 1 365 ? 2.707 -1.001 -12.703 1 85.25 365 ARG A C 1
ATOM 2821 O O . ARG A 1 365 ? 3.689 -1.199 -11.984 1 85.25 365 ARG A O 1
ATOM 2828 N N . ASP A 1 366 ? 2.791 -0.237 -13.805 1 89.69 366 ASP A N 1
ATOM 2829 C CA . ASP A 1 366 ? 4.039 0.343 -14.297 1 89.69 366 ASP A CA 1
ATOM 2830 C C . ASP A 1 366 ? 4.234 1.758 -13.75 1 89.69 366 ASP A C 1
ATOM 2832 O O . ASP A 1 366 ? 5.199 2.438 -14.109 1 89.69 366 ASP A O 1
ATOM 2836 N N . TRP A 1 367 ? 3.316 2.213 -12.906 1 92.75 367 TRP A N 1
ATOM 2837 C CA . TRP A 1 367 ? 3.396 3.574 -12.391 1 92.75 367 TRP A CA 1
ATOM 2838 C C . TRP A 1 367 ? 3.814 3.574 -10.922 1 92.75 367 TRP A C 1
ATOM 2840 O O . TRP A 1 367 ? 3.891 4.633 -10.289 1 92.75 367 TRP A O 1
ATOM 2850 N N . GLN A 1 368 ? 4.047 2.445 -10.383 1 94.44 368 GLN A N 1
ATOM 2851 C CA . GLN A 1 368 ? 4.23 2.375 -8.938 1 94.44 368 GLN A CA 1
ATOM 2852 C C . GLN A 1 368 ? 4.922 1.077 -8.531 1 94.44 368 GLN A C 1
ATOM 2854 O O . GLN A 1 368 ? 5.266 0.257 -9.383 1 94.44 368 GLN A O 1
ATOM 2859 N N . ILE A 1 369 ? 5.117 0.867 -7.246 1 94.12 369 ILE A N 1
ATOM 2860 C CA . ILE A 1 369 ? 5.883 -0.245 -6.695 1 94.12 369 ILE A CA 1
ATOM 2861 C C . ILE A 1 369 ? 5.035 -1.515 -6.711 1 94.12 369 ILE A C 1
ATOM 2863 O O . ILE A 1 369 ? 5.469 -2.555 -7.211 1 94.12 369 ILE A O 1
ATOM 2867 N N . PRO A 1 370 ? 3.779 -1.436 -6.195 1 93.94 370 PRO A N 1
ATOM 2868 C CA . PRO A 1 370 ? 2.969 -2.654 -6.238 1 93.94 370 PRO A CA 1
ATOM 2869 C C . PRO A 1 370 ? 2.488 -2.998 -7.648 1 93.94 370 PRO A C 1
ATOM 2871 O O . PRO A 1 370 ? 2.332 -2.105 -8.484 1 93.94 370 PRO A O 1
ATOM 2874 N N . LEU A 1 371 ? 2.268 -4.293 -7.883 1 91.69 371 LEU A N 1
ATOM 2875 C CA . LEU A 1 371 ? 1.633 -4.699 -9.133 1 91.69 371 LEU A CA 1
ATOM 2876 C C . LEU A 1 371 ? 0.116 -4.746 -8.984 1 91.69 371 LEU A C 1
ATOM 2878 O O . LEU A 1 371 ? -0.603 -4.02 -9.672 1 91.69 371 LEU A O 1
ATOM 2882 N N . GLY A 1 372 ? -0.336 -5.531 -7.992 1 92.94 372 GLY A N 1
ATOM 2883 C CA . GLY A 1 372 ? -1.76 -5.543 -7.695 1 92.94 372 GLY A CA 1
ATOM 2884 C C . GLY A 1 372 ? -2.236 -4.277 -7.008 1 92.94 372 GLY A C 1
ATOM 2885 O O . GLY A 1 372 ? -1.496 -3.67 -6.23 1 92.94 372 GLY A O 1
ATOM 2886 N N . ARG A 1 373 ? -3.504 -3.924 -7.277 1 93.12 373 ARG A N 1
ATOM 2887 C CA . ARG A 1 373 ? -4.062 -2.691 -6.73 1 93.12 373 ARG A CA 1
ATOM 2888 C C . ARG A 1 373 ? -5.523 -2.877 -6.34 1 93.12 373 ARG A C 1
ATOM 2890 O O . ARG A 1 373 ? -6.277 -3.551 -7.047 1 93.12 373 ARG A O 1
ATOM 2897 N N . ARG A 1 374 ? -5.836 -2.221 -5.281 1 94.81 374 ARG A N 1
ATOM 2898 C CA . ARG A 1 374 ? -7.227 -2.174 -4.84 1 94.81 374 ARG A CA 1
ATOM 2899 C C . ARG A 1 374 ? -8.031 -1.19 -5.68 1 94.81 374 ARG A C 1
ATOM 2901 O O . ARG A 1 374 ? -7.484 -0.235 -6.23 1 94.81 374 ARG A O 1
ATOM 2908 N N . PHE A 1 375 ? -9.352 -1.4 -5.84 1 97.12 375 PHE A N 1
ATOM 2909 C CA . PHE A 1 375 ? -10.258 -0.509 -6.551 1 97.12 375 PHE A CA 1
ATOM 2910 C C . PHE A 1 375 ? -10.539 0.747 -5.738 1 97.12 375 PHE A C 1
ATOM 2912 O O . PHE A 1 375 ? -11.688 1.052 -5.43 1 97.12 375 PHE A O 1
ATOM 2919 N N . ARG A 1 376 ? -9.531 1.537 -5.5 1 97.56 376 ARG A N 1
ATOM 2920 C CA . ARG A 1 376 ? -9.625 2.699 -4.621 1 97.56 376 ARG A CA 1
ATOM 2921 C C . ARG A 1 376 ? -10.406 3.826 -5.285 1 97.56 376 ARG A C 1
ATOM 2923 O O . ARG A 1 376 ? -11.055 4.621 -4.605 1 97.56 376 ARG A O 1
ATOM 2930 N N . SER A 1 377 ? -10.383 3.875 -6.602 1 98.19 377 SER A N 1
ATOM 2931 C CA . SER A 1 377 ? -11.008 4.984 -7.309 1 98.19 377 SER A CA 1
ATOM 2932 C C . SER A 1 377 ? -12.523 4.965 -7.133 1 98.19 377 SER A C 1
ATOM 2934 O O . SER A 1 377 ? -13.18 6 -7.258 1 98.19 377 SER A O 1
ATOM 2936 N N . LEU A 1 378 ? -13.062 3.816 -6.793 1 98.62 378 LEU A N 1
ATOM 2937 C CA . LEU A 1 378 ? -14.508 3.707 -6.652 1 98.62 378 LEU A CA 1
ATOM 2938 C C . LEU A 1 378 ? -15.008 4.543 -5.48 1 98.62 378 LEU A C 1
ATOM 2940 O O . LEU A 1 378 ? -16.031 5.234 -5.594 1 98.62 378 LEU A O 1
ATOM 2944 N N . LYS A 1 379 ? -14.352 4.48 -4.336 1 98.62 379 LYS A N 1
ATOM 2945 C CA . LYS A 1 379 ? -14.789 5.289 -3.203 1 98.62 379 LYS A CA 1
ATOM 2946 C C . LYS A 1 379 ? -14.617 6.777 -3.488 1 98.62 379 LYS A C 1
ATOM 2948 O O . LYS A 1 379 ? -15.406 7.602 -3.023 1 98.62 379 LYS A O 1
ATOM 2953 N N . VAL A 1 380 ? -13.586 7.125 -4.23 1 98.81 380 VAL A N 1
ATOM 2954 C CA . VAL A 1 380 ? -13.414 8.523 -4.605 1 98.81 380 VAL A CA 1
ATOM 2955 C C . VAL A 1 380 ? -14.586 8.977 -5.469 1 98.81 380 VAL A C 1
ATOM 2957 O O . VAL A 1 380 ? -15.133 10.062 -5.262 1 98.81 380 VAL A O 1
ATOM 2960 N N . TRP A 1 381 ? -14.953 8.117 -6.434 1 98.81 381 TRP A N 1
ATOM 2961 C CA . TRP A 1 381 ? -16.078 8.383 -7.324 1 98.81 381 TRP A CA 1
ATOM 2962 C C . TRP A 1 381 ? -17.359 8.586 -6.527 1 98.81 381 TRP A C 1
ATOM 2964 O O . TRP A 1 381 ? -18.109 9.531 -6.785 1 98.81 381 TRP A O 1
ATOM 2974 N N . PHE A 1 382 ? -17.609 7.766 -5.535 1 98.69 382 PHE A N 1
ATOM 2975 C CA . PHE A 1 382 ? -18.812 7.855 -4.703 1 98.69 382 PHE A CA 1
ATOM 2976 C C . PHE A 1 382 ? -18.797 9.133 -3.867 1 98.69 382 PHE A C 1
ATOM 2978 O O . PHE A 1 382 ? -19.812 9.812 -3.738 1 98.69 382 PHE A O 1
ATOM 2985 N N . VAL A 1 383 ? -17.672 9.5 -3.33 1 98.5 383 VAL A N 1
ATOM 2986 C CA . VAL A 1 383 ? -17.547 10.68 -2.471 1 98.5 383 VAL A CA 1
ATOM 2987 C C . VAL A 1 383 ? -17.812 11.945 -3.281 1 98.5 383 VAL A C 1
ATOM 2989 O O . VAL A 1 383 ? -18.625 12.781 -2.883 1 98.5 383 VAL A O 1
ATOM 2992 N N . ILE A 1 384 ? -17.172 12.047 -4.43 1 98.69 384 ILE A N 1
ATOM 2993 C CA . ILE A 1 384 ? -17.328 13.25 -5.242 1 98.69 384 ILE A CA 1
ATOM 2994 C C . ILE A 1 384 ? -18.766 13.383 -5.707 1 98.69 384 ILE A C 1
ATOM 2996 O O . ILE A 1 384 ? -19.344 14.469 -5.641 1 98.69 384 ILE A O 1
ATOM 3000 N N . ARG A 1 385 ? -19.359 12.305 -6.137 1 98.31 385 ARG A N 1
ATOM 3001 C CA . ARG A 1 385 ? -20.719 12.367 -6.664 1 98.31 385 ARG A CA 1
ATOM 3002 C C . ARG A 1 385 ? -21.719 12.648 -5.555 1 98.31 385 ARG A C 1
ATOM 3004 O O . ARG A 1 385 ? -22.688 13.375 -5.762 1 98.31 385 ARG A O 1
ATOM 3011 N N . THR A 1 386 ? -21.547 12.055 -4.367 1 98.06 386 THR A N 1
ATOM 3012 C CA . THR A 1 386 ? -22.484 12.211 -3.264 1 98.06 386 THR A CA 1
ATOM 3013 C C . THR A 1 386 ? -22.469 13.648 -2.738 1 98.06 386 THR A C 1
ATOM 3015 O O . THR A 1 386 ? -23.531 14.211 -2.422 1 98.06 386 THR A O 1
ATOM 3018 N N . PHE A 1 387 ? -21.297 14.273 -2.664 1 97.31 387 PHE A N 1
ATOM 3019 C CA . PHE A 1 387 ? -21.188 15.602 -2.064 1 97.31 387 PHE A CA 1
ATOM 3020 C C . PHE A 1 387 ? -21.234 16.688 -3.135 1 97.31 387 PHE A C 1
ATOM 3022 O O . PHE A 1 387 ? -21.672 17.812 -2.869 1 97.31 387 PHE A O 1
ATOM 3029 N N . GLY A 1 388 ? -20.812 16.312 -4.355 1 97.69 388 GLY A N 1
ATOM 3030 C CA . GLY A 1 388 ? -20.578 17.344 -5.359 1 97.69 388 GLY A CA 1
ATOM 3031 C C . GLY A 1 388 ? -19.406 18.25 -5.031 1 97.69 388 GLY A C 1
ATOM 3032 O O . GLY A 1 388 ? -18.938 18.281 -3.887 1 97.69 388 GLY A O 1
ATOM 3033 N N . VAL A 1 389 ? -18.953 18.969 -6.043 1 98.44 389 VAL A N 1
ATOM 3034 C CA . VAL A 1 389 ? -17.859 19.922 -5.84 1 98.44 389 VAL A CA 1
ATOM 3035 C C . VAL A 1 389 ? -18.25 20.938 -4.773 1 98.44 389 VAL A C 1
ATOM 3037 O O . VAL A 1 389 ? -17.453 21.234 -3.879 1 98.44 389 VAL A O 1
ATOM 3040 N N . LYS A 1 390 ? -19.453 21.391 -4.777 1 98.19 390 LYS A N 1
ATOM 3041 C CA . LYS A 1 390 ? -19.938 22.391 -3.838 1 98.19 390 LYS A CA 1
ATOM 3042 C C . LYS A 1 390 ? -19.906 21.875 -2.406 1 98.19 390 LYS A C 1
ATOM 3044 O O . LYS A 1 390 ? -19.531 22.578 -1.479 1 98.19 390 LYS A O 1
ATOM 3049 N N . GLY A 1 391 ? -20.391 20.609 -2.254 1 97.69 391 GLY A N 1
ATOM 3050 C CA . GLY A 1 391 ? -20.375 20.031 -0.926 1 97.69 391 GLY A CA 1
ATOM 3051 C C . GLY A 1 391 ? -18.984 19.859 -0.358 1 97.69 391 GLY A C 1
ATOM 3052 O O . GLY A 1 391 ? -18.766 20.078 0.834 1 97.69 391 GLY A O 1
ATOM 3053 N N . LEU A 1 392 ? -18.062 19.516 -1.154 1 98.44 392 LEU A N 1
ATOM 3054 C CA . LEU A 1 392 ? -16.688 19.359 -0.718 1 98.44 392 LEU A CA 1
ATOM 3055 C C . LEU A 1 392 ? -16.062 20.703 -0.387 1 98.44 392 LEU A C 1
ATOM 3057 O O . LEU A 1 392 ? -15.305 20.828 0.583 1 98.44 392 LEU A O 1
ATOM 3061 N N . GLN A 1 393 ? -16.375 21.703 -1.188 1 98.62 393 GLN A N 1
ATOM 3062 C CA . GLN A 1 393 ? -15.906 23.062 -0.903 1 98.62 393 GLN A CA 1
ATOM 3063 C C . GLN A 1 393 ? -16.438 23.562 0.435 1 98.62 393 GLN A C 1
ATOM 3065 O O . GLN A 1 393 ? -15.703 24.156 1.228 1 98.62 393 GLN A O 1
ATOM 3070 N N . GLU A 1 394 ? -17.672 23.312 0.669 1 97.88 394 GLU A N 1
ATOM 3071 C CA . GLU A 1 394 ? -18.281 23.75 1.923 1 97.88 394 GLU A CA 1
ATOM 3072 C C . GLU A 1 394 ? -17.656 23.031 3.119 1 97.88 394 GLU A C 1
ATOM 3074 O O . GLU A 1 394 ? -17.5 23.625 4.188 1 97.88 394 GLU A O 1
ATOM 3079 N N . HIS A 1 395 ? -17.391 21.812 2.924 1 97.31 395 HIS A N 1
ATOM 3080 C CA . HIS A 1 395 ? -16.719 21.047 3.98 1 97.31 395 HIS A CA 1
ATOM 3081 C C . HIS A 1 395 ? -15.383 21.688 4.352 1 97.31 395 HIS A C 1
ATOM 3083 O O . HIS A 1 395 ? -15.078 21.859 5.531 1 97.31 395 HIS A O 1
ATOM 3089 N N . ILE A 1 396 ? -14.594 22.047 3.383 1 98.44 396 ILE A N 1
ATOM 3090 C CA . ILE A 1 396 ? -13.297 22.672 3.607 1 98.44 396 ILE A CA 1
ATOM 3091 C C . ILE A 1 396 ? -13.492 24.031 4.273 1 98.44 396 ILE A C 1
ATOM 3093 O O . ILE A 1 396 ? -12.844 24.344 5.273 1 98.44 396 ILE A O 1
ATOM 3097 N N . ARG A 1 397 ? -14.391 24.828 3.746 1 98.38 397 ARG A N 1
ATOM 3098 C CA . ARG A 1 397 ? -14.641 26.172 4.273 1 98.38 397 ARG A CA 1
ATOM 3099 C C . ARG A 1 397 ? -15.133 26.109 5.715 1 98.38 397 ARG A C 1
ATOM 3101 O O . ARG A 1 397 ? -14.812 26.984 6.523 1 98.38 397 ARG A O 1
ATOM 3108 N N . LYS A 1 398 ? -15.914 25.125 6.02 1 97.88 398 LYS A N 1
ATOM 3109 C CA . LYS A 1 398 ? -16.359 24.938 7.398 1 97.88 398 LYS A CA 1
ATOM 3110 C C . LYS A 1 398 ? -15.18 24.703 8.328 1 97.88 398 LYS A C 1
ATOM 3112 O O . LYS A 1 398 ? -15.117 25.281 9.422 1 97.88 398 LYS A O 1
ATOM 3117 N N . GLY A 1 399 ? -14.258 23.828 7.918 1 97.81 399 GLY A N 1
ATOM 3118 C CA . GLY A 1 399 ? -13.047 23.641 8.703 1 97.81 399 GLY A CA 1
ATOM 3119 C C . GLY A 1 399 ? -12.266 24.922 8.922 1 97.81 399 GLY A C 1
ATOM 3120 O O . GLY A 1 399 ? -11.805 25.188 10.039 1 97.81 399 GLY A O 1
ATOM 3121 N N . ILE A 1 400 ? -12.172 25.703 7.875 1 98.38 400 ILE A N 1
ATOM 3122 C CA . ILE A 1 400 ? -11.461 26.984 7.945 1 98.38 400 ILE A CA 1
ATOM 3123 C C . ILE A 1 400 ? -12.164 27.906 8.938 1 98.38 400 ILE A C 1
ATOM 3125 O O . ILE A 1 400 ? -11.508 28.562 9.75 1 98.38 400 ILE A O 1
ATOM 3129 N N . ARG A 1 401 ? -13.453 27.953 8.883 1 98.38 401 ARG A N 1
ATOM 3130 C CA . ARG A 1 401 ? -14.219 28.781 9.805 1 98.38 401 ARG A CA 1
ATOM 3131 C C . ARG A 1 401 ? -13.992 28.344 11.25 1 98.38 401 ARG A C 1
ATOM 3133 O O . ARG A 1 401 ? -13.906 29.188 12.148 1 98.38 401 ARG A O 1
ATOM 3140 N N . HIS A 1 402 ? -13.953 27.062 11.484 1 98.56 402 HIS A N 1
ATOM 3141 C CA . HIS A 1 402 ? -13.672 26.562 12.828 1 98.56 402 HIS A CA 1
ATOM 3142 C C . HIS A 1 402 ? -12.297 27 13.305 1 98.56 402 HIS A C 1
ATOM 3144 O O . HIS A 1 402 ? -12.133 27.406 14.461 1 98.56 402 HIS A O 1
ATOM 3150 N N . GLY A 1 403 ? -11.281 26.891 12.406 1 98.5 403 GLY A N 1
ATOM 3151 C CA . GLY A 1 403 ? -9.961 27.391 12.742 1 98.5 403 GLY A CA 1
ATOM 3152 C C . GLY A 1 403 ? -9.945 28.859 13.07 1 98.5 403 GLY A C 1
ATOM 3153 O O . GLY A 1 403 ? -9.297 29.281 14.039 1 98.5 403 GLY A O 1
ATOM 3154 N N . ASP A 1 404 ? -10.68 29.656 12.312 1 98.44 404 ASP A N 1
ATOM 3155 C CA . ASP A 1 404 ? -10.766 31.094 12.531 1 98.44 404 ASP A CA 1
ATOM 3156 C C . ASP A 1 404 ? -11.43 31.406 13.875 1 98.44 404 ASP A C 1
ATOM 3158 O O . ASP A 1 404 ? -10.977 32.281 14.602 1 98.44 404 ASP A O 1
ATOM 3162 N N . LEU A 1 405 ? -12.5 30.703 14.109 1 98.75 405 LEU A N 1
ATOM 3163 C CA . LEU A 1 405 ? -13.195 30.906 15.383 1 98.75 405 LEU A CA 1
ATOM 3164 C C . LEU A 1 405 ? -12.266 30.594 16.562 1 98.75 405 LEU A C 1
ATOM 3166 O O . LEU A 1 405 ? -12.188 31.375 17.5 1 98.75 405 LEU A O 1
ATOM 3170 N N . PHE A 1 406 ? -11.617 29.5 16.516 1 98.81 406 PHE A N 1
ATOM 3171 C CA . PHE A 1 406 ? -10.711 29.094 17.594 1 98.81 406 PHE A CA 1
ATOM 3172 C C . PHE A 1 406 ? -9.594 30.125 17.766 1 98.81 406 PHE A C 1
ATOM 3174 O O . PHE A 1 406 ? -9.227 30.469 18.891 1 98.81 406 PHE A O 1
ATOM 3181 N N . THR A 1 407 ? -9.039 30.578 16.641 1 98.75 407 THR A N 1
ATOM 3182 C CA . THR A 1 407 ? -8.008 31.609 16.656 1 98.75 407 THR A CA 1
ATOM 3183 C C . THR A 1 407 ? -8.508 32.844 17.391 1 98.75 407 THR A C 1
ATOM 3185 O O . THR A 1 407 ? -7.797 33.438 18.219 1 98.75 407 THR A O 1
ATOM 3188 N N . LYS A 1 408 ? -9.688 33.25 17.062 1 98.62 408 LYS A N 1
ATOM 3189 C CA . LYS A 1 408 ? -10.297 34.438 17.688 1 98.62 408 LYS A CA 1
ATOM 3190 C C . LYS A 1 408 ? -10.445 34.219 19.203 1 98.62 408 LYS A C 1
ATOM 3192 O O . LYS A 1 408 ? -10.148 35.125 19.984 1 98.62 408 LYS A O 1
ATOM 3197 N N . LEU A 1 409 ? -10.898 33.094 19.547 1 98.69 409 LEU A N 1
ATOM 3198 C CA . LEU A 1 409 ? -11.078 32.781 20.953 1 98.69 409 LEU A CA 1
ATOM 3199 C C . LEU A 1 409 ? -9.75 32.812 21.703 1 98.69 409 LEU A C 1
ATOM 3201 O O . LEU A 1 409 ? -9.648 33.406 22.781 1 98.69 409 LEU A O 1
ATOM 3205 N N . VAL A 1 410 ? -8.719 32.25 21.156 1 98.38 410 VAL A N 1
ATOM 3206 C CA . VAL A 1 410 ? -7.398 32.188 21.781 1 98.38 410 VAL A CA 1
ATOM 3207 C C . VAL A 1 410 ? -6.844 33.625 21.906 1 98.38 410 VAL A C 1
ATOM 3209 O O . VAL A 1 410 ? -6.297 33.969 22.953 1 98.38 410 VAL A O 1
ATOM 3212 N N . LYS A 1 411 ? -6.988 34.406 20.875 1 97.88 411 LYS A N 1
ATOM 3213 C CA . LYS A 1 411 ? -6.516 35.781 20.891 1 97.88 411 LYS A CA 1
ATOM 3214 C C . LYS A 1 411 ? -7.254 36.594 21.953 1 97.88 411 LYS A C 1
ATOM 3216 O O . LYS A 1 411 ? -6.695 37.531 22.516 1 97.88 411 LYS A O 1
ATOM 3221 N N . GLY A 1 412 ? -8.43 36.25 22.188 1 97.75 412 GLY A N 1
ATOM 3222 C CA . GLY A 1 412 ? -9.211 36.906 23.219 1 97.75 412 GLY A CA 1
ATOM 3223 C C . GLY A 1 412 ? -8.672 36.656 24.625 1 97.75 412 GLY A C 1
ATOM 3224 O O . GLY A 1 412 ? -9.016 37.406 25.547 1 97.75 412 GLY A O 1
ATOM 3225 N N . ARG A 1 413 ? -7.918 35.656 24.797 1 97.06 413 ARG A N 1
ATOM 3226 C CA . ARG A 1 413 ? -7.27 35.344 26.062 1 97.06 413 ARG A CA 1
ATOM 3227 C C . ARG A 1 413 ? -5.754 35.438 25.938 1 97.06 413 ARG A C 1
ATOM 3229 O O . ARG A 1 413 ? -5.035 34.531 26.375 1 97.06 413 ARG A O 1
ATOM 3236 N N . SER A 1 414 ? -5.34 36.5 25.359 1 95.56 414 SER A N 1
ATOM 3237 C CA . SER A 1 414 ? -3.918 36.719 25.141 1 95.56 414 SER A CA 1
ATOM 3238 C C . SER A 1 414 ? -3.164 36.844 26.453 1 95.56 414 SER A C 1
ATOM 3240 O O . SER A 1 414 ? -1.933 36.812 26.484 1 95.56 414 SER A O 1
ATOM 3242 N N . ASP A 1 415 ? -3.891 36.969 27.531 1 94.44 415 ASP A N 1
ATOM 3243 C CA . ASP A 1 415 ? -3.277 36.938 28.844 1 94.44 415 ASP A CA 1
ATOM 3244 C C . ASP A 1 415 ? -2.754 35.562 29.188 1 94.44 415 ASP A C 1
ATOM 3246 O O . ASP A 1 415 ? -1.845 35.406 30.016 1 94.44 415 ASP A O 1
ATOM 3250 N N . LEU A 1 416 ? -3.268 34.531 28.547 1 95.81 416 LEU A N 1
ATOM 3251 C CA . LEU A 1 416 ? -2.926 33.156 28.891 1 95.81 416 LEU A CA 1
ATOM 3252 C C . LEU A 1 416 ? -2.137 32.5 27.766 1 95.81 416 LEU A C 1
ATOM 3254 O O . LEU A 1 416 ? -1.265 31.656 28.016 1 95.81 416 LEU A O 1
ATOM 3258 N N . PHE A 1 417 ? -2.535 32.812 26.547 1 97.31 417 PHE A N 1
ATOM 3259 C CA . PHE A 1 417 ? -2.051 32 25.438 1 97.31 417 PHE A CA 1
ATOM 3260 C C . PHE A 1 417 ? -1.323 32.875 24.422 1 97.31 417 PHE A C 1
ATOM 3262 O O . PHE A 1 417 ? -1.58 34.062 24.328 1 97.31 417 PHE A O 1
ATOM 3269 N N . GLU A 1 418 ? -0.445 32.219 23.703 1 96.06 418 GLU A N 1
ATOM 3270 C CA . GLU A 1 418 ? 0.259 32.812 22.562 1 96.06 418 GLU A CA 1
ATOM 3271 C C . GLU A 1 418 ? 0.231 31.859 21.359 1 96.06 418 GLU A C 1
ATOM 3273 O O . GLU A 1 418 ? 0.523 30.672 21.484 1 96.06 418 GLU A O 1
ATOM 3278 N N . ILE A 1 419 ? -0.186 32.406 20.234 1 97.06 419 ILE A N 1
ATOM 3279 C CA . ILE A 1 419 ? -0.099 31.656 18.984 1 97.06 419 ILE A CA 1
ATOM 3280 C C . ILE A 1 419 ? 1.323 31.734 18.438 1 97.06 419 ILE A C 1
ATOM 3282 O O . ILE A 1 419 ? 1.867 32.812 18.266 1 97.06 419 ILE A O 1
ATOM 3286 N N . VAL A 1 420 ? 1.951 30.594 18.141 1 95.25 420 VAL A N 1
ATOM 3287 C CA . VAL A 1 420 ? 3.389 30.594 17.891 1 95.25 420 VAL A CA 1
ATOM 3288 C C . VAL A 1 420 ? 3.652 30.391 16.391 1 95.25 420 VAL A C 1
ATOM 3290 O O . VAL A 1 420 ? 4.797 30.469 15.945 1 95.25 420 VAL A O 1
ATOM 3293 N N . ALA A 1 421 ? 2.668 30.109 15.586 1 96.19 421 ALA A N 1
ATOM 3294 C CA . ALA A 1 421 ? 2.709 30.031 14.125 1 96.19 421 ALA A CA 1
ATOM 3295 C C . ALA A 1 421 ? 1.421 30.562 13.508 1 96.19 421 ALA A C 1
ATOM 3297 O O . ALA A 1 421 ? 0.351 30.469 14.117 1 96.19 421 ALA A O 1
ATOM 3298 N N . VAL A 1 422 ? 1.519 31.172 12.297 1 96.94 422 VAL A N 1
ATOM 3299 C CA . VAL A 1 422 ? 0.34 31.719 11.633 1 96.94 422 VAL A CA 1
ATOM 3300 C C . VAL A 1 422 ? -0.719 30.625 11.484 1 96.94 422 VAL A C 1
ATOM 3302 O O . VAL A 1 422 ? -0.444 29.562 10.93 1 96.94 422 VAL A O 1
ATOM 3305 N N . PRO A 1 423 ? -1.924 30.859 12.07 1 97.81 423 PRO A N 1
ATOM 3306 C CA . PRO A 1 423 ? -2.98 29.859 11.875 1 97.81 423 PRO A CA 1
ATOM 3307 C C . PRO A 1 423 ? -3.344 29.672 10.398 1 97.81 423 PRO A C 1
ATOM 3309 O O . PRO A 1 423 ? -3.531 30.641 9.672 1 97.81 423 PRO A O 1
ATOM 3312 N N . ARG A 1 424 ? -3.326 28.406 9.945 1 96.94 424 ARG A N 1
ATOM 3313 C CA . ARG A 1 424 ? -3.566 28.047 8.555 1 96.94 424 ARG A CA 1
ATOM 3314 C C . ARG A 1 424 ? -4.336 26.734 8.453 1 96.94 424 ARG A C 1
ATOM 3316 O O . ARG A 1 424 ? -4.102 25.812 9.234 1 96.94 424 ARG A O 1
ATOM 3323 N N . PHE A 1 425 ? -5.316 26.656 7.516 1 98.19 425 PHE A N 1
ATOM 3324 C CA . PHE A 1 425 ? -5.941 25.391 7.117 1 98.19 425 PHE A CA 1
ATOM 3325 C C . PHE A 1 425 ? -6.484 24.656 8.336 1 98.19 425 PHE A C 1
ATOM 3327 O O . PHE A 1 425 ? -6.223 23.469 8.508 1 98.19 425 PHE A O 1
ATOM 3334 N N . ALA A 1 426 ? -7.129 25.391 9.195 1 98.25 426 ALA A N 1
ATOM 3335 C CA . ALA A 1 426 ? -7.867 24.875 10.344 1 98.25 426 ALA A CA 1
ATOM 3336 C C . ALA A 1 426 ? -6.918 24.375 11.422 1 98.25 426 ALA A C 1
ATOM 3338 O O . ALA A 1 426 ? -7.324 23.609 12.312 1 98.25 426 ALA A O 1
ATOM 3339 N N . LEU A 1 427 ? -5.609 24.688 11.344 1 98.56 427 LEU A N 1
ATOM 3340 C CA . LEU A 1 427 ? -4.629 24.328 12.367 1 98.56 427 LEU A CA 1
ATOM 3341 C C . LEU A 1 427 ? -4.199 25.547 13.164 1 98.56 427 LEU A C 1
ATOM 3343 O O . LEU A 1 427 ? -3.842 26.578 12.594 1 98.56 427 LEU A O 1
ATOM 3347 N N . VAL A 1 428 ? -4.281 25.484 14.461 1 98.62 428 VAL A N 1
ATOM 3348 C CA . VAL A 1 428 ? -3.811 26.531 15.367 1 98.62 428 VAL A CA 1
ATOM 3349 C C . VAL A 1 428 ? -2.754 25.953 16.312 1 98.62 428 VAL A C 1
ATOM 3351 O O . VAL A 1 428 ? -2.975 24.922 16.938 1 98.62 428 VAL A O 1
ATOM 3354 N N . VAL A 1 429 ? -1.611 26.547 16.344 1 97.88 429 VAL A N 1
ATOM 3355 C CA . VAL A 1 429 ? -0.5 26.125 17.188 1 97.88 429 VAL A CA 1
ATOM 3356 C C . VAL A 1 429 ? -0.221 27.172 18.25 1 97.88 429 VAL A C 1
ATOM 3358 O O . VAL A 1 429 ? 0.079 28.328 17.922 1 97.88 429 VAL A O 1
ATOM 3361 N N . LEU A 1 430 ? -0.318 26.766 19.5 1 98.19 430 LEU A N 1
ATOM 3362 C CA . LEU A 1 430 ? -0.255 27.766 20.562 1 98.19 430 LEU A CA 1
ATOM 3363 C C . LEU A 1 430 ? 0.5 27.234 21.781 1 98.19 430 LEU A C 1
ATOM 3365 O O . LEU A 1 430 ? 0.772 26.031 21.859 1 98.19 430 LEU A O 1
ATOM 3369 N N . ARG A 1 431 ? 0.947 28.062 22.625 1 97.12 431 ARG A N 1
ATOM 3370 C CA . ARG A 1 431 ? 1.559 27.719 23.906 1 97.12 431 ARG A CA 1
ATOM 3371 C C . ARG A 1 431 ? 1.117 28.688 25 1 97.12 431 ARG A C 1
ATOM 3373 O O . ARG A 1 431 ? 0.426 29.672 24.719 1 97.12 431 ARG A O 1
ATOM 3380 N N . LEU A 1 432 ? 1.395 28.312 26.188 1 96.62 432 LEU A N 1
ATOM 3381 C CA . LEU A 1 432 ? 1.064 29.156 27.328 1 96.62 432 LEU A CA 1
ATOM 3382 C C . LEU A 1 432 ? 2.072 30.297 27.453 1 96.62 432 LEU A C 1
ATOM 3384 O O . LEU A 1 432 ? 3.26 30.125 27.172 1 96.62 432 LEU A O 1
ATOM 3388 N N . LYS A 1 433 ? 1.555 31.391 27.953 1 92.62 433 LYS A N 1
ATOM 3389 C CA . LYS A 1 433 ? 2.463 32.469 28.297 1 92.62 433 LYS A CA 1
ATOM 3390 C C . LYS A 1 433 ? 3.191 32.188 29.609 1 92.62 433 LYS A C 1
ATOM 3392 O O . LYS A 1 433 ? 2.662 31.5 30.484 1 92.62 433 LYS A O 1
ATOM 3397 N N . GLY A 1 434 ? 4.438 32.562 29.641 1 86 434 GLY A N 1
ATOM 3398 C CA . GLY A 1 434 ? 5.254 32.406 30.844 1 86 434 GLY A CA 1
ATOM 3399 C C . GLY A 1 434 ? 6.328 33.469 30.969 1 86 434 GLY A C 1
ATOM 3400 O O . GLY A 1 434 ? 6.488 34.312 30.078 1 86 434 GLY A O 1
ATOM 3401 N N . ALA A 1 435 ? 6.953 33.375 32.156 1 79.56 435 ALA A N 1
ATOM 3402 C CA . ALA A 1 435 ? 7.961 34.375 32.5 1 79.56 435 ALA A CA 1
ATOM 3403 C C . ALA A 1 435 ? 9.219 34.188 31.672 1 79.56 435 ALA A C 1
ATOM 3405 O O . ALA A 1 435 ? 9.953 35.156 31.406 1 79.56 435 ALA A O 1
ATOM 3406 N N . SER A 1 436 ? 9.523 32.938 31.281 1 84.44 436 SER A N 1
ATOM 3407 C CA . SER A 1 436 ? 10.664 32.562 30.453 1 84.44 436 SER A CA 1
ATOM 3408 C C . SER A 1 436 ? 10.281 31.469 29.453 1 84.44 436 SER A C 1
ATOM 3410 O O . SER A 1 436 ? 9.242 30.844 29.594 1 84.44 436 SER A O 1
ATOM 3412 N N . SER A 1 437 ? 11.219 31.344 28.469 1 82.75 437 SER A N 1
ATOM 3413 C CA . SER A 1 437 ? 10.992 30.312 27.453 1 82.75 437 SER A CA 1
ATOM 3414 C C . SER A 1 437 ? 10.898 28.922 28.094 1 82.75 437 SER A C 1
ATOM 3416 O O . SER A 1 437 ? 10.062 28.109 27.703 1 82.75 437 SER A O 1
ATOM 3418 N N . ASP A 1 438 ? 11.75 28.703 29.078 1 85.38 438 ASP A N 1
ATOM 3419 C CA . ASP A 1 438 ? 11.75 27.406 29.75 1 85.38 438 ASP A CA 1
ATOM 3420 C C . ASP A 1 438 ? 10.469 27.203 30.547 1 85.38 438 ASP A C 1
ATOM 3422 O O . ASP A 1 438 ? 9.914 26.109 30.578 1 85.38 438 ASP A O 1
ATOM 3426 N N . ASP A 1 439 ? 10.102 28.281 31.109 1 88.81 439 ASP A N 1
ATOM 3427 C CA . ASP A 1 439 ? 8.859 28.25 31.875 1 88.81 439 ASP A CA 1
ATOM 3428 C C . ASP A 1 439 ? 7.656 28.016 30.969 1 88.81 439 ASP A C 1
ATOM 3430 O O . ASP A 1 439 ? 6.754 27.25 31.297 1 88.81 439 ASP A O 1
ATOM 3434 N N . GLN A 1 440 ? 7.66 28.688 29.875 1 93.25 440 GLN A N 1
ATOM 3435 C CA . GLN A 1 440 ? 6.586 28.531 28.906 1 93.25 440 GLN A CA 1
ATOM 3436 C C . GLN A 1 440 ? 6.492 27.094 28.422 1 93.25 440 GLN A C 1
ATOM 3438 O O . GLN A 1 440 ? 5.395 26.531 28.328 1 93.25 440 GLN A O 1
ATOM 3443 N N . ASN A 1 441 ? 7.633 26.5 28.109 1 95.69 441 ASN A N 1
ATOM 3444 C CA . ASN A 1 441 ? 7.656 25.125 27.625 1 95.69 441 ASN A CA 1
ATOM 3445 C C . ASN A 1 441 ? 7.117 24.156 28.672 1 95.69 441 ASN A C 1
ATOM 3447 O O . ASN A 1 441 ? 6.289 23.297 28.375 1 95.69 441 ASN A O 1
ATOM 3451 N N . ALA A 1 442 ? 7.617 24.281 29.891 1 94 442 ALA A N 1
ATOM 3452 C CA . ALA A 1 442 ? 7.215 23.391 30.969 1 94 442 ALA A CA 1
ATOM 3453 C C . ALA A 1 442 ? 5.719 23.5 31.25 1 94 442 ALA A C 1
ATOM 3455 O O . ALA A 1 442 ? 5.043 22.484 31.438 1 94 442 ALA A O 1
ATOM 3456 N N . LEU A 1 443 ? 5.219 24.734 31.328 1 94.31 443 LEU A N 1
ATOM 3457 C CA . LEU A 1 443 ? 3.803 24.969 31.594 1 94.31 443 LEU A CA 1
ATOM 3458 C C . LEU A 1 443 ? 2.939 24.422 30.453 1 94.31 443 LEU A C 1
ATOM 3460 O O . LEU A 1 443 ? 1.884 23.844 30.703 1 94.31 443 LEU A O 1
ATOM 3464 N N . THR A 1 444 ? 3.375 24.688 29.25 1 96.62 444 THR A N 1
ATOM 3465 C CA . THR A 1 444 ? 2.639 24.203 28.078 1 96.62 444 THR A CA 1
ATOM 3466 C C . THR A 1 444 ? 2.576 22.688 28.062 1 96.62 444 THR A C 1
ATOM 3468 O O . THR A 1 444 ? 1.534 22.109 27.766 1 96.62 444 THR A O 1
ATOM 3471 N N . GLU A 1 445 ? 3.676 22.047 28.344 1 95.94 445 GLU A N 1
ATOM 3472 C CA . GLU A 1 445 ? 3.719 20.594 28.391 1 95.94 445 GLU A CA 1
ATOM 3473 C C . GLU A 1 445 ? 2.785 20.047 29.469 1 95.94 445 GLU A C 1
ATOM 3475 O O . GLU A 1 445 ? 2.094 19.047 29.25 1 95.94 445 GLU A O 1
ATOM 3480 N N . LYS A 1 446 ? 2.852 20.656 30.625 1 95.19 446 LYS A N 1
ATOM 3481 C CA . LYS A 1 446 ? 1.967 20.25 31.703 1 95.19 446 LYS A CA 1
ATOM 3482 C C . LYS A 1 446 ? 0.501 20.391 31.312 1 95.19 446 LYS A C 1
ATOM 3484 O O . LYS A 1 446 ? -0.317 19.516 31.609 1 95.19 446 LYS A O 1
ATOM 3489 N N . LEU A 1 447 ? 0.161 21.516 30.703 1 96.12 447 LEU A N 1
ATOM 3490 C CA . LEU A 1 447 ? -1.19 21.734 30.203 1 96.12 447 LEU A CA 1
ATOM 3491 C C . LEU A 1 447 ? -1.59 20.625 29.234 1 96.12 447 LEU A C 1
ATOM 3493 O O . LEU A 1 447 ? -2.658 20.031 29.375 1 96.12 447 LEU A O 1
ATOM 3497 N N . TYR A 1 448 ? -0.71 20.375 28.266 1 95.94 448 TYR A N 1
ATOM 3498 C CA . TYR A 1 448 ? -0.918 19.359 27.234 1 95.94 448 TYR A CA 1
ATOM 3499 C C . TYR A 1 448 ? -1.194 18 27.844 1 95.94 448 TYR A C 1
ATOM 3501 O O . TYR A 1 448 ? -2.189 17.344 27.516 1 95.94 448 TYR A O 1
ATOM 3509 N N . THR A 1 449 ? -0.387 17.531 28.75 1 95.38 449 THR A N 1
ATOM 3510 C CA . THR A 1 449 ? -0.492 16.219 29.359 1 95.38 449 THR A CA 1
ATOM 3511 C C . THR A 1 449 ? -1.761 16.109 30.203 1 95.38 449 THR A C 1
ATOM 3513 O O . THR A 1 449 ? -2.422 15.07 30.219 1 95.38 449 THR A O 1
ATOM 3516 N N . THR A 1 450 ? -2.09 17.188 30.922 1 95.44 450 THR A N 1
ATOM 3517 C CA . THR A 1 450 ? -3.277 17.203 31.766 1 95.44 450 THR A CA 1
ATOM 3518 C C . THR A 1 450 ? -4.543 17.062 30.922 1 95.44 450 THR A C 1
ATOM 3520 O O . THR A 1 450 ? -5.445 16.297 31.281 1 95.44 450 THR A O 1
ATOM 3523 N N . ILE A 1 451 ? -4.586 17.797 29.844 1 95.88 451 ILE A N 1
ATOM 3524 C CA . ILE A 1 451 ? -5.75 17.75 28.953 1 95.88 451 ILE A CA 1
ATOM 3525 C C . ILE A 1 451 ? -5.918 16.328 28.406 1 95.88 451 ILE A C 1
ATOM 3527 O O . ILE A 1 451 ? -7.012 15.773 28.438 1 95.88 451 ILE A O 1
ATOM 3531 N N . ASN A 1 452 ? -4.875 15.719 27.875 1 93.5 452 ASN A N 1
ATOM 3532 C CA . ASN A 1 452 ? -4.949 14.398 27.281 1 93.5 452 ASN A CA 1
ATOM 3533 C C . ASN A 1 452 ? -5.277 13.32 28.312 1 93.5 452 ASN A C 1
ATOM 3535 O O . ASN A 1 452 ? -5.953 12.336 28 1 93.5 452 ASN A O 1
ATOM 3539 N N . GLU A 1 453 ? -4.793 13.477 29.453 1 90.94 453 GLU A N 1
ATOM 3540 C CA . GLU A 1 453 ? -5.094 12.531 30.531 1 90.94 453 GLU A CA 1
ATOM 3541 C C . GLU A 1 453 ? -6.578 12.555 30.891 1 90.94 453 GLU A C 1
ATOM 3543 O O . GLU A 1 453 ? -7.168 11.516 31.188 1 90.94 453 GLU A O 1
ATOM 3548 N N . GLU A 1 454 ? -7.098 13.797 30.953 1 89.25 454 GLU A N 1
ATOM 3549 C CA . GLU A 1 454 ? -8.523 13.922 31.234 1 89.25 454 GLU A CA 1
ATOM 3550 C C . GLU A 1 454 ? -9.352 13.227 30.141 1 89.25 454 GLU A C 1
ATOM 3552 O O . GLU A 1 454 ? -10.414 12.664 30.438 1 89.25 454 GLU A O 1
ATOM 3557 N N . GLY A 1 455 ? -8.938 13.352 28.875 1 88.56 455 GLY A N 1
ATOM 3558 C CA . GLY A 1 455 ? -9.484 12.516 27.812 1 88.56 455 GLY A CA 1
ATOM 3559 C C . GLY A 1 455 ? -10.719 13.109 27.172 1 88.56 455 GLY A C 1
ATOM 3560 O O . GLY A 1 455 ? -11.359 12.461 26.344 1 88.56 455 GLY A O 1
ATOM 3561 N N . LYS A 1 456 ? -11.078 14.352 27.531 1 90.25 456 LYS A N 1
ATOM 3562 C CA . LYS A 1 456 ? -12.242 14.977 26.906 1 90.25 456 LYS A CA 1
ATOM 3563 C C . LYS A 1 456 ? -11.984 15.273 25.438 1 90.25 456 LYS A C 1
ATOM 3565 O O . LYS A 1 456 ? -12.875 15.102 24.594 1 90.25 456 LYS A O 1
ATOM 3570 N N . ILE A 1 457 ? -10.859 15.828 25.141 1 95.81 457 ILE A N 1
ATOM 3571 C CA . ILE A 1 457 ? -10.383 16.016 23.781 1 95.81 457 ILE A CA 1
ATOM 3572 C C . ILE A 1 457 ? -8.992 15.398 23.625 1 95.81 457 ILE A C 1
ATOM 3574 O O . ILE A 1 457 ? -8.352 15.055 24.609 1 95.81 457 ILE A O 1
ATOM 3578 N N . TYR A 1 458 ? -8.648 15.141 22.438 1 95.88 458 TYR A N 1
ATOM 3579 C CA . TYR A 1 458 ? -7.32 14.609 22.156 1 95.88 458 TYR A CA 1
ATOM 3580 C C . TYR A 1 458 ? -6.504 15.586 21.312 1 95.88 458 TYR A C 1
ATOM 3582 O O . TYR A 1 458 ? -6.98 16.078 20.297 1 95.88 458 TYR A O 1
ATOM 3590 N N . LEU A 1 459 ? -5.297 15.883 21.844 1 96.12 459 LEU A N 1
ATOM 3591 C CA . LEU A 1 459 ? -4.414 16.844 21.203 1 96.12 459 LEU A CA 1
ATOM 3592 C C . LEU A 1 459 ? -3.045 16.234 20.922 1 96.12 459 LEU A C 1
ATOM 3594 O O . LEU A 1 459 ? -2.725 15.164 21.438 1 96.12 459 LEU A O 1
ATOM 3598 N N . THR A 1 460 ? -2.273 16.875 20.031 1 95.62 460 THR A N 1
ATOM 3599 C CA . THR A 1 460 ? -0.861 16.562 19.844 1 95.62 460 THR A CA 1
ATOM 3600 C C . THR A 1 460 ? 0.003 17.797 20.078 1 95.62 460 THR A C 1
ATOM 3602 O O . THR A 1 460 ? -0.482 18.922 19.984 1 95.62 460 THR A O 1
ATOM 3605 N N . SER A 1 461 ? 1.243 17.531 20.469 1 95.75 461 SER A N 1
ATOM 3606 C CA . SER A 1 461 ? 2.219 18.609 20.641 1 95.75 461 SER A CA 1
ATOM 3607 C C . SER A 1 461 ? 3.246 18.609 19.516 1 95.75 461 SER A C 1
ATOM 3609 O O . SER A 1 461 ? 3.27 17.688 18.688 1 95.75 461 SER A O 1
ATOM 3611 N N . THR A 1 462 ? 3.992 19.641 19.422 1 94.69 462 THR A N 1
ATOM 3612 C CA . THR A 1 462 ? 5.098 19.766 18.484 1 94.69 462 THR A CA 1
ATOM 3613 C C . THR A 1 462 ? 6.195 20.656 19.047 1 94.69 462 THR A C 1
ATOM 3615 O O . THR A 1 462 ? 6.031 21.25 20.125 1 94.69 462 THR A O 1
ATOM 3618 N N . VAL A 1 463 ? 7.324 20.609 18.516 1 92.56 463 VAL A N 1
ATOM 3619 C CA . VAL A 1 463 ? 8.438 21.5 18.812 1 92.56 463 VAL A CA 1
ATOM 3620 C C . VAL A 1 463 ? 8.836 22.281 17.562 1 92.56 463 VAL A C 1
ATOM 3622 O O . VAL A 1 463 ? 9.195 21.672 16.547 1 92.56 463 VAL A O 1
ATOM 3625 N N . LEU A 1 464 ? 8.672 23.578 17.609 1 91.31 464 LEU A N 1
ATOM 3626 C CA . LEU A 1 464 ? 9.023 24.453 16.5 1 91.31 464 LEU A CA 1
ATOM 3627 C C . LEU A 1 464 ? 10.375 25.109 16.734 1 91.31 464 LEU A C 1
ATOM 3629 O O . LEU A 1 464 ? 10.719 25.453 17.859 1 91.31 464 LEU A O 1
ATOM 3633 N N . ASP A 1 465 ? 11.133 25.266 15.68 1 88.25 465 ASP A N 1
ATOM 3634 C CA . ASP A 1 465 ? 12.414 25.953 15.703 1 88.25 465 ASP A CA 1
ATOM 3635 C C . ASP A 1 465 ? 13.352 25.344 16.734 1 88.25 465 ASP A C 1
ATOM 3637 O O . ASP A 1 465 ? 14.055 26.062 17.453 1 88.25 465 ASP A O 1
ATOM 3641 N N . GLY A 1 466 ? 13.125 24.141 16.969 1 86.38 466 GLY A N 1
ATOM 3642 C CA . GLY A 1 466 ? 14.031 23.375 17.812 1 86.38 466 GLY A CA 1
ATOM 3643 C C . GLY A 1 466 ? 13.828 23.625 19.297 1 86.38 466 GLY A C 1
ATOM 3644 O O . GLY A 1 466 ? 14.32 22.859 20.125 1 86.38 466 GLY A O 1
ATOM 3645 N N . SER A 1 467 ? 13.008 24.641 19.719 1 89.06 467 SER A N 1
ATOM 3646 C CA . SER A 1 467 ? 12.992 24.953 21.141 1 89.06 467 SER A CA 1
ATOM 3647 C C . SER A 1 467 ? 11.594 25.328 21.609 1 89.06 467 SER A C 1
ATOM 3649 O O . SER A 1 467 ? 11.32 25.344 22.812 1 89.06 467 SER A O 1
ATOM 3651 N N . ILE A 1 468 ? 10.688 25.641 20.719 1 92 468 ILE A N 1
ATOM 3652 C CA . ILE A 1 468 ? 9.367 26.094 21.125 1 92 468 ILE A CA 1
ATOM 3653 C C . ILE A 1 468 ? 8.422 24.906 21.234 1 92 468 ILE A C 1
ATOM 3655 O O . ILE A 1 468 ? 7.941 24.391 20.219 1 92 468 ILE A O 1
ATOM 3659 N N . TYR A 1 469 ? 8.156 24.531 22.469 1 95.19 469 TYR A N 1
ATOM 3660 C CA . TYR A 1 469 ? 7.152 23.5 22.703 1 95.19 469 TYR A CA 1
ATOM 3661 C C . TYR A 1 469 ? 5.746 24.078 22.594 1 95.19 469 TYR A C 1
ATOM 3663 O O . TYR A 1 469 ? 5.441 25.094 23.203 1 95.19 469 TYR A O 1
ATOM 3671 N N . ALA A 1 470 ? 4.918 23.484 21.812 1 96.88 470 ALA A N 1
ATOM 3672 C CA . ALA A 1 470 ? 3.592 24.047 21.547 1 96.88 470 ALA A CA 1
ATOM 3673 C C . ALA A 1 470 ? 2.549 22.938 21.422 1 96.88 470 ALA A C 1
ATOM 3675 O O . ALA A 1 470 ? 2.898 21.766 21.297 1 96.88 470 ALA A O 1
ATOM 3676 N N . ILE A 1 471 ? 1.275 23.312 21.531 1 97.62 471 ILE A N 1
ATOM 3677 C CA . ILE A 1 471 ? 0.139 22.406 21.359 1 97.62 471 ILE A CA 1
ATOM 3678 C C . ILE A 1 471 ? -0.54 22.688 20.031 1 97.62 471 ILE A C 1
ATOM 3680 O O . ILE A 1 471 ? -0.724 23.844 19.641 1 97.62 471 ILE A O 1
ATOM 3684 N N . ARG A 1 472 ? -0.838 21.641 19.328 1 97.94 472 ARG A N 1
ATOM 3685 C CA . ARG A 1 472 ? -1.531 21.734 18.047 1 97.94 472 ARG A CA 1
ATOM 3686 C C . ARG A 1 472 ? -3.018 21.438 18.203 1 97.94 472 ARG A C 1
ATOM 3688 O O . ARG A 1 472 ? -3.395 20.422 18.812 1 97.94 472 ARG A O 1
ATOM 3695 N N . PHE A 1 473 ? -3.881 22.297 17.703 1 98.12 473 PHE A N 1
ATOM 3696 C CA . PHE A 1 473 ? -5.312 22.078 17.562 1 98.12 473 PHE A CA 1
ATOM 3697 C C . PHE A 1 473 ? -5.703 22 16.094 1 98.12 473 PHE A C 1
ATOM 3699 O O . PHE A 1 473 ? -5.648 23 15.383 1 98.12 473 PHE A O 1
ATOM 3706 N N . CYS A 1 474 ? -6.031 20.844 15.602 1 97.75 474 CYS A N 1
ATOM 3707 C CA . CYS A 1 474 ? -6.562 20.672 14.25 1 97.75 474 CYS A CA 1
ATOM 3708 C C . CYS A 1 474 ? -8.078 20.516 14.273 1 97.75 474 CYS A C 1
ATOM 3710 O O . CYS A 1 474 ? -8.602 19.562 14.852 1 97.75 474 CYS A O 1
ATOM 3712 N N . LEU A 1 475 ? -8.828 21.375 13.609 1 97.31 475 LEU A N 1
ATOM 3713 C CA . LEU A 1 475 ? -10.273 21.5 13.789 1 97.31 475 LEU A CA 1
ATOM 3714 C C . LEU A 1 475 ? -11.008 21.062 12.523 1 97.31 475 LEU A C 1
ATOM 3716 O O . LEU A 1 475 ? -12.148 21.484 12.297 1 97.31 475 LEU A O 1
ATOM 3720 N N . SER A 1 476 ? -10.344 20.219 11.727 1 96.12 476 SER A N 1
ATOM 3721 C CA . SER A 1 476 ? -10.852 19.906 10.398 1 96.12 476 SER A CA 1
ATOM 3722 C C . SER A 1 476 ? -11.539 18.531 10.375 1 96.12 476 SER A C 1
ATOM 3724 O O . SER A 1 476 ? -11.992 18.078 9.32 1 96.12 476 SER A O 1
ATOM 3726 N N . THR A 1 477 ? -11.703 17.812 11.523 1 94.69 477 THR A N 1
ATOM 3727 C CA . THR A 1 477 ? -12.422 16.547 11.547 1 94.69 477 THR A CA 1
ATOM 3728 C C . THR A 1 477 ? -13.867 16.734 11.094 1 94.69 477 THR A C 1
ATOM 3730 O O . THR A 1 477 ? -14.508 17.734 11.438 1 94.69 477 THR A O 1
ATOM 3733 N N . PRO A 1 478 ? -14.398 15.797 10.328 1 91.44 478 PRO A N 1
ATOM 3734 C CA . PRO A 1 478 ? -15.648 16 9.602 1 91.44 478 PRO A CA 1
ATOM 3735 C C . PRO A 1 478 ? -16.828 16.344 10.516 1 91.44 478 PRO A C 1
ATOM 3737 O O . PRO A 1 478 ? -17.734 17.078 10.117 1 91.44 478 PRO A O 1
ATOM 3740 N N . PHE A 1 479 ? -16.859 15.938 11.766 1 92.94 479 PHE A N 1
ATOM 3741 C CA . PHE A 1 479 ? -18.031 16.062 12.609 1 92.94 479 PHE A CA 1
ATOM 3742 C C . PHE A 1 479 ? -17.875 17.203 13.602 1 92.94 479 PHE A C 1
ATOM 3744 O O . PHE A 1 479 ? -18.75 17.422 14.445 1 92.94 479 PHE A O 1
ATOM 3751 N N . VAL A 1 480 ? -16.844 17.969 13.516 1 96.19 480 VAL A N 1
ATOM 3752 C CA . VAL A 1 480 ? -16.656 19.125 14.383 1 96.19 480 VAL A CA 1
ATOM 3753 C C . VAL A 1 480 ? -17.672 20.203 14.039 1 96.19 480 VAL A C 1
ATOM 3755 O O . VAL A 1 480 ? -17.906 20.5 12.867 1 96.19 480 VAL A O 1
ATOM 3758 N N . GLU A 1 481 ? -18.328 20.672 14.977 1 96.5 481 GLU A N 1
ATOM 3759 C CA . GLU A 1 481 ? -19.219 21.812 14.914 1 96.5 481 GLU A CA 1
ATOM 3760 C C . GLU A 1 481 ? -18.75 22.938 15.844 1 96.5 481 GLU A C 1
ATOM 3762 O O . GLU A 1 481 ? -17.828 22.734 16.641 1 96.5 481 GLU A O 1
ATOM 3767 N N . GLU A 1 482 ? -19.422 24.062 15.68 1 97.81 482 GLU A N 1
ATOM 3768 C CA . GLU A 1 482 ? -19.031 25.219 16.484 1 97.81 482 GLU A CA 1
ATOM 3769 C C . GLU A 1 482 ? -19.016 24.891 17.969 1 97.81 482 GLU A C 1
ATOM 3771 O O . GLU A 1 482 ? -18.141 25.328 18.703 1 97.81 482 GLU A O 1
ATOM 3776 N N . VAL A 1 483 ? -20 24.125 18.422 1 97.56 483 VAL A N 1
ATOM 3777 C CA . VAL A 1 483 ? -20.109 23.781 19.844 1 97.56 483 VAL A CA 1
ATOM 3778 C C . VAL A 1 483 ? -18.859 23.031 20.297 1 97.56 483 VAL A C 1
ATOM 3780 O O . VAL A 1 483 ? -18.375 23.25 21.406 1 97.56 483 VAL A O 1
ATOM 3783 N N . HIS A 1 484 ? -18.328 22.172 19.5 1 97.44 484 HIS A N 1
ATOM 3784 C CA . HIS A 1 484 ? -17.141 21.406 19.844 1 97.44 484 HIS A CA 1
ATOM 3785 C C . HIS A 1 484 ? -15.914 22.312 19.922 1 97.44 484 HIS A C 1
ATOM 3787 O O . HIS A 1 484 ? -15.031 22.094 20.75 1 97.44 484 HIS A O 1
ATOM 3793 N N . VAL A 1 485 ? -15.82 23.344 19.031 1 98.44 485 VAL A N 1
ATOM 3794 C CA . VAL A 1 485 ? -14.727 24.312 19.031 1 98.44 485 VAL A CA 1
ATOM 3795 C C . VAL A 1 485 ? -14.742 25.094 20.328 1 98.44 485 VAL A C 1
ATOM 3797 O O . VAL A 1 485 ? -13.703 25.25 20.984 1 98.44 485 VAL A O 1
ATOM 3800 N N . ARG A 1 486 ? -15.875 25.578 20.719 1 98.31 486 ARG A N 1
ATOM 3801 C CA . ARG A 1 486 ? -16.016 26.359 21.938 1 98.31 486 ARG A CA 1
ATOM 3802 C C . ARG A 1 486 ? -15.734 25.5 23.172 1 98.31 486 ARG A C 1
ATOM 3804 O O . ARG A 1 486 ? -15.102 25.953 24.125 1 98.31 486 ARG A O 1
ATOM 3811 N N . ASP A 1 487 ? -16.234 24.25 23.156 1 97.25 487 ASP A N 1
ATOM 3812 C CA . ASP A 1 487 ? -15.984 23.328 24.25 1 97.25 487 ASP A CA 1
ATOM 3813 C C . ASP A 1 487 ? -14.492 23.047 24.422 1 97.25 487 ASP A C 1
ATOM 3815 O O . ASP A 1 487 ? -13.992 22.953 25.531 1 97.25 487 ASP A O 1
ATOM 3819 N N . ALA A 1 488 ? -13.852 22.859 23.312 1 97.81 488 ALA A N 1
ATOM 3820 C CA . ALA A 1 488 ? -12.406 22.625 23.359 1 97.81 488 ALA A CA 1
ATOM 3821 C C . ALA A 1 488 ? -11.68 23.828 23.953 1 97.81 488 ALA A C 1
ATOM 3823 O O . ALA A 1 488 ? -10.766 23.672 24.766 1 97.81 488 ALA A O 1
ATOM 3824 N N . PHE A 1 489 ? -12.078 25 23.531 1 98.25 489 PHE A N 1
ATOM 3825 C CA . PHE A 1 489 ? -11.477 26.219 24.047 1 98.25 489 PHE A CA 1
ATOM 3826 C C . PHE A 1 489 ? -11.742 26.359 25.547 1 98.25 489 PHE A C 1
ATOM 3828 O O . PHE A 1 489 ? -10.844 26.719 26.312 1 98.25 489 PHE A O 1
ATOM 3835 N N . ASP A 1 490 ? -12.953 26.094 25.953 1 97.88 490 ASP A N 1
ATOM 3836 C CA . ASP A 1 490 ? -13.297 26.156 27.375 1 97.88 490 ASP A CA 1
ATOM 3837 C C . ASP A 1 490 ? -12.453 25.172 28.188 1 97.88 490 ASP A C 1
ATOM 3839 O O . ASP A 1 490 ? -12.008 25.5 29.297 1 97.88 490 ASP A O 1
ATOM 3843 N N . THR A 1 491 ? -12.297 24 27.672 1 97.12 491 THR A N 1
ATOM 3844 C CA . THR A 1 491 ? -11.438 23 28.312 1 97.12 491 THR A CA 1
ATOM 3845 C C . THR A 1 491 ? -10.016 23.531 28.453 1 97.12 491 THR A C 1
ATOM 3847 O O . THR A 1 491 ? -9.375 23.344 29.484 1 97.12 491 THR A O 1
ATOM 3850 N N . LEU A 1 492 ? -9.477 24.172 27.406 1 97.56 492 LEU A N 1
ATOM 3851 C CA . LEU A 1 492 ? -8.141 24.75 27.391 1 97.56 492 LEU A CA 1
ATOM 3852 C C . LEU A 1 492 ? -8 25.812 28.484 1 97.56 492 LEU A C 1
ATOM 3854 O O . LEU A 1 492 ? -7.035 25.781 29.25 1 97.56 492 LEU A O 1
ATOM 3858 N N . VAL A 1 493 ? -8.961 26.672 28.594 1 97.38 493 VAL A N 1
ATOM 3859 C CA . VAL A 1 493 ? -8.922 27.766 29.562 1 97.38 493 VAL A CA 1
ATOM 3860 C C . VAL A 1 493 ? -9.039 27.219 30.984 1 97.38 493 VAL A C 1
ATOM 3862 O O . VAL A 1 493 ? -8.234 27.562 31.859 1 97.38 493 VAL A O 1
ATOM 3865 N N . LYS A 1 494 ? -10.008 26.375 31.172 1 96.5 494 LYS A N 1
ATOM 3866 C CA . LYS A 1 494 ? -10.242 25.812 32.5 1 96.5 494 LYS A CA 1
ATOM 3867 C C . LYS A 1 494 ? -9.016 25.062 33 1 96.5 494 LYS A C 1
ATOM 3869 O O . LYS A 1 494 ? -8.617 25.234 34.156 1 96.5 494 LYS A O 1
ATOM 3874 N N . THR A 1 495 ? -8.484 24.188 32.188 1 96.62 495 THR A N 1
ATOM 3875 C CA . THR A 1 495 ? -7.32 23.406 32.562 1 96.62 495 THR A CA 1
ATOM 3876 C C . THR A 1 495 ? -6.117 24.312 32.812 1 96.62 495 THR A C 1
ATOM 3878 O O . THR A 1 495 ? -5.309 24.047 33.719 1 96.62 495 THR A O 1
ATOM 3881 N N . THR A 1 496 ? -5.945 25.359 32 1 95.88 496 THR A N 1
ATOM 3882 C CA . THR A 1 496 ? -4.855 26.297 32.188 1 95.88 496 THR A CA 1
ATOM 3883 C C . THR A 1 496 ? -4.965 26.984 33.562 1 95.88 496 THR A C 1
ATOM 3885 O O . THR A 1 496 ? -3.967 27.125 34.25 1 95.88 496 THR A O 1
ATOM 3888 N N . GLU A 1 497 ? -6.105 27.406 33.875 1 93.56 497 GLU A N 1
ATOM 3889 C CA . GLU A 1 497 ? -6.328 28.078 35.156 1 93.56 497 GLU A CA 1
ATOM 3890 C C . GLU A 1 497 ? -6.051 27.125 36.312 1 93.56 497 GLU A C 1
ATOM 3892 O O . GLU A 1 497 ? -5.504 27.547 37.344 1 93.56 497 GLU A O 1
ATOM 3897 N N . MET A 1 498 ? -6.375 25.953 36.125 1 91.06 498 MET A N 1
ATOM 3898 C CA . MET A 1 498 ? -6.098 24.938 37.156 1 91.06 498 MET A CA 1
ATOM 3899 C C . MET A 1 498 ? -4.598 24.719 37.312 1 91.06 498 MET A C 1
ATOM 3901 O O . MET A 1 498 ? -4.086 24.672 38.406 1 91.06 498 MET A O 1
ATOM 3905 N N . VAL A 1 499 ? -3.926 24.5 36.188 1 89.62 499 VAL A N 1
ATOM 3906 C CA . VAL A 1 499 ? -2.498 24.203 36.188 1 89.62 499 VAL A CA 1
ATOM 3907 C C . VAL A 1 499 ? -1.711 25.422 36.688 1 89.62 499 VAL A C 1
ATOM 3909 O O . VAL A 1 499 ? -0.709 25.281 37.406 1 89.62 499 VAL A O 1
ATOM 3912 N N . SER A 1 500 ? -2.068 26.609 36.312 1 84.94 500 SER A N 1
ATOM 3913 C CA . SER A 1 500 ? -1.388 27.828 36.688 1 84.94 500 SER A CA 1
ATOM 3914 C C . SER A 1 500 ? -1.639 28.156 38.156 1 84.94 500 SER A C 1
ATOM 3916 O O . SER A 1 500 ? -0.758 28.672 38.844 1 84.94 500 SER A O 1
ATOM 3918 N N . GLY A 1 501 ? -2.873 27.969 38.594 1 75.06 501 GLY A N 1
ATOM 3919 C CA . GLY A 1 501 ? -3.18 28.172 40 1 75.06 501 GLY A CA 1
ATOM 3920 C C . GLY A 1 501 ? -2.434 27.234 40.906 1 75.06 501 GLY A C 1
ATOM 3921 O O . GLY A 1 501 ? -1.969 27.625 41.969 1 75.06 501 GLY A O 1
ATOM 3922 N N . ALA A 1 502 ? -2.314 26.047 40.406 1 63.31 502 ALA A N 1
ATOM 3923 C CA . ALA A 1 502 ? -1.573 25.047 41.156 1 63.31 502 ALA A CA 1
ATOM 3924 C C . ALA A 1 502 ? -0.098 25.422 41.281 1 63.31 502 ALA A C 1
ATOM 3926 O O . ALA A 1 502 ? 0.541 25.172 42.281 1 63.31 502 ALA A O 1
ATOM 3927 N N . LEU A 1 503 ? 0.412 25.969 40.25 1 61.88 503 LEU A N 1
ATOM 3928 C CA . LEU A 1 503 ? 1.816 26.359 40.219 1 61.88 503 LEU A CA 1
ATOM 3929 C C . LEU A 1 503 ? 2.053 27.578 41.094 1 61.88 503 LEU A C 1
ATOM 3931 O O . LEU A 1 503 ? 3.105 27.703 41.75 1 61.88 503 LEU A O 1
ATOM 3935 N N . LYS A 1 504 ? 1.056 28.484 41.188 1 61.56 504 LYS A N 1
ATOM 3936 C CA . LYS A 1 504 ? 1.16 29.625 42.094 1 61.56 504 LYS A CA 1
ATOM 3937 C C . LYS A 1 504 ? 1.062 29.172 43.562 1 61.56 504 LYS A C 1
ATOM 3939 O O . LYS A 1 504 ? 1.725 29.719 44.438 1 61.56 504 LYS A O 1
ATOM 3944 N N . GLY A 1 505 ? 0.225 28.172 43.625 1 51.91 505 GLY A N 1
ATOM 3945 C CA . GLY A 1 505 ? 0.133 27.641 44.969 1 51.91 505 GLY A CA 1
ATOM 3946 C C . GLY A 1 505 ? 1.39 26.906 45.406 1 51.91 505 GLY A C 1
ATOM 3947 O O . GLY A 1 505 ? 1.782 26.984 46.594 1 51.91 505 GLY A O 1
ATOM 3948 N N . LEU A 1 506 ? 1.959 26.109 44.562 1 51.28 506 LEU A N 1
ATOM 3949 C CA . LEU A 1 506 ? 3.197 25.406 44.875 1 51.28 506 LEU A CA 1
ATOM 3950 C C . LEU A 1 506 ? 4.344 26.391 45.094 1 51.28 506 LEU A C 1
ATOM 3952 O O . LEU A 1 506 ? 5.195 26.172 45.969 1 51.28 506 LEU A O 1
ATOM 3956 N N . ASN A 1 507 ? 4.414 27.375 44.281 1 48.19 507 ASN A N 1
ATOM 3957 C CA . ASN A 1 507 ? 5.445 28.391 44.5 1 48.19 507 ASN A CA 1
ATOM 3958 C C . ASN A 1 507 ? 5.191 29.203 45.781 1 48.19 507 ASN A C 1
ATOM 3960 O O . ASN A 1 507 ? 6.133 29.625 46.438 1 48.19 507 ASN A O 1
ATOM 3964 N N . ALA A 1 508 ? 3.951 29.422 46.344 1 49.03 508 ALA A N 1
ATOM 3965 C CA . ALA A 1 508 ? 3.648 30.062 47.625 1 49.03 508 ALA A CA 1
ATOM 3966 C C . ALA A 1 508 ? 3.975 29.156 48.781 1 49.03 508 ALA A C 1
ATOM 3968 O O . ALA A 1 508 ? 4.383 29.609 49.875 1 49.03 508 ALA A O 1
ATOM 3969 N N . ALA A 1 509 ? 3.844 27.891 48.562 1 47.12 509 ALA A N 1
ATOM 3970 C CA . ALA A 1 509 ? 4.121 26.953 49.656 1 47.12 509 ALA A CA 1
ATOM 3971 C C . ALA A 1 509 ? 5.625 26.781 49.844 1 47.12 509 ALA A C 1
ATOM 3973 O O . ALA A 1 509 ? 6.062 26.219 50.844 1 47.12 509 ALA A O 1
ATOM 3974 N N . LYS A 1 510 ? 6.211 27.031 49 1 54.09 510 LYS A N 1
ATOM 3975 C CA . LYS A 1 510 ? 7.664 26.953 49.094 1 54.09 510 LYS A CA 1
ATOM 3976 C C . LYS A 1 510 ? 8.234 28.266 49.656 1 54.09 510 LYS A C 1
ATOM 3978 O O . LYS A 1 510 ? 9.438 28.359 49.906 1 54.09 510 LYS A O 1
ATOM 3983 N N . LEU A 1 511 ? 7.645 29.266 49.656 1 32.66 511 LEU A N 1
ATOM 3984 C CA . LEU A 1 511 ? 8.102 30.516 50.25 1 32.66 511 LEU A CA 1
ATOM 3985 C C . LEU A 1 511 ? 7.645 30.609 51.719 1 32.66 511 LEU A C 1
ATOM 3987 O O . LEU A 1 511 ? 8.359 31.141 52.562 1 32.66 511 LEU A O 1
ATOM 3991 N N . MET B 1 1 ? -25.406 14.312 14.969 1 35.5 1 MET B N 1
ATOM 3992 C CA . MET B 1 1 ? -24.453 14.484 13.875 1 35.5 1 MET B CA 1
ATOM 3993 C C . MET B 1 1 ? -25.156 14.906 12.594 1 35.5 1 MET B C 1
ATOM 3995 O O . MET B 1 1 ? -25.984 14.156 12.062 1 35.5 1 MET B O 1
ATOM 3999 N N . THR B 1 2 ? -25.516 16.188 12.508 1 39.19 2 THR B N 1
ATOM 4000 C CA . THR B 1 2 ? -26.141 16.672 11.281 1 39.19 2 THR B CA 1
ATOM 4001 C C . THR B 1 2 ? -25.203 16.484 10.086 1 39.19 2 THR B C 1
ATOM 4003 O O . THR B 1 2 ? -24.062 16.938 10.094 1 39.19 2 THR B O 1
ATOM 4006 N N . THR B 1 3 ? -25.219 15.297 9.523 1 46.09 3 THR B N 1
ATOM 4007 C CA . THR B 1 3 ? -24.422 15.086 8.328 1 46.09 3 THR B CA 1
ATOM 4008 C C . THR B 1 3 ? -24.766 16.094 7.246 1 46.09 3 THR B C 1
ATOM 4010 O O . THR B 1 3 ? -25.953 16.297 6.938 1 46.09 3 THR B O 1
ATOM 4013 N N . THR B 1 4 ? -24.141 17.156 7.316 1 43.59 4 THR B N 1
ATOM 4014 C CA . THR B 1 4 ? -24.375 18.203 6.332 1 43.59 4 THR B CA 1
ATOM 4015 C C . THR B 1 4 ? -24.875 17.609 5.016 1 43.59 4 THR B C 1
ATOM 4017 O O . THR B 1 4 ? -25.5 18.297 4.215 1 43.59 4 THR B O 1
ATOM 4020 N N . GLY B 1 5 ? -24.375 16.453 4.559 1 51.56 5 GLY B N 1
ATOM 4021 C CA . GLY B 1 5 ? -24.625 16 3.201 1 51.56 5 GLY B CA 1
ATOM 4022 C C . GLY B 1 5 ? -25.797 15.031 3.102 1 51.56 5 GLY B C 1
ATOM 4023 O O . GLY B 1 5 ? -26.5 14.797 4.086 1 51.56 5 GLY B O 1
ATOM 4024 N N . THR B 1 6 ? -26.125 14.703 1.803 1 62.97 6 THR B N 1
ATOM 4025 C CA . THR B 1 6 ? -27.297 13.977 1.32 1 62.97 6 THR B CA 1
ATOM 4026 C C . THR B 1 6 ? -27.391 12.602 1.976 1 62.97 6 THR B C 1
ATOM 4028 O O . THR B 1 6 ? -28.422 11.938 1.896 1 62.97 6 THR B O 1
ATOM 4031 N N . MET B 1 7 ? -26.312 12.188 2.781 1 85.81 7 MET B N 1
ATOM 4032 C CA . MET B 1 7 ? -26.5 10.867 3.359 1 85.81 7 MET B CA 1
ATOM 4033 C C . MET B 1 7 ? -26.266 10.891 4.867 1 85.81 7 MET B C 1
ATOM 4035 O O . MET B 1 7 ? -25.125 10.883 5.32 1 85.81 7 MET B O 1
ATOM 4039 N N . ASP B 1 8 ? -27.297 11.102 5.688 1 91.5 8 ASP B N 1
ATOM 4040 C CA . ASP B 1 8 ? -27.203 10.992 7.141 1 91.5 8 ASP B CA 1
ATOM 4041 C C . ASP B 1 8 ? -27.156 9.531 7.578 1 91.5 8 ASP B C 1
ATOM 4043 O O . ASP B 1 8 ? -26.938 8.641 6.754 1 91.5 8 ASP B O 1
ATOM 4047 N N . LEU B 1 9 ? -27.219 9.312 8.867 1 94.56 9 LEU B N 1
ATOM 4048 C CA . LEU B 1 9 ? -27.031 7.965 9.406 1 94.56 9 LEU B CA 1
ATOM 4049 C C . LEU B 1 9 ? -28.109 7.016 8.875 1 94.56 9 LEU B C 1
ATOM 4051 O O . LEU B 1 9 ? -27.797 5.879 8.5 1 94.56 9 LEU B O 1
ATOM 4055 N N . GLU B 1 10 ? -29.328 7.465 8.883 1 94.75 10 GLU B N 1
ATOM 4056 C CA . GLU B 1 10 ? -30.391 6.617 8.359 1 94.75 10 GLU B CA 1
ATOM 4057 C C . GLU B 1 10 ? -30.266 6.438 6.848 1 94.75 10 GLU B C 1
ATOM 4059 O O . GLU B 1 10 ? -30.594 5.375 6.312 1 94.75 10 GLU B O 1
ATOM 4064 N N . GLY B 1 11 ? -29.906 7.551 6.172 1 94.88 11 GLY B N 1
ATOM 4065 C CA . GLY B 1 11 ? -29.609 7.434 4.754 1 94.88 11 GLY B CA 1
ATOM 4066 C C . GLY B 1 11 ? -28.516 6.422 4.449 1 94.88 11 GLY B C 1
ATOM 4067 O O . GLY B 1 11 ? -28.625 5.668 3.48 1 94.88 11 GLY B O 1
ATOM 4068 N N . PHE B 1 12 ? -27.547 6.379 5.277 1 97.44 12 PHE B N 1
ATOM 4069 C CA . PHE B 1 12 ? -26.484 5.395 5.129 1 97.44 12 PHE B CA 1
ATOM 4070 C C . PHE B 1 12 ? -27 3.984 5.355 1 97.44 12 PHE B C 1
ATOM 4072 O O . PHE B 1 12 ? -26.703 3.07 4.59 1 97.44 12 PHE B O 1
ATOM 4079 N N . ARG B 1 13 ? -27.672 3.811 6.453 1 97.19 13 ARG B N 1
ATOM 4080 C CA . ARG B 1 13 ? -28.25 2.498 6.746 1 97.19 13 ARG B CA 1
ATOM 4081 C C . ARG B 1 13 ? -29 1.942 5.543 1 97.19 13 ARG B C 1
ATOM 4083 O O . ARG B 1 13 ? -28.781 0.792 5.152 1 97.19 13 ARG B O 1
ATOM 4090 N N . GLU B 1 14 ? -29.812 2.74 4.91 1 96.88 14 GLU B N 1
ATOM 4091 C CA . GLU B 1 14 ? -30.609 2.326 3.762 1 96.88 14 GLU B CA 1
ATOM 4092 C C . GLU B 1 14 ? -29.734 2.039 2.549 1 96.88 14 GLU B C 1
ATOM 4094 O O . GLU B 1 14 ? -29.906 1.03 1.866 1 96.88 14 GLU B O 1
ATOM 4099 N N . ALA B 1 15 ? -28.828 2.957 2.256 1 98.06 15 ALA B N 1
ATOM 4100 C CA . ALA B 1 15 ? -27.922 2.797 1.121 1 98.06 15 ALA B CA 1
ATOM 4101 C C . ALA B 1 15 ? -27.062 1.543 1.274 1 98.06 15 ALA B C 1
ATOM 4103 O O . ALA B 1 15 ? -26.828 0.821 0.302 1 98.06 15 ALA B O 1
ATOM 4104 N N . ALA B 1 16 ? -26.562 1.307 2.508 1 98.31 16 ALA B N 1
ATOM 4105 C CA . ALA B 1 16 ? -25.719 0.149 2.777 1 98.31 16 ALA B CA 1
ATOM 4106 C C . ALA B 1 16 ? -26.5 -1.152 2.615 1 98.31 16 ALA B C 1
ATOM 4108 O O . ALA B 1 16 ? -25.984 -2.123 2.049 1 98.31 16 ALA B O 1
ATOM 4109 N N . ARG B 1 17 ? -27.719 -1.182 3.107 1 97.88 17 ARG B N 1
ATOM 4110 C CA . ARG B 1 17 ? -28.547 -2.377 2.973 1 97.88 17 ARG B CA 1
ATOM 4111 C C . ARG B 1 17 ? -28.844 -2.672 1.508 1 97.88 17 ARG B C 1
ATOM 4113 O O . ARG B 1 17 ? -28.797 -3.826 1.077 1 97.88 17 ARG B O 1
ATOM 4120 N N . SER B 1 18 ? -29.188 -1.634 0.762 1 97.88 18 SER B N 1
ATOM 4121 C CA . SER B 1 18 ? -29.406 -1.803 -0.671 1 97.88 18 SER B CA 1
ATOM 4122 C C . SER B 1 18 ? -28.141 -2.305 -1.367 1 97.88 18 SER B C 1
ATOM 4124 O O . SER B 1 18 ? -28.219 -3.125 -2.285 1 97.88 18 SER B O 1
ATOM 4126 N N . SER B 1 19 ? -27.016 -1.798 -1.019 1 98.44 19 SER B N 1
ATOM 4127 C CA . SER B 1 19 ? -25.75 -2.229 -1.583 1 98.44 19 SER B CA 1
ATOM 4128 C C . SER B 1 19 ? -25.469 -3.695 -1.268 1 98.44 19 SER B C 1
ATOM 4130 O O . SER B 1 19 ? -24.984 -4.438 -2.123 1 98.44 19 SER B O 1
ATOM 4132 N N . ILE B 1 20 ? -25.766 -4.105 -0.015 1 98.31 20 ILE B N 1
ATOM 4133 C CA . ILE B 1 20 ? -25.594 -5.496 0.382 1 98.31 20 ILE B CA 1
ATOM 4134 C C . ILE B 1 20 ? -26.469 -6.395 -0.491 1 98.31 20 ILE B C 1
ATOM 4136 O O . ILE B 1 20 ? -26.031 -7.465 -0.928 1 98.31 20 ILE B O 1
ATOM 4140 N N . ASP B 1 21 ? -27.672 -5.996 -0.75 1 97.94 21 ASP B N 1
ATOM 4141 C CA . ASP B 1 21 ? -28.578 -6.777 -1.599 1 97.94 21 ASP B CA 1
ATOM 4142 C C . ASP B 1 21 ? -28 -6.926 -3.008 1 97.94 21 ASP B C 1
ATOM 4144 O O . ASP B 1 21 ? -28.078 -8.008 -3.602 1 97.94 21 ASP B O 1
ATOM 4148 N N . GLU B 1 22 ? -27.453 -5.895 -3.566 1 97.81 22 GLU B N 1
ATOM 4149 C CA . GLU B 1 22 ? -26.828 -5.957 -4.887 1 97.81 22 GLU B CA 1
ATOM 4150 C C . GLU B 1 22 ? -25.625 -6.887 -4.887 1 97.81 22 GLU B C 1
ATOM 4152 O O . GLU B 1 22 ? -25.406 -7.629 -5.844 1 97.81 22 GLU B O 1
ATOM 4157 N N . ILE B 1 23 ? -24.828 -6.816 -3.861 1 97.94 23 ILE B N 1
ATOM 4158 C CA . ILE B 1 23 ? -23.625 -7.645 -3.75 1 97.94 23 ILE B CA 1
ATOM 4159 C C . ILE B 1 23 ? -24.031 -9.117 -3.654 1 97.94 23 ILE B C 1
ATOM 4161 O O . ILE B 1 23 ? -23.422 -9.969 -4.301 1 97.94 23 ILE B O 1
ATOM 4165 N N . VAL B 1 24 ? -25.062 -9.391 -2.83 1 97.5 24 VAL B N 1
ATOM 4166 C CA . VAL B 1 24 ? -25.562 -10.758 -2.719 1 97.5 24 VAL B CA 1
ATOM 4167 C C . VAL B 1 24 ? -26.047 -11.242 -4.082 1 97.5 24 VAL B C 1
ATOM 4169 O O . VAL B 1 24 ? -25.75 -12.367 -4.484 1 97.5 24 VAL B O 1
ATOM 4172 N N . GLY B 1 25 ? -26.797 -10.398 -4.781 1 96.88 25 GLY B N 1
ATOM 4173 C CA . GLY B 1 25 ? -27.234 -10.734 -6.125 1 96.88 25 GLY B CA 1
ATOM 4174 C C . GLY B 1 25 ? -26.094 -11.008 -7.082 1 96.88 25 GLY B C 1
ATOM 4175 O O . GLY B 1 25 ? -26.172 -11.922 -7.902 1 96.88 25 GLY B O 1
ATOM 4176 N N . TYR B 1 26 ? -25.094 -10.25 -7.07 1 96.88 26 TYR B N 1
ATOM 4177 C CA . TYR B 1 26 ? -23.891 -10.398 -7.891 1 96.88 26 TYR B CA 1
ATOM 4178 C C . TYR B 1 26 ? -23.266 -11.773 -7.691 1 96.88 26 TYR B C 1
ATOM 4180 O O . TYR B 1 26 ? -22.984 -12.484 -8.664 1 96.88 26 TYR B O 1
ATOM 4188 N N . TYR B 1 27 ? -23.062 -12.195 -6.414 1 96.56 27 TYR B N 1
ATOM 4189 C CA . TYR B 1 27 ? -22.406 -13.469 -6.121 1 96.56 27 TYR B CA 1
ATOM 4190 C C . TYR B 1 27 ? -23.344 -14.641 -6.426 1 96.56 27 TYR B C 1
ATOM 4192 O O . TYR B 1 27 ? -22.875 -15.734 -6.754 1 96.56 27 TYR B O 1
ATOM 4200 N N . GLN B 1 28 ? -24.609 -14.344 -6.312 1 95.44 28 GLN B N 1
ATOM 4201 C CA . GLN B 1 28 ? -25.594 -15.375 -6.656 1 95.44 28 GLN B CA 1
ATOM 4202 C C . GLN B 1 28 ? -25.516 -15.734 -8.141 1 95.44 28 GLN B C 1
ATOM 4204 O O . GLN B 1 28 ? -25.734 -16.891 -8.516 1 95.44 28 GLN B O 1
ATOM 4209 N N . ASN B 1 29 ? -25.109 -14.781 -8.969 1 94.81 29 ASN B N 1
ATOM 4210 C CA . ASN B 1 29 ? -25.203 -14.977 -10.414 1 94.81 29 ASN B CA 1
ATOM 4211 C C . ASN B 1 29 ? -23.844 -14.867 -11.086 1 94.81 29 ASN B C 1
ATOM 4213 O O . ASN B 1 29 ? -23.766 -14.812 -12.312 1 94.81 29 ASN B O 1
ATOM 4217 N N . ILE B 1 30 ? -22.828 -14.859 -10.367 1 94.94 30 ILE B N 1
ATOM 4218 C CA . ILE B 1 30 ? -21.5 -14.531 -10.906 1 94.94 30 ILE B CA 1
ATOM 4219 C C . ILE B 1 30 ? -21.078 -15.609 -11.906 1 94.94 30 ILE B C 1
ATOM 4221 O O . ILE B 1 30 ? -20.391 -15.312 -12.891 1 94.94 30 ILE B O 1
ATOM 4225 N N . ALA B 1 31 ? -21.469 -16.875 -11.719 1 93.19 31 ALA B N 1
ATOM 4226 C CA . ALA B 1 31 ? -21.062 -17.984 -12.578 1 93.19 31 ALA B CA 1
ATOM 4227 C C . ALA B 1 31 ? -21.688 -17.859 -13.969 1 93.19 31 ALA B C 1
ATOM 4229 O O . ALA B 1 31 ? -21.172 -18.422 -14.938 1 93.19 31 ALA B O 1
ATOM 4230 N N . ASP B 1 32 ? -22.781 -17.078 -14.062 1 92.5 32 ASP B N 1
ATOM 4231 C CA . ASP B 1 32 ? -23.516 -16.922 -15.312 1 92.5 32 ASP B CA 1
ATOM 4232 C C . ASP B 1 32 ? -22.984 -15.75 -16.125 1 92.5 32 ASP B C 1
ATOM 4234 O O . ASP B 1 32 ? -23.359 -15.555 -17.281 1 92.5 32 ASP B O 1
ATOM 4238 N N . ARG B 1 33 ? -22.156 -14.984 -15.539 1 92 33 ARG B N 1
ATOM 4239 C CA . ARG B 1 33 ? -21.594 -13.828 -16.234 1 92 33 ARG B CA 1
ATOM 4240 C C . ARG B 1 33 ? -20.359 -14.211 -17.031 1 92 33 ARG B C 1
ATOM 4242 O O . ARG B 1 33 ? -19.656 -15.164 -16.688 1 92 33 ARG B O 1
ATOM 4249 N N . ARG B 1 34 ? -20.203 -13.5 -18.188 1 92.62 34 ARG B N 1
ATOM 4250 C CA . ARG B 1 34 ? -18.938 -13.617 -18.891 1 92.62 34 ARG B CA 1
ATOM 4251 C C . ARG B 1 34 ? -17.766 -13.258 -17.953 1 92.62 34 ARG B C 1
ATOM 4253 O O . ARG B 1 34 ? -17.781 -12.211 -17.312 1 92.62 34 ARG B O 1
ATOM 4260 N N . VAL B 1 35 ? -16.797 -14.109 -17.938 1 94.5 35 VAL B N 1
ATOM 4261 C CA . VAL B 1 35 ? -15.766 -13.977 -16.922 1 94.5 35 VAL B CA 1
ATOM 4262 C C . VAL B 1 35 ? -14.906 -12.75 -17.219 1 94.5 35 VAL B C 1
ATOM 4264 O O . VAL B 1 35 ? -14.664 -11.93 -16.328 1 94.5 35 VAL B O 1
ATOM 4267 N N . VAL B 1 36 ? -14.414 -12.586 -18.453 1 92.88 36 VAL B N 1
ATOM 4268 C CA . VAL B 1 36 ? -13.57 -11.469 -18.844 1 92.88 36 VAL B CA 1
ATOM 4269 C C . VAL B 1 36 ? -14.422 -10.391 -19.516 1 92.88 36 VAL B C 1
ATOM 4271 O O . VAL B 1 36 ? -15.25 -10.688 -20.375 1 92.88 36 VAL B O 1
ATOM 4274 N N . SER B 1 37 ? -14.219 -9.195 -19.062 1 91.5 37 SER B N 1
ATOM 4275 C CA . SER B 1 37 ? -14.953 -8.078 -19.656 1 91.5 37 SER B CA 1
ATOM 4276 C C . SER B 1 37 ? -14.742 -8.016 -21.172 1 91.5 37 SER B C 1
ATOM 4278 O O . SER B 1 37 ? -13.656 -8.32 -21.656 1 91.5 37 SER B O 1
ATOM 4280 N N . SER B 1 38 ? -15.758 -7.621 -21.906 1 90.12 38 SER B N 1
ATOM 4281 C CA . SER B 1 38 ? -15.664 -7.508 -23.359 1 90.12 38 SER B CA 1
ATOM 4282 C C . SER B 1 38 ? -15.727 -6.051 -23.797 1 90.12 38 SER B C 1
ATOM 4284 O O . SER B 1 38 ? -15.922 -5.77 -24.984 1 90.12 38 SER B O 1
ATOM 4286 N N . VAL B 1 39 ? -15.547 -5.191 -22.875 1 93.31 39 VAL B N 1
ATOM 4287 C CA . VAL B 1 39 ? -15.617 -3.779 -23.234 1 93.31 39 VAL B CA 1
ATOM 4288 C C . VAL B 1 39 ? -14.359 -3.387 -24.016 1 93.31 39 VAL B C 1
ATOM 4290 O O . VAL B 1 39 ? -13.367 -4.117 -24 1 93.31 39 VAL B O 1
ATOM 4293 N N . LYS B 1 40 ? -14.438 -2.279 -24.734 1 92.75 40 LYS B N 1
ATOM 4294 C CA . LYS B 1 40 ? -13.289 -1.717 -25.453 1 92.75 40 LYS B CA 1
ATOM 4295 C C . LYS B 1 40 ? -12.609 -0.631 -24.625 1 92.75 40 LYS B C 1
ATOM 4297 O O . LYS B 1 40 ? -13.25 0.012 -23.781 1 92.75 40 LYS B O 1
ATOM 4302 N N . PRO B 1 41 ? -11.266 -0.486 -24.844 1 92.38 41 PRO B N 1
ATOM 4303 C CA . PRO B 1 41 ? -10.602 0.628 -24.172 1 92.38 41 PRO B CA 1
ATOM 4304 C C . PRO B 1 41 ? -11.32 1.959 -24.375 1 92.38 41 PRO B C 1
ATOM 4306 O O . PRO B 1 41 ? -11.703 2.291 -25.5 1 92.38 41 PRO B O 1
ATOM 4309 N N . GLY B 1 42 ? -11.508 2.656 -23.25 1 93.06 42 GLY B N 1
ATOM 4310 C CA . GLY B 1 42 ? -12.164 3.953 -23.328 1 93.06 42 GLY B CA 1
ATOM 4311 C C . GLY B 1 42 ? -13.672 3.873 -23.156 1 93.06 42 GLY B C 1
ATOM 4312 O O . GLY B 1 42 ? -14.359 4.895 -23.188 1 93.06 42 GLY B O 1
ATOM 4313 N N . TYR B 1 43 ? -14.211 2.732 -22.844 1 95.81 43 TYR B N 1
ATOM 4314 C CA . TYR B 1 43 ? -15.656 2.547 -22.766 1 95.81 43 TYR B CA 1
ATOM 4315 C C . TYR B 1 43 ? -16.266 3.449 -21.688 1 95.81 43 TYR B C 1
ATOM 4317 O O . TYR B 1 43 ? -17.328 4.027 -21.891 1 95.81 43 TYR B O 1
ATOM 4325 N N . LEU B 1 44 ? -15.594 3.584 -20.609 1 96.81 44 LEU B N 1
ATOM 4326 C CA . LEU B 1 44 ? -16.172 4.289 -19.469 1 96.81 44 LEU B CA 1
ATOM 4327 C C . LEU B 1 44 ? -16.188 5.797 -19.719 1 96.81 44 LEU B C 1
ATOM 4329 O O . LEU B 1 44 ? -17.078 6.5 -19.219 1 96.81 44 LEU B O 1
ATOM 4333 N N . ARG B 1 45 ? -15.195 6.301 -20.391 1 94.88 45 ARG B N 1
ATOM 4334 C CA . ARG B 1 45 ? -15.117 7.723 -20.719 1 94.88 45 ARG B CA 1
ATOM 4335 C C . ARG B 1 45 ? -16.359 8.188 -21.469 1 94.88 45 ARG B C 1
ATOM 4337 O O . ARG B 1 45 ? -16.766 9.336 -21.344 1 94.88 45 ARG B O 1
ATOM 4344 N N . GLU B 1 46 ? -16.922 7.285 -22.203 1 95.19 46 GLU B N 1
ATOM 4345 C CA . GLU B 1 46 ? -18.109 7.594 -23 1 95.19 46 GLU B CA 1
ATOM 4346 C C . GLU B 1 46 ? -19.375 7.613 -22.141 1 95.19 46 GLU B C 1
ATOM 4348 O O . GLU B 1 46 ? -20.391 8.195 -22.516 1 95.19 46 GLU B O 1
ATOM 4353 N N . LEU B 1 47 ? -19.266 7 -21 1 96.69 47 LEU B N 1
ATOM 4354 C CA . LEU B 1 47 ? -20.453 6.781 -20.188 1 96.69 47 LEU B CA 1
ATOM 4355 C C . LEU B 1 47 ? -20.484 7.73 -19 1 96.69 47 LEU B C 1
ATOM 4357 O O . LEU B 1 47 ? -21.531 7.934 -18.375 1 96.69 47 LEU B O 1
ATOM 4361 N N . VAL B 1 48 ? -19.297 8.25 -18.609 1 96.62 48 VAL B N 1
ATOM 4362 C CA . VAL B 1 48 ? -19.156 9.102 -17.438 1 96.62 48 VAL B CA 1
ATOM 4363 C C . VAL B 1 48 ? -18.766 10.516 -17.875 1 96.62 48 VAL B C 1
ATOM 4365 O O . VAL B 1 48 ? -17.938 10.695 -18.766 1 96.62 48 VAL B O 1
ATOM 4368 N N . PRO B 1 49 ? -19.359 11.539 -17.203 1 95.44 49 PRO B N 1
ATOM 4369 C CA . PRO B 1 49 ? -19 12.914 -17.578 1 95.44 49 PRO B CA 1
ATOM 4370 C C . PRO B 1 49 ? -17.516 13.195 -17.438 1 95.44 49 PRO B C 1
ATOM 4372 O O . PRO B 1 49 ? -16.859 12.641 -16.547 1 95.44 49 PRO B O 1
ATOM 4375 N N . SER B 1 50 ? -16.984 14.055 -18.203 1 93.62 50 SER B N 1
ATOM 4376 C CA . SER B 1 50 ? -15.57 14.406 -18.188 1 93.62 50 SER B CA 1
ATOM 4377 C C . SER B 1 50 ? -15.242 15.312 -17 1 93.62 50 SER B C 1
ATOM 4379 O O . SER B 1 50 ? -14.078 15.477 -16.641 1 93.62 50 SER B O 1
ATOM 4381 N N . LYS B 1 51 ? -16.25 15.891 -16.422 1 96.69 51 LYS B N 1
ATOM 4382 C CA . LYS B 1 51 ? -16.078 16.766 -15.266 1 96.69 51 LYS B CA 1
ATOM 4383 C C . LYS B 1 51 ? -16.828 16.234 -14.047 1 96.69 51 LYS B C 1
ATOM 4385 O O . LYS B 1 51 ? -17.844 15.539 -14.195 1 96.69 51 LYS B O 1
ATOM 4390 N N . PRO B 1 52 ? -16.297 16.531 -12.859 1 98 52 PRO B N 1
ATOM 4391 C CA . PRO B 1 52 ? -17.031 16.094 -11.664 1 98 52 PRO B CA 1
ATOM 4392 C C . PRO B 1 52 ? -18.359 16.828 -11.508 1 98 52 PRO B C 1
ATOM 4394 O O . PRO B 1 52 ? -18.484 17.984 -11.906 1 98 52 PRO B O 1
ATOM 4397 N N . PRO B 1 53 ? -19.359 16.203 -10.945 1 97.94 53 PRO B N 1
ATOM 4398 C CA . PRO B 1 53 ? -20.625 16.906 -10.695 1 97.94 53 PRO B CA 1
ATOM 4399 C C . PRO B 1 53 ? -20.453 18.062 -9.695 1 97.94 53 PRO B C 1
ATOM 4401 O O . PRO B 1 53 ? -19.812 17.906 -8.664 1 97.94 53 PRO B O 1
ATOM 4404 N N . VAL B 1 54 ? -21.078 19.172 -10.023 1 98 54 VAL B N 1
ATOM 4405 C CA . VAL B 1 54 ? -21 20.344 -9.164 1 98 54 VAL B CA 1
ATOM 4406 C C . VAL B 1 54 ? -21.922 20.156 -7.965 1 98 54 VAL B C 1
ATOM 4408 O O . VAL B 1 54 ? -21.531 20.438 -6.824 1 98 54 VAL B O 1
ATOM 4411 N N . GLU B 1 55 ? -23.141 19.688 -8.273 1 97.44 55 GLU B N 1
ATOM 4412 C CA . GLU B 1 55 ? -24.141 19.469 -7.242 1 97.44 55 GLU B CA 1
ATOM 4413 C C . GLU B 1 55 ? -24.125 18.016 -6.754 1 97.44 55 GLU B C 1
ATOM 4415 O O . GLU B 1 55 ? -23.75 17.109 -7.496 1 97.44 55 GLU B O 1
ATOM 4420 N N . ALA B 1 56 ? -24.562 17.844 -5.547 1 97.19 56 ALA B N 1
ATOM 4421 C CA . ALA B 1 56 ? -24.703 16.516 -4.965 1 97.19 56 ALA B CA 1
ATOM 4422 C C . ALA B 1 56 ? -25.688 15.664 -5.762 1 97.19 56 ALA B C 1
ATOM 4424 O O . ALA B 1 56 ? -26.672 16.188 -6.293 1 97.19 56 ALA B O 1
ATOM 4425 N N . GLU B 1 57 ? -25.406 14.383 -5.816 1 96.75 57 GLU B N 1
ATOM 4426 C CA . GLU B 1 57 ? -26.312 13.43 -6.453 1 96.75 57 GLU B CA 1
ATOM 4427 C C . GLU B 1 57 ? -26.906 12.477 -5.426 1 96.75 57 GLU B C 1
ATOM 4429 O O . GLU B 1 57 ? -26.312 12.211 -4.387 1 96.75 57 GLU B O 1
ATOM 4434 N N . GLN B 1 58 ? -28.094 11.945 -5.719 1 95.94 58 GLN B N 1
ATOM 4435 C CA . GLN B 1 58 ? -28.766 11 -4.832 1 95.94 58 GLN B CA 1
ATOM 4436 C C . GLN B 1 58 ? -28.156 9.609 -4.957 1 95.94 58 GLN B C 1
ATOM 4438 O O . GLN B 1 58 ? -27.797 9.18 -6.051 1 95.94 58 GLN B O 1
ATOM 4443 N N . TRP B 1 59 ? -28.156 8.914 -3.842 1 96.75 59 TRP B N 1
ATOM 4444 C CA . TRP B 1 59 ? -27.531 7.594 -3.814 1 96.75 59 TRP B CA 1
ATOM 4445 C C . TRP B 1 59 ? -28.172 6.668 -4.84 1 96.75 59 TRP B C 1
ATOM 4447 O O . TRP B 1 59 ? -27.484 5.898 -5.512 1 96.75 59 TRP B O 1
ATOM 4457 N N . LYS B 1 60 ? -29.5 6.754 -4.938 1 96.06 60 LYS B N 1
ATOM 4458 C CA . LYS B 1 60 ? -30.203 5.859 -5.844 1 96.06 60 LYS B CA 1
ATOM 4459 C C . LYS B 1 60 ? -29.703 6.004 -7.273 1 96.06 60 LYS B C 1
ATOM 4461 O O . LYS B 1 60 ? -29.609 5.02 -8.008 1 96.06 60 LYS B O 1
ATOM 4466 N N . ASP B 1 61 ? -29.344 7.188 -7.676 1 96.44 61 ASP B N 1
ATOM 4467 C CA . ASP B 1 61 ? -28.828 7.449 -9.016 1 96.44 61 ASP B CA 1
ATOM 4468 C C . ASP B 1 61 ? -27.391 6.957 -9.156 1 96.44 61 ASP B C 1
ATOM 4470 O O . ASP B 1 61 ? -27.016 6.414 -10.195 1 96.44 61 ASP B O 1
ATOM 4474 N N . ILE B 1 62 ? -26.609 7.137 -8.141 1 97.88 62 ILE B N 1
ATOM 4475 C CA . ILE B 1 62 ? -25.219 6.684 -8.133 1 97.88 62 ILE B CA 1
ATOM 4476 C C . ILE B 1 62 ? -25.188 5.156 -8.203 1 97.88 62 ILE B C 1
ATOM 4478 O O . ILE B 1 62 ? -24.406 4.582 -8.977 1 97.88 62 ILE B O 1
ATOM 4482 N N . GLN B 1 63 ? -25.984 4.535 -7.363 1 97.94 63 GLN B N 1
ATOM 4483 C CA . GLN B 1 63 ? -26.016 3.08 -7.289 1 97.94 63 GLN B CA 1
ATOM 4484 C C . GLN B 1 63 ? -26.406 2.469 -8.633 1 97.94 63 GLN B C 1
ATOM 4486 O O . GLN B 1 63 ? -25.859 1.44 -9.031 1 97.94 63 GLN B O 1
ATOM 4491 N N . LYS B 1 64 ? -27.344 3.082 -9.336 1 97.88 64 LYS B N 1
ATOM 4492 C CA . LYS B 1 64 ? -27.766 2.607 -10.656 1 97.88 64 LYS B CA 1
ATOM 4493 C C . LYS B 1 64 ? -26.578 2.58 -11.625 1 97.88 64 LYS B C 1
ATOM 4495 O O . LYS B 1 64 ? -26.5 1.702 -12.484 1 97.88 64 LYS B O 1
ATOM 4500 N N . ASP B 1 65 ? -25.703 3.498 -11.492 1 98.12 65 ASP B N 1
ATOM 4501 C CA . ASP B 1 65 ? -24.578 3.617 -12.406 1 98.12 65 ASP B CA 1
ATOM 4502 C C . ASP B 1 65 ? -23.531 2.525 -12.133 1 98.12 65 ASP B C 1
ATOM 4504 O O . ASP B 1 65 ? -22.703 2.225 -12.992 1 98.12 65 ASP B O 1
ATOM 4508 N N . VAL B 1 66 ? -23.5 1.898 -10.922 1 98.06 66 VAL B N 1
ATOM 4509 C CA . VAL B 1 66 ? -22.609 0.786 -10.648 1 98.06 66 VAL B CA 1
ATOM 4510 C C . VAL B 1 66 ? -22.891 -0.36 -11.617 1 98.06 66 VAL B C 1
ATOM 4512 O O . VAL B 1 66 ? -21.969 -0.903 -12.234 1 98.06 66 VAL B O 1
ATOM 4515 N N . GLU B 1 67 ? -24.109 -0.73 -11.742 1 95.81 67 GLU B N 1
ATOM 4516 C CA . GLU B 1 67 ? -24.484 -1.812 -12.648 1 95.81 67 GLU B CA 1
ATOM 4517 C C . GLU B 1 67 ? -24.359 -1.378 -14.102 1 95.81 67 GLU B C 1
ATOM 4519 O O . GLU B 1 67 ? -23.859 -2.131 -14.938 1 95.81 67 GLU B O 1
ATOM 4524 N N . ALA B 1 68 ? -24.75 -0.151 -14.422 1 97.12 68 ALA B N 1
ATOM 4525 C CA . ALA B 1 68 ? -24.859 0.302 -15.805 1 97.12 68 ALA B CA 1
ATOM 4526 C C . ALA B 1 68 ? -23.484 0.641 -16.391 1 97.12 68 ALA B C 1
ATOM 4528 O O . ALA B 1 68 ? -23.25 0.45 -17.578 1 97.12 68 ALA B O 1
ATOM 4529 N N . LYS B 1 69 ? -22.672 1.17 -15.562 1 98.06 69 LYS B N 1
ATOM 4530 C CA . LYS B 1 69 ? -21.453 1.756 -16.125 1 98.06 69 LYS B CA 1
ATOM 4531 C C . LYS B 1 69 ? -20.203 1.017 -15.625 1 98.06 69 LYS B C 1
ATOM 4533 O O . LYS B 1 69 ? -19.25 0.824 -16.375 1 98.06 69 LYS B O 1
ATOM 4538 N N . ILE B 1 70 ? -20.109 0.547 -14.359 1 98.19 70 ILE B N 1
ATOM 4539 C CA . ILE B 1 70 ? -18.922 -0.071 -13.766 1 98.19 70 ILE B CA 1
ATOM 4540 C C . ILE B 1 70 ? -18.922 -1.567 -14.062 1 98.19 70 ILE B C 1
ATOM 4542 O O . ILE B 1 70 ? -17.922 -2.107 -14.547 1 98.19 70 ILE B O 1
ATOM 4546 N N . MET B 1 71 ? -20.031 -2.24 -13.922 1 97.31 71 MET B N 1
ATOM 4547 C CA . MET B 1 71 ? -20.156 -3.691 -13.992 1 97.31 71 MET B CA 1
ATOM 4548 C C . MET B 1 71 ? -19.703 -4.223 -15.344 1 97.31 71 MET B C 1
ATOM 4550 O O . MET B 1 71 ? -19.016 -5.25 -15.414 1 97.31 71 MET B O 1
ATOM 4554 N N . PRO B 1 72 ? -20 -3.51 -16.453 1 96.62 72 PRO B N 1
ATOM 4555 C CA . PRO B 1 72 ? -19.578 -4.039 -17.75 1 96.62 72 PRO B CA 1
ATOM 4556 C C . PRO B 1 72 ? -18.062 -4.164 -17.875 1 96.62 72 PRO B C 1
ATOM 4558 O O . PRO B 1 72 ? -17.578 -4.973 -18.672 1 96.62 72 PRO B O 1
ATOM 4561 N N . GLY B 1 73 ? -17.375 -3.363 -17.109 1 96.5 73 GLY B N 1
ATOM 4562 C CA . GLY B 1 73 ? -15.914 -3.357 -17.219 1 96.5 73 GLY B CA 1
ATOM 4563 C C . GLY B 1 73 ? -15.234 -4.219 -16.172 1 96.5 73 GLY B C 1
ATOM 4564 O O . GLY B 1 73 ? -14.008 -4.219 -16.062 1 96.5 73 GLY B O 1
ATOM 4565 N N . ILE B 1 74 ? -15.977 -5.023 -15.414 1 96.75 74 ILE B N 1
ATOM 4566 C CA . ILE B 1 74 ? -15.414 -5.852 -14.344 1 96.75 74 ILE B CA 1
ATOM 4567 C C . ILE B 1 74 ? -15.023 -7.219 -14.906 1 96.75 74 ILE B C 1
ATOM 4569 O O . ILE B 1 74 ? -15.836 -7.887 -15.547 1 96.75 74 ILE B O 1
ATOM 4573 N N . THR B 1 75 ? -13.766 -7.598 -14.789 1 95.25 75 THR B N 1
ATOM 4574 C CA . THR B 1 75 ? -13.375 -9 -14.883 1 95.25 75 THR B CA 1
ATOM 4575 C C . THR B 1 75 ? -13.68 -9.734 -13.586 1 95.25 75 THR B C 1
ATOM 4577 O O . THR B 1 75 ? -13.258 -9.312 -12.508 1 95.25 75 THR B O 1
ATOM 4580 N N . HIS B 1 76 ? -14.422 -10.781 -13.672 1 96.19 76 HIS B N 1
ATOM 4581 C CA . HIS B 1 76 ? -14.977 -11.43 -12.484 1 96.19 76 HIS B CA 1
ATOM 4582 C C . HIS B 1 76 ? -14.008 -12.461 -11.922 1 96.19 76 HIS B C 1
ATOM 4584 O O . HIS B 1 76 ? -14.211 -13.664 -12.094 1 96.19 76 HIS B O 1
ATOM 4590 N N . TRP B 1 77 ? -13.102 -12.062 -11.117 1 96.31 77 TRP B N 1
ATOM 4591 C CA . TRP B 1 77 ? -12.039 -12.875 -10.539 1 96.31 77 TRP B CA 1
ATOM 4592 C C . TRP B 1 77 ? -12.609 -13.953 -9.625 1 96.31 77 TRP B C 1
ATOM 4594 O O . TRP B 1 77 ? -11.969 -14.977 -9.391 1 96.31 77 TRP B O 1
ATOM 4604 N N . GLN B 1 78 ? -13.797 -13.719 -9.102 1 96.38 78 GLN B N 1
ATOM 4605 C CA . GLN B 1 78 ? -14.375 -14.648 -8.141 1 96.38 78 GLN B CA 1
ATOM 4606 C C . GLN B 1 78 ? -15.203 -15.719 -8.836 1 96.38 78 GLN B C 1
ATOM 4608 O O . GLN B 1 78 ? -15.734 -16.625 -8.188 1 96.38 78 GLN B O 1
ATOM 4613 N N . SER B 1 79 ? -15.391 -15.609 -10.141 1 96.81 79 SER B N 1
ATOM 4614 C CA . SER B 1 79 ? -16.141 -16.609 -10.898 1 96.81 79 SER B CA 1
ATOM 4615 C C . SER B 1 79 ? -15.469 -17.969 -10.836 1 96.81 79 SER B C 1
ATOM 4617 O O . SER B 1 79 ? -14.242 -18.062 -10.906 1 96.81 79 SER B O 1
ATOM 4619 N N . PRO B 1 80 ? -16.266 -19.078 -10.719 1 96.56 80 PRO B N 1
ATOM 4620 C CA . PRO B 1 80 ? -15.664 -20.406 -10.781 1 96.56 80 PRO B CA 1
ATOM 4621 C C . PRO B 1 80 ? -15.078 -20.719 -12.156 1 96.56 80 PRO B C 1
ATOM 4623 O O . PRO B 1 80 ? -14.375 -21.719 -12.32 1 96.56 80 PRO B O 1
ATOM 4626 N N . ASN B 1 81 ? -15.344 -19.844 -13.164 1 96.88 81 ASN B N 1
ATOM 4627 C CA . ASN B 1 81 ? -14.812 -20 -14.516 1 96.88 81 ASN B CA 1
ATOM 4628 C C . ASN B 1 81 ? -13.523 -19.203 -14.711 1 96.88 81 ASN B C 1
ATOM 4630 O O . ASN B 1 81 ? -12.953 -19.203 -15.797 1 96.88 81 ASN B O 1
ATOM 4634 N N . PHE B 1 82 ? -13.156 -18.5 -13.656 1 96.62 82 PHE B N 1
ATOM 4635 C CA . PHE B 1 82 ? -11.875 -17.797 -13.656 1 96.62 82 PHE B CA 1
ATOM 4636 C C . PHE B 1 82 ? -10.742 -18.75 -13.289 1 96.62 82 PHE B C 1
ATOM 4638 O O . PHE B 1 82 ? -10.594 -19.125 -12.117 1 96.62 82 PHE B O 1
ATOM 4645 N N . MET B 1 83 ? -9.891 -19.109 -14.273 1 97.06 83 MET B N 1
ATOM 4646 C CA . MET B 1 83 ? -8.789 -20.047 -14.062 1 97.06 83 MET B CA 1
ATOM 4647 C C . MET B 1 83 ? -7.469 -19.453 -14.547 1 97.06 83 MET B C 1
ATOM 4649 O O . MET B 1 83 ? -6.539 -20.203 -14.891 1 97.06 83 MET B O 1
ATOM 4653 N N . ALA B 1 84 ? -7.465 -18.094 -14.641 1 94.56 84 ALA B N 1
ATOM 4654 C CA . ALA B 1 84 ? -6.309 -17.328 -15.094 1 94.56 84 ALA B CA 1
ATOM 4655 C C . ALA B 1 84 ? -5.488 -16.828 -13.906 1 94.56 84 ALA B C 1
ATOM 4657 O O . ALA B 1 84 ? -6.016 -16.672 -12.797 1 94.56 84 ALA B O 1
ATOM 4658 N N . PHE B 1 85 ? -4.223 -16.562 -14.094 1 94.06 85 PHE B N 1
ATOM 4659 C CA . PHE B 1 85 ? -3.348 -16.047 -13.047 1 94.06 85 PHE B CA 1
ATOM 4660 C C . PHE B 1 85 ? -3.492 -16.859 -11.766 1 94.06 85 PHE B C 1
ATOM 4662 O O . PHE B 1 85 ? -3.994 -17.984 -11.797 1 94.06 85 PHE B O 1
ATOM 4669 N N . PHE B 1 86 ? -2.928 -16.453 -10.672 1 96.06 86 PHE B N 1
ATOM 4670 C CA . PHE B 1 86 ? -3.305 -16.922 -9.344 1 96.06 86 PHE B CA 1
ATOM 4671 C C . PHE B 1 86 ? -4.508 -16.141 -8.812 1 96.06 86 PHE B C 1
ATOM 4673 O O . PHE B 1 86 ? -4.719 -14.992 -9.188 1 96.06 86 PHE B O 1
ATOM 4680 N N . PRO B 1 87 ? -5.348 -16.797 -8.039 1 95.5 87 PRO B N 1
ATOM 4681 C CA . PRO B 1 87 ? -6.582 -16.141 -7.594 1 95.5 87 PRO B CA 1
ATOM 4682 C C . PRO B 1 87 ? -6.324 -14.906 -6.738 1 95.5 87 PRO B C 1
ATOM 4684 O O . PRO B 1 87 ? -5.219 -14.734 -6.215 1 95.5 87 PRO B O 1
ATOM 4687 N N . CYS B 1 88 ? -7.23 -14.039 -6.629 1 95.62 88 CYS B N 1
ATOM 4688 C CA . CYS B 1 88 ? -7.395 -12.953 -5.664 1 95.62 88 CYS B CA 1
ATOM 4689 C C . CYS B 1 88 ? -8.711 -13.094 -4.91 1 95.62 88 CYS B C 1
ATOM 4691 O O . CYS B 1 88 ? -9.719 -12.492 -5.289 1 95.62 88 CYS B O 1
ATOM 4693 N N . SER B 1 89 ? -8.617 -13.758 -3.811 1 93.62 89 SER B N 1
ATOM 4694 C CA . SER B 1 89 ? -9.805 -14.281 -3.15 1 93.62 89 SER B CA 1
ATOM 4695 C C . SER B 1 89 ? -10.555 -13.188 -2.404 1 93.62 89 SER B C 1
ATOM 4697 O O . SER B 1 89 ? -9.938 -12.289 -1.819 1 93.62 89 SER B O 1
ATOM 4699 N N . SER B 1 90 ? -11.836 -13.281 -2.514 1 93.38 90 SER B N 1
ATOM 4700 C CA . SER B 1 90 ? -12.75 -12.531 -1.656 1 93.38 90 SER B CA 1
ATOM 4701 C C . SER B 1 90 ? -13.641 -13.461 -0.848 1 93.38 90 SER B C 1
ATOM 4703 O O . SER B 1 90 ? -14.148 -14.453 -1.375 1 93.38 90 SER B O 1
ATOM 4705 N N . SER B 1 91 ? -13.719 -13.234 0.429 1 96.5 91 SER B N 1
ATOM 4706 C CA . SER B 1 91 ? -14.625 -14.016 1.266 1 96.5 91 SER B CA 1
ATOM 4707 C C . SER B 1 91 ? -15.594 -13.117 2.018 1 96.5 91 SER B C 1
ATOM 4709 O O . SER B 1 91 ? -15.359 -11.914 2.16 1 96.5 91 SER B O 1
ATOM 4711 N N . PHE B 1 92 ? -16.719 -13.695 2.391 1 97.38 92 PHE B N 1
ATOM 4712 C CA . PHE B 1 92 ? -17.766 -12.938 3.066 1 97.38 92 PHE B CA 1
ATOM 4713 C C . PHE B 1 92 ? -17.281 -12.43 4.422 1 97.38 92 PHE B C 1
ATOM 4715 O O . PHE B 1 92 ? -17.453 -11.25 4.746 1 97.38 92 PHE B O 1
ATOM 4722 N N . PRO B 1 93 ? -16.594 -13.281 5.273 1 97.88 93 PRO B N 1
ATOM 4723 C CA . PRO B 1 93 ? -16.031 -12.719 6.512 1 97.88 93 PRO B CA 1
ATOM 4724 C C . PRO B 1 93 ? -15.008 -11.625 6.258 1 97.88 93 PRO B C 1
ATOM 4726 O O . PRO B 1 93 ? -14.906 -10.672 7.035 1 97.88 93 PRO B O 1
ATOM 4729 N N . GLY B 1 94 ? -14.195 -11.812 5.168 1 98 94 GLY B N 1
ATOM 4730 C CA . GLY B 1 94 ? -13.273 -10.75 4.789 1 98 94 GLY B CA 1
ATOM 4731 C C . GLY B 1 94 ? -13.977 -9.438 4.477 1 98 94 GLY B C 1
ATOM 4732 O O . GLY B 1 94 ? -13.508 -8.367 4.863 1 98 94 GLY B O 1
ATOM 4733 N N . MET B 1 95 ? -15.109 -9.484 3.768 1 98.25 95 MET B N 1
ATOM 4734 C CA . MET B 1 95 ? -15.898 -8.297 3.451 1 98.25 95 MET B CA 1
ATOM 4735 C C . MET B 1 95 ? -16.406 -7.625 4.723 1 98.25 95 MET B C 1
ATOM 4737 O O . MET B 1 95 ? -16.438 -6.398 4.812 1 98.25 95 MET B O 1
ATOM 4741 N N . LEU B 1 96 ? -16.844 -8.461 5.691 1 98.56 96 LEU B N 1
ATOM 4742 C CA . LEU B 1 96 ? -17.281 -7.91 6.969 1 98.56 96 LEU B CA 1
ATOM 4743 C C . LEU B 1 96 ? -16.141 -7.188 7.676 1 98.56 96 LEU B C 1
ATOM 4745 O O . LEU B 1 96 ? -16.344 -6.113 8.242 1 98.56 96 LEU B O 1
ATOM 4749 N N . GLY B 1 97 ? -14.945 -7.824 7.668 1 98.44 97 GLY B N 1
ATOM 4750 C CA . GLY B 1 97 ? -13.773 -7.168 8.234 1 98.44 97 GLY B CA 1
ATOM 4751 C C . GLY B 1 97 ? -13.484 -5.824 7.598 1 98.44 97 GLY B C 1
ATOM 4752 O O . GLY B 1 97 ? -13.125 -4.867 8.289 1 98.44 97 GLY B O 1
ATOM 4753 N N . GLU B 1 98 ? -13.664 -5.719 6.297 1 97.69 98 GLU B N 1
ATOM 4754 C CA . GLU B 1 98 ? -13.453 -4.465 5.578 1 97.69 98 GLU B CA 1
ATOM 4755 C C . GLU B 1 98 ? -14.484 -3.416 5.996 1 97.69 98 GLU B C 1
ATOM 4757 O O . GLU B 1 98 ? -14.164 -2.227 6.066 1 97.69 98 GLU B O 1
ATOM 4762 N N . MET B 1 99 ? -15.68 -3.811 6.215 1 97.94 99 MET B N 1
ATOM 4763 C CA . MET B 1 99 ? -16.734 -2.891 6.633 1 97.94 99 MET B CA 1
ATOM 4764 C C . MET B 1 99 ? -16.391 -2.244 7.969 1 97.94 99 MET B C 1
ATOM 4766 O O . MET B 1 99 ? -16.453 -1.021 8.109 1 97.94 99 MET B O 1
ATOM 4770 N N . TYR B 1 100 ? -15.977 -3.049 8.914 1 98.31 100 TYR B N 1
ATOM 4771 C CA . TYR B 1 100 ? -15.625 -2.531 10.227 1 98.31 100 TYR B CA 1
ATOM 4772 C C . TYR B 1 100 ? -14.367 -1.676 10.164 1 98.31 100 TYR B C 1
ATOM 4774 O O . TYR B 1 100 ? -14.281 -0.641 10.828 1 98.31 100 TYR B O 1
ATOM 4782 N N . SER B 1 101 ? -13.398 -2.168 9.414 1 97.56 101 SER B N 1
ATOM 4783 C CA . SER B 1 101 ? -12.172 -1.403 9.234 1 97.56 101 SER B CA 1
ATOM 4784 C C . SER B 1 101 ? -12.461 0.001 8.719 1 97.56 101 SER B C 1
ATOM 4786 O O . SER B 1 101 ? -11.852 0.973 9.172 1 97.56 101 SER B O 1
ATOM 4788 N N . SER B 1 102 ? -13.367 0.11 7.754 1 96.75 102 SER B N 1
ATOM 4789 C CA . SER B 1 102 ? -13.727 1.397 7.168 1 96.75 102 SER B CA 1
ATOM 4790 C C . SER B 1 102 ? -14.445 2.283 8.188 1 96.75 102 SER B C 1
ATOM 4792 O O . SER B 1 102 ? -14.367 3.51 8.109 1 96.75 102 SER B O 1
ATOM 4794 N N . ALA B 1 103 ? -15.164 1.676 9.086 1 96.75 103 ALA B N 1
ATOM 4795 C CA . ALA B 1 103 ? -15.906 2.406 10.109 1 96.75 103 ALA B CA 1
ATOM 4796 C C . ALA B 1 103 ? -14.969 2.93 11.195 1 96.75 103 ALA B C 1
ATOM 4798 O O . ALA B 1 103 ? -15.102 4.07 11.641 1 96.75 103 ALA B O 1
ATOM 4799 N N . PHE B 1 104 ? -13.945 2.082 11.617 1 96.31 104 PHE B N 1
ATOM 4800 C CA . PHE B 1 104 ? -12.984 2.434 12.656 1 96.31 104 PHE B CA 1
ATOM 4801 C C . PHE B 1 104 ? -11.812 3.209 12.062 1 96.31 104 PHE B C 1
ATOM 4803 O O . PHE B 1 104 ? -10.734 3.26 12.656 1 96.31 104 PHE B O 1
ATOM 4810 N N . ASN B 1 105 ? -12.039 3.811 11.023 1 94.75 105 ASN B N 1
ATOM 4811 C CA . ASN B 1 105 ? -11.016 4.418 10.18 1 94.75 105 ASN B CA 1
ATOM 4812 C C . ASN B 1 105 ? -10.102 5.336 10.984 1 94.75 105 ASN B C 1
ATOM 4814 O O . ASN B 1 105 ? -10.57 6.094 11.836 1 94.75 105 ASN B O 1
ATOM 4818 N N . GLY B 1 106 ? -8.844 5.285 10.805 1 93.5 106 GLY B N 1
ATOM 4819 C CA . GLY B 1 106 ? -7.758 6.059 11.383 1 93.5 106 GLY B CA 1
ATOM 4820 C C . GLY B 1 106 ? -6.426 5.812 10.695 1 93.5 106 GLY B C 1
ATOM 4821 O O . GLY B 1 106 ? -6.344 5.039 9.742 1 93.5 106 GLY B O 1
ATOM 4822 N N . SER B 1 107 ? -5.398 6.426 11.094 1 89.44 107 SER B N 1
ATOM 4823 C CA . SER B 1 107 ? -4.098 6.305 10.445 1 89.44 107 SER B CA 1
ATOM 4824 C C . SER B 1 107 ? -3.303 5.137 11.016 1 89.44 107 SER B C 1
ATOM 4826 O O . SER B 1 107 ? -2.465 4.551 10.328 1 89.44 107 SER B O 1
ATOM 4828 N N . ALA B 1 108 ? -3.418 4.887 12.281 1 89.38 108 ALA B N 1
ATOM 4829 C CA . ALA B 1 108 ? -2.891 3.721 12.992 1 89.38 108 ALA B CA 1
ATOM 4830 C C . ALA B 1 108 ? -1.388 3.58 12.766 1 89.38 108 ALA B C 1
ATOM 4832 O O . ALA B 1 108 ? -0.89 2.477 12.531 1 89.38 108 ALA B O 1
ATOM 4833 N N . PHE B 1 109 ? -0.631 4.656 12.805 1 84.5 109 PHE B N 1
ATOM 4834 C CA . PHE B 1 109 ? 0.791 4.559 12.492 1 84.5 109 PHE B CA 1
ATOM 4835 C C . PHE B 1 109 ? 1.594 4.207 13.742 1 84.5 109 PHE B C 1
ATOM 4837 O O . PHE B 1 109 ? 2.748 3.787 13.641 1 84.5 109 PHE B O 1
ATOM 4844 N N . ASN B 1 110 ? 1.021 4.363 14.969 1 83.88 110 ASN B N 1
ATOM 4845 C CA . ASN B 1 110 ? 1.635 3.887 16.203 1 83.88 110 ASN B CA 1
ATOM 4846 C C . ASN B 1 110 ? 0.589 3.373 17.188 1 83.88 110 ASN B C 1
ATOM 4848 O O . ASN B 1 110 ? -0.608 3.396 16.906 1 83.88 110 ASN B O 1
ATOM 4852 N N . TRP B 1 111 ? 1.05 2.838 18.312 1 87.19 111 TRP B N 1
ATOM 4853 C CA . TRP B 1 111 ? 0.178 2.117 19.234 1 87.19 111 TRP B CA 1
ATOM 4854 C C . TRP B 1 111 ? -0.923 3.027 19.766 1 87.19 111 TRP B C 1
ATOM 4856 O O . TRP B 1 111 ? -2.1 2.656 19.75 1 87.19 111 TRP B O 1
ATOM 4866 N N . ILE B 1 112 ? -0.606 4.293 20.062 1 84.06 112 ILE B N 1
ATOM 4867 C CA . ILE B 1 112 ? -1.564 5.18 20.703 1 84.06 112 ILE B CA 1
ATOM 4868 C C . ILE B 1 112 ? -2.625 5.617 19.703 1 84.06 112 ILE B C 1
ATOM 4870 O O . ILE B 1 112 ? -3.748 5.957 20.078 1 84.06 112 ILE B O 1
ATOM 4874 N N . CYS B 1 113 ? -2.312 5.613 18.422 1 88.94 113 CYS B N 1
ATOM 4875 C CA . CYS B 1 113 ? -3.26 6.008 17.391 1 88.94 113 CYS B CA 1
ATOM 4876 C C . CYS B 1 113 ? -4.41 5.012 17.281 1 88.94 113 CYS B C 1
ATOM 4878 O O . CYS B 1 113 ? -5.477 5.344 16.766 1 88.94 113 CYS B O 1
ATOM 4880 N N . SER B 1 114 ? -4.152 3.746 17.719 1 92.19 114 SER B N 1
ATOM 4881 C CA . SER B 1 114 ? -5.195 2.74 17.891 1 92.19 114 SER B CA 1
ATOM 4882 C C . SER B 1 114 ? -4.617 1.427 18.406 1 92.19 114 SER B C 1
ATOM 4884 O O . SER B 1 114 ? -4.293 0.534 17.609 1 92.19 114 SER B O 1
ATOM 4886 N N . PRO B 1 115 ? -4.613 1.266 19.672 1 94.5 115 PRO B N 1
ATOM 4887 C CA . PRO B 1 115 ? -4.02 0.077 20.281 1 94.5 115 PRO B CA 1
ATOM 4888 C C . PRO B 1 115 ? -4.551 -1.225 19.688 1 94.5 115 PRO B C 1
ATOM 4890 O O . PRO B 1 115 ? -3.777 -2.15 19.422 1 94.5 115 PRO B O 1
ATOM 4893 N N . ALA B 1 116 ? -5.844 -1.292 19.438 1 96.94 116 ALA B N 1
ATOM 4894 C CA . ALA B 1 116 ? -6.469 -2.504 18.906 1 96.94 116 ALA B CA 1
ATOM 4895 C C . ALA B 1 116 ? -5.887 -2.877 17.547 1 96.94 116 ALA B C 1
ATOM 4897 O O . ALA B 1 116 ? -5.676 -4.059 17.25 1 96.94 116 ALA B O 1
ATOM 4898 N N . VAL B 1 117 ? -5.633 -1.877 16.703 1 96.56 117 VAL B N 1
ATOM 4899 C CA . VAL B 1 117 ? -5.117 -2.115 15.359 1 96.56 117 VAL B CA 1
ATOM 4900 C C . VAL B 1 117 ? -3.721 -2.727 15.445 1 96.56 117 VAL B C 1
ATOM 4902 O O . VAL B 1 117 ? -3.412 -3.684 14.727 1 96.56 117 VAL B O 1
ATOM 4905 N N . THR B 1 118 ? -2.883 -2.227 16.312 1 95.06 118 THR B N 1
ATOM 4906 C CA . THR B 1 118 ? -1.507 -2.686 16.469 1 95.06 118 THR B CA 1
ATOM 4907 C C . THR B 1 118 ? -1.468 -4.062 17.125 1 95.06 118 THR B C 1
ATOM 4909 O O . THR B 1 118 ? -0.805 -4.977 16.625 1 95.06 118 THR B O 1
ATOM 4912 N N . GLU B 1 119 ? -2.176 -4.199 18.188 1 96.31 119 GLU B N 1
ATOM 4913 C CA . GLU B 1 119 ? -2.074 -5.43 18.969 1 96.31 119 GLU B CA 1
ATOM 4914 C C . GLU B 1 119 ? -2.732 -6.598 18.234 1 96.31 119 GLU B C 1
ATOM 4916 O O . GLU B 1 119 ? -2.246 -7.73 18.297 1 96.31 119 GLU B O 1
ATOM 4921 N N . LEU B 1 120 ? -3.824 -6.336 17.547 1 97.69 120 LEU B N 1
ATOM 4922 C CA . LEU B 1 120 ? -4.457 -7.43 16.828 1 97.69 120 LEU B CA 1
ATOM 4923 C C . LEU B 1 120 ? -3.551 -7.93 15.703 1 97.69 120 LEU B C 1
ATOM 4925 O O . LEU B 1 120 ? -3.529 -9.125 15.406 1 97.69 120 LEU B O 1
ATOM 4929 N N . GLU B 1 121 ? -2.887 -7.016 15.07 1 97.31 121 GLU B N 1
ATOM 4930 C CA . GLU B 1 121 ? -1.965 -7.434 14.023 1 97.31 121 GLU B CA 1
ATOM 4931 C C . GLU B 1 121 ? -0.883 -8.359 14.562 1 97.31 121 GLU B C 1
ATOM 4933 O O . GLU B 1 121 ? -0.557 -9.375 13.945 1 97.31 121 GLU B O 1
ATOM 4938 N N . THR B 1 122 ? -0.334 -8.055 15.68 1 96.5 122 THR B N 1
ATOM 4939 C CA . THR B 1 122 ? 0.669 -8.906 16.312 1 96.5 122 THR B CA 1
ATOM 4940 C C . THR B 1 122 ? 0.093 -10.289 16.609 1 96.5 122 THR B C 1
ATOM 4942 O O . THR B 1 122 ? 0.729 -11.305 16.328 1 96.5 122 THR B O 1
ATOM 4945 N N . ILE B 1 123 ? -1.099 -10.312 17.109 1 97.19 123 ILE B N 1
ATOM 4946 C CA . ILE B 1 123 ? -1.736 -11.562 17.5 1 97.19 123 ILE B CA 1
ATOM 4947 C C . ILE B 1 123 ? -2.033 -12.406 16.266 1 97.19 123 ILE B C 1
ATOM 4949 O O . ILE B 1 123 ? -1.704 -13.602 16.234 1 97.19 123 ILE B O 1
ATOM 4953 N N . VAL B 1 124 ? -2.549 -11.789 15.289 1 98 124 VAL B N 1
ATOM 4954 C CA . VAL B 1 124 ? -2.979 -12.547 14.117 1 98 124 VAL B CA 1
ATOM 4955 C C . VAL B 1 124 ? -1.758 -13.023 13.336 1 98 124 VAL B C 1
ATOM 4957 O O . VAL B 1 124 ? -1.771 -14.109 12.758 1 98 124 VAL B O 1
ATOM 4960 N N . THR B 1 125 ? -0.733 -12.25 13.281 1 98.12 125 THR B N 1
ATOM 4961 C CA . THR B 1 125 ? 0.47 -12.703 12.594 1 98.12 125 THR B CA 1
ATOM 4962 C C . THR B 1 125 ? 1.118 -13.867 13.344 1 98.12 125 THR B C 1
ATOM 4964 O O . THR B 1 125 ? 1.672 -14.781 12.727 1 98.12 125 THR B O 1
ATOM 4967 N N . ASP B 1 126 ? 1.05 -13.844 14.641 1 97.81 126 ASP B N 1
ATOM 4968 C CA . ASP B 1 126 ? 1.526 -14.992 15.398 1 97.81 126 ASP B CA 1
ATOM 4969 C C . ASP B 1 126 ? 0.655 -16.219 15.141 1 97.81 126 ASP B C 1
ATOM 4971 O O . ASP B 1 126 ? 1.162 -17.344 15.047 1 97.81 126 ASP B O 1
ATOM 4975 N N . TRP B 1 127 ? -0.707 -16.016 15.078 1 98.69 127 TRP B N 1
ATOM 4976 C CA . TRP B 1 127 ? -1.6 -17.109 14.688 1 98.69 127 TRP B CA 1
ATOM 4977 C C . TRP B 1 127 ? -1.164 -17.703 13.352 1 98.69 127 TRP B C 1
ATOM 4979 O O . TRP B 1 127 ? -1.11 -18.938 13.211 1 98.69 127 TRP B O 1
ATOM 4989 N N . LEU B 1 128 ? -0.852 -16.859 12.445 1 98.81 128 LEU B N 1
ATOM 4990 C CA . LEU B 1 128 ? -0.463 -17.297 11.109 1 98.81 128 LEU B CA 1
ATOM 4991 C C . LEU B 1 128 ? 0.875 -18.031 11.148 1 98.81 128 LEU B C 1
ATOM 4993 O O . LEU B 1 128 ? 1.057 -19.031 10.453 1 98.81 128 LEU B O 1
ATOM 4997 N N . ALA B 1 129 ? 1.826 -17.484 11.914 1 98.44 129 ALA B N 1
ATOM 4998 C CA . ALA B 1 129 ? 3.109 -18.172 12.055 1 98.44 129 ALA B CA 1
ATOM 4999 C C . ALA B 1 129 ? 2.922 -19.594 12.555 1 98.44 129 ALA B C 1
ATOM 5001 O O . ALA B 1 129 ? 3.586 -20.516 12.078 1 98.44 129 ALA B O 1
ATOM 5002 N N . ASP B 1 130 ? 2.023 -19.734 13.469 1 97.62 130 ASP B N 1
ATOM 5003 C CA . ASP B 1 130 ? 1.693 -21.062 13.977 1 97.62 130 ASP B CA 1
ATOM 5004 C C . ASP B 1 130 ? 1.082 -21.938 12.883 1 97.62 130 ASP B C 1
ATOM 5006 O O . ASP B 1 130 ? 1.492 -23.094 12.695 1 97.62 130 ASP B O 1
ATOM 5010 N N . MET B 1 131 ? 0.181 -21.422 12.219 1 98.62 131 MET B N 1
ATOM 5011 C CA . MET B 1 131 ? -0.54 -22.156 11.188 1 98.62 131 MET B CA 1
ATOM 5012 C C . MET B 1 131 ? 0.402 -22.578 10.062 1 98.62 131 MET B C 1
ATOM 5014 O O . MET B 1 131 ? 0.216 -23.641 9.461 1 98.62 131 MET B O 1
ATOM 5018 N N . PHE B 1 132 ? 1.434 -21.766 9.797 1 98.75 132 PHE B N 1
ATOM 5019 C CA . PHE B 1 132 ? 2.342 -22.016 8.688 1 98.75 132 PHE B CA 1
ATOM 5020 C C . PHE B 1 132 ? 3.525 -22.859 9.133 1 98.75 132 PHE B C 1
ATOM 5022 O O . PHE B 1 132 ? 4.391 -23.203 8.32 1 98.75 132 PHE B O 1
ATOM 5029 N N . ASN B 1 133 ? 3.594 -23.188 10.398 1 98.38 133 ASN B N 1
ATOM 5030 C CA . ASN B 1 133 ? 4.715 -23.938 10.945 1 98.38 133 ASN B CA 1
ATOM 5031 C C . ASN B 1 133 ? 6.039 -23.219 10.734 1 98.38 133 ASN B C 1
ATOM 5033 O O . ASN B 1 133 ? 7.035 -23.828 10.352 1 98.38 133 ASN B O 1
ATOM 5037 N N . LEU B 1 134 ? 6.023 -21.938 10.969 1 98.56 134 LEU B N 1
ATOM 5038 C CA . LEU B 1 134 ? 7.246 -21.156 10.828 1 98.56 134 LEU B CA 1
ATOM 5039 C C . LEU B 1 134 ? 8.125 -21.297 12.062 1 98.56 134 LEU B C 1
ATOM 5041 O O . LEU B 1 134 ? 7.641 -21.641 13.141 1 98.56 134 LEU B O 1
ATOM 5045 N N . PRO B 1 135 ? 9.406 -21.062 11.922 1 97.75 135 PRO B N 1
ATOM 5046 C CA . PRO B 1 135 ? 10.289 -21.172 13.086 1 97.75 135 PRO B CA 1
ATOM 5047 C C . PRO B 1 135 ? 9.922 -20.188 14.195 1 97.75 135 PRO B C 1
ATOM 5049 O O . PRO B 1 135 ? 9.352 -19.125 13.914 1 97.75 135 PRO B O 1
ATOM 5052 N N . GLU B 1 136 ? 10.305 -20.531 15.375 1 96.88 136 GLU B N 1
ATOM 5053 C CA . GLU B 1 136 ? 9.977 -19.719 16.547 1 96.88 136 GLU B CA 1
ATOM 5054 C C . GLU B 1 136 ? 10.586 -18.328 16.438 1 96.88 136 GLU B C 1
ATOM 5056 O O . GLU B 1 136 ? 10.016 -17.359 16.938 1 96.88 136 GLU B O 1
ATOM 5061 N N . THR B 1 137 ? 11.648 -18.188 15.695 1 96.88 137 THR B N 1
ATOM 5062 C CA . THR B 1 137 ? 12.352 -16.906 15.562 1 96.88 137 THR B CA 1
ATOM 5063 C C . THR B 1 137 ? 11.508 -15.906 14.789 1 96.88 137 THR B C 1
ATOM 5065 O O . THR B 1 137 ? 11.75 -14.703 14.859 1 96.88 137 THR B O 1
ATOM 5068 N N . TYR B 1 138 ? 10.492 -16.422 14.039 1 97.75 138 TYR B N 1
ATOM 5069 C CA . TYR B 1 138 ? 9.641 -15.531 13.258 1 97.75 138 TYR B CA 1
ATOM 5070 C C . TYR B 1 138 ? 8.484 -15.008 14.102 1 97.75 138 TYR B C 1
ATOM 5072 O O . TYR B 1 138 ? 7.723 -14.148 13.656 1 97.75 138 TYR B O 1
ATOM 5080 N N . ARG B 1 139 ? 8.336 -15.414 15.32 1 96.12 139 ARG B N 1
ATOM 5081 C CA . ARG B 1 139 ? 7.246 -15.008 16.203 1 96.12 139 ARG B CA 1
ATOM 5082 C C . ARG B 1 139 ? 7.609 -13.75 16.969 1 96.12 139 ARG B C 1
ATOM 5084 O O . ARG B 1 139 ? 8.781 -13.516 17.281 1 96.12 139 ARG B O 1
ATOM 5091 N N . SER B 1 140 ? 6.57 -13 17.297 1 94.31 140 SER B N 1
ATOM 5092 C CA . SER B 1 140 ? 6.781 -11.75 18.016 1 94.31 140 SER B CA 1
ATOM 5093 C C . SER B 1 140 ? 7.371 -12.008 19.406 1 94.31 140 SER B C 1
ATOM 5095 O O . SER B 1 140 ? 8.094 -11.164 19.938 1 94.31 140 SER B O 1
ATOM 5097 N N . SER B 1 141 ? 7.152 -13.156 19.969 1 90.69 141 SER B N 1
ATOM 5098 C CA . SER B 1 141 ? 7.645 -13.516 21.297 1 90.69 141 SER B CA 1
ATOM 5099 C C . SER B 1 141 ? 8.82 -14.484 21.219 1 90.69 141 SER B C 1
ATOM 5101 O O . SER B 1 141 ? 9.18 -15.117 22.203 1 90.69 141 SER B O 1
ATOM 5103 N N . GLY B 1 142 ? 9.305 -14.633 20.047 1 93.44 142 GLY B N 1
ATOM 5104 C CA . GLY B 1 142 ? 10.406 -15.562 19.875 1 93.44 142 GLY B CA 1
ATOM 5105 C C . GLY B 1 142 ? 11.703 -15.094 20.5 1 93.44 142 GLY B C 1
ATOM 5106 O O . GLY B 1 142 ? 11.797 -13.945 20.938 1 93.44 142 GLY B O 1
ATOM 5107 N N . SER B 1 143 ? 12.664 -15.938 20.5 1 94.31 143 SER B N 1
ATOM 5108 C CA . SER B 1 143 ? 13.93 -15.703 21.188 1 94.31 143 SER B CA 1
ATOM 5109 C C . SER B 1 143 ? 14.711 -14.57 20.531 1 94.31 143 SER B C 1
ATOM 5111 O O . SER B 1 143 ? 15.492 -13.883 21.188 1 94.31 143 SER B O 1
ATOM 5113 N N . THR B 1 144 ? 14.492 -14.367 19.234 1 94.38 144 THR B N 1
ATOM 5114 C CA . THR B 1 144 ? 15.242 -13.336 18.516 1 94.38 144 THR B CA 1
ATOM 5115 C C . THR B 1 144 ? 14.406 -12.062 18.375 1 94.38 144 THR B C 1
ATOM 5117 O O . THR B 1 144 ? 14.844 -11.102 17.734 1 94.38 144 THR B O 1
ATOM 5120 N N . LEU B 1 145 ? 13.219 -12.102 18.844 1 93.75 145 LEU B N 1
ATOM 5121 C CA . LEU B 1 145 ? 12.289 -10.977 18.797 1 93.75 145 LEU B CA 1
ATOM 5122 C C . LEU B 1 145 ? 11.945 -10.609 17.359 1 93.75 145 LEU B C 1
ATOM 5124 O O . LEU B 1 145 ? 12.07 -9.445 16.969 1 93.75 145 LEU B O 1
ATOM 5128 N N . GLY B 1 146 ? 11.656 -11.633 16.625 1 96.56 146 GLY B N 1
ATOM 5129 C CA . GLY B 1 146 ? 11.164 -11.406 15.273 1 96.56 146 GLY B CA 1
ATOM 5130 C C . GLY B 1 146 ? 9.711 -10.953 15.242 1 96.56 146 GLY B C 1
ATOM 5131 O O . GLY B 1 146 ? 9.289 -10.141 16.062 1 96.56 146 GLY B O 1
ATOM 5132 N N . GLY B 1 147 ? 8.977 -11.32 14.242 1 97.06 147 GLY B N 1
ATOM 5133 C CA . GLY B 1 147 ? 7.559 -10.992 14.188 1 97.06 147 GLY B CA 1
ATOM 5134 C C . GLY B 1 147 ? 7.051 -10.773 12.773 1 97.06 147 GLY B C 1
ATOM 5135 O O . GLY B 1 147 ? 7.812 -10.891 11.812 1 97.06 147 GLY B O 1
ATOM 5136 N N . GLY B 1 148 ? 5.734 -10.625 12.711 1 98.06 148 GLY B N 1
ATOM 5137 C CA . GLY B 1 148 ? 5.078 -10.422 11.43 1 98.06 148 GLY B CA 1
ATOM 5138 C C . GLY B 1 148 ? 4.52 -9.023 11.25 1 98.06 148 GLY B C 1
ATOM 5139 O O . GLY B 1 148 ? 4.254 -8.328 12.234 1 98.06 148 GLY B O 1
ATOM 5140 N N . VAL B 1 149 ? 4.375 -8.602 10.016 1 97.94 149 VAL B N 1
ATOM 5141 C CA . VAL B 1 149 ? 3.732 -7.348 9.648 1 97.94 149 VAL B CA 1
ATOM 5142 C C . VAL B 1 149 ? 2.93 -7.531 8.367 1 97.94 149 VAL B C 1
ATOM 5144 O O . VAL B 1 149 ? 3.316 -8.312 7.492 1 97.94 149 VAL B O 1
ATOM 5147 N N . ILE B 1 150 ? 1.793 -6.859 8.25 1 98.19 150 ILE B N 1
ATOM 5148 C CA . ILE B 1 150 ? 0.924 -6.992 7.086 1 98.19 150 ILE B CA 1
ATOM 5149 C C . ILE B 1 150 ? 1.176 -5.836 6.121 1 98.19 150 ILE B C 1
ATOM 5151 O O . ILE B 1 150 ? 1.036 -4.668 6.492 1 98.19 150 ILE B O 1
ATOM 5155 N N . HIS B 1 151 ? 1.589 -6.16 4.91 1 97.62 151 HIS B N 1
ATOM 5156 C CA . HIS B 1 151 ? 1.73 -5.23 3.797 1 97.62 151 HIS B CA 1
ATOM 5157 C C . HIS B 1 151 ? 0.546 -5.328 2.842 1 97.62 151 HIS B C 1
ATOM 5159 O O . HIS B 1 151 ? -0.335 -6.172 3.021 1 97.62 151 HIS B O 1
ATOM 5165 N N . GLY B 1 152 ? 0.519 -4.426 1.869 1 96.5 152 GLY B N 1
ATOM 5166 C CA . GLY B 1 152 ? -0.482 -4.523 0.818 1 96.5 152 GLY B CA 1
ATOM 5167 C C . GLY B 1 152 ? -0.203 -5.641 -0.17 1 96.5 152 GLY B C 1
ATOM 5168 O O . GLY B 1 152 ? -1.084 -6.449 -0.467 1 96.5 152 GLY B O 1
ATOM 5169 N N . THR B 1 153 ? 1.035 -5.711 -0.665 1 96.75 153 THR B N 1
ATOM 5170 C CA . THR B 1 153 ? 1.396 -6.664 -1.705 1 96.75 153 THR B CA 1
ATOM 5171 C C . THR B 1 153 ? 2.754 -7.297 -1.412 1 96.75 153 THR B C 1
ATOM 5173 O O . THR B 1 153 ? 3.516 -6.789 -0.586 1 96.75 153 THR B O 1
ATOM 5176 N N . ALA B 1 154 ? 3.008 -8.391 -2.141 1 97.31 154 ALA B N 1
ATOM 5177 C CA . ALA B 1 154 ? 4.32 -9.023 -2.043 1 97.31 154 ALA B CA 1
ATOM 5178 C C . ALA B 1 154 ? 5.418 -8.094 -2.545 1 97.31 154 ALA B C 1
ATOM 5180 O O . ALA B 1 154 ? 6.539 -8.109 -2.031 1 97.31 154 ALA B O 1
ATOM 5181 N N . SER B 1 155 ? 5.121 -7.242 -3.539 1 96.88 155 SER B N 1
ATOM 5182 C CA . SER B 1 155 ? 6.098 -6.285 -4.047 1 96.88 155 SER B CA 1
ATOM 5183 C C . SER B 1 155 ? 6.566 -5.34 -2.945 1 96.88 155 SER B C 1
ATOM 5185 O O . SER B 1 155 ? 7.766 -5.078 -2.811 1 96.88 155 SER B O 1
ATOM 5187 N N . GLU B 1 156 ? 5.645 -4.832 -2.191 1 97.06 156 GLU B N 1
ATOM 5188 C CA . GLU B 1 156 ? 5.996 -3.961 -1.074 1 97.06 156 GLU B CA 1
ATOM 5189 C C . GLU B 1 156 ? 6.785 -4.715 -0.011 1 97.06 156 GLU B C 1
ATOM 5191 O O . GLU B 1 156 ? 7.73 -4.172 0.569 1 97.06 156 GLU B O 1
ATOM 5196 N N . ALA B 1 157 ? 6.375 -5.934 0.249 1 97.94 157 ALA B N 1
ATOM 5197 C CA . ALA B 1 157 ? 7.059 -6.77 1.231 1 97.94 157 ALA B CA 1
ATOM 5198 C C . ALA B 1 157 ? 8.516 -7 0.832 1 97.94 157 ALA B C 1
ATOM 5200 O O . ALA B 1 157 ? 9.422 -6.828 1.646 1 97.94 157 ALA B O 1
ATOM 5201 N N . ILE B 1 158 ? 8.727 -7.359 -0.408 1 98.62 158 ILE B N 1
ATOM 5202 C CA . ILE B 1 158 ? 10.055 -7.699 -0.895 1 98.62 158 ILE B CA 1
ATOM 5203 C C . ILE B 1 158 ? 10.945 -6.453 -0.881 1 98.62 158 ILE B C 1
ATOM 5205 O O . ILE B 1 158 ? 12.117 -6.523 -0.509 1 98.62 158 ILE B O 1
ATOM 5209 N N . LEU B 1 159 ? 10.383 -5.352 -1.268 1 98.56 159 LEU B N 1
ATOM 5210 C CA . LEU B 1 159 ? 11.148 -4.109 -1.199 1 98.56 159 LEU B CA 1
ATOM 5211 C C . LEU B 1 159 ? 11.562 -3.805 0.237 1 98.56 159 LEU B C 1
ATOM 5213 O O . LEU B 1 159 ? 12.711 -3.441 0.493 1 98.56 159 LEU B O 1
ATOM 5217 N N . THR B 1 160 ? 10.625 -3.93 1.149 1 98.31 160 THR B N 1
ATOM 5218 C CA . THR B 1 160 ? 10.898 -3.668 2.557 1 98.31 160 THR B CA 1
ATOM 5219 C C . THR B 1 160 ? 12.016 -4.582 3.068 1 98.31 160 THR B C 1
ATOM 5221 O O . THR B 1 160 ? 12.938 -4.121 3.74 1 98.31 160 THR B O 1
ATOM 5224 N N . VAL B 1 161 ? 11.953 -5.816 2.734 1 98.69 161 VAL B N 1
ATOM 5225 C CA . VAL B 1 161 ? 12.922 -6.809 3.174 1 98.69 161 VAL B CA 1
ATOM 5226 C C . VAL B 1 161 ? 14.289 -6.492 2.576 1 98.69 161 VAL B C 1
ATOM 5228 O O . VAL B 1 161 ? 15.312 -6.559 3.271 1 98.69 161 VAL B O 1
ATOM 5231 N N . MET B 1 162 ? 14.312 -6.18 1.332 1 98.81 162 MET B N 1
ATOM 5232 C CA . MET B 1 162 ? 15.586 -5.922 0.664 1 98.81 162 MET B CA 1
ATOM 5233 C C . MET B 1 162 ? 16.25 -4.68 1.233 1 98.81 162 MET B C 1
ATOM 5235 O O . MET B 1 162 ? 17.484 -4.645 1.394 1 98.81 162 MET B O 1
ATOM 5239 N N . VAL B 1 163 ? 15.492 -3.66 1.516 1 98.56 163 VAL B N 1
ATOM 5240 C CA . VAL B 1 163 ? 16.031 -2.443 2.113 1 98.56 163 VAL B CA 1
ATOM 5241 C C . VAL B 1 163 ? 16.594 -2.756 3.496 1 98.56 163 VAL B C 1
ATOM 5243 O O . VAL B 1 163 ? 17.672 -2.256 3.863 1 98.56 163 VAL B O 1
ATOM 5246 N N . ALA B 1 164 ? 15.875 -3.543 4.254 1 98.5 164 ALA B N 1
ATOM 5247 C CA . ALA B 1 164 ? 16.375 -3.947 5.566 1 98.5 164 ALA B CA 1
ATOM 5248 C C . ALA B 1 164 ? 17.688 -4.727 5.445 1 98.5 164 ALA B C 1
ATOM 5250 O O . ALA B 1 164 ? 18.625 -4.496 6.211 1 98.5 164 ALA B O 1
ATOM 5251 N N . ALA B 1 165 ? 17.734 -5.668 4.496 1 98.75 165 ALA B N 1
ATOM 5252 C CA . ALA B 1 165 ? 18.938 -6.449 4.25 1 98.75 165 ALA B CA 1
ATOM 5253 C C . ALA B 1 165 ? 20.109 -5.543 3.861 1 98.75 165 ALA B C 1
ATOM 5255 O O . ALA B 1 165 ? 21.219 -5.711 4.363 1 98.75 165 ALA B O 1
ATOM 5256 N N . ARG B 1 166 ? 19.844 -4.617 2.949 1 98.5 166 ARG B N 1
ATOM 5257 C CA . ARG B 1 166 ? 20.859 -3.666 2.502 1 98.5 166 ARG B CA 1
ATOM 5258 C C . ARG B 1 166 ? 21.375 -2.83 3.668 1 98.5 166 ARG B C 1
ATOM 5260 O O . ARG B 1 166 ? 22.578 -2.658 3.822 1 98.5 166 ARG B O 1
ATOM 5267 N N . ASP B 1 167 ? 20.469 -2.285 4.434 1 97.19 167 ASP B N 1
ATOM 5268 C CA . ASP B 1 167 ? 20.844 -1.453 5.57 1 97.19 167 ASP B CA 1
ATOM 5269 C C . ASP B 1 167 ? 21.688 -2.24 6.566 1 97.19 167 ASP B C 1
ATOM 5271 O O . ASP B 1 167 ? 22.688 -1.728 7.082 1 97.19 167 ASP B O 1
ATOM 5275 N N . LYS B 1 168 ? 21.25 -3.439 6.883 1 97.5 168 LYS B N 1
ATOM 5276 C CA . LYS B 1 168 ? 22.031 -4.305 7.762 1 97.5 168 LYS B CA 1
ATOM 5277 C C . LYS B 1 168 ? 23.453 -4.453 7.262 1 97.5 168 LYS B C 1
ATOM 5279 O O . LYS B 1 168 ? 24.406 -4.285 8.031 1 97.5 168 LYS B O 1
ATOM 5284 N N . TYR B 1 169 ? 23.656 -4.793 6.02 1 97.62 169 TYR B N 1
ATOM 5285 C CA . TYR B 1 169 ? 24.984 -4.984 5.438 1 97.62 169 TYR B CA 1
ATOM 5286 C C . TYR B 1 169 ? 25.797 -3.709 5.531 1 97.62 169 TYR B C 1
ATOM 5288 O O . TYR B 1 169 ? 26.969 -3.746 5.918 1 97.62 169 TYR B O 1
ATOM 5296 N N . LEU B 1 170 ? 25.188 -2.6 5.109 1 97.19 170 LEU B N 1
ATOM 5297 C CA . LEU B 1 170 ? 25.906 -1.334 5.047 1 97.19 170 LEU B CA 1
ATOM 5298 C C . LEU B 1 170 ? 26.391 -0.913 6.434 1 97.19 170 LEU B C 1
ATOM 5300 O O . LEU B 1 170 ? 27.5 -0.42 6.586 1 97.19 170 LEU B O 1
ATOM 5304 N N . ARG B 1 171 ? 25.531 -1.036 7.402 1 95.44 171 ARG B N 1
ATOM 5305 C CA . ARG B 1 171 ? 25.938 -0.705 8.766 1 95.44 171 ARG B CA 1
ATOM 5306 C C . ARG B 1 171 ? 27.109 -1.554 9.219 1 95.44 171 ARG B C 1
ATOM 5308 O O . ARG B 1 171 ? 28.047 -1.044 9.828 1 95.44 171 ARG B O 1
ATOM 5315 N N . GLU B 1 172 ? 27.062 -2.832 8.914 1 96.44 172 GLU B N 1
ATOM 5316 C CA . GLU B 1 172 ? 28.141 -3.744 9.273 1 96.44 172 GLU B CA 1
ATOM 5317 C C . GLU B 1 172 ? 29.422 -3.408 8.523 1 96.44 172 GLU B C 1
ATOM 5319 O O . GLU B 1 172 ? 30.516 -3.412 9.102 1 96.44 172 GLU B O 1
ATOM 5324 N N . ALA B 1 173 ? 29.281 -3.098 7.27 1 95.75 173 ALA B N 1
ATOM 5325 C CA . ALA B 1 173 ? 30.422 -2.85 6.398 1 95.75 173 ALA B CA 1
ATOM 5326 C C . ALA B 1 173 ? 31.109 -1.53 6.75 1 95.75 173 ALA B C 1
ATOM 5328 O O . ALA B 1 173 ? 32.281 -1.324 6.43 1 95.75 173 ALA B O 1
ATOM 5329 N N . THR B 1 174 ? 30.391 -0.629 7.41 1 96.56 174 THR B N 1
ATOM 5330 C CA . THR B 1 174 ? 30.953 0.697 7.668 1 96.56 174 THR B CA 1
ATOM 5331 C C . THR B 1 174 ? 31.125 0.925 9.164 1 96.56 174 THR B C 1
ATOM 5333 O O . THR B 1 174 ? 31.219 2.068 9.617 1 96.56 174 THR B O 1
ATOM 5336 N N . GLU B 1 175 ? 31.078 -0.152 9.867 1 95.19 175 GLU B N 1
ATOM 5337 C CA . GLU B 1 175 ? 31.328 -0.051 11.297 1 95.19 175 GLU B CA 1
ATOM 5338 C C . GLU B 1 175 ? 32.688 0.622 11.578 1 95.19 175 GLU B C 1
ATOM 5340 O O . GLU B 1 175 ? 33.688 0.267 10.977 1 95.19 175 GLU B O 1
ATOM 5345 N N . GLY B 1 176 ? 32.719 1.622 12.469 1 95.19 176 GLY B N 1
ATOM 5346 C CA . GLY B 1 176 ? 33.969 2.279 12.875 1 95.19 176 GLY B CA 1
ATOM 5347 C C . GLY B 1 176 ? 34.344 3.447 11.984 1 95.19 176 GLY B C 1
ATOM 5348 O O . GLY B 1 176 ? 35.25 4.195 12.297 1 95.19 176 GLY B O 1
ATOM 5349 N N . VAL B 1 177 ? 33.594 3.58 10.906 1 96.5 177 VAL B N 1
ATOM 5350 C CA . VAL B 1 177 ? 33.875 4.715 10.031 1 96.5 177 VAL B CA 1
ATOM 5351 C C . VAL B 1 177 ? 33.438 6.012 10.719 1 96.5 177 VAL B C 1
ATOM 5353 O O . VAL B 1 177 ? 32.344 6.094 11.273 1 96.5 177 VAL B O 1
ATOM 5356 N N . PRO B 1 178 ? 34.344 7.023 10.664 1 96.06 178 PRO B N 1
ATOM 5357 C CA . PRO B 1 178 ? 33.969 8.312 11.258 1 96.06 178 PRO B CA 1
ATOM 5358 C C . PRO B 1 178 ? 32.75 8.93 10.609 1 96.06 178 PRO B C 1
ATOM 5360 O O . PRO B 1 178 ? 32.531 8.766 9.406 1 96.06 178 PRO B O 1
ATOM 5363 N N . GLU B 1 179 ? 31.984 9.68 11.352 1 92.06 179 GLU B N 1
ATOM 5364 C CA . GLU B 1 179 ? 30.719 10.258 10.93 1 92.06 179 GLU B CA 1
ATOM 5365 C C . GLU B 1 179 ? 30.891 11.102 9.672 1 92.06 179 GLU B C 1
ATOM 5367 O O . GLU B 1 179 ? 30.031 11.078 8.789 1 92.06 179 GLU B O 1
ATOM 5372 N N . ASP B 1 180 ? 31.969 11.836 9.555 1 91.94 180 ASP B N 1
ATOM 5373 C CA . ASP B 1 180 ? 32.156 12.773 8.453 1 91.94 180 ASP B CA 1
ATOM 5374 C C . ASP B 1 180 ? 32.531 12.031 7.168 1 91.94 180 ASP B C 1
ATOM 5376 O O . ASP B 1 180 ? 32.5 12.625 6.086 1 91.94 180 ASP B O 1
ATOM 5380 N N . GLN B 1 181 ? 32.781 10.695 7.277 1 94.88 181 GLN B N 1
ATOM 5381 C CA . GLN B 1 181 ? 33.125 9.883 6.109 1 94.88 181 GLN B CA 1
ATOM 5382 C C . GLN B 1 181 ? 32.062 8.82 5.848 1 94.88 181 GLN B C 1
ATOM 5384 O O . GLN B 1 181 ? 32.125 8.094 4.859 1 94.88 181 GLN B O 1
ATOM 5389 N N . LEU B 1 182 ? 31.125 8.781 6.711 1 94.62 182 LEU B N 1
ATOM 5390 C CA . LEU B 1 182 ? 30.172 7.676 6.734 1 94.62 182 LEU B CA 1
ATOM 5391 C C . LEU B 1 182 ? 29.328 7.652 5.457 1 94.62 182 LEU B C 1
ATOM 5393 O O . LEU B 1 182 ? 29.125 6.59 4.863 1 94.62 182 LEU B O 1
ATOM 5397 N N . ASP B 1 183 ? 28.875 8.773 4.988 1 92.62 183 ASP B N 1
ATOM 5398 C CA . ASP B 1 183 ? 28.031 8.844 3.803 1 92.62 183 ASP B CA 1
ATOM 5399 C C . ASP B 1 183 ? 28.766 8.312 2.572 1 92.62 183 ASP B C 1
ATOM 5401 O O . ASP B 1 183 ? 28.188 7.57 1.776 1 92.62 183 ASP B O 1
ATOM 5405 N N . ASP B 1 184 ? 30.016 8.695 2.428 1 94.88 184 ASP B N 1
ATOM 5406 C CA . ASP B 1 184 ? 30.812 8.242 1.294 1 94.88 184 ASP B CA 1
ATOM 5407 C C . ASP B 1 184 ? 31.109 6.746 1.387 1 94.88 184 ASP B C 1
ATOM 5409 O O . ASP B 1 184 ? 31.031 6.031 0.384 1 94.88 184 ASP B O 1
ATOM 5413 N N . ALA B 1 185 ? 31.406 6.332 2.611 1 96.12 185 ALA B N 1
ATOM 5414 C CA . ALA B 1 185 ? 31.703 4.914 2.816 1 96.12 185 ALA B CA 1
ATOM 5415 C C . ALA B 1 185 ? 30.484 4.055 2.51 1 96.12 185 ALA B C 1
ATOM 5417 O O . ALA B 1 185 ? 30.594 2.996 1.891 1 96.12 185 ALA B O 1
ATOM 5418 N N . MET B 1 186 ? 29.344 4.496 2.928 1 95.31 186 MET B N 1
ATOM 5419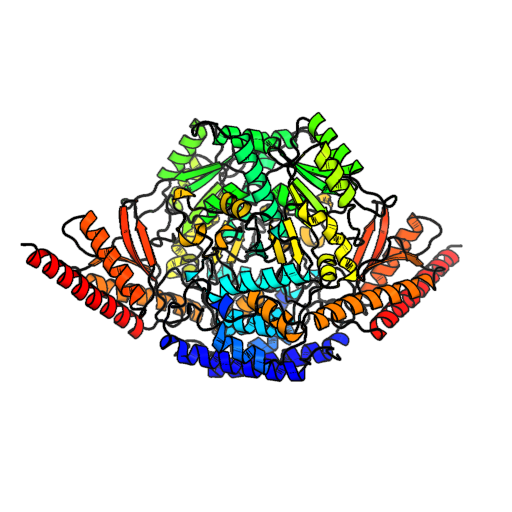 C CA . MET B 1 186 ? 28.094 3.779 2.676 1 95.31 186 MET B CA 1
ATOM 5420 C C . MET B 1 186 ? 27.781 3.738 1.184 1 95.31 186 MET B C 1
ATOM 5422 O O . MET B 1 186 ? 27.359 2.707 0.663 1 95.31 186 MET B O 1
ATOM 5426 N N . ALA B 1 187 ? 27.984 4.852 0.502 1 94.31 187 ALA B N 1
ATOM 5427 C CA . ALA B 1 187 ? 27.734 4.93 -0.934 1 94.31 187 ALA B CA 1
ATOM 5428 C C . ALA B 1 187 ? 28.641 3.973 -1.703 1 94.31 187 ALA B C 1
ATOM 5430 O O . ALA B 1 187 ? 28.188 3.285 -2.623 1 94.31 187 ALA B O 1
ATOM 5431 N N . ASP B 1 188 ? 29.906 3.914 -1.335 1 94.69 188 ASP B N 1
ATOM 5432 C CA . ASP B 1 188 ? 30.875 3.037 -1.989 1 94.69 188 ASP B CA 1
ATOM 5433 C C . ASP B 1 188 ? 30.5 1.568 -1.787 1 94.69 188 ASP B C 1
ATOM 5435 O O . ASP B 1 188 ? 30.594 0.768 -2.721 1 94.69 188 ASP B O 1
ATOM 5439 N N . ALA B 1 189 ? 30.125 1.295 -0.565 1 96.38 189 ALA B N 1
ATOM 5440 C CA . ALA B 1 189 ? 29.734 -0.079 -0.262 1 96.38 189 ALA B CA 1
ATOM 5441 C C . ALA B 1 189 ? 28.484 -0.472 -1.028 1 96.38 189 ALA B C 1
ATOM 5443 O O . ALA B 1 189 ? 28.375 -1.587 -1.546 1 96.38 189 ALA B O 1
ATOM 5444 N N . ARG B 1 190 ? 27.5 0.392 -1.093 1 96.62 190 ARG B N 1
ATOM 5445 C CA . ARG B 1 190 ? 26.234 0.137 -1.755 1 96.62 190 ARG B CA 1
ATOM 5446 C C . ARG B 1 190 ? 26.438 -0.158 -3.236 1 96.62 190 ARG B C 1
ATOM 5448 O O . ARG B 1 190 ? 25.734 -1.002 -3.809 1 96.62 190 ARG B O 1
ATOM 5455 N N . ASN B 1 191 ? 27.391 0.457 -3.844 1 95 191 ASN B N 1
ATOM 5456 C CA . ASN B 1 191 ? 27.656 0.343 -5.273 1 95 191 ASN B CA 1
ATOM 5457 C C . ASN B 1 191 ? 28.062 -1.079 -5.656 1 95 191 ASN B C 1
ATOM 5459 O O . ASN B 1 191 ? 27.906 -1.485 -6.809 1 95 191 ASN B O 1
ATOM 5463 N N . LYS B 1 192 ? 28.531 -1.781 -4.715 1 96.25 192 LYS B N 1
ATOM 5464 C CA . LYS B 1 192 ? 29.062 -3.113 -5 1 96.25 192 LYS B CA 1
ATOM 5465 C C . LYS B 1 192 ? 28.047 -4.195 -4.652 1 96.25 192 LYS B C 1
ATOM 5467 O O . LYS B 1 192 ? 28.219 -5.359 -5.012 1 96.25 192 LYS B O 1
ATOM 5472 N N . LEU B 1 193 ? 26.953 -3.832 -4 1 98.06 193 LEU B N 1
ATOM 5473 C CA . LEU B 1 193 ? 25.984 -4.809 -3.541 1 98.06 193 LEU B CA 1
ATOM 5474 C C . LEU B 1 193 ? 25.203 -5.395 -4.715 1 98.06 193 LEU B C 1
ATOM 5476 O O . LEU B 1 193 ? 24.828 -4.668 -5.637 1 98.06 193 LEU B O 1
ATOM 5480 N N . VAL B 1 194 ? 25 -6.695 -4.668 1 98.44 194 VAL B N 1
ATOM 5481 C CA . VAL B 1 194 ? 24.219 -7.355 -5.707 1 98.44 194 VAL B CA 1
ATOM 5482 C C . VAL B 1 194 ? 23.203 -8.305 -5.062 1 98.44 194 VAL B C 1
ATOM 5484 O O . VAL B 1 194 ? 23.531 -9.047 -4.145 1 98.44 194 VAL B O 1
ATOM 5487 N N . ALA B 1 195 ? 21.938 -8.195 -5.43 1 98.81 195 ALA B N 1
ATOM 5488 C CA . ALA B 1 195 ? 20.844 -9.086 -5.039 1 98.81 195 ALA B CA 1
ATOM 5489 C C . ALA B 1 195 ? 20.656 -10.188 -6.074 1 98.81 195 ALA B C 1
ATOM 5491 O O . ALA B 1 195 ? 20.859 -9.969 -7.27 1 98.81 195 ALA B O 1
ATOM 5492 N N . PHE B 1 196 ? 20.219 -11.367 -5.559 1 98.81 196 PHE B N 1
ATOM 5493 C CA . PHE B 1 196 ? 20.016 -12.508 -6.441 1 98.81 196 PHE B CA 1
ATOM 5494 C C . PHE B 1 196 ? 18.531 -12.891 -6.488 1 98.81 196 PHE B C 1
ATOM 5496 O O . PHE B 1 196 ? 17.828 -12.75 -5.492 1 98.81 196 PHE B O 1
ATOM 5503 N N . GLY B 1 197 ? 18.047 -13.383 -7.555 1 98.19 197 GLY B N 1
ATOM 5504 C CA . GLY B 1 197 ? 16.859 -14.156 -7.82 1 98.19 197 GLY B CA 1
ATOM 5505 C C . GLY B 1 197 ? 17 -15.109 -8.992 1 98.19 197 GLY B C 1
ATOM 5506 O O . GLY B 1 197 ? 17.891 -14.93 -9.836 1 98.19 197 GLY B O 1
ATOM 5507 N N . SER B 1 198 ? 16.281 -16.125 -9.031 1 97.19 198 SER B N 1
ATOM 5508 C CA . SER B 1 198 ? 16.344 -17.031 -10.18 1 97.19 198 SER B CA 1
ATOM 5509 C C . SER B 1 198 ? 15.656 -16.422 -11.398 1 97.19 198 SER B C 1
ATOM 5511 O O . SER B 1 198 ? 14.984 -15.398 -11.297 1 97.19 198 SER B O 1
ATOM 5513 N N . ALA B 1 199 ? 15.812 -17.078 -12.531 1 94.5 199 ALA B N 1
ATOM 5514 C CA . ALA B 1 199 ? 15.172 -16.656 -13.781 1 94.5 199 ALA B CA 1
ATOM 5515 C C . ALA B 1 199 ? 13.656 -16.766 -13.688 1 94.5 199 ALA B C 1
ATOM 5517 O O . ALA B 1 199 ? 12.93 -16.156 -14.477 1 94.5 199 ALA B O 1
ATOM 5518 N N . THR B 1 200 ? 13.172 -17.516 -12.711 1 94.19 200 THR B N 1
ATOM 5519 C CA . THR B 1 200 ? 11.727 -17.688 -12.578 1 94.19 200 THR B CA 1
ATOM 5520 C C . THR B 1 200 ? 11.211 -16.984 -11.328 1 94.19 200 THR B C 1
ATOM 5522 O O . THR B 1 200 ? 10.023 -17.094 -11 1 94.19 200 THR B O 1
ATOM 5525 N N . THR B 1 201 ? 12.148 -16.297 -10.617 1 95.75 201 THR B N 1
ATOM 5526 C CA . THR B 1 201 ? 11.727 -15.453 -9.508 1 95.75 201 THR B CA 1
ATOM 5527 C C . THR B 1 201 ? 10.812 -14.336 -9.992 1 95.75 201 THR B C 1
ATOM 5529 O O . THR B 1 201 ? 11.039 -13.75 -11.047 1 95.75 201 THR B O 1
ATOM 5532 N N . HIS B 1 202 ? 9.781 -14.117 -9.219 1 95.75 202 HIS B N 1
ATOM 5533 C CA . HIS B 1 202 ? 8.836 -13.07 -9.586 1 95.75 202 HIS B CA 1
ATOM 5534 C C . HIS B 1 202 ? 9.555 -11.742 -9.812 1 95.75 202 HIS B C 1
ATOM 5536 O O . HIS B 1 202 ? 10.5 -11.414 -9.094 1 95.75 202 HIS B O 1
ATOM 5542 N N . SER B 1 203 ? 9.062 -10.93 -10.703 1 94.12 203 SER B N 1
ATOM 5543 C CA . SER B 1 203 ? 9.703 -9.695 -11.141 1 94.12 203 SER B CA 1
ATOM 5544 C C . SER B 1 203 ? 9.789 -8.68 -10.008 1 94.12 203 SER B C 1
ATOM 5546 O O . SER B 1 203 ? 10.555 -7.719 -10.078 1 94.12 203 SER B O 1
ATOM 5548 N N . SER B 1 204 ? 9 -8.852 -8.938 1 96 204 SER B N 1
ATOM 5549 C CA . SER B 1 204 ? 9.016 -7.945 -7.801 1 96 204 SER B CA 1
ATOM 5550 C C . SER B 1 204 ? 10.406 -7.883 -7.164 1 96 204 SER B C 1
ATOM 5552 O O . SER B 1 204 ? 10.781 -6.859 -6.59 1 96 204 SER B O 1
ATOM 5554 N N . THR B 1 205 ? 11.203 -8.953 -7.258 1 97.75 205 THR B N 1
ATOM 5555 C CA . THR B 1 205 ? 12.555 -8.953 -6.699 1 97.75 205 THR B CA 1
ATOM 5556 C C . THR B 1 205 ? 13.461 -8 -7.477 1 97.75 205 THR B C 1
ATOM 5558 O O . THR B 1 205 ? 14.156 -7.172 -6.883 1 97.75 205 THR B O 1
ATOM 5561 N N . LYS B 1 206 ? 13.477 -8.188 -8.797 1 96.94 206 LYS B N 1
ATOM 5562 C CA . LYS B 1 206 ? 14.273 -7.293 -9.625 1 96.94 206 LYS B CA 1
ATOM 5563 C C . LYS B 1 206 ? 13.828 -5.844 -9.461 1 96.94 206 LYS B C 1
ATOM 5565 O O . LYS B 1 206 ? 14.664 -4.938 -9.398 1 96.94 206 LYS B O 1
ATOM 5570 N N . LYS B 1 207 ? 12.562 -5.625 -9.43 1 96.56 207 LYS B N 1
ATOM 5571 C CA . LYS B 1 207 ? 12.031 -4.281 -9.227 1 96.56 207 LYS B CA 1
ATOM 5572 C C . LYS B 1 207 ? 12.492 -3.705 -7.891 1 96.56 207 LYS B C 1
ATOM 5574 O O . LYS B 1 207 ? 12.789 -2.514 -7.793 1 96.56 207 LYS B O 1
ATOM 5579 N N . ALA B 1 208 ? 12.469 -4.5 -6.852 1 98.19 208 ALA B N 1
ATOM 5580 C CA . ALA B 1 208 ? 12.938 -4.051 -5.543 1 98.19 208 ALA B CA 1
ATOM 5581 C C . ALA B 1 208 ? 14.398 -3.615 -5.605 1 98.19 208 ALA B C 1
ATOM 5583 O O . ALA B 1 208 ? 14.781 -2.627 -4.977 1 98.19 208 ALA B O 1
ATOM 5584 N N . ALA B 1 209 ? 15.195 -4.367 -6.324 1 97.75 209 ALA B N 1
ATOM 5585 C CA . ALA B 1 209 ? 16.609 -4.004 -6.492 1 97.75 209 ALA B CA 1
ATOM 5586 C C . ALA B 1 209 ? 16.734 -2.658 -7.203 1 97.75 209 ALA B C 1
ATOM 5588 O O . ALA B 1 209 ? 17.516 -1.8 -6.777 1 97.75 209 ALA B O 1
ATOM 5589 N N . GLN B 1 210 ? 15.938 -2.504 -8.234 1 95.44 210 GLN B N 1
ATOM 5590 C CA . GLN B 1 210 ? 15.938 -1.254 -8.984 1 95.44 210 GLN B CA 1
ATOM 5591 C C . GLN B 1 210 ? 15.547 -0.077 -8.102 1 95.44 210 GLN B C 1
ATOM 5593 O O . GLN B 1 210 ? 16.219 0.959 -8.102 1 95.44 210 GLN B O 1
ATOM 5598 N N . VAL B 1 211 ? 14.523 -0.218 -7.324 1 97.25 211 VAL B N 1
ATOM 5599 C CA . VAL B 1 211 ? 13.992 0.849 -6.48 1 97.25 211 VAL B CA 1
ATOM 5600 C C . VAL B 1 211 ? 14.992 1.173 -5.371 1 97.25 211 VAL B C 1
ATOM 5602 O O . VAL B 1 211 ? 15.227 2.344 -5.055 1 97.25 211 VAL B O 1
ATOM 5605 N N . SER B 1 212 ? 15.617 0.165 -4.797 1 97.19 212 SER B N 1
ATOM 5606 C CA . SER B 1 212 ? 16.5 0.356 -3.648 1 97.19 212 SER B CA 1
ATOM 5607 C C . SER B 1 212 ? 17.891 0.786 -4.082 1 97.19 212 SER B C 1
ATOM 5609 O O . SER B 1 212 ? 18.734 1.112 -3.246 1 97.19 212 SER B O 1
ATOM 5611 N N . GLY B 1 213 ? 18.219 0.754 -5.352 1 95.56 213 GLY B N 1
ATOM 5612 C CA . GLY B 1 213 ? 19.469 1.267 -5.871 1 95.56 213 GLY B CA 1
ATOM 5613 C C . GLY B 1 213 ? 20.609 0.275 -5.754 1 95.56 213 GLY B C 1
ATOM 5614 O O . GLY B 1 213 ? 21.75 0.658 -5.461 1 95.56 213 GLY B O 1
ATOM 5615 N N . VAL B 1 214 ? 20.297 -1.029 -5.895 1 97.25 214 VAL B N 1
ATOM 5616 C CA . VAL B 1 214 ? 21.359 -2.037 -5.859 1 97.25 214 VAL B CA 1
ATOM 5617 C C . VAL B 1 214 ? 21.344 -2.855 -7.148 1 97.25 214 VAL B C 1
ATOM 5619 O O . VAL B 1 214 ? 20.391 -2.773 -7.926 1 97.25 214 VAL B O 1
ATOM 5622 N N . ARG B 1 215 ? 22.453 -3.547 -7.41 1 97 215 ARG B N 1
ATOM 5623 C CA . ARG B 1 215 ? 22.562 -4.379 -8.602 1 97 215 ARG B CA 1
ATOM 5624 C C . ARG B 1 215 ? 21.75 -5.664 -8.453 1 97 215 ARG B C 1
ATOM 5626 O O . ARG B 1 215 ? 21.438 -6.078 -7.336 1 97 215 ARG B O 1
ATOM 5633 N N . PHE B 1 216 ? 21.375 -6.238 -9.578 1 97.19 216 PHE B N 1
ATOM 5634 C CA . PHE B 1 216 ? 20.625 -7.488 -9.617 1 97.19 216 PHE B CA 1
ATOM 5635 C C . PHE B 1 216 ? 21.281 -8.477 -10.57 1 97.19 216 PHE B C 1
ATOM 5637 O O . PHE B 1 216 ? 21.734 -8.102 -11.656 1 97.19 216 PHE B O 1
ATOM 5644 N N . MET B 1 217 ? 21.453 -9.633 -10.094 1 97.81 217 MET B N 1
ATOM 5645 C CA . MET B 1 217 ? 21.969 -10.719 -10.93 1 97.81 217 MET B CA 1
ATOM 5646 C C . MET B 1 217 ? 21 -11.898 -10.945 1 97.81 217 MET B C 1
ATOM 5648 O O . MET B 1 217 ? 20.656 -12.445 -9.898 1 97.81 217 MET B O 1
ATOM 5652 N N . GLU B 1 218 ? 20.531 -12.25 -12.086 1 97.06 218 GLU B N 1
ATOM 5653 C CA . GLU B 1 218 ? 19.625 -13.367 -12.281 1 97.06 218 GLU B CA 1
ATOM 5654 C C . GLU B 1 218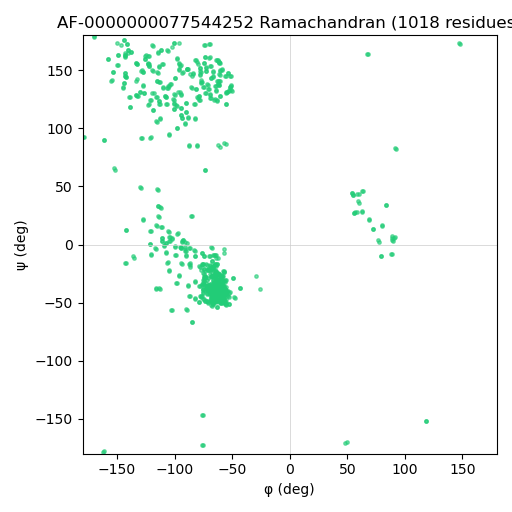 ? 20.375 -14.695 -12.344 1 97.06 218 GLU B C 1
ATOM 5656 O O . GLU B 1 218 ? 21.391 -14.805 -13.031 1 97.06 218 GLU B O 1
ATOM 5661 N N . ILE B 1 219 ? 19.906 -15.68 -11.656 1 98.12 219 ILE B N 1
ATOM 5662 C CA . ILE B 1 219 ? 20.484 -17.016 -11.672 1 98.12 219 ILE B CA 1
ATOM 5663 C C . ILE B 1 219 ? 19.656 -17.922 -12.578 1 98.12 219 ILE B C 1
ATOM 5665 O O . ILE B 1 219 ? 18.469 -18.109 -12.352 1 98.12 219 ILE B O 1
ATOM 5669 N N . PRO B 1 220 ? 20.234 -18.547 -13.547 1 95.56 220 PRO B N 1
ATOM 5670 C CA . PRO B 1 220 ? 19.469 -19.406 -14.445 1 95.56 220 PRO B CA 1
ATOM 5671 C C . PRO B 1 220 ? 18.953 -20.672 -13.758 1 95.56 220 PRO B C 1
ATOM 5673 O O . PRO B 1 220 ? 19.641 -21.234 -12.891 1 95.56 220 PRO B O 1
ATOM 5676 N N . VAL B 1 221 ? 17.812 -21.047 -14.125 1 94.88 221 VAL B N 1
ATOM 5677 C CA . VAL B 1 221 ? 17.219 -22.344 -13.758 1 94.88 221 VAL B CA 1
ATOM 5678 C C . VAL B 1 221 ? 16.609 -23 -14.992 1 94.88 221 VAL B C 1
ATOM 5680 O O . VAL B 1 221 ? 16.344 -22.328 -15.992 1 94.88 221 VAL B O 1
ATOM 5683 N N . SER B 1 222 ? 16.469 -24.344 -14.969 1 91.81 222 SER B N 1
ATOM 5684 C CA . SER B 1 222 ? 16 -25.031 -16.172 1 91.81 222 SER B CA 1
ATOM 5685 C C . SER B 1 222 ? 15.055 -26.172 -15.805 1 91.81 222 SER B C 1
ATOM 5687 O O . SER B 1 222 ? 14.922 -26.531 -14.633 1 91.81 222 SER B O 1
ATOM 5689 N N . ALA B 1 223 ? 14.469 -26.734 -16.828 1 90.62 223 ALA B N 1
ATOM 5690 C CA . ALA B 1 223 ? 13.523 -27.844 -16.672 1 90.62 223 ALA B CA 1
ATOM 5691 C C . ALA B 1 223 ? 14.203 -29.078 -16.109 1 90.62 223 ALA B C 1
ATOM 5693 O O . ALA B 1 223 ? 13.555 -29.938 -15.5 1 90.62 223 ALA B O 1
ATOM 5694 N N . LYS B 1 224 ? 15.539 -29.172 -16.359 1 90.38 224 LYS B N 1
ATOM 5695 C CA . LYS B 1 224 ? 16.297 -30.344 -15.906 1 90.38 224 LYS B CA 1
ATOM 5696 C C . LYS B 1 224 ? 16.125 -30.547 -14.398 1 90.38 224 LYS B C 1
ATOM 5698 O O . LYS B 1 224 ? 16.109 -31.688 -13.93 1 90.38 224 LYS B O 1
ATOM 5703 N N . ASN B 1 225 ? 16.047 -29.438 -13.656 1 93.94 225 ASN B N 1
ATOM 5704 C CA . ASN B 1 225 ? 15.836 -29.516 -12.219 1 93.94 225 ASN B CA 1
ATOM 5705 C C . ASN B 1 225 ? 14.469 -28.984 -11.812 1 93.94 225 ASN B C 1
ATOM 5707 O O . ASN B 1 225 ? 14.328 -28.328 -10.773 1 93.94 225 ASN B O 1
ATOM 5711 N N . ASN B 1 226 ? 13.5 -29.172 -12.734 1 95.06 226 ASN B N 1
ATOM 5712 C CA . ASN B 1 226 ? 12.117 -28.766 -12.484 1 95.06 226 ASN B CA 1
ATOM 5713 C C . ASN B 1 226 ? 12.023 -27.266 -12.172 1 95.06 226 ASN B C 1
ATOM 5715 O O . ASN B 1 226 ? 11.211 -26.859 -11.344 1 95.06 226 ASN B O 1
ATOM 5719 N N . PHE B 1 227 ? 12.984 -26.484 -12.719 1 95.25 227 PHE B N 1
ATOM 5720 C CA . PHE B 1 227 ? 13.031 -25.031 -12.602 1 95.25 227 PHE B CA 1
ATOM 5721 C C . PHE B 1 227 ? 13.336 -24.609 -11.164 1 95.25 227 PHE B C 1
ATOM 5723 O O . PHE B 1 227 ? 12.961 -23.516 -10.742 1 95.25 227 PHE B O 1
ATOM 5730 N N . ALA B 1 228 ? 13.914 -25.484 -10.352 1 97.56 228 ALA B N 1
ATOM 5731 C CA . ALA B 1 228 ? 14.305 -25.188 -8.977 1 97.56 228 ALA B CA 1
ATOM 5732 C C . ALA B 1 228 ? 15.68 -24.531 -8.93 1 97.56 228 ALA B C 1
ATOM 5734 O O . ALA B 1 228 ? 16.594 -24.922 -9.664 1 97.56 228 ALA B O 1
ATOM 5735 N N . LEU B 1 229 ? 15.82 -23.484 -8.148 1 98.38 229 LEU B N 1
ATOM 5736 C CA . LEU B 1 229 ? 17.141 -22.969 -7.773 1 98.38 229 LEU B CA 1
ATOM 5737 C C . LEU B 1 229 ? 17.812 -23.891 -6.777 1 98.38 229 LEU B C 1
ATOM 5739 O O . LEU B 1 229 ? 17.203 -24.344 -5.809 1 98.38 229 LEU B O 1
ATOM 5743 N N . THR B 1 230 ? 19.094 -24.281 -7.02 1 98.31 230 THR B N 1
ATOM 5744 C CA . THR B 1 230 ? 19.812 -25.219 -6.156 1 98.31 230 THR B CA 1
ATOM 5745 C C . THR B 1 230 ? 21 -24.531 -5.473 1 98.31 230 THR B C 1
ATOM 5747 O O . THR B 1 230 ? 21.375 -23.422 -5.855 1 98.31 230 THR B O 1
ATOM 5750 N N . GLY B 1 231 ? 21.5 -25.234 -4.441 1 98.5 231 GLY B N 1
ATOM 5751 C CA . GLY B 1 231 ? 22.688 -24.734 -3.771 1 98.5 231 GLY B CA 1
ATOM 5752 C C . GLY B 1 231 ? 23.859 -24.547 -4.707 1 98.5 231 GLY B C 1
ATOM 5753 O O . GLY B 1 231 ? 24.625 -23.594 -4.578 1 98.5 231 GLY B O 1
ATOM 5754 N N . GLY B 1 232 ? 24.016 -25.547 -5.609 1 98.25 232 GLY B N 1
ATOM 5755 C CA . GLY B 1 232 ? 25.078 -25.406 -6.598 1 98.25 232 GLY B CA 1
ATOM 5756 C C . GLY B 1 232 ? 24.953 -24.156 -7.441 1 98.25 232 GLY B C 1
ATOM 5757 O O . GLY B 1 232 ? 25.953 -23.484 -7.719 1 98.25 232 GLY B O 1
ATOM 5758 N N . ASP B 1 233 ? 23.734 -23.812 -7.863 1 98.38 233 ASP B N 1
ATOM 5759 C CA . ASP B 1 233 ? 23.484 -22.594 -8.633 1 98.38 233 ASP B CA 1
ATOM 5760 C C . ASP B 1 233 ? 23.875 -21.359 -7.836 1 98.38 233 ASP B C 1
ATOM 5762 O O . ASP B 1 233 ? 24.5 -20.438 -8.375 1 98.38 233 ASP B O 1
ATOM 5766 N N . VAL B 1 234 ? 23.5 -21.328 -6.566 1 98.75 234 VAL B N 1
ATOM 5767 C CA . VAL B 1 234 ? 23.75 -20.172 -5.699 1 98.75 234 VAL B CA 1
ATOM 5768 C C . VAL B 1 234 ? 25.25 -20.031 -5.461 1 98.75 234 VAL B C 1
ATOM 5770 O O . VAL B 1 234 ? 25.781 -18.922 -5.52 1 98.75 234 VAL B O 1
ATOM 5773 N N . LYS B 1 235 ? 25.906 -21.141 -5.184 1 98.62 235 LYS B N 1
ATOM 5774 C CA . LYS B 1 235 ? 27.359 -21.109 -4.977 1 98.62 235 LYS B CA 1
ATOM 5775 C C . LYS B 1 235 ? 28.078 -20.547 -6.199 1 98.62 235 LYS B C 1
ATOM 5777 O O . LYS B 1 235 ? 28.938 -19.672 -6.066 1 98.62 235 LYS B O 1
ATOM 5782 N N . ALA B 1 236 ? 27.703 -21.031 -7.336 1 98.56 236 ALA B N 1
ATOM 5783 C CA . ALA B 1 236 ? 28.312 -20.547 -8.578 1 98.56 236 ALA B CA 1
ATOM 5784 C C . ALA B 1 236 ? 28.047 -19.047 -8.758 1 98.56 236 ALA B C 1
ATOM 5786 O O . ALA B 1 236 ? 28.938 -18.312 -9.219 1 98.56 236 ALA B O 1
ATOM 5787 N N . ALA B 1 237 ? 26.844 -18.594 -8.438 1 98.56 237 ALA B N 1
ATOM 5788 C CA . ALA B 1 237 ? 26.484 -17.172 -8.578 1 98.56 237 ALA B CA 1
ATOM 5789 C C . ALA B 1 237 ? 27.312 -16.312 -7.637 1 98.56 237 ALA B C 1
ATOM 5791 O O . ALA B 1 237 ? 27.766 -15.227 -8.016 1 98.56 237 ALA B O 1
ATOM 5792 N N . VAL B 1 238 ? 27.438 -16.75 -6.395 1 98.56 238 VAL B N 1
ATOM 5793 C CA . VAL B 1 238 ? 28.234 -16.016 -5.406 1 98.56 238 VAL B CA 1
ATOM 5794 C C . VAL B 1 238 ? 29.672 -15.883 -5.895 1 98.56 238 VAL B C 1
ATOM 5796 O O . VAL B 1 238 ? 30.25 -14.789 -5.844 1 98.56 238 VAL B O 1
ATOM 5799 N N . GLU B 1 239 ? 30.25 -16.984 -6.375 1 98.19 239 GLU B N 1
ATOM 5800 C CA . GLU B 1 239 ? 31.625 -16.969 -6.883 1 98.19 239 GLU B CA 1
ATOM 5801 C C . GLU B 1 239 ? 31.766 -16.047 -8.086 1 98.19 239 GLU B C 1
ATOM 5803 O O . GLU B 1 239 ? 32.719 -15.289 -8.188 1 98.19 239 GLU B O 1
ATOM 5808 N N . LYS B 1 240 ? 30.812 -16.141 -8.953 1 98.19 240 LYS B N 1
ATOM 5809 C CA . LYS B 1 240 ? 30.812 -15.281 -10.125 1 98.19 240 LYS B CA 1
ATOM 5810 C C . LYS B 1 240 ? 30.75 -13.805 -9.727 1 98.19 240 LYS B C 1
ATOM 5812 O O . LYS B 1 240 ? 31.438 -12.969 -10.32 1 98.19 240 LYS B O 1
ATOM 5817 N N . ALA B 1 241 ? 29.906 -13.438 -8.773 1 98.06 241 ALA B N 1
ATOM 5818 C CA . ALA B 1 241 ? 29.797 -12.062 -8.281 1 98.06 241 ALA B CA 1
ATOM 5819 C C . ALA B 1 241 ? 31.109 -11.586 -7.688 1 98.06 241 ALA B C 1
ATOM 5821 O O . ALA B 1 241 ? 31.578 -10.477 -7.984 1 98.06 241 ALA B O 1
ATOM 5822 N N . HIS B 1 242 ? 31.734 -12.445 -6.891 1 97.81 242 HIS B N 1
ATOM 5823 C CA . HIS B 1 242 ? 33.031 -12.094 -6.301 1 97.81 242 HIS B CA 1
ATOM 5824 C C . HIS B 1 242 ? 34.062 -11.859 -7.375 1 97.81 242 HIS B C 1
ATOM 5826 O O . HIS B 1 242 ? 34.875 -10.93 -7.266 1 97.81 242 HIS B O 1
ATOM 5832 N N . ALA B 1 243 ? 34.062 -12.648 -8.367 1 97.81 243 ALA B N 1
ATOM 5833 C CA . ALA B 1 243 ? 35 -12.523 -9.461 1 97.81 243 ALA B CA 1
ATOM 5834 C C . ALA B 1 243 ? 34.844 -11.188 -10.18 1 97.81 243 ALA B C 1
ATOM 5836 O O . ALA B 1 243 ? 35.812 -10.648 -10.734 1 97.81 243 ALA B O 1
ATOM 5837 N N . LYS B 1 244 ? 33.656 -10.648 -10.18 1 95.94 244 LYS B N 1
ATOM 5838 C CA . LYS B 1 244 ? 33.375 -9.375 -10.828 1 95.94 244 LYS B CA 1
ATOM 5839 C C . LYS B 1 244 ? 33.594 -8.203 -9.867 1 95.94 244 LYS B C 1
ATOM 5841 O O . LYS B 1 244 ? 33.281 -7.059 -10.203 1 95.94 244 LYS B O 1
ATOM 5846 N N . GLY B 1 245 ? 34.031 -8.531 -8.625 1 96.38 245 GLY B N 1
ATOM 5847 C CA . GLY B 1 245 ? 34.25 -7.496 -7.629 1 96.38 245 GLY B CA 1
ATOM 5848 C C . GLY B 1 245 ? 32.969 -7.035 -6.953 1 96.38 245 GLY B C 1
ATOM 5849 O O . GLY B 1 245 ? 32.938 -5.949 -6.367 1 96.38 245 GLY B O 1
ATOM 5850 N N . LEU B 1 246 ? 31.906 -7.812 -7.074 1 97.62 246 LEU B N 1
ATOM 5851 C CA . LEU B 1 246 ? 30.625 -7.465 -6.465 1 97.62 246 LEU B CA 1
ATOM 5852 C C . LEU B 1 246 ? 30.453 -8.195 -5.137 1 97.62 246 LEU B C 1
ATOM 5854 O O . LEU B 1 246 ? 31.141 -9.172 -4.859 1 97.62 246 LEU B O 1
ATOM 5858 N N . THR B 1 247 ? 29.562 -7.672 -4.316 1 98.06 247 THR B N 1
ATOM 5859 C CA . THR B 1 247 ? 29.312 -8.211 -2.986 1 98.06 247 THR B CA 1
ATOM 5860 C C . THR B 1 247 ? 27.875 -8.734 -2.885 1 98.06 247 THR B C 1
ATOM 5862 O O . THR B 1 247 ? 26.922 -7.957 -2.758 1 98.06 247 THR B O 1
ATOM 5865 N N . PRO B 1 248 ? 27.719 -10.078 -2.879 1 98.5 248 PRO B N 1
ATOM 5866 C CA . PRO B 1 248 ? 26.375 -10.641 -2.648 1 98.5 248 PRO B CA 1
ATOM 5867 C C . PRO B 1 248 ? 25.844 -10.312 -1.26 1 98.5 248 PRO B C 1
ATOM 5869 O O . PRO B 1 248 ? 26.547 -10.445 -0.263 1 98.5 248 PRO B O 1
ATOM 5872 N N . PHE B 1 249 ? 24.5 -9.82 -1.192 1 98.69 249 PHE B N 1
ATOM 5873 C CA . PHE B 1 249 ? 23.984 -9.461 0.127 1 98.69 249 PHE B CA 1
ATOM 5874 C C . PHE B 1 249 ? 22.578 -9.992 0.319 1 98.69 249 PHE B C 1
ATOM 5876 O O . PHE B 1 249 ? 22.062 -10 1.438 1 98.69 249 PHE B O 1
ATOM 5883 N N . TYR B 1 250 ? 21.922 -10.477 -0.722 1 98.88 250 TYR B N 1
ATOM 5884 C CA . TYR B 1 250 ? 20.5 -10.797 -0.677 1 98.88 250 TYR B CA 1
ATOM 5885 C C . TYR B 1 250 ? 20.141 -11.859 -1.713 1 98.88 250 TYR B C 1
ATOM 5887 O O . TYR B 1 250 ? 20.656 -11.828 -2.836 1 98.88 250 TYR B O 1
ATOM 5895 N N . LEU B 1 251 ? 19.281 -12.773 -1.353 1 98.94 251 LEU B N 1
ATOM 5896 C CA . LEU B 1 251 ? 18.734 -13.789 -2.246 1 98.94 251 LEU B CA 1
ATOM 5897 C C . LEU B 1 251 ? 17.234 -13.977 -1.994 1 98.94 251 LEU B C 1
ATOM 5899 O O . LEU B 1 251 ? 16.812 -14.188 -0.853 1 98.94 251 LEU B O 1
ATOM 5903 N N . THR B 1 252 ? 16.391 -13.883 -3.049 1 98.88 252 THR B N 1
ATOM 5904 C CA . THR B 1 252 ? 15.016 -14.359 -2.969 1 98.88 252 THR B CA 1
ATOM 5905 C C . THR B 1 252 ? 14.938 -15.836 -3.359 1 98.88 252 THR B C 1
ATOM 5907 O O . THR B 1 252 ? 15.227 -16.203 -4.504 1 98.88 252 THR B O 1
ATOM 5910 N N . ALA B 1 253 ? 14.695 -16.641 -2.426 1 98.81 253 ALA B N 1
ATOM 5911 C CA . ALA B 1 253 ? 14.273 -18.016 -2.686 1 98.81 253 ALA B CA 1
ATOM 5912 C C . ALA B 1 253 ? 12.75 -18.125 -2.799 1 98.81 253 ALA B C 1
ATOM 5914 O O . ALA B 1 253 ? 12.031 -17.344 -2.168 1 98.81 253 ALA B O 1
ATOM 5915 N N . THR B 1 254 ? 12.297 -19.125 -3.604 1 98.69 254 THR B N 1
ATOM 5916 C CA . THR B 1 254 ? 10.883 -19.078 -3.955 1 98.69 254 THR B CA 1
ATOM 5917 C C . THR B 1 254 ? 10.203 -20.406 -3.609 1 98.69 254 THR B C 1
ATOM 5919 O O . THR B 1 254 ? 10.766 -21.469 -3.836 1 98.69 254 THR B O 1
ATOM 5922 N N . LEU B 1 255 ? 9.117 -20.344 -2.941 1 98.75 255 LEU B N 1
ATOM 5923 C CA . LEU B 1 255 ? 8.156 -21.422 -2.809 1 98.75 255 LEU B CA 1
ATOM 5924 C C . LEU B 1 255 ? 6.922 -21.172 -3.672 1 98.75 255 LEU B C 1
ATOM 5926 O O . LEU B 1 255 ? 5.969 -20.531 -3.227 1 98.75 255 LEU B O 1
ATOM 5930 N N . GLY B 1 256 ? 6.938 -21.734 -4.879 1 98.25 256 GLY B N 1
ATOM 5931 C CA . GLY B 1 256 ? 5.848 -21.547 -5.824 1 98.25 256 GLY B CA 1
ATOM 5932 C C . GLY B 1 256 ? 6.066 -20.375 -6.754 1 98.25 256 GLY B C 1
ATOM 5933 O O . GLY B 1 256 ? 5.527 -19.281 -6.531 1 98.25 256 GLY B O 1
ATOM 5934 N N . THR B 1 257 ? 6.836 -20.547 -7.848 1 97.19 257 THR B N 1
ATOM 5935 C CA . THR B 1 257 ? 7.062 -19.5 -8.836 1 97.19 257 THR B CA 1
ATOM 5936 C C . THR B 1 257 ? 5.785 -19.219 -9.633 1 97.19 257 THR B C 1
ATOM 5938 O O . THR B 1 257 ? 4.867 -20.047 -9.648 1 97.19 257 THR B O 1
ATOM 5941 N N . THR B 1 258 ? 5.719 -18.094 -10.266 1 94.62 258 THR B N 1
ATOM 5942 C CA . THR B 1 258 ? 4.52 -17.625 -10.945 1 94.62 258 THR B CA 1
ATOM 5943 C C . THR B 1 258 ? 4.164 -18.547 -12.117 1 94.62 258 THR B C 1
ATOM 5945 O O . THR B 1 258 ? 3.01 -18.938 -12.273 1 94.62 258 THR B O 1
ATOM 5948 N N . ASP B 1 259 ? 5.109 -18.969 -12.852 1 94.19 259 ASP B N 1
ATOM 5949 C CA . ASP B 1 259 ? 4.863 -19.594 -14.141 1 94.19 259 ASP B CA 1
ATOM 5950 C C . ASP B 1 259 ? 4.391 -21.047 -13.961 1 94.19 259 ASP B C 1
ATOM 5952 O O . ASP B 1 259 ? 3.453 -21.484 -14.625 1 94.19 259 ASP B O 1
ATOM 5956 N N . CYS B 1 260 ? 5.07 -21.766 -13.062 1 95.56 260 CYS B N 1
ATOM 5957 C CA . CYS B 1 260 ? 4.723 -23.188 -12.977 1 95.56 260 CYS B CA 1
ATOM 5958 C C . CYS B 1 260 ? 4.754 -23.672 -11.539 1 95.56 260 CYS B C 1
ATOM 5960 O O . CYS B 1 260 ? 4.812 -24.875 -11.289 1 95.56 260 CYS B O 1
ATOM 5962 N N . CYS B 1 261 ? 4.816 -22.734 -10.562 1 97.06 261 CYS B N 1
ATOM 5963 C CA . CYS B 1 261 ? 4.777 -23.047 -9.141 1 97.06 261 CYS B CA 1
ATOM 5964 C C . CYS B 1 261 ? 5.934 -23.953 -8.742 1 97.06 261 CYS B C 1
ATOM 5966 O O . CYS B 1 261 ? 5.758 -24.859 -7.93 1 97.06 261 CYS B O 1
ATOM 5968 N N . ALA B 1 262 ? 7.047 -23.734 -9.352 1 97.38 262 ALA B N 1
ATOM 5969 C CA . ALA B 1 262 ? 8.258 -24.406 -8.922 1 97.38 262 ALA B CA 1
ATOM 5970 C C . ALA B 1 262 ? 8.719 -23.922 -7.555 1 97.38 262 ALA B C 1
ATOM 5972 O O . ALA B 1 262 ? 8.32 -22.844 -7.117 1 97.38 262 ALA B O 1
ATOM 5973 N N . TYR B 1 263 ? 9.414 -24.719 -6.82 1 98.19 263 TYR B N 1
ATOM 5974 C CA . TYR B 1 263 ? 10 -24.297 -5.551 1 98.19 263 TYR B CA 1
ATOM 5975 C C . TYR B 1 263 ? 11.484 -24.641 -5.496 1 98.19 263 TYR B C 1
ATOM 5977 O O . TYR B 1 263 ? 11.93 -25.609 -6.117 1 98.19 263 TYR B O 1
ATOM 5985 N N . ASP B 1 264 ? 12.234 -23.891 -4.82 1 98.56 264 ASP B N 1
ATOM 5986 C CA . ASP B 1 264 ? 13.695 -23.984 -4.766 1 98.56 264 ASP B CA 1
ATOM 5987 C C . ASP B 1 264 ? 14.133 -25.078 -3.781 1 98.56 264 ASP B C 1
ATOM 5989 O O . ASP B 1 264 ? 13.328 -25.547 -2.975 1 98.56 264 ASP B O 1
ATOM 5993 N N . ASP B 1 265 ? 15.375 -25.547 -3.988 1 98.44 265 ASP B N 1
ATOM 5994 C CA . ASP B 1 265 ? 15.969 -26.516 -3.07 1 98.44 265 ASP B CA 1
ATOM 5995 C C . ASP B 1 265 ? 16.531 -25.828 -1.829 1 98.44 265 ASP B C 1
ATOM 5997 O O . ASP B 1 265 ? 17.734 -25.594 -1.728 1 98.44 265 ASP B O 1
ATOM 6001 N N . PHE B 1 266 ? 15.688 -25.594 -0.817 1 98.75 266 PHE B N 1
ATOM 6002 C CA . PHE B 1 266 ? 16.016 -24.781 0.349 1 98.75 266 PHE B CA 1
ATOM 6003 C C . PHE B 1 266 ? 17.188 -25.375 1.11 1 98.75 266 PHE B C 1
ATOM 6005 O O . PHE B 1 266 ? 18.047 -24.641 1.604 1 98.75 266 PHE B O 1
ATOM 6012 N N . GLU B 1 267 ? 17.219 -26.672 1.23 1 98.5 267 GLU B N 1
ATOM 6013 C CA . GLU B 1 267 ? 18.297 -27.328 1.976 1 98.5 267 GLU B CA 1
ATOM 6014 C C . GLU B 1 267 ? 19.656 -27.094 1.316 1 98.5 267 GLU B C 1
ATOM 6016 O O . GLU B 1 267 ? 20.609 -26.656 1.975 1 98.5 267 GLU B O 1
ATOM 6021 N N . SER B 1 268 ? 19.766 -27.422 0.029 1 98.62 268 SER B N 1
ATOM 6022 C CA . SER B 1 268 ? 21.031 -27.25 -0.658 1 98.62 268 SER B CA 1
ATOM 6023 C C . SER B 1 268 ? 21.453 -25.781 -0.7 1 98.62 268 SER B C 1
ATOM 6025 O O . SER B 1 268 ? 22.641 -25.469 -0.662 1 98.62 268 SER B O 1
ATOM 6027 N N . ILE B 1 269 ? 20.484 -24.844 -0.786 1 98.81 269 ILE B N 1
ATOM 6028 C CA . ILE B 1 269 ? 20.766 -23.406 -0.777 1 98.81 269 ILE B CA 1
ATOM 6029 C C . ILE B 1 269 ? 21.359 -23.016 0.569 1 98.81 269 ILE B C 1
ATOM 6031 O O . ILE B 1 269 ? 22.391 -22.328 0.62 1 98.81 269 ILE B O 1
ATOM 6035 N N . ALA B 1 270 ? 20.703 -23.453 1.637 1 98.56 270 ALA B N 1
ATOM 6036 C CA . ALA B 1 270 ? 21.203 -23.156 2.977 1 98.56 270 ALA B CA 1
ATOM 6037 C C . ALA B 1 270 ? 22.609 -23.703 3.162 1 98.56 270 ALA B C 1
ATOM 6039 O O . ALA B 1 270 ? 23.484 -23.016 3.717 1 98.56 270 ALA B O 1
ATOM 6040 N N . ASP B 1 271 ? 22.844 -24.922 2.713 1 98.56 271 ASP B N 1
ATOM 6041 C CA . ASP B 1 271 ? 24.156 -25.547 2.838 1 98.56 271 ASP B CA 1
ATOM 6042 C C . ASP B 1 271 ? 25.219 -24.797 2.035 1 98.56 271 ASP B C 1
ATOM 6044 O O . ASP B 1 271 ? 26.328 -24.578 2.512 1 98.56 271 ASP B O 1
ATOM 6048 N N . ALA B 1 272 ? 24.891 -24.453 0.817 1 98.69 272 ALA B N 1
ATOM 6049 C CA . ALA B 1 272 ? 25.812 -23.719 -0.034 1 98.69 272 ALA B CA 1
ATOM 6050 C C . ALA B 1 272 ? 26.203 -22.391 0.603 1 98.69 272 ALA B C 1
ATOM 6052 O O . ALA B 1 272 ? 27.375 -22 0.587 1 98.69 272 ALA B O 1
ATOM 6053 N N . LEU B 1 273 ? 25.219 -21.672 1.126 1 98.44 273 LEU B N 1
ATOM 6054 C CA . LEU B 1 273 ? 25.484 -20.359 1.715 1 98.44 273 LEU B CA 1
ATOM 6055 C C . LEU B 1 273 ? 26.297 -20.5 2.996 1 98.44 273 LEU B C 1
ATOM 6057 O O . LEU B 1 273 ? 27.125 -19.625 3.312 1 98.44 273 LEU B O 1
ATOM 6061 N N . GLN B 1 274 ? 26.078 -21.562 3.75 1 97.62 274 GLN B N 1
ATOM 6062 C CA . GLN B 1 274 ? 26.906 -21.844 4.922 1 97.62 274 GLN B CA 1
ATOM 6063 C C . GLN B 1 274 ? 28.375 -21.938 4.543 1 97.62 274 GLN B C 1
ATOM 6065 O O . GLN B 1 274 ? 29.25 -21.562 5.336 1 97.62 274 GLN B O 1
ATOM 6070 N N . GLU B 1 275 ? 28.609 -22.391 3.391 1 97.56 275 GLU B N 1
ATOM 6071 C CA . GLU B 1 275 ? 29.984 -22.578 2.908 1 97.56 275 GLU B CA 1
ATOM 6072 C C . GLU B 1 275 ? 30.562 -21.281 2.379 1 97.56 275 GLU B C 1
ATOM 6074 O O . GLU B 1 275 ? 31.672 -20.891 2.75 1 97.56 275 GLU B O 1
ATOM 6079 N N . VAL B 1 276 ? 29.859 -20.531 1.584 1 97.75 276 VAL B N 1
ATOM 6080 C CA . VAL B 1 276 ? 30.469 -19.469 0.791 1 97.75 276 VAL B CA 1
ATOM 6081 C C . VAL B 1 276 ? 30.109 -18.109 1.39 1 97.75 276 VAL B C 1
ATOM 6083 O O . VAL B 1 276 ? 30.75 -17.094 1.077 1 97.75 276 VAL B O 1
ATOM 6086 N N . ALA B 1 277 ? 29.141 -18.016 2.24 1 96.88 277 ALA B N 1
ATOM 6087 C CA . ALA B 1 277 ? 28.672 -16.812 2.912 1 96.88 277 ALA B CA 1
ATOM 6088 C C . ALA B 1 277 ? 28.062 -17.141 4.27 1 96.88 277 ALA B C 1
ATOM 6090 O O . ALA B 1 277 ? 26.875 -16.906 4.488 1 96.88 277 ALA B O 1
ATOM 6091 N N . PRO B 1 278 ? 28.812 -17.641 5.184 1 96 278 PRO B N 1
ATOM 6092 C CA . PRO B 1 278 ? 28.297 -18.094 6.473 1 96 278 PRO B CA 1
ATOM 6093 C C . PRO B 1 278 ? 27.641 -16.969 7.273 1 96 278 PRO B C 1
ATOM 6095 O O . PRO B 1 278 ? 27.891 -15.789 7.012 1 96 278 PRO B O 1
ATOM 6098 N N . PRO B 1 279 ? 26.688 -17.297 8.273 1 94.75 279 PRO B N 1
ATOM 6099 C CA . PRO B 1 279 ? 26.016 -16.297 9.094 1 94.75 279 PRO B CA 1
ATOM 6100 C C . PRO B 1 279 ? 26.984 -15.336 9.773 1 94.75 279 PRO B C 1
ATOM 6102 O O . PRO B 1 279 ? 28.062 -15.742 10.227 1 94.75 279 PRO B O 1
ATOM 6105 N N . GLY B 1 280 ? 26.547 -14.031 9.906 1 93.38 280 GLY B N 1
ATOM 6106 C CA . GLY B 1 280 ? 27.375 -12.977 10.453 1 93.38 280 GLY B CA 1
ATOM 6107 C C . GLY B 1 280 ? 27.641 -11.852 9.469 1 93.38 280 GLY B C 1
ATOM 6108 O O . GLY B 1 280 ? 26.797 -11.555 8.617 1 93.38 280 GLY B O 1
ATOM 6109 N N . LYS B 1 281 ? 28.797 -11.172 9.625 1 93.94 281 LYS B N 1
ATOM 6110 C CA . LYS B 1 281 ? 29.141 -10.07 8.734 1 93.94 281 LYS B CA 1
ATOM 6111 C C . LYS B 1 281 ? 29.359 -10.57 7.305 1 93.94 281 LYS B C 1
ATOM 6113 O O . LYS B 1 281 ? 30.125 -11.508 7.082 1 93.94 281 LYS B O 1
ATOM 6118 N N . GLY B 1 282 ? 28.656 -10.008 6.422 1 92.5 282 GLY B N 1
ATOM 6119 C CA . GLY B 1 282 ? 28.828 -10.359 5.02 1 92.5 282 GLY B CA 1
ATOM 6120 C C . GLY B 1 282 ? 27.938 -11.5 4.582 1 92.5 282 GLY B C 1
ATOM 6121 O O . GLY B 1 282 ? 27.984 -11.93 3.428 1 92.5 282 GLY B O 1
ATOM 6122 N N . GLU B 1 283 ? 27.109 -11.977 5.434 1 97.38 283 GLU B N 1
ATOM 6123 C CA . GLU B 1 283 ? 26.188 -13.047 5.07 1 97.38 283 GLU B CA 1
ATOM 6124 C C . GLU B 1 283 ? 25.219 -12.594 3.984 1 97.38 283 GLU B C 1
ATOM 6126 O O . GLU B 1 283 ? 25.078 -11.398 3.734 1 97.38 283 GLU B O 1
ATOM 6131 N N . VAL B 1 284 ? 24.672 -13.547 3.295 1 98.62 284 VAL B N 1
ATOM 6132 C CA . VAL B 1 284 ? 23.625 -13.281 2.314 1 98.62 284 VAL B CA 1
ATOM 6133 C C . VAL B 1 284 ? 22.266 -13.461 2.963 1 98.62 284 VAL B C 1
ATOM 6135 O O . VAL B 1 284 ? 21.953 -14.531 3.488 1 98.62 284 VAL B O 1
ATOM 6138 N N . TRP B 1 285 ? 21.5 -12.391 3.012 1 98.81 285 TRP B N 1
ATOM 6139 C CA . TRP B 1 285 ? 20.125 -12.438 3.477 1 98.81 285 TRP B CA 1
ATOM 6140 C C . TRP B 1 285 ? 19.281 -13.32 2.566 1 98.81 285 TRP B C 1
ATOM 6142 O O . TRP B 1 285 ? 19.219 -13.102 1.354 1 98.81 285 TRP B O 1
ATOM 6152 N N . VAL B 1 286 ? 18.625 -14.32 3.129 1 98.88 286 VAL B N 1
ATOM 6153 C CA . VAL B 1 286 ? 17.734 -15.156 2.336 1 98.88 286 VAL B CA 1
ATOM 6154 C C . VAL B 1 286 ? 16.281 -14.844 2.686 1 98.88 286 VAL B C 1
ATOM 6156 O O . VAL B 1 286 ? 15.875 -14.969 3.844 1 98.88 286 VAL B O 1
ATOM 6159 N N . HIS B 1 287 ? 15.5 -14.43 1.719 1 98.94 287 HIS B N 1
ATOM 6160 C CA . HIS B 1 287 ? 14.062 -14.211 1.808 1 98.94 287 HIS B CA 1
ATOM 6161 C C . HIS B 1 287 ? 13.289 -15.281 1.045 1 98.94 287 HIS B C 1
ATOM 6163 O O . HIS B 1 287 ? 13.547 -15.516 -0.137 1 98.94 287 HIS B O 1
ATOM 6169 N N . VAL B 1 288 ? 12.367 -15.891 1.67 1 98.94 288 VAL B N 1
ATOM 6170 C CA . VAL B 1 288 ? 11.508 -16.859 0.992 1 98.94 288 VAL B CA 1
ATOM 6171 C C . VAL B 1 288 ? 10.227 -16.172 0.517 1 98.94 288 VAL B C 1
ATOM 6173 O O . VAL B 1 288 ? 9.398 -15.758 1.33 1 98.94 288 VAL B O 1
ATOM 6176 N N . ASP B 1 289 ? 10.102 -16.062 -0.751 1 98.81 289 ASP B N 1
ATOM 6177 C CA . ASP B 1 289 ? 8.859 -15.57 -1.347 1 98.81 289 ASP B CA 1
ATOM 6178 C C . ASP B 1 289 ? 7.906 -16.734 -1.645 1 98.81 289 ASP B C 1
ATOM 6180 O O . ASP B 1 289 ? 8.188 -17.562 -2.51 1 98.81 289 ASP B O 1
ATOM 6184 N N . ALA B 1 290 ? 6.836 -16.766 -0.98 1 98.81 290 ALA B N 1
ATOM 6185 C CA . ALA B 1 290 ? 5.809 -17.797 -1.126 1 98.81 290 ALA B CA 1
ATOM 6186 C C . ALA B 1 290 ? 4.43 -17.172 -1.307 1 98.81 290 ALA B C 1
ATOM 6188 O O . ALA B 1 290 ? 3.471 -17.562 -0.637 1 98.81 290 ALA B O 1
ATOM 6189 N N . ALA B 1 291 ? 4.32 -16.219 -2.225 1 98.25 291 ALA B N 1
ATOM 6190 C CA . ALA B 1 291 ? 3.141 -15.359 -2.342 1 98.25 291 ALA B CA 1
ATOM 6191 C C . ALA B 1 291 ? 1.875 -16.188 -2.531 1 98.25 291 ALA B C 1
ATOM 6193 O O . ALA B 1 291 ? 0.841 -15.906 -1.922 1 98.25 291 ALA B O 1
ATOM 6194 N N . TYR B 1 292 ? 1.962 -17.234 -3.361 1 98.31 292 TYR B N 1
ATOM 6195 C CA . TYR B 1 292 ? 0.788 -18.047 -3.652 1 98.31 292 TYR B CA 1
ATOM 6196 C C . TYR B 1 292 ? 0.835 -19.359 -2.887 1 98.31 292 TYR B C 1
ATOM 6198 O O . TYR B 1 292 ? -0.018 -19.625 -2.035 1 98.31 292 TYR B O 1
ATOM 6206 N N . ALA B 1 293 ? 1.879 -20.141 -3.035 1 98.62 293 ALA B N 1
ATOM 6207 C CA . ALA B 1 293 ? 1.951 -21.516 -2.555 1 98.62 293 ALA B CA 1
ATOM 6208 C C . ALA B 1 293 ? 2.154 -21.562 -1.042 1 98.62 293 ALA B C 1
ATOM 6210 O O . ALA B 1 293 ? 1.941 -22.594 -0.41 1 98.62 293 ALA B O 1
ATOM 6211 N N . GLY B 1 294 ? 2.58 -20.391 -0.446 1 98.69 294 GLY B N 1
ATOM 6212 C CA . GLY B 1 294 ? 2.695 -20.344 1.002 1 98.69 294 GLY B CA 1
ATOM 6213 C C . GLY B 1 294 ? 1.4 -20.672 1.718 1 98.69 294 GLY B C 1
ATOM 6214 O O . GLY B 1 294 ? 1.415 -21.094 2.879 1 98.69 294 GLY B O 1
ATOM 6215 N N . ALA B 1 295 ? 0.294 -20.484 1.024 1 98.62 295 ALA B N 1
ATOM 6216 C CA . ALA B 1 295 ? -1.014 -20.781 1.604 1 98.62 295 ALA B CA 1
ATOM 6217 C C . ALA B 1 295 ? -1.129 -22.266 1.969 1 98.62 295 ALA B C 1
ATOM 6219 O O . ALA B 1 295 ? -1.81 -22.625 2.934 1 98.62 295 ALA B O 1
ATOM 6220 N N . ALA B 1 296 ? -0.456 -23.125 1.266 1 98.75 296 ALA B N 1
ATOM 6221 C CA . ALA B 1 296 ? -0.535 -24.562 1.481 1 98.75 296 ALA B CA 1
ATOM 6222 C C . ALA B 1 296 ? 0.046 -24.953 2.84 1 98.75 296 ALA B C 1
ATOM 6224 O O . ALA B 1 296 ? -0.262 -26.016 3.375 1 98.75 296 ALA B O 1
ATOM 6225 N N . LEU B 1 297 ? 0.843 -24.078 3.432 1 98.88 297 LEU B N 1
ATOM 6226 C CA . LEU B 1 297 ? 1.54 -24.375 4.676 1 98.88 297 LEU B CA 1
ATOM 6227 C C . LEU B 1 297 ? 0.559 -24.453 5.84 1 98.88 297 LEU B C 1
ATOM 6229 O O . LEU B 1 297 ? 0.92 -24.906 6.93 1 98.88 297 LEU B O 1
ATOM 6233 N N . VAL B 1 298 ? -0.722 -24.062 5.641 1 98.81 298 VAL B N 1
ATOM 6234 C CA . VAL B 1 298 ? -1.699 -24.266 6.703 1 98.81 298 VAL B CA 1
ATOM 6235 C C . VAL B 1 298 ? -1.949 -25.766 6.891 1 98.81 298 VAL B C 1
ATOM 6237 O O . VAL B 1 298 ? -2.477 -26.188 7.922 1 98.81 298 VAL B O 1
ATOM 6240 N N . CYS B 1 299 ? -1.619 -26.578 5.883 1 98.81 299 CYS B N 1
ATOM 6241 C CA . CYS B 1 299 ? -1.784 -28.016 5.926 1 98.81 299 CYS B CA 1
ATOM 6242 C C . CYS B 1 299 ? -0.499 -28.703 6.375 1 98.81 299 CYS B C 1
ATOM 6244 O O . CYS B 1 299 ? 0.553 -28.531 5.758 1 98.81 299 CYS B O 1
ATOM 6246 N N . PRO B 1 300 ? -0.535 -29.562 7.324 1 98.44 300 PRO B N 1
ATOM 6247 C CA . PRO B 1 300 ? 0.658 -30.203 7.875 1 98.44 300 PRO B CA 1
ATOM 6248 C C . PRO B 1 300 ? 1.429 -31.016 6.828 1 98.44 300 PRO B C 1
ATOM 6250 O O . PRO B 1 300 ? 2.654 -31.125 6.914 1 98.44 300 PRO B O 1
ATOM 6253 N N . GLU B 1 301 ? 0.784 -31.562 5.832 1 98.38 301 GLU B N 1
ATOM 6254 C CA . GLU B 1 301 ? 1.446 -32.375 4.816 1 98.38 301 GLU B CA 1
ATOM 6255 C C . GLU B 1 301 ? 2.432 -31.547 4 1 98.38 301 GLU B C 1
ATOM 6257 O O . GLU B 1 301 ? 3.266 -32.094 3.277 1 98.38 301 GLU B O 1
ATOM 6262 N N . TYR B 1 302 ? 2.436 -30.234 4.164 1 98.62 302 TYR B N 1
ATOM 6263 C CA . TYR B 1 302 ? 3.365 -29.375 3.439 1 98.62 302 TYR B CA 1
ATOM 6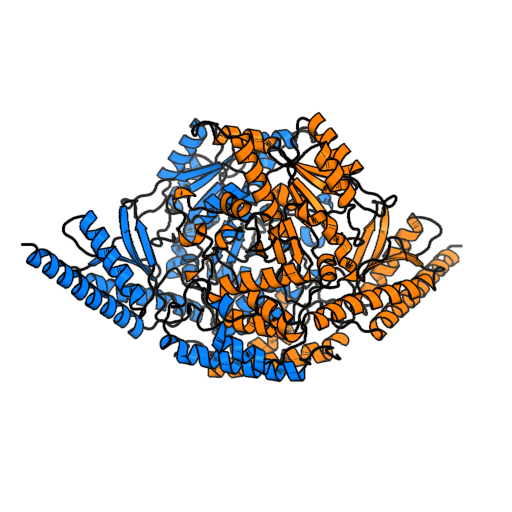264 C C . TYR B 1 302 ? 4.402 -28.766 4.379 1 98.62 302 TYR B C 1
ATOM 6266 O O . TYR B 1 302 ? 5.238 -27.969 3.961 1 98.62 302 TYR B O 1
ATOM 6274 N N . HIS B 1 303 ? 4.449 -29.125 5.652 1 98.44 303 HIS B N 1
ATOM 6275 C CA . HIS B 1 303 ? 5.328 -28.562 6.668 1 98.44 303 HIS B CA 1
ATOM 6276 C C . HIS B 1 303 ? 6.785 -28.922 6.402 1 98.44 303 HIS B C 1
ATOM 6278 O O . HIS B 1 303 ? 7.695 -28.312 6.973 1 98.44 303 HIS B O 1
ATOM 6284 N N . HIS B 1 304 ? 7.02 -29.891 5.523 1 97.94 304 HIS B N 1
ATOM 6285 C CA . HIS B 1 304 ? 8.391 -30.234 5.172 1 97.94 304 HIS B CA 1
ATOM 6286 C C . HIS B 1 304 ? 9.094 -29.062 4.484 1 97.94 304 HIS B C 1
ATOM 6288 O O . HIS B 1 304 ? 10.32 -28.953 4.555 1 97.94 304 HIS B O 1
ATOM 6294 N N . PHE B 1 305 ? 8.359 -28.172 3.832 1 98.12 305 PHE B N 1
ATOM 6295 C CA . PHE B 1 305 ? 8.953 -27.031 3.158 1 98.12 305 PHE B CA 1
ATOM 6296 C C . PHE B 1 305 ? 9.617 -26.094 4.164 1 98.12 305 PHE B C 1
ATOM 6298 O O . PHE B 1 305 ? 10.547 -25.359 3.82 1 98.12 305 PHE B O 1
ATOM 6305 N N . THR B 1 306 ? 9.148 -26.047 5.414 1 98.38 306 THR B N 1
ATOM 6306 C CA . THR B 1 306 ? 9.617 -25.047 6.367 1 98.38 306 THR B CA 1
ATOM 6307 C C . THR B 1 306 ? 10.789 -25.578 7.184 1 98.38 306 THR B C 1
ATOM 6309 O O . THR B 1 306 ? 11.312 -24.875 8.055 1 98.38 306 THR B O 1
ATOM 6312 N N . ALA B 1 307 ? 11.25 -26.766 6.875 1 97.81 307 ALA B N 1
ATOM 6313 C CA . ALA B 1 307 ? 12.281 -27.453 7.652 1 97.81 307 ALA B CA 1
ATOM 6314 C C . ALA B 1 307 ? 13.555 -26.609 7.727 1 97.81 307 ALA B C 1
ATOM 6316 O O . ALA B 1 307 ? 14.273 -26.656 8.727 1 97.81 307 ALA B O 1
ATOM 6317 N N . GLN B 1 308 ? 13.82 -25.828 6.68 1 97.31 308 GLN B N 1
ATOM 6318 C CA . GLN B 1 308 ? 15.078 -25.094 6.617 1 97.31 308 GLN B CA 1
ATOM 6319 C C . GLN B 1 308 ? 14.875 -23.609 6.93 1 97.31 308 GLN B C 1
ATOM 6321 O O . GLN B 1 308 ? 15.836 -22.844 6.934 1 97.31 308 GLN B O 1
ATOM 6326 N N . PHE B 1 309 ? 13.648 -23.203 7.266 1 98.5 309 PHE B N 1
ATOM 6327 C CA . PHE B 1 309 ? 13.336 -21.766 7.344 1 98.5 309 PHE B CA 1
ATOM 6328 C C . PHE B 1 309 ? 14.023 -21.141 8.547 1 98.5 309 PHE B C 1
ATOM 6330 O O . PHE B 1 309 ? 14.211 -19.922 8.586 1 98.5 309 PHE B O 1
ATOM 6337 N N . HIS B 1 310 ? 14.406 -21.906 9.547 1 97.31 310 HIS B N 1
ATOM 6338 C CA . HIS B 1 310 ? 15.148 -21.391 10.688 1 97.31 310 HIS B CA 1
ATOM 6339 C C . HIS B 1 310 ? 16.516 -20.844 10.266 1 97.31 310 HIS B C 1
ATOM 6341 O O . HIS B 1 310 ? 17.141 -20.094 11 1 97.31 310 HIS B O 1
ATOM 6347 N N . ARG B 1 311 ? 16.984 -21.219 9.039 1 97.88 311 ARG B N 1
ATOM 6348 C CA . ARG B 1 311 ? 18.266 -20.781 8.516 1 97.88 311 ARG B CA 1
ATOM 6349 C C . ARG B 1 311 ? 18.109 -19.547 7.641 1 97.88 311 ARG B C 1
ATOM 6351 O O . ARG B 1 311 ? 19.094 -19.016 7.117 1 97.88 311 ARG B O 1
ATOM 6358 N N . PHE B 1 312 ? 16.891 -19.094 7.434 1 98.5 312 PHE B N 1
ATOM 6359 C CA . PHE B 1 312 ? 16.625 -17.984 6.539 1 98.5 312 PHE B CA 1
ATOM 6360 C C . PHE B 1 312 ? 16.141 -16.766 7.324 1 98.5 312 PHE B C 1
ATOM 6362 O O . PHE B 1 312 ? 15.844 -16.875 8.523 1 98.5 312 PHE B O 1
ATOM 6369 N N . HIS B 1 313 ? 16.094 -15.594 6.684 1 98.62 313 HIS B N 1
ATOM 6370 C CA . HIS B 1 313 ? 15.953 -14.32 7.395 1 98.62 313 HIS B CA 1
ATOM 6371 C C . HIS B 1 313 ? 14.5 -13.852 7.387 1 98.62 313 HIS B C 1
ATOM 6373 O O . HIS B 1 313 ? 14.062 -13.164 8.312 1 98.62 313 HIS B O 1
ATOM 6379 N N . SER B 1 314 ? 13.773 -14.117 6.395 1 98.81 314 SER B N 1
ATOM 6380 C CA . SER B 1 314 ? 12.422 -13.586 6.27 1 98.81 314 SER B CA 1
ATOM 6381 C C . SER B 1 314 ? 11.586 -14.438 5.316 1 98.81 314 SER B C 1
ATOM 6383 O O . SER B 1 314 ? 12.125 -15.234 4.547 1 98.81 314 SER B O 1
ATOM 6385 N N . PHE B 1 315 ? 10.305 -14.305 5.469 1 98.81 315 PHE B N 1
ATOM 6386 C CA . PHE B 1 315 ? 9.297 -15.07 4.742 1 98.81 315 PHE B CA 1
ATOM 6387 C C . PHE B 1 315 ? 8.078 -14.211 4.449 1 98.81 315 PHE B C 1
ATOM 6389 O O . PHE B 1 315 ? 7.648 -13.422 5.297 1 98.81 315 PHE B O 1
ATOM 6396 N N . ASN B 1 316 ? 7.527 -14.273 3.16 1 98.69 316 ASN B N 1
ATOM 6397 C CA . ASN B 1 316 ? 6.266 -13.578 2.93 1 98.69 316 ASN B CA 1
ATOM 6398 C C . ASN B 1 316 ? 5.266 -14.453 2.184 1 98.69 316 ASN B C 1
ATOM 6400 O O . ASN B 1 316 ? 5.656 -15.391 1.489 1 98.69 316 ASN B O 1
ATOM 6404 N N . MET B 1 317 ? 4.008 -14.195 2.332 1 98.19 317 MET B N 1
ATOM 6405 C CA . MET B 1 317 ? 2.924 -14.852 1.609 1 98.19 317 MET B CA 1
ATOM 6406 C C . MET B 1 317 ? 1.707 -13.938 1.508 1 98.19 317 MET B C 1
ATOM 6408 O O . MET B 1 317 ? 1.514 -13.055 2.35 1 98.19 317 MET B O 1
ATOM 6412 N N . ASN B 1 318 ? 0.918 -14.07 0.397 1 98.38 318 ASN B N 1
ATOM 6413 C CA . ASN B 1 318 ? -0.294 -13.297 0.171 1 98.38 318 ASN B CA 1
ATOM 6414 C C . ASN B 1 318 ? -1.536 -14.039 0.657 1 98.38 318 ASN B C 1
ATOM 6416 O O . ASN B 1 318 ? -2.035 -14.938 -0.024 1 98.38 318 ASN B O 1
ATOM 6420 N N . LEU B 1 319 ? -2.084 -13.531 1.742 1 98.69 319 LEU B N 1
ATOM 6421 C CA . LEU B 1 319 ? -3.336 -14.117 2.207 1 98.69 319 LEU B CA 1
ATOM 6422 C C . LEU B 1 319 ? -4.449 -13.906 1.185 1 98.69 319 LEU B C 1
ATOM 6424 O O . LEU B 1 319 ? -5.387 -14.703 1.112 1 98.69 319 LEU B O 1
ATOM 6428 N N . HIS B 1 320 ? -4.332 -12.867 0.357 1 98.25 320 HIS B N 1
ATOM 6429 C CA . HIS B 1 320 ? -5.406 -12.5 -0.56 1 98.25 320 HIS B CA 1
ATOM 6430 C C . HIS B 1 320 ? -5.359 -13.344 -1.827 1 98.25 320 HIS B C 1
ATOM 6432 O O . HIS B 1 320 ? -6.25 -13.25 -2.676 1 98.25 320 HIS B O 1
ATOM 6438 N N . LYS B 1 321 ? -4.367 -14.18 -2.008 1 97.69 321 LYS B N 1
ATOM 6439 C CA . LYS B 1 321 ? -4.371 -15.078 -3.156 1 97.69 321 LYS B CA 1
ATOM 6440 C C . LYS B 1 321 ? -5.172 -16.344 -2.861 1 97.69 321 LYS B C 1
ATOM 6442 O O . LYS B 1 321 ? -6.348 -16.438 -3.23 1 97.69 321 LYS B O 1
ATOM 6447 N N . TRP B 1 322 ? -4.719 -17.188 -1.956 1 98.12 322 TRP B N 1
ATOM 6448 C CA . TRP B 1 322 ? -5.316 -18.516 -1.86 1 98.12 322 TRP B CA 1
ATOM 6449 C C . TRP B 1 322 ? -5.891 -18.75 -0.469 1 98.12 322 TRP B C 1
ATOM 6451 O O . TRP B 1 322 ? -6.484 -19.797 -0.208 1 98.12 322 TRP B O 1
ATOM 6461 N N . LEU B 1 323 ? -5.805 -17.75 0.472 1 98.12 323 LEU B N 1
ATOM 6462 C CA . LEU B 1 323 ? -6.246 -18.031 1.837 1 98.12 323 LEU B CA 1
ATOM 6463 C C . LEU B 1 323 ? -7.465 -17.188 2.191 1 98.12 323 LEU B C 1
ATOM 6465 O O . LEU B 1 323 ? -7.582 -16.703 3.32 1 98.12 323 LEU B O 1
ATOM 6469 N N . LEU B 1 324 ? -8.25 -16.922 1.299 1 97.44 324 LEU B N 1
ATOM 6470 C CA . LEU B 1 324 ? -9.633 -16.453 1.418 1 97.44 324 LEU B CA 1
ATOM 6471 C C . LEU B 1 324 ? -9.695 -15.102 2.104 1 97.44 324 LEU B C 1
ATOM 6473 O O . LEU B 1 324 ? -10.648 -14.805 2.83 1 97.44 324 LEU B O 1
ATOM 6477 N N . THR B 1 325 ? -8.672 -14.305 1.985 1 98.12 325 THR B N 1
ATOM 6478 C CA . THR B 1 325 ? -8.664 -12.953 2.527 1 98.12 325 THR B CA 1
ATOM 6479 C C . THR B 1 325 ? -8.703 -11.914 1.403 1 98.12 325 THR B C 1
ATOM 6481 O O . THR B 1 325 ? -8.016 -12.07 0.392 1 98.12 325 THR B O 1
ATOM 6484 N N . ASN B 1 326 ? -9.523 -10.945 1.583 1 97.31 326 ASN B N 1
ATOM 6485 C CA . ASN B 1 326 ? -9.711 -9.945 0.542 1 97.31 326 ASN B CA 1
ATOM 6486 C C . ASN B 1 326 ? -8.445 -9.117 0.326 1 97.31 326 ASN B C 1
ATOM 6488 O O . ASN B 1 326 ? -7.738 -8.797 1.282 1 97.31 326 ASN B O 1
ATOM 6492 N N . PHE B 1 327 ? -8.156 -8.719 -0.912 1 96.69 327 PHE B N 1
ATOM 6493 C CA . PHE B 1 327 ? -7.082 -7.809 -1.295 1 96.69 327 PHE B CA 1
ATOM 6494 C C . PHE B 1 327 ? -7.289 -6.438 -0.664 1 96.69 327 PHE B C 1
ATOM 6496 O O . PHE B 1 327 ? -8.414 -5.945 -0.591 1 96.69 327 PHE B O 1
ATOM 6503 N N . ASP B 1 328 ? -6.203 -5.887 -0.191 1 96.56 328 ASP B N 1
ATOM 6504 C CA . ASP B 1 328 ? -4.797 -6.277 -0.192 1 96.56 328 ASP B CA 1
ATOM 6505 C C . ASP B 1 328 ? -4.371 -6.789 1.182 1 96.56 328 ASP B C 1
ATOM 6507 O O . ASP B 1 328 ? -4.77 -6.234 2.209 1 96.56 328 ASP B O 1
ATOM 6511 N N . CYS B 1 329 ? -3.65 -7.844 1.186 1 98.19 329 CYS B N 1
ATOM 6512 C CA . CYS B 1 329 ? -3.25 -8.461 2.447 1 98.19 329 CYS B CA 1
ATOM 6513 C C . CYS B 1 329 ? -2.061 -9.391 2.246 1 98.19 329 CYS B C 1
ATOM 6515 O O . CYS B 1 329 ? -2.234 -10.594 2.072 1 98.19 329 CYS B O 1
ATOM 6517 N N . SER B 1 330 ? -0.861 -8.883 2.363 1 98.12 330 SER B N 1
ATOM 6518 C CA . SER B 1 330 ? 0.382 -9.641 2.271 1 98.12 330 SER B CA 1
ATOM 6519 C C . SER B 1 330 ? 1.118 -9.664 3.607 1 98.12 330 SER B C 1
ATOM 6521 O O . SER B 1 330 ? 1.438 -8.609 4.16 1 98.12 330 SER B O 1
ATOM 6523 N N . VAL B 1 331 ? 1.406 -10.82 4.129 1 98.62 331 VAL B N 1
ATOM 6524 C CA . VAL B 1 331 ? 2.07 -10.898 5.426 1 98.62 331 VAL B CA 1
ATOM 6525 C C . VAL B 1 331 ? 3.547 -11.242 5.23 1 98.62 331 VAL B C 1
ATOM 6527 O O . VAL B 1 331 ? 3.895 -12.039 4.352 1 98.62 331 VAL B O 1
ATOM 6530 N N . THR B 1 332 ? 4.371 -10.609 5.961 1 98.62 332 THR B N 1
ATOM 6531 C CA . THR B 1 332 ? 5.809 -10.867 5.961 1 98.62 332 THR B CA 1
ATOM 6532 C C . THR B 1 332 ? 6.316 -11.109 7.379 1 98.62 332 THR B C 1
ATOM 6534 O O . THR B 1 332 ? 5.875 -10.445 8.32 1 98.62 332 THR B O 1
ATOM 6537 N N . PHE B 1 333 ? 7.16 -12.086 7.551 1 98.75 333 PHE B N 1
ATOM 6538 C CA . PHE B 1 333 ? 7.797 -12.406 8.82 1 98.75 333 PHE B CA 1
ATOM 6539 C C . PHE B 1 333 ? 9.305 -12.195 8.742 1 98.75 333 PHE B C 1
ATOM 6541 O O . PHE B 1 333 ? 9.922 -12.492 7.719 1 98.75 333 PHE B O 1
ATOM 6548 N N . VAL B 1 334 ? 9.891 -11.664 9.805 1 98.5 334 VAL B N 1
ATOM 6549 C CA . VAL B 1 334 ? 11.336 -11.453 9.883 1 98.5 334 VAL B CA 1
ATOM 6550 C C . VAL B 1 334 ? 11.875 -12.086 11.156 1 98.5 334 VAL B C 1
ATOM 6552 O O . VAL B 1 334 ? 11.203 -12.102 12.188 1 98.5 334 VAL B O 1
ATOM 6555 N N . GLN B 1 335 ? 13.086 -12.57 11.141 1 97.12 335 GLN B N 1
ATOM 6556 C CA . GLN B 1 335 ? 13.672 -13.289 12.266 1 97.12 335 GLN B CA 1
ATOM 6557 C C . GLN B 1 335 ? 14.047 -12.328 13.391 1 97.12 335 GLN B C 1
ATOM 6559 O O . GLN B 1 335 ? 14.125 -12.734 14.555 1 97.12 335 GLN B O 1
ATOM 6564 N N . LYS B 1 336 ? 14.336 -11.102 13.031 1 97 336 LYS B N 1
ATOM 6565 C CA . LYS B 1 336 ? 14.68 -10.047 13.984 1 97 336 LYS B CA 1
ATOM 6566 C C . LYS B 1 336 ? 14.016 -8.727 13.602 1 97 336 LYS B C 1
ATOM 6568 O O . LYS B 1 336 ? 14.328 -8.148 12.555 1 97 336 LYS B O 1
ATOM 6573 N N . ARG B 1 337 ? 13.164 -8.219 14.461 1 95.81 337 ARG B N 1
ATOM 6574 C CA . ARG B 1 337 ? 12.422 -7.012 14.125 1 95.81 337 ARG B CA 1
ATOM 6575 C C . ARG B 1 337 ? 13.344 -5.801 14.055 1 95.81 337 ARG B C 1
ATOM 6577 O O . ARG B 1 337 ? 13.062 -4.836 13.344 1 95.81 337 ARG B O 1
ATOM 6584 N N . SER B 1 338 ? 14.477 -5.785 14.797 1 94.88 338 SER B N 1
ATOM 6585 C CA . SER B 1 338 ? 15.406 -4.66 14.797 1 94.88 338 SER B CA 1
ATOM 6586 C C . SER B 1 338 ? 15.93 -4.371 13.391 1 94.88 338 SER B C 1
ATOM 6588 O O . SER B 1 338 ? 16.344 -3.248 13.094 1 94.88 338 SER B O 1
ATOM 6590 N N . TYR B 1 339 ? 15.977 -5.414 12.484 1 96.31 339 TYR B N 1
ATOM 6591 C CA . TYR B 1 339 ? 16.391 -5.188 11.102 1 96.31 339 TYR B CA 1
ATOM 6592 C C . TYR B 1 339 ? 15.484 -4.168 10.422 1 96.31 339 TYR B C 1
ATOM 6594 O O . TYR B 1 339 ? 15.953 -3.328 9.648 1 96.31 339 TYR B O 1
ATOM 6602 N N . TYR B 1 340 ? 14.172 -4.277 10.734 1 96.31 340 TYR B N 1
ATOM 6603 C CA . TYR B 1 340 ? 13.219 -3.33 10.156 1 96.31 340 TYR B CA 1
ATOM 6604 C C . TYR B 1 340 ? 13.328 -1.97 10.836 1 96.31 340 TYR B C 1
ATOM 6606 O O . TYR B 1 340 ? 13.383 -0.936 10.164 1 96.31 340 TYR B O 1
ATOM 6614 N N . ILE B 1 341 ? 13.359 -1.921 12.141 1 94.06 341 ILE B N 1
ATOM 6615 C CA . ILE B 1 341 ? 13.367 -0.681 12.906 1 94.06 341 ILE B CA 1
ATOM 6616 C C . ILE B 1 341 ? 14.586 0.153 12.531 1 94.06 341 ILE B C 1
ATOM 6618 O O . ILE B 1 341 ? 14.477 1.357 12.289 1 94.06 341 ILE B O 1
ATOM 6622 N N . ASP B 1 342 ? 15.727 -0.504 12.438 1 93.38 342 ASP B N 1
ATOM 6623 C CA . ASP B 1 342 ? 16.969 0.19 12.094 1 93.38 342 ASP B CA 1
ATOM 6624 C C . ASP B 1 342 ? 16.891 0.793 10.695 1 93.38 342 ASP B C 1
ATOM 6626 O O . ASP B 1 342 ? 17.422 1.872 10.445 1 93.38 342 ASP B O 1
ATOM 6630 N N . ALA B 1 343 ? 16.234 0.109 9.836 1 95.44 343 ALA B N 1
ATOM 6631 C CA . ALA B 1 343 ? 16.219 0.497 8.43 1 95.44 343 ALA B CA 1
ATOM 6632 C C . ALA B 1 343 ? 15.18 1.591 8.172 1 95.44 343 ALA B C 1
ATOM 6634 O O . ALA B 1 343 ? 15.375 2.447 7.309 1 95.44 343 ALA B O 1
ATOM 6635 N N . PHE B 1 344 ? 14.062 1.568 8.945 1 94.5 344 PHE B N 1
ATOM 6636 C CA . PHE B 1 344 ? 12.938 2.375 8.492 1 94.5 344 PHE B CA 1
ATOM 6637 C C . PHE B 1 344 ? 12.562 3.418 9.539 1 94.5 344 PHE B C 1
ATOM 6639 O O . PHE B 1 344 ? 11.75 4.305 9.273 1 94.5 344 PHE B O 1
ATOM 6646 N N . SER B 1 345 ? 13.062 3.416 10.672 1 89 345 SER B N 1
ATOM 6647 C CA . SER B 1 345 ? 12.734 4.41 11.695 1 89 345 SER B CA 1
ATOM 6648 C C . SER B 1 345 ? 13.406 5.746 11.398 1 89 345 SER B C 1
ATOM 6650 O O . SER B 1 345 ? 14.562 5.789 10.969 1 89 345 SER B O 1
ATOM 6652 N N . MET B 1 346 ? 12.625 6.801 11.555 1 78.31 346 MET B N 1
ATOM 6653 C CA . MET B 1 346 ? 13.164 8.148 11.375 1 78.31 346 MET B CA 1
ATOM 6654 C C . MET B 1 346 ? 13.633 8.727 12.703 1 78.31 346 MET B C 1
ATOM 6656 O O . MET B 1 346 ? 14.25 9.797 12.734 1 78.31 346 MET B O 1
ATOM 6660 N N . THR B 1 347 ? 13.195 8.133 13.672 1 66.75 347 THR B N 1
ATOM 6661 C CA . THR B 1 347 ? 13.648 8.555 15 1 66.75 347 THR B CA 1
ATOM 6662 C C . THR B 1 347 ? 14.992 7.918 15.336 1 66.75 347 THR B C 1
ATOM 6664 O O . THR B 1 347 ? 15.141 6.695 15.281 1 66.75 347 THR B O 1
ATOM 6667 N N . PRO B 1 348 ? 15.906 8.852 15.57 1 50.66 348 PRO B N 1
ATOM 6668 C CA . PRO B 1 348 ? 17.203 8.273 15.961 1 50.66 348 PRO B CA 1
ATOM 6669 C C . PRO B 1 348 ? 17.062 7.262 17.094 1 50.66 348 PRO B C 1
ATOM 6671 O O . PRO B 1 348 ? 16.219 7.422 17.984 1 50.66 348 PRO B O 1
ATOM 6674 N N . PRO B 1 349 ? 17.797 6.203 16.891 1 46.94 349 PRO B N 1
ATOM 6675 C CA . PRO B 1 349 ? 17.703 5.125 17.875 1 46.94 349 PRO B CA 1
ATOM 6676 C C . PRO B 1 349 ? 17.703 5.633 19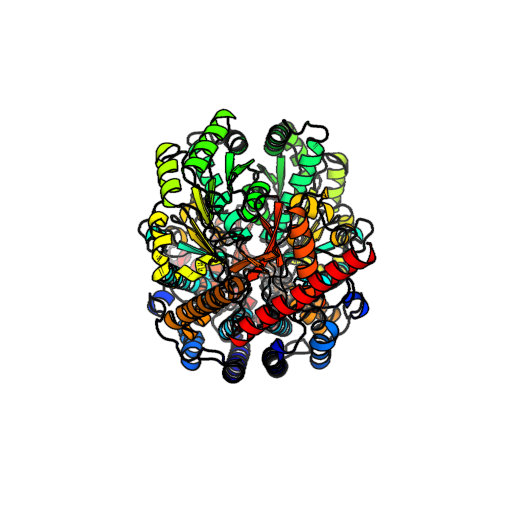.312 1 46.94 349 PRO B C 1
ATOM 6678 O O . PRO B 1 349 ? 16.984 5.098 20.172 1 46.94 349 PRO B O 1
ATOM 6681 N N . TYR B 1 350 ? 18.469 6.652 19.562 1 37.44 350 TYR B N 1
ATOM 6682 C CA . TYR B 1 350 ? 18.656 7.125 20.922 1 37.44 350 TYR B CA 1
ATOM 6683 C C . TYR B 1 350 ? 17.422 7.875 21.406 1 37.44 350 TYR B C 1
ATOM 6685 O O . TYR B 1 350 ? 17.266 8.117 22.609 1 37.44 350 TYR B O 1
ATOM 6693 N N . LEU B 1 351 ? 16.359 8.227 20.469 1 41.91 351 LEU B N 1
ATOM 6694 C CA . LEU B 1 351 ? 15.164 8.977 20.812 1 41.91 351 LEU B CA 1
ATOM 6695 C C . LEU B 1 351 ? 13.93 8.078 20.797 1 41.91 351 LEU B C 1
ATOM 6697 O O . LEU B 1 351 ? 12.82 8.531 21.047 1 41.91 351 LEU B O 1
ATOM 6701 N N . ARG B 1 352 ? 14.203 7.008 20.5 1 51.31 352 ARG B N 1
ATOM 6702 C CA . ARG B 1 352 ? 13.086 6.078 20.406 1 51.31 352 ARG B CA 1
ATOM 6703 C C . ARG B 1 352 ? 12.484 5.801 21.781 1 51.31 352 ARG B C 1
ATOM 6705 O O . ARG B 1 352 ? 13.188 5.84 22.797 1 51.31 352 ARG B O 1
ATOM 6712 N N . ASN B 1 353 ? 11.062 6.008 21.953 1 49.94 353 ASN B N 1
ATOM 6713 C CA . ASN B 1 353 ? 10.289 5.832 23.172 1 49.94 353 ASN B CA 1
ATOM 6714 C C . ASN B 1 353 ? 10.516 4.449 23.781 1 49.94 353 ASN B C 1
ATOM 6716 O O . ASN B 1 353 ? 10.734 3.475 23.062 1 49.94 353 ASN B O 1
ATOM 6720 N N . ASN B 1 354 ? 10.766 4.438 25.078 1 47 354 ASN B N 1
ATOM 6721 C CA . ASN B 1 354 ? 11.023 3.266 25.906 1 47 354 ASN B CA 1
ATOM 6722 C C . ASN B 1 354 ? 9.969 2.182 25.688 1 47 354 ASN B C 1
ATOM 6724 O O . ASN B 1 354 ? 10.273 0.991 25.781 1 47 354 ASN B O 1
ATOM 6728 N N . TYR B 1 355 ? 8.781 2.572 25.328 1 49.66 355 TYR B N 1
ATOM 6729 C CA . TYR B 1 355 ? 7.766 1.53 25.234 1 49.66 355 TYR B CA 1
ATOM 6730 C C . TYR B 1 355 ? 7.957 0.688 23.984 1 49.66 355 TYR B C 1
ATOM 6732 O O . TYR B 1 355 ? 7.777 -0.531 24.016 1 49.66 355 TYR B O 1
ATOM 6740 N N . SER B 1 356 ? 8.344 1.38 22.906 1 51.12 356 SER B N 1
ATOM 6741 C CA . SER B 1 356 ? 8.578 0.652 21.672 1 51.12 356 SER B CA 1
ATOM 6742 C C . SER B 1 356 ? 9.836 -0.204 21.75 1 51.12 356 SER B C 1
ATOM 6744 O O . SER B 1 356 ? 9.836 -1.357 21.312 1 51.12 356 SER B O 1
ATOM 6746 N N . GLU B 1 357 ? 10.914 0.334 22.438 1 46.12 357 GLU B N 1
ATOM 6747 C CA . GLU B 1 357 ? 12.172 -0.397 22.547 1 46.12 357 GLU B CA 1
ATOM 6748 C C . GLU B 1 357 ? 12.078 -1.518 23.578 1 46.12 357 GLU B C 1
ATOM 6750 O O . GLU B 1 357 ? 12.734 -2.553 23.438 1 46.12 357 GLU B O 1
ATOM 6755 N N . SER B 1 358 ? 11.281 -1.141 24.578 1 47.09 358 SER B N 1
ATOM 6756 C CA . SER B 1 358 ? 11.148 -2.168 25.609 1 47.09 358 SER B CA 1
ATOM 6757 C C . SER B 1 358 ? 10.391 -3.381 25.094 1 47.09 358 SER B C 1
ATOM 6759 O O . SER B 1 358 ? 10.32 -4.414 25.75 1 47.09 358 SER B O 1
ATOM 6761 N N . GLY B 1 359 ? 9.961 -3.186 23.797 1 55.56 359 GLY B N 1
ATOM 6762 C CA . GLY B 1 359 ? 9.219 -4.309 23.25 1 55.56 359 GLY B CA 1
ATOM 6763 C C . GLY B 1 359 ? 7.789 -4.387 23.75 1 55.56 359 GLY B C 1
ATOM 6764 O O . GLY B 1 359 ? 7.043 -5.293 23.375 1 55.56 359 GLY B O 1
ATOM 6765 N N . LEU B 1 360 ? 7.441 -3.439 24.531 1 59.97 360 LEU B N 1
ATOM 6766 C CA . LEU B 1 360 ? 6.094 -3.469 25.078 1 59.97 360 LEU B CA 1
ATOM 6767 C C . LEU B 1 360 ? 5.062 -3.078 24.031 1 59.97 360 LEU B C 1
ATOM 6769 O O . LEU B 1 360 ? 3.957 -3.625 24 1 59.97 360 LEU B O 1
ATOM 6773 N N . VAL B 1 361 ? 5.598 -2.195 23.094 1 75.81 361 VAL B N 1
ATOM 6774 C CA . VAL B 1 361 ? 4.668 -1.771 22.062 1 75.81 361 VAL B CA 1
ATOM 6775 C C . VAL B 1 361 ? 5.344 -1.873 20.688 1 75.81 361 VAL B C 1
ATOM 6777 O O . VAL B 1 361 ? 6.559 -1.696 20.578 1 75.81 361 VAL B O 1
ATOM 6780 N N . THR B 1 362 ? 4.598 -2.289 19.75 1 81.94 362 THR B N 1
ATOM 6781 C CA . THR B 1 362 ? 5.059 -2.355 18.359 1 81.94 362 THR B CA 1
ATOM 6782 C C . THR B 1 362 ? 4.539 -1.165 17.562 1 81.94 362 THR B C 1
ATOM 6784 O O . THR B 1 362 ? 3.328 -0.951 17.469 1 81.94 362 THR B O 1
ATOM 6787 N N . ASP B 1 363 ? 5.461 -0.309 17.062 1 85.56 363 ASP B N 1
ATOM 6788 C CA . ASP B 1 363 ? 5.102 0.747 16.125 1 85.56 363 ASP B CA 1
ATOM 6789 C C . ASP B 1 363 ? 5.391 0.323 14.68 1 85.56 363 ASP B C 1
ATOM 6791 O O . ASP B 1 363 ? 6.496 0.542 14.18 1 85.56 363 ASP B O 1
ATOM 6795 N N . TYR B 1 364 ? 4.387 -0.062 14.031 1 86.62 364 TYR B N 1
ATOM 6796 C CA . TYR B 1 364 ? 4.547 -0.689 12.727 1 86.62 364 TYR B CA 1
ATOM 6797 C C . TYR B 1 364 ? 4.953 0.335 11.672 1 86.62 364 TYR B C 1
ATOM 6799 O O . TYR B 1 364 ? 5.398 -0.029 10.586 1 86.62 364 TYR B O 1
ATOM 6807 N N . ARG B 1 365 ? 4.781 1.621 11.922 1 85.69 365 ARG B N 1
ATOM 6808 C CA . ARG B 1 365 ? 5.293 2.646 11.023 1 85.69 365 ARG B CA 1
ATOM 6809 C C . ARG B 1 365 ? 6.797 2.5 10.82 1 85.69 365 ARG B C 1
ATOM 6811 O O . ARG B 1 365 ? 7.336 2.938 9.805 1 85.69 365 ARG B O 1
ATOM 6818 N N . ASP B 1 366 ? 7.504 1.856 11.773 1 89.81 366 ASP B N 1
ATOM 6819 C CA . ASP B 1 366 ? 8.953 1.697 11.727 1 89.81 366 ASP B CA 1
ATOM 6820 C C . ASP B 1 366 ? 9.344 0.372 11.07 1 89.81 366 ASP B C 1
ATOM 6822 O O . ASP B 1 366 ? 10.523 0.025 11.016 1 89.81 366 ASP B O 1
ATOM 6826 N N . TRP B 1 367 ? 8.352 -0.378 10.602 1 92.81 367 TRP B N 1
ATOM 6827 C CA . TRP B 1 367 ? 8.633 -1.684 10.016 1 92.81 367 TRP B CA 1
ATOM 6828 C C . TRP B 1 367 ? 8.453 -1.647 8.5 1 92.81 367 TRP B C 1
ATOM 6830 O O . TRP B 1 367 ? 8.602 -2.67 7.828 1 92.81 367 TRP B O 1
ATOM 6840 N N . GLN B 1 368 ? 8.117 -0.534 7.977 1 94.5 368 GLN B N 1
ATOM 6841 C CA . GLN B 1 368 ? 7.723 -0.499 6.574 1 94.5 368 GLN B CA 1
ATOM 6842 C C . GLN B 1 368 ? 7.801 0.919 6.016 1 94.5 368 GLN B C 1
ATOM 6844 O O . GLN B 1 368 ? 8.188 1.852 6.727 1 94.5 368 GLN B O 1
ATOM 6849 N N . ILE B 1 369 ? 7.434 1.107 4.766 1 94.19 369 ILE B N 1
ATOM 6850 C CA . ILE B 1 369 ? 7.582 2.361 4.035 1 94.19 369 ILE B CA 1
ATOM 6851 C C . ILE B 1 369 ? 6.469 3.326 4.434 1 94.19 369 ILE B C 1
ATOM 6853 O O . ILE B 1 369 ? 6.73 4.477 4.793 1 94.19 369 ILE B O 1
ATOM 6857 N N . PRO B 1 370 ? 5.191 2.85 4.422 1 94.06 370 PRO B N 1
ATOM 6858 C CA . PRO B 1 370 ? 4.137 3.777 4.832 1 94.06 370 PRO B CA 1
ATOM 6859 C C . PRO B 1 370 ? 4.141 4.051 6.336 1 94.06 370 PRO B C 1
ATOM 6861 O O . PRO B 1 370 ? 4.578 3.201 7.117 1 94.06 370 PRO B O 1
ATOM 6864 N N . LEU B 1 371 ? 3.668 5.238 6.715 1 91.94 371 LEU B N 1
ATOM 6865 C CA . LEU B 1 371 ? 3.457 5.516 8.133 1 91.94 371 LEU B CA 1
ATOM 6866 C C . LEU B 1 371 ? 2.053 5.109 8.562 1 91.94 371 LEU B C 1
ATOM 6868 O O . LEU B 1 371 ? 1.889 4.23 9.414 1 91.94 371 LEU B O 1
ATOM 6872 N N . GLY B 1 372 ? 1.058 5.684 7.859 1 93.06 372 GLY B N 1
ATOM 6873 C CA . GLY B 1 372 ? -0.311 5.262 8.117 1 93.06 372 GLY B CA 1
ATOM 6874 C C . GLY B 1 372 ? -0.622 3.881 7.57 1 93.06 372 GLY B C 1
ATOM 6875 O O . GLY B 1 372 ? -0.085 3.479 6.535 1 93.06 372 GLY B O 1
ATOM 6876 N N . ARG B 1 373 ? -1.535 3.186 8.266 1 93.38 373 ARG B N 1
ATOM 6877 C CA . ARG B 1 373 ? -1.879 1.819 7.879 1 93.38 373 ARG B CA 1
ATOM 6878 C C . ARG B 1 373 ? -3.365 1.551 8.086 1 93.38 373 ARG B C 1
ATOM 6880 O O . ARG B 1 373 ? -3.957 2.014 9.062 1 93.38 373 ARG B O 1
ATOM 6887 N N . ARG B 1 374 ? -3.852 0.764 7.184 1 94.81 374 ARG B N 1
ATOM 6888 C CA . ARG B 1 374 ? -5.227 0.295 7.301 1 94.81 374 ARG B CA 1
ATOM 6889 C C . ARG B 1 374 ? -5.34 -0.826 8.328 1 94.81 374 ARG B C 1
ATOM 6891 O O . ARG B 1 374 ? -4.367 -1.538 8.586 1 94.81 374 ARG B O 1
ATOM 6898 N N . PHE B 1 375 ? -6.504 -0.996 8.984 1 97.12 375 PHE B N 1
ATOM 6899 C CA . PHE B 1 375 ? -6.777 -2.068 9.93 1 97.12 375 PHE B CA 1
ATOM 6900 C C . PHE B 1 375 ? -6.961 -3.396 9.203 1 97.12 375 PHE B C 1
ATOM 6902 O O . PHE B 1 375 ? -8 -4.047 9.344 1 97.12 375 PHE B O 1
ATOM 6909 N N . ARG B 1 376 ? -5.941 -3.869 8.555 1 97.56 376 ARG B N 1
ATOM 6910 C CA . ARG B 1 376 ? -6.012 -5.055 7.707 1 97.56 376 ARG B CA 1
ATOM 6911 C C . ARG B 1 376 ? -6.125 -6.32 8.547 1 97.56 376 ARG B C 1
ATOM 6913 O O . ARG B 1 376 ? -6.73 -7.305 8.117 1 97.56 376 ARG B O 1
ATOM 6920 N N . SER B 1 377 ? -5.598 -6.293 9.75 1 98.25 377 SER B N 1
ATOM 6921 C CA . SER B 1 377 ? -5.57 -7.492 10.578 1 98.25 377 SER B CA 1
ATOM 6922 C C . SER B 1 377 ? -6.98 -7.922 10.984 1 98.25 377 SER B C 1
ATOM 6924 O O . SER B 1 377 ? -7.215 -9.094 11.281 1 98.25 377 SER B O 1
ATOM 6926 N N . LEU B 1 378 ? -7.906 -6.984 10.938 1 98.62 378 LEU B N 1
ATOM 6927 C CA . LEU B 1 378 ? -9.266 -7.309 11.352 1 98.62 378 LEU B CA 1
ATOM 6928 C C . LEU B 1 378 ? -9.898 -8.32 10.406 1 98.62 378 LEU B C 1
ATOM 6930 O O . LEU B 1 378 ? -10.555 -9.266 10.844 1 98.62 378 LEU B O 1
ATOM 6934 N N . LYS B 1 379 ? -9.766 -8.133 9.102 1 98.62 379 LYS B N 1
ATOM 6935 C CA . LYS B 1 379 ? -10.344 -9.094 8.164 1 98.62 379 LYS B CA 1
ATOM 6936 C C . LYS B 1 379 ? -9.656 -10.445 8.281 1 98.62 379 LYS B C 1
ATOM 6938 O O . LYS B 1 379 ? -10.297 -11.492 8.094 1 98.62 379 LYS B O 1
ATOM 6943 N N . VAL B 1 380 ? -8.383 -10.445 8.562 1 98.81 380 VAL B N 1
ATOM 6944 C CA . VAL B 1 380 ? -7.68 -11.711 8.758 1 98.81 380 VAL B CA 1
ATOM 6945 C C . VAL B 1 380 ? -8.266 -12.438 9.969 1 98.81 380 VAL B C 1
ATOM 6947 O O . VAL B 1 380 ? -8.508 -13.648 9.922 1 98.81 380 VAL B O 1
ATOM 6950 N N . TRP B 1 381 ? -8.477 -11.664 11.055 1 98.81 381 TRP B N 1
ATOM 6951 C CA . TRP B 1 381 ? -9.062 -12.188 12.281 1 98.81 381 TRP B CA 1
ATOM 6952 C C . TRP B 1 381 ? -10.43 -12.805 12.008 1 98.81 381 TRP B C 1
ATOM 6954 O O . TRP B 1 381 ? -10.727 -13.906 12.469 1 98.81 381 TRP B O 1
ATOM 6964 N N . PHE B 1 382 ? -11.258 -12.141 11.234 1 98.62 382 PHE B N 1
ATOM 6965 C CA . PHE B 1 382 ? -12.594 -12.625 10.898 1 98.62 382 PHE B CA 1
ATOM 6966 C C . PHE B 1 382 ? -12.516 -13.883 10.047 1 98.62 382 PHE B C 1
ATOM 6968 O O . PHE B 1 382 ? -13.273 -14.836 10.266 1 98.62 382 PHE B O 1
ATOM 6975 N N . VAL B 1 383 ? -11.633 -13.953 9.109 1 98.5 383 VAL B N 1
ATOM 6976 C CA . VAL B 1 383 ? -11.5 -15.086 8.195 1 98.5 383 VAL B CA 1
ATOM 6977 C C . VAL B 1 383 ? -11.07 -16.328 8.977 1 98.5 383 VAL B C 1
ATOM 6979 O O . VAL B 1 383 ? -11.695 -17.391 8.867 1 98.5 383 VAL B O 1
ATOM 6982 N N . ILE B 1 384 ? -10.047 -16.172 9.797 1 98.69 384 ILE B N 1
ATOM 6983 C CA . ILE B 1 384 ? -9.531 -17.312 10.539 1 98.69 384 ILE B CA 1
ATOM 6984 C C . ILE B 1 384 ? -10.602 -17.844 11.492 1 98.69 384 ILE B C 1
ATOM 6986 O O . ILE B 1 384 ? -10.82 -19.047 11.586 1 98.69 384 ILE B O 1
ATOM 6990 N N . ARG B 1 385 ? -11.273 -16.953 12.18 1 98.25 385 ARG B N 1
ATOM 6991 C CA . ARG B 1 385 ? -12.258 -17.375 13.164 1 98.25 385 ARG B CA 1
ATOM 6992 C C . ARG B 1 385 ? -13.477 -17.984 12.492 1 98.25 385 ARG B C 1
ATOM 6994 O O . ARG B 1 385 ? -14.047 -18.953 13 1 98.25 385 ARG B O 1
ATOM 7001 N N . THR B 1 386 ? -13.93 -17.438 11.359 1 98.06 386 THR B N 1
ATOM 7002 C CA . THR B 1 386 ? -15.125 -17.922 10.672 1 98.06 386 THR B CA 1
ATOM 7003 C C . THR B 1 386 ? -14.891 -19.328 10.102 1 98.06 386 THR B C 1
ATOM 7005 O O . THR B 1 386 ? -15.773 -20.188 10.164 1 98.06 386 THR B O 1
ATOM 7008 N N . PHE B 1 387 ? -13.695 -19.594 9.555 1 97.31 387 PHE B N 1
ATOM 7009 C CA . PHE B 1 387 ? -13.445 -20.859 8.891 1 97.31 387 PHE B CA 1
ATOM 7010 C C . PHE B 1 387 ? -12.781 -21.844 9.836 1 97.31 387 PHE B C 1
ATOM 7012 O O . PHE B 1 387 ? -12.945 -23.062 9.688 1 97.31 387 PHE B O 1
ATOM 7019 N N . GLY B 1 388 ? -12.055 -21.312 10.82 1 97.62 388 GLY B N 1
ATOM 7020 C CA . GLY B 1 388 ? -11.18 -22.156 11.609 1 97.62 388 GLY B CA 1
ATOM 7021 C C . GLY B 1 388 ? -10.008 -22.703 10.82 1 97.62 388 GLY B C 1
ATOM 7022 O O . GLY B 1 388 ? -10.016 -22.672 9.586 1 97.62 388 GLY B O 1
ATOM 7023 N N . VAL B 1 389 ? -9.016 -23.203 11.555 1 98.44 389 VAL B N 1
ATOM 7024 C CA . VAL B 1 389 ? -7.852 -23.812 10.906 1 98.44 389 VAL B CA 1
ATOM 7025 C C . VAL B 1 389 ? -8.297 -24.953 10.008 1 98.44 389 VAL B C 1
ATOM 7027 O O . VAL B 1 389 ? -7.84 -25.078 8.867 1 98.44 389 VAL B O 1
ATOM 7030 N N . LYS B 1 390 ? -9.227 -25.734 10.438 1 98.19 390 LYS B N 1
ATOM 7031 C CA . LYS B 1 390 ? -9.711 -26.891 9.68 1 98.19 390 LYS B CA 1
ATOM 7032 C C . LYS B 1 390 ? -10.375 -26.469 8.375 1 98.19 390 LYS B C 1
ATOM 7034 O O . LYS B 1 390 ? -10.172 -27.094 7.336 1 98.19 390 LYS B O 1
ATOM 7039 N N . GLY B 1 391 ? -11.219 -25.422 8.484 1 97.69 391 GLY B N 1
ATOM 7040 C CA . GLY B 1 391 ? -11.867 -24.922 7.277 1 97.69 391 GLY B CA 1
ATOM 7041 C C . GLY B 1 391 ? -10.891 -24.391 6.246 1 97.69 391 GLY B C 1
ATOM 7042 O O . GLY B 1 391 ? -11.078 -24.609 5.047 1 97.69 391 GLY B O 1
ATOM 7043 N N . LEU B 1 392 ? -9.891 -23.75 6.668 1 98.44 392 LEU B N 1
ATOM 7044 C CA . LEU B 1 392 ? -8.875 -23.219 5.762 1 98.44 392 LEU B CA 1
ATOM 7045 C C . LEU B 1 392 ? -8.055 -24.359 5.145 1 98.44 392 LEU B C 1
ATOM 7047 O O . LEU B 1 392 ? -7.719 -24.312 3.961 1 98.44 392 LEU B O 1
ATOM 7051 N N . GLN B 1 393 ? -7.754 -25.359 5.945 1 98.62 393 GLN B N 1
ATOM 7052 C CA . GLN B 1 393 ? -7.059 -26.531 5.43 1 98.62 393 GLN B CA 1
ATOM 7053 C C . GLN B 1 393 ? -7.887 -27.234 4.363 1 98.62 393 GLN B C 1
ATOM 7055 O O . GLN B 1 393 ? -7.359 -27.625 3.318 1 98.62 393 GLN B O 1
ATOM 7060 N N . GLU B 1 394 ? -9.125 -27.359 4.613 1 97.88 394 GLU B N 1
ATOM 7061 C CA . GLU B 1 394 ? -9.992 -28.031 3.652 1 97.88 394 GLU B CA 1
ATOM 7062 C C . GLU B 1 394 ? -10.086 -27.234 2.352 1 97.88 394 GLU B C 1
ATOM 7064 O O . GLU B 1 394 ? -10.172 -27.812 1.269 1 97.88 394 GLU B O 1
ATOM 7069 N N . HIS B 1 395 ? -10.141 -25.969 2.494 1 97.31 395 HIS B N 1
ATOM 7070 C CA . HIS B 1 395 ? -10.156 -25.125 1.311 1 97.31 395 HIS B CA 1
ATOM 7071 C C . HIS B 1 395 ? -8.938 -25.375 0.436 1 97.31 395 HIS B C 1
ATOM 7073 O O . HIS B 1 395 ? -9.055 -25.516 -0.782 1 97.31 395 HIS B O 1
ATOM 7079 N N . ILE B 1 396 ? -7.773 -25.422 1.025 1 98.44 396 ILE B N 1
ATOM 7080 C CA . ILE B 1 396 ? -6.531 -25.656 0.3 1 98.44 396 ILE B CA 1
ATOM 7081 C C . ILE B 1 396 ? -6.562 -27.062 -0.321 1 98.44 396 ILE B C 1
ATOM 7083 O O . ILE B 1 396 ? -6.266 -27.219 -1.507 1 98.44 396 ILE B O 1
ATOM 7087 N N . ARG B 1 397 ? -6.934 -28.047 0.451 1 98.38 397 ARG B N 1
ATOM 7088 C CA . ARG B 1 397 ? -6.961 -29.422 -0.019 1 98.38 397 ARG B CA 1
ATOM 7089 C C . ARG B 1 397 ? -7.953 -29.594 -1.168 1 98.38 397 ARG B C 1
ATOM 7091 O O . ARG B 1 397 ? -7.715 -30.375 -2.086 1 98.38 397 ARG B O 1
ATOM 7098 N N . LYS B 1 398 ? -9.039 -28.906 -1.105 1 97.88 398 LYS B N 1
ATOM 7099 C CA . LYS B 1 398 ? -10 -28.922 -2.205 1 97.88 398 LYS B CA 1
ATOM 7100 C C . LYS B 1 398 ? -9.359 -28.422 -3.5 1 97.88 398 LYS B C 1
ATOM 7102 O O . LYS B 1 398 ? -9.555 -29.016 -4.562 1 97.88 398 LYS B O 1
ATOM 7107 N N . GLY B 1 399 ? -8.656 -27.297 -3.41 1 97.81 399 GLY B N 1
ATOM 7108 C CA . GLY B 1 399 ? -7.934 -26.797 -4.574 1 97.81 399 GLY B CA 1
ATOM 7109 C C . GLY B 1 399 ? -6.957 -27.812 -5.145 1 97.81 399 GLY B C 1
ATOM 7110 O O . GLY B 1 399 ? -6.883 -28 -6.359 1 97.81 399 GLY B O 1
ATOM 7111 N N . ILE B 1 400 ? -6.254 -28.484 -4.246 1 98.44 400 ILE B N 1
ATOM 7112 C CA . ILE B 1 400 ? -5.289 -29.5 -4.648 1 98.44 400 ILE B CA 1
ATOM 7113 C C . ILE B 1 400 ? -6.004 -30.641 -5.355 1 98.44 400 ILE B C 1
ATOM 7115 O O . ILE B 1 400 ? -5.547 -31.125 -6.391 1 98.44 400 ILE B O 1
ATOM 7119 N N . ARG B 1 401 ? -7.109 -31.047 -4.824 1 98.38 401 ARG B N 1
ATOM 7120 C CA . ARG B 1 401 ? -7.887 -32.125 -5.441 1 98.38 401 ARG B CA 1
ATOM 7121 C C . ARG B 1 401 ? -8.352 -31.719 -6.836 1 98.38 401 ARG B C 1
ATOM 7123 O O . ARG B 1 401 ? -8.367 -32.562 -7.75 1 98.38 401 ARG B O 1
ATOM 7130 N N . HIS B 1 402 ? -8.773 -30.5 -7.004 1 98.56 402 HIS B N 1
ATOM 7131 C CA . HIS B 1 402 ? -9.172 -30.016 -8.32 1 98.56 402 HIS B CA 1
ATOM 7132 C C . HIS B 1 402 ? -8.008 -30.078 -9.305 1 98.56 402 HIS B C 1
ATOM 7134 O O . HIS B 1 402 ? -8.18 -30.469 -10.461 1 98.56 402 HIS B O 1
ATOM 7140 N N . GLY B 1 403 ? -6.805 -29.625 -8.836 1 98.5 403 GLY B N 1
ATOM 7141 C CA . GLY B 1 403 ? -5.617 -29.734 -9.664 1 98.5 403 GLY B CA 1
ATOM 7142 C C . GLY B 1 403 ? -5.305 -31.172 -10.062 1 98.5 403 GLY B C 1
ATOM 7143 O O . GLY B 1 403 ? -4.969 -31.438 -11.219 1 98.5 403 GLY B O 1
ATOM 7144 N N . ASP B 1 404 ? -5.445 -32.094 -9.133 1 98.44 404 ASP B N 1
ATOM 7145 C CA . ASP B 1 404 ? -5.191 -33.5 -9.383 1 98.44 404 ASP B CA 1
ATOM 7146 C C . ASP B 1 404 ? -6.184 -34.062 -10.398 1 98.44 404 ASP B C 1
ATOM 7148 O O . ASP B 1 404 ? -5.805 -34.812 -11.289 1 98.44 404 ASP B O 1
ATOM 7152 N N . LEU B 1 405 ? -7.418 -33.719 -10.18 1 98.75 405 LEU B N 1
ATOM 7153 C CA . LEU B 1 405 ? -8.445 -34.188 -11.109 1 98.75 405 LEU B CA 1
ATOM 7154 C C . LEU B 1 405 ? -8.156 -33.688 -12.523 1 98.75 405 LEU B C 1
ATOM 7156 O O . LEU B 1 405 ? -8.211 -34.469 -13.477 1 98.75 405 LEU B O 1
ATOM 7160 N N . PHE B 1 406 ? -7.887 -32.438 -12.68 1 98.81 406 PHE B N 1
ATOM 7161 C CA . PHE B 1 406 ? -7.598 -31.859 -13.992 1 98.81 406 PHE B CA 1
ATOM 7162 C C . PHE B 1 406 ? -6.383 -32.531 -14.617 1 98.81 406 PHE B C 1
ATOM 7164 O O . PHE B 1 406 ? -6.375 -32.812 -15.82 1 98.81 406 PHE B O 1
ATOM 7171 N N . THR B 1 407 ? -5.352 -32.75 -13.812 1 98.75 407 THR B N 1
ATOM 7172 C CA . THR B 1 407 ? -4.152 -33.438 -14.266 1 98.75 407 THR B CA 1
ATOM 7173 C C . THR B 1 407 ? -4.5 -34.812 -14.82 1 98.75 407 THR B C 1
ATOM 7175 O O . THR B 1 407 ? -4.02 -35.188 -15.891 1 98.75 407 THR B O 1
ATOM 7178 N N . LYS B 1 408 ? -5.309 -35.5 -14.102 1 98.62 408 LYS B N 1
ATOM 7179 C CA . LYS B 1 408 ? -5.738 -36.844 -14.531 1 98.62 408 LYS B CA 1
ATOM 7180 C C . LYS B 1 408 ? -6.488 -36.781 -15.859 1 98.62 408 LYS B C 1
ATOM 7182 O O . LYS B 1 408 ? -6.258 -37.594 -16.75 1 98.62 408 LYS B O 1
ATOM 7187 N N . LEU B 1 409 ? -7.352 -35.844 -15.938 1 98.69 409 LEU B N 1
ATOM 7188 C CA . LEU B 1 409 ? -8.125 -35.688 -17.172 1 98.69 409 LEU B CA 1
ATOM 7189 C C . LEU B 1 409 ? -7.211 -35.375 -18.344 1 98.69 409 LEU B C 1
ATOM 7191 O O . LEU B 1 409 ? -7.363 -35.969 -19.422 1 98.69 409 LEU B O 1
ATOM 7195 N N . VAL B 1 410 ? -6.281 -34.5 -18.203 1 98.38 410 VAL B N 1
ATOM 7196 C CA . VAL B 1 410 ? -5.352 -34.094 -19.266 1 98.38 410 VAL B CA 1
ATOM 7197 C C . VAL B 1 410 ? -4.504 -35.312 -19.672 1 98.38 410 VAL B C 1
ATOM 7199 O O . VAL B 1 410 ? -4.297 -35.562 -20.859 1 98.38 410 VAL B O 1
ATOM 7202 N N . LYS B 1 411 ? -4.016 -36.031 -18.703 1 97.88 411 LYS B N 1
ATOM 7203 C CA . LYS B 1 411 ? -3.211 -37.219 -18.969 1 97.88 411 LYS B CA 1
ATOM 7204 C C . LYS B 1 411 ? -4.02 -38.281 -19.734 1 97.88 411 LYS B C 1
ATOM 7206 O O . LYS B 1 411 ? -3.465 -39.062 -20.516 1 97.88 411 LYS B O 1
ATOM 7211 N N . GLY B 1 412 ? -5.242 -38.281 -19.484 1 97.81 412 GLY B N 1
ATOM 7212 C CA . GLY B 1 412 ? -6.129 -39.188 -20.203 1 97.81 412 GLY B CA 1
ATOM 7213 C C . GLY B 1 412 ? -6.234 -38.906 -21.688 1 97.81 412 GLY B C 1
ATOM 7214 O O . GLY B 1 412 ? -6.672 -39.75 -22.469 1 97.81 412 GLY B O 1
ATOM 7215 N N . ARG B 1 413 ? -5.93 -37.719 -22.062 1 97.06 413 ARG B N 1
ATOM 7216 C CA . ARG B 1 413 ? -5.914 -37.312 -23.469 1 97.06 413 ARG B CA 1
ATOM 7217 C C . ARG B 1 413 ? -4.5 -36.969 -23.922 1 97.06 413 ARG B C 1
ATOM 7219 O O . ARG B 1 413 ? -4.289 -35.906 -24.531 1 97.06 413 ARG B O 1
ATOM 7226 N N . SER B 1 414 ? -3.619 -37.812 -23.594 1 95.56 414 SER B N 1
ATOM 7227 C CA . SER B 1 414 ? -2.213 -37.625 -23.938 1 95.56 414 SER B CA 1
ATOM 7228 C C . SER B 1 414 ? -2.004 -37.594 -25.438 1 95.56 414 SER B C 1
ATOM 7230 O O . SER B 1 414 ? -0.933 -37.219 -25.922 1 95.56 414 SER B O 1
ATOM 7232 N N . ASP B 1 415 ? -3.008 -37.969 -26.172 1 94.44 415 ASP B N 1
ATOM 7233 C CA . ASP B 1 415 ? -2.967 -37.844 -27.625 1 94.44 415 ASP B CA 1
ATOM 7234 C C . ASP B 1 415 ? -3.033 -36.375 -28.047 1 94.44 415 ASP B C 1
ATOM 7236 O O . ASP B 1 415 ? -2.58 -36.031 -29.141 1 94.44 415 ASP B O 1
ATOM 7240 N N . LEU B 1 416 ? -3.537 -35.531 -27.188 1 95.81 416 LEU B N 1
ATOM 7241 C CA . LEU B 1 416 ? -3.76 -34.125 -27.562 1 95.81 416 LEU B CA 1
ATOM 7242 C C . LEU B 1 416 ? -2.836 -33.188 -26.766 1 95.81 416 LEU B C 1
ATOM 7244 O O . LEU B 1 416 ? -2.402 -32.156 -27.281 1 95.81 416 LEU B O 1
ATOM 7248 N N . PHE B 1 417 ? -2.648 -33.562 -25.516 1 97.31 417 PHE B N 1
ATOM 7249 C CA . PHE B 1 417 ? -2.039 -32.562 -24.625 1 97.31 417 PHE B CA 1
ATOM 7250 C C . PHE B 1 417 ? -0.768 -33.125 -24 1 97.31 417 PHE B C 1
ATOM 7252 O O . PHE B 1 417 ? -0.613 -34.344 -23.875 1 97.31 417 PHE B O 1
ATOM 7259 N N . GLU B 1 418 ? 0.094 -32.219 -23.625 1 96.12 418 GLU B N 1
ATOM 7260 C CA . GLU B 1 418 ? 1.306 -32.5 -22.859 1 96.12 418 GLU B CA 1
ATOM 7261 C C . GLU B 1 418 ? 1.458 -31.562 -21.688 1 96.12 418 GLU B C 1
ATOM 7263 O O . GLU B 1 418 ? 1.327 -30.344 -21.844 1 96.12 418 GLU B O 1
ATOM 7268 N N . ILE B 1 419 ? 1.655 -32.125 -20.516 1 97.12 419 ILE B N 1
ATOM 7269 C CA . ILE B 1 419 ? 1.983 -31.328 -19.344 1 97.12 419 ILE B CA 1
ATOM 7270 C C . ILE B 1 419 ? 3.467 -30.969 -19.375 1 97.12 419 ILE B C 1
ATOM 7272 O O . ILE B 1 419 ? 4.324 -31.844 -19.469 1 97.12 419 ILE B O 1
ATOM 7276 N N . VAL B 1 420 ? 3.812 -29.672 -19.266 1 95.25 420 VAL B N 1
ATOM 7277 C CA . VAL B 1 420 ? 5.176 -29.25 -19.562 1 95.25 420 VAL B CA 1
ATOM 7278 C C . VAL B 1 420 ? 5.902 -28.891 -18.266 1 95.25 420 VAL B C 1
ATOM 7280 O O . VAL B 1 420 ? 7.098 -28.594 -18.281 1 95.25 420 VAL B O 1
ATOM 7283 N N . ALA B 1 421 ? 5.254 -28.859 -17.141 1 96.19 421 ALA B N 1
ATOM 7284 C CA . ALA B 1 421 ? 5.809 -28.688 -15.797 1 96.19 421 ALA B CA 1
ATOM 7285 C C . ALA B 1 421 ? 5.055 -29.531 -14.773 1 96.19 421 ALA B C 1
ATOM 7287 O O . ALA B 1 421 ? 3.857 -29.797 -14.938 1 96.19 421 ALA B O 1
ATOM 7288 N N . VAL B 1 422 ? 5.758 -30.016 -13.727 1 96.94 422 VAL B N 1
ATOM 7289 C CA . VAL B 1 422 ? 5.125 -30.844 -12.703 1 96.94 422 VAL B CA 1
ATOM 7290 C C . VAL B 1 422 ? 3.932 -30.094 -12.109 1 96.94 422 VAL B C 1
ATOM 7292 O O . VAL B 1 422 ? 4.07 -28.969 -11.641 1 96.94 422 VAL B O 1
ATOM 7295 N N . PRO B 1 423 ? 2.717 -30.703 -12.219 1 97.81 423 PRO B N 1
ATOM 7296 C CA . PRO B 1 423 ? 1.569 -30.031 -11.586 1 97.81 423 PRO B CA 1
ATOM 7297 C C . PRO B 1 423 ? 1.742 -29.875 -10.078 1 97.81 423 PRO B C 1
ATOM 7299 O O . PRO B 1 423 ? 2.127 -30.812 -9.391 1 97.81 423 PRO B O 1
ATOM 7302 N N . ARG B 1 424 ? 1.569 -28.625 -9.594 1 97 424 ARG B N 1
ATOM 7303 C CA . ARG B 1 424 ? 1.775 -28.281 -8.195 1 97 424 ARG B CA 1
ATOM 7304 C C . ARG B 1 424 ? 0.753 -27.234 -7.738 1 97 424 ARG B C 1
ATOM 7306 O O . ARG B 1 424 ? 0.402 -26.328 -8.492 1 97 424 ARG B O 1
ATOM 7313 N N . PHE B 1 425 ? 0.21 -27.391 -6.504 1 98.19 425 PHE B N 1
ATOM 7314 C CA . PHE B 1 425 ? -0.556 -26.344 -5.828 1 98.19 425 PHE B CA 1
ATOM 7315 C C . PHE B 1 425 ? -1.701 -25.859 -6.711 1 98.19 425 PHE B C 1
ATOM 7317 O O . PHE B 1 425 ? -1.879 -24.656 -6.902 1 98.19 425 PHE B O 1
ATOM 7324 N N . ALA B 1 426 ? -2.381 -26.797 -7.309 1 98.25 426 ALA B N 1
ATOM 7325 C CA . ALA B 1 426 ? -3.609 -26.578 -8.07 1 98.25 426 ALA B CA 1
ATOM 7326 C C . ALA B 1 426 ? -3.318 -25.891 -9.391 1 98.25 426 ALA B C 1
ATOM 7328 O O . ALA B 1 426 ? -4.223 -25.328 -10.016 1 98.25 426 ALA B O 1
ATOM 7329 N N . LEU B 1 427 ? -2.041 -25.812 -9.828 1 98.56 427 LEU B N 1
ATOM 7330 C CA . LEU B 1 427 ? -1.662 -25.25 -11.109 1 98.56 427 LEU B CA 1
ATOM 7331 C C . LEU B 1 427 ? -1.228 -26.328 -12.086 1 98.56 427 LEU B C 1
ATOM 7333 O O . LEU B 1 427 ? -0.403 -27.188 -11.742 1 98.56 427 LEU B O 1
ATOM 7337 N N . VAL B 1 428 ? -1.798 -26.375 -13.242 1 98.62 428 VAL B N 1
ATOM 7338 C CA . VAL B 1 428 ? -1.424 -27.281 -14.32 1 98.62 428 VAL B CA 1
ATOM 7339 C C . VAL B 1 428 ? -1.004 -26.484 -15.555 1 98.62 428 VAL B C 1
ATOM 7341 O O . VAL B 1 428 ? -1.728 -25.594 -15.992 1 98.62 428 VAL B O 1
ATOM 7344 N N . VAL B 1 429 ? 0.167 -26.734 -16.047 1 97.94 429 VAL B N 1
ATOM 7345 C CA . VAL B 1 429 ? 0.712 -26.047 -17.219 1 97.94 429 VAL B CA 1
ATOM 7346 C C . VAL B 1 429 ? 0.866 -27.047 -18.375 1 97.94 429 VAL B C 1
ATOM 7348 O O . VAL B 1 429 ? 1.582 -28.031 -18.25 1 97.94 429 VAL B O 1
ATOM 7351 N N . LEU B 1 430 ? 0.193 -26.734 -19.469 1 98.19 430 LEU B N 1
ATOM 7352 C CA . LEU B 1 430 ? 0.141 -27.734 -20.547 1 98.19 430 LEU B CA 1
ATOM 7353 C C . LEU B 1 430 ? 0.207 -27.078 -21.906 1 98.19 430 LEU B C 1
ATOM 7355 O O . LEU B 1 430 ? 0.081 -25.859 -22.016 1 98.19 430 LEU B O 1
ATOM 7359 N N . ARG B 1 431 ? 0.521 -27.797 -22.906 1 97.12 431 ARG B N 1
ATOM 7360 C CA . ARG B 1 431 ? 0.489 -27.359 -24.297 1 97.12 431 ARG B CA 1
ATOM 7361 C C . ARG B 1 431 ? -0.028 -28.469 -25.203 1 97.12 431 ARG B C 1
ATOM 7363 O O . ARG B 1 431 ? -0.257 -29.594 -24.75 1 97.12 431 ARG B O 1
ATOM 7370 N N . LEU B 1 432 ? -0.336 -28.094 -26.391 1 96.62 432 LEU B N 1
ATOM 7371 C CA . LEU B 1 432 ? -0.802 -29.078 -27.359 1 96.62 432 LEU B CA 1
ATOM 7372 C C . LEU B 1 432 ? 0.364 -29.875 -27.922 1 96.62 432 LEU B C 1
ATOM 7374 O O . LEU B 1 432 ? 1.467 -29.359 -28.094 1 96.62 432 LEU B O 1
ATOM 7378 N N . LYS B 1 433 ? 0.038 -31.109 -28.25 1 92.62 433 LYS B N 1
ATOM 7379 C CA . LYS B 1 433 ? 1.021 -31.906 -28.969 1 92.62 433 LYS B CA 1
ATOM 7380 C C . LYS B 1 433 ? 1.1 -31.484 -30.438 1 92.62 433 LYS B C 1
ATOM 7382 O O . LYS B 1 433 ? 0.106 -31.047 -31.016 1 92.62 433 LYS B O 1
ATOM 7387 N N . GLY B 1 434 ? 2.291 -31.438 -30.953 1 85.69 434 GLY B N 1
ATOM 7388 C CA . GLY B 1 434 ? 2.525 -31.125 -32.344 1 85.69 434 GLY B CA 1
ATOM 7389 C C . GLY B 1 434 ? 3.721 -31.844 -32.938 1 85.69 434 GLY B C 1
ATOM 7390 O O . GLY B 1 434 ? 4.445 -32.531 -32.219 1 85.69 434 GLY B O 1
ATOM 7391 N N . ALA B 1 435 ? 3.801 -31.672 -34.312 1 77.69 435 ALA B N 1
ATOM 7392 C CA . ALA B 1 435 ? 4.852 -32.375 -35.062 1 77.69 435 ALA B CA 1
ATOM 7393 C C . ALA B 1 435 ? 6.223 -31.766 -34.75 1 77.69 435 ALA B C 1
ATOM 7395 O O . ALA B 1 435 ? 7.242 -32.469 -34.844 1 77.69 435 ALA B O 1
ATOM 7396 N N . SER B 1 436 ? 6.266 -30.453 -34.406 1 84.06 436 SER B N 1
ATOM 7397 C CA . SER B 1 436 ? 7.477 -29.734 -34.062 1 84.06 436 SER B CA 1
ATOM 7398 C C . SER B 1 436 ? 7.199 -28.734 -32.938 1 84.06 436 SER B C 1
ATOM 7400 O O . SER B 1 436 ? 6.043 -28.438 -32.625 1 84.06 436 SER B O 1
ATOM 7402 N N . SER B 1 437 ? 8.367 -28.266 -32.344 1 82.38 437 SER B N 1
ATOM 7403 C CA . SER B 1 437 ? 8.242 -27.297 -31.266 1 82.38 437 SER B CA 1
ATOM 7404 C C . SER B 1 437 ? 7.527 -26.031 -31.734 1 82.38 437 SER B C 1
ATOM 7406 O O . SER B 1 437 ? 6.703 -25.469 -31.016 1 82.38 437 SER B O 1
ATOM 7408 N N . ASP B 1 438 ? 7.836 -25.625 -32.938 1 85.12 438 ASP B N 1
ATOM 7409 C CA . ASP B 1 438 ? 7.211 -24.422 -33.5 1 85.12 438 ASP B CA 1
ATOM 7410 C C . ASP B 1 438 ? 5.719 -24.641 -33.75 1 85.12 438 ASP B C 1
ATOM 7412 O O . ASP B 1 438 ? 4.906 -23.75 -33.5 1 85.12 438 ASP B O 1
ATOM 7416 N N . ASP B 1 439 ? 5.496 -25.812 -34.188 1 88.75 439 ASP B N 1
ATOM 7417 C CA . ASP B 1 439 ? 4.105 -26.188 -34.438 1 88.75 439 ASP B CA 1
ATOM 7418 C C . ASP B 1 439 ? 3.314 -26.266 -33.125 1 88.75 439 ASP B C 1
ATOM 7420 O O . ASP B 1 439 ? 2.174 -25.797 -33.062 1 88.75 439 ASP B O 1
ATOM 7424 N N . GLN B 1 440 ? 3.939 -26.844 -32.188 1 93.25 440 GLN B N 1
ATOM 7425 C CA . GLN B 1 440 ? 3.309 -26.953 -30.859 1 93.25 440 GLN B CA 1
ATOM 7426 C C . GLN B 1 440 ? 2.982 -25.578 -30.297 1 93.25 440 GLN B C 1
ATOM 7428 O O . GLN B 1 440 ? 1.894 -25.359 -29.766 1 93.25 440 GLN B O 1
ATOM 7433 N N . ASN B 1 441 ? 3.941 -24.656 -30.391 1 95.62 441 ASN B N 1
ATOM 7434 C CA . ASN B 1 441 ? 3.74 -23.312 -29.875 1 95.62 441 ASN B CA 1
ATOM 7435 C C . ASN B 1 441 ? 2.596 -22.594 -30.594 1 95.62 441 ASN B C 1
ATOM 7437 O O . ASN B 1 441 ? 1.731 -22 -29.938 1 95.62 441 ASN B O 1
ATOM 7441 N N . ALA B 1 442 ? 2.623 -22.656 -31.891 1 94 442 ALA B N 1
ATOM 7442 C CA . ALA B 1 442 ? 1.61 -21.969 -32.688 1 94 442 ALA B CA 1
ATOM 7443 C C . ALA B 1 442 ? 0.218 -22.531 -32.406 1 94 442 ALA B C 1
ATOM 7445 O O . ALA B 1 442 ? -0.745 -21.766 -32.281 1 94 442 ALA B O 1
ATOM 7446 N N . LEU B 1 443 ? 0.106 -23.859 -32.375 1 94.38 443 LEU B N 1
ATOM 7447 C CA . LEU B 1 443 ? -1.173 -24.5 -32.094 1 94.38 443 LEU B CA 1
ATOM 7448 C C . LEU B 1 443 ? -1.669 -24.172 -30.703 1 94.38 443 LEU B C 1
ATOM 7450 O O . LEU B 1 443 ? -2.861 -23.938 -30.5 1 94.38 443 LEU B O 1
ATOM 7454 N N . THR B 1 444 ? -0.764 -24.234 -29.75 1 96.62 444 THR B N 1
ATOM 7455 C CA . THR B 1 444 ? -1.116 -23.922 -28.375 1 96.62 444 THR B CA 1
ATOM 7456 C C . THR B 1 444 ? -1.606 -22.484 -28.25 1 96.62 444 THR B C 1
ATOM 7458 O O . THR B 1 444 ? -2.578 -22.203 -27.531 1 96.62 444 THR B O 1
ATOM 7461 N N . GLU B 1 445 ? -0.924 -21.562 -28.875 1 95.94 445 GLU B N 1
ATOM 7462 C CA . GLU B 1 445 ? -1.326 -20.172 -28.859 1 95.94 445 GLU B CA 1
ATOM 7463 C C . GLU B 1 445 ? -2.707 -19.969 -29.469 1 95.94 445 GLU B C 1
ATOM 7465 O O . GLU B 1 445 ? -3.525 -19.203 -28.953 1 95.94 445 GLU B O 1
ATOM 7470 N N . LYS B 1 446 ? -2.898 -20.609 -30.594 1 95.19 446 LYS B N 1
ATOM 7471 C CA . LYS B 1 446 ? -4.203 -20.531 -31.25 1 95.19 446 LYS B CA 1
ATOM 7472 C C . LYS B 1 446 ? -5.305 -21.062 -30.344 1 95.19 446 LYS B C 1
ATOM 7474 O O . LYS B 1 446 ? -6.395 -20.484 -30.266 1 95.19 446 LYS B O 1
ATOM 7479 N N . LEU B 1 447 ? -5.059 -22.203 -29.719 1 96.12 447 LEU B N 1
ATOM 7480 C CA . LEU B 1 447 ? -6 -22.781 -28.766 1 96.12 447 LEU B CA 1
ATOM 7481 C C . LEU B 1 447 ? -6.309 -21.781 -27.656 1 96.12 447 LEU B C 1
ATOM 7483 O O . LEU B 1 447 ? -7.477 -21.531 -27.344 1 96.12 447 LEU B O 1
ATOM 7487 N N . TYR B 1 448 ? -5.242 -21.234 -27.062 1 95.88 448 TYR B N 1
ATOM 7488 C CA . TYR B 1 448 ? -5.332 -20.266 -25.969 1 95.88 448 TYR B CA 1
ATOM 7489 C C . TYR B 1 448 ? -6.199 -19.078 -26.375 1 95.88 448 TYR B C 1
ATOM 7491 O O . TYR B 1 448 ? -7.141 -18.719 -25.656 1 95.88 448 TYR B O 1
ATOM 7499 N N . THR B 1 449 ? -5.961 -18.453 -27.469 1 95.38 449 THR B N 1
ATOM 7500 C CA . THR B 1 449 ? -6.66 -17.25 -27.938 1 95.38 449 THR B CA 1
ATOM 7501 C C . THR B 1 449 ? -8.125 -17.578 -28.234 1 95.38 449 THR B C 1
ATOM 7503 O O . THR B 1 449 ? -9.008 -16.766 -27.938 1 95.38 449 THR B O 1
ATOM 7506 N N . THR B 1 450 ? -8.367 -18.734 -28.844 1 95.5 450 THR B N 1
ATOM 7507 C CA . THR B 1 450 ? -9.727 -19.141 -29.188 1 95.5 450 THR B CA 1
ATOM 7508 C C . THR B 1 450 ? -10.57 -19.328 -27.922 1 95.5 450 THR B C 1
ATOM 7510 O O . THR B 1 450 ? -11.719 -18.875 -27.875 1 95.5 450 THR B O 1
ATOM 7513 N N . ILE B 1 451 ? -9.992 -19.969 -26.953 1 95.94 451 ILE B N 1
ATOM 7514 C CA . ILE B 1 451 ? -10.711 -20.219 -25.703 1 95.94 451 ILE B CA 1
ATOM 7515 C C . ILE B 1 451 ? -11.055 -18.891 -25.031 1 95.94 451 ILE B C 1
ATOM 7517 O O . ILE B 1 451 ? -12.195 -18.672 -24.625 1 95.94 451 ILE B O 1
ATOM 7521 N N . ASN B 1 452 ? -10.117 -17.969 -24.906 1 93.5 452 ASN B N 1
ATOM 7522 C CA . ASN B 1 452 ? -10.336 -16.688 -24.25 1 93.5 452 ASN B CA 1
ATOM 7523 C C . ASN B 1 452 ? -11.32 -15.812 -25.016 1 93.5 452 ASN B C 1
ATOM 7525 O O . ASN B 1 452 ? -12.086 -15.055 -24.422 1 93.5 452 ASN B O 1
ATOM 7529 N N . GLU B 1 453 ? -11.281 -15.891 -26.281 1 91.06 453 GLU B N 1
ATOM 7530 C CA . GLU B 1 453 ? -12.219 -15.133 -27.094 1 91.06 453 GLU B CA 1
ATOM 7531 C C . GLU B 1 453 ? -13.648 -15.609 -26.875 1 91.06 453 GLU B C 1
ATOM 7533 O O . GLU B 1 453 ? -14.586 -14.805 -26.875 1 91.06 453 GLU B O 1
ATOM 7538 N N . GLU B 1 454 ? -13.773 -16.953 -26.828 1 89.44 454 GLU B N 1
ATOM 7539 C CA . GLU B 1 454 ? -15.102 -17.484 -26.547 1 89.44 454 GLU B CA 1
ATOM 7540 C C . GLU B 1 454 ? -15.633 -17.016 -25.203 1 89.44 454 GLU B C 1
ATOM 7542 O O . GLU B 1 454 ? -16.828 -16.797 -25.047 1 89.44 454 GLU B O 1
ATOM 7547 N N . GLY B 1 455 ? -14.75 -16.938 -24.188 1 88.62 455 GLY B N 1
ATOM 7548 C CA . GLY B 1 455 ? -15.086 -16.234 -22.953 1 88.62 455 GLY B CA 1
ATOM 7549 C C . GLY B 1 455 ? -15.758 -17.125 -21.938 1 88.62 455 GLY B C 1
ATOM 7550 O O . GLY B 1 455 ? -16.203 -16.641 -20.891 1 88.62 455 GLY B O 1
ATOM 7551 N N . LYS B 1 456 ? -15.859 -18.438 -22.219 1 90.31 456 LYS B N 1
ATOM 7552 C CA . LYS B 1 456 ? -16.469 -19.328 -21.25 1 90.31 456 LYS B CA 1
ATOM 7553 C C . LYS B 1 456 ? -15.609 -19.453 -20 1 90.31 456 LYS B C 1
ATOM 7555 O O . LYS B 1 456 ? -16.141 -19.5 -18.875 1 90.31 456 LYS B O 1
ATOM 7560 N N . ILE B 1 457 ? -14.352 -19.641 -20.172 1 95.88 457 ILE B N 1
ATOM 7561 C CA . ILE B 1 457 ? -13.367 -19.609 -19.094 1 95.88 457 ILE B CA 1
ATOM 7562 C C . ILE B 1 457 ? -12.258 -18.609 -19.422 1 95.88 457 ILE B C 1
ATOM 7564 O O . ILE B 1 457 ? -12.156 -18.156 -20.562 1 95.88 457 ILE B O 1
ATOM 7568 N N . TYR B 1 458 ? -11.594 -18.203 -18.438 1 95.94 458 TYR B N 1
ATOM 7569 C CA . TYR B 1 458 ? -10.477 -17.281 -18.641 1 95.94 458 TYR B CA 1
ATOM 7570 C C . TYR B 1 458 ? -9.156 -17.938 -18.234 1 95.94 458 TYR B C 1
ATOM 7572 O O . TYR B 1 458 ? -9.055 -18.5 -17.125 1 95.94 458 TYR B O 1
ATOM 7580 N N . LEU B 1 459 ? -8.195 -17.906 -19.172 1 96.12 459 LEU B N 1
ATOM 7581 C CA . LEU B 1 459 ? -6.898 -18.547 -18.969 1 96.12 459 LEU B CA 1
ATOM 7582 C C . LEU B 1 459 ? -5.766 -17.547 -19.188 1 96.12 459 LEU B C 1
ATOM 7584 O O . LEU B 1 459 ? -5.988 -16.453 -19.719 1 96.12 459 LEU B O 1
ATOM 7588 N N . THR B 1 460 ? -4.574 -17.875 -18.688 1 95.5 460 THR B N 1
ATOM 7589 C CA . THR B 1 460 ? -3.348 -17.156 -19.016 1 95.5 460 THR B CA 1
ATOM 7590 C C . THR B 1 460 ? -2.311 -18.109 -19.609 1 95.5 460 THR B C 1
ATOM 7592 O O . THR B 1 460 ? -2.377 -19.312 -19.422 1 95.5 460 THR B O 1
ATOM 7595 N N . SER B 1 461 ? -1.437 -17.516 -20.422 1 95.69 461 SER B N 1
ATOM 7596 C CA . SER B 1 461 ? -0.332 -18.266 -21.016 1 95.69 461 SER B CA 1
ATOM 7597 C C . SER B 1 461 ? 0.994 -17.906 -20.344 1 95.69 461 SER B C 1
ATOM 7599 O O . SER B 1 461 ? 1.059 -16.984 -19.531 1 95.69 461 SER B O 1
ATOM 7601 N N . THR B 1 462 ? 1.982 -18.688 -20.594 1 94.69 462 THR B N 1
ATOM 7602 C CA . THR B 1 462 ? 3.344 -18.438 -20.125 1 94.69 462 THR B CA 1
ATOM 7603 C C . THR B 1 462 ? 4.359 -19 -21.125 1 94.69 462 THR B C 1
ATOM 7605 O O . THR B 1 462 ? 3.986 -19.672 -22.078 1 94.69 462 THR B O 1
ATOM 7608 N N . VAL B 1 463 ? 5.543 -18.594 -21.047 1 92.56 463 VAL B N 1
ATOM 7609 C CA . VAL B 1 463 ? 6.668 -19.141 -21.797 1 92.56 463 VAL B CA 1
ATOM 7610 C C . VAL B 1 463 ? 7.711 -19.688 -20.828 1 92.56 463 VAL B C 1
ATOM 7612 O O . VAL B 1 463 ? 8.242 -18.953 -19.984 1 92.56 463 VAL B O 1
ATOM 7615 N N . LEU B 1 464 ? 7.926 -21 -20.875 1 91.38 464 LEU B N 1
ATOM 7616 C CA . LEU B 1 464 ? 8.906 -21.656 -20.016 1 91.38 464 LEU B CA 1
ATOM 7617 C C . LEU B 1 464 ? 10.203 -21.922 -20.781 1 91.38 464 LEU B C 1
ATOM 7619 O O . LEU B 1 464 ? 10.18 -22.219 -21.969 1 91.38 464 LEU B O 1
ATOM 7623 N N . ASP B 1 465 ? 11.297 -21.781 -20.094 1 88.25 465 ASP B N 1
ATOM 7624 C CA . ASP B 1 465 ? 12.625 -22.062 -20.625 1 88.25 465 ASP B CA 1
ATOM 7625 C C . ASP B 1 465 ? 12.891 -21.266 -21.891 1 88.25 465 ASP B C 1
ATOM 7627 O O . ASP B 1 465 ? 13.461 -21.781 -22.859 1 88.25 465 ASP B O 1
ATOM 7631 N N . GLY B 1 466 ? 12.258 -20.203 -21.969 1 86.25 466 GLY B N 1
ATOM 7632 C CA . GLY B 1 466 ? 12.516 -19.266 -23.047 1 86.25 466 GLY B CA 1
ATOM 7633 C C . GLY B 1 466 ? 11.859 -19.656 -24.359 1 86.25 466 GLY B C 1
ATOM 7634 O O . GLY B 1 466 ? 11.766 -18.828 -25.266 1 86.25 466 GLY B O 1
ATOM 7635 N N . SER B 1 467 ? 11.273 -20.891 -24.5 1 88.94 467 SER B N 1
ATOM 7636 C CA . SER B 1 467 ? 10.828 -21.281 -25.828 1 88.94 467 SER B CA 1
ATOM 7637 C C . SER B 1 467 ? 9.531 -22.062 -25.766 1 88.94 467 SER B C 1
ATOM 7639 O O . SER B 1 467 ? 8.852 -22.234 -26.781 1 88.94 467 SER B O 1
ATOM 7641 N N . ILE B 1 468 ? 9.148 -22.562 -24.625 1 91.94 468 ILE B N 1
ATOM 7642 C CA . ILE B 1 468 ? 7.957 -23.406 -24.516 1 91.94 468 ILE B CA 1
ATOM 7643 C C . ILE B 1 468 ? 6.738 -22.531 -24.203 1 91.94 468 ILE B C 1
ATOM 7645 O O . ILE B 1 468 ? 6.543 -22.125 -23.062 1 91.94 468 ILE B O 1
ATOM 7649 N N . TYR B 1 469 ? 5.949 -22.328 -25.234 1 95.19 469 TYR B N 1
ATOM 7650 C CA . TYR B 1 469 ? 4.676 -21.641 -25.016 1 95.19 469 TYR B CA 1
ATOM 7651 C C . TYR B 1 469 ? 3.643 -22.594 -24.422 1 95.19 469 TYR B C 1
ATOM 7653 O O . TYR B 1 469 ? 3.445 -23.703 -24.938 1 95.19 469 TYR B O 1
ATOM 7661 N N . ALA B 1 470 ? 3.033 -22.234 -23.359 1 96.88 470 ALA B N 1
ATOM 7662 C CA . ALA B 1 470 ? 2.119 -23.125 -22.656 1 96.88 470 ALA B CA 1
ATOM 7663 C C . ALA B 1 470 ? 0.929 -22.359 -22.094 1 96.88 470 ALA B C 1
ATOM 7665 O O . ALA B 1 470 ? 0.938 -21.125 -22.062 1 96.88 470 ALA B O 1
ATOM 7666 N N . ILE B 1 471 ? -0.134 -23.094 -21.75 1 97.62 471 ILE B N 1
ATOM 7667 C CA . ILE B 1 471 ? -1.332 -22.547 -21.125 1 97.62 471 ILE B CA 1
ATOM 7668 C C . ILE B 1 471 ? -1.354 -22.938 -19.641 1 97.62 471 ILE B C 1
ATOM 7670 O O . ILE B 1 471 ? -1.042 -24.078 -19.281 1 97.62 471 ILE B O 1
ATOM 7674 N N . ARG B 1 472 ? -1.668 -21.969 -18.828 1 97.88 472 ARG B N 1
ATOM 7675 C CA . ARG B 1 472 ? -1.776 -22.203 -17.391 1 97.88 472 ARG B CA 1
ATOM 7676 C C . ARG B 1 472 ? -3.234 -22.359 -16.969 1 97.88 472 ARG B C 1
ATOM 7678 O O . ARG B 1 472 ? -4.078 -21.531 -17.328 1 97.88 472 ARG B O 1
ATOM 7685 N N . PHE B 1 473 ? -3.559 -23.391 -16.234 1 98.12 473 PHE B N 1
ATOM 7686 C CA . PHE B 1 473 ? -4.836 -23.578 -15.547 1 98.12 473 PHE B CA 1
ATOM 7687 C C . PHE B 1 473 ? -4.656 -23.531 -14.031 1 98.12 473 PHE B C 1
ATOM 7689 O O . PHE B 1 473 ? -4.051 -24.438 -13.445 1 98.12 473 PHE B O 1
ATOM 7696 N N . CYS B 1 474 ? -5.102 -22.5 -13.398 1 97.75 474 CYS B N 1
ATOM 7697 C CA . CYS B 1 474 ? -5.117 -22.422 -11.938 1 97.75 474 CYS B CA 1
ATOM 7698 C C . CYS B 1 474 ? -6.508 -22.719 -11.391 1 97.75 474 CYS B C 1
ATOM 7700 O O . CYS B 1 474 ? -7.465 -21.984 -11.68 1 97.75 474 CYS B O 1
ATOM 7702 N N . LEU B 1 475 ? -6.684 -23.703 -10.539 1 97.31 475 LEU B N 1
ATOM 7703 C CA . LEU B 1 475 ? -7.988 -24.25 -10.18 1 97.31 475 LEU B CA 1
ATOM 7704 C C . LEU B 1 475 ? -8.297 -23.984 -8.711 1 97.31 475 LEU B C 1
ATOM 7706 O O . LEU B 1 475 ? -9.094 -24.688 -8.094 1 97.31 475 LEU B O 1
ATOM 7710 N N . SER B 1 476 ? -7.652 -22.922 -8.172 1 96.19 476 SER B N 1
ATOM 7711 C CA . SER B 1 476 ? -7.699 -22.688 -6.73 1 96.19 476 SER B CA 1
ATOM 7712 C C . SER B 1 476 ? -8.688 -21.578 -6.379 1 96.19 476 SER B C 1
ATOM 7714 O O . SER B 1 476 ? -8.82 -21.203 -5.211 1 96.19 476 SER B O 1
ATOM 7716 N N . THR B 1 477 ? -9.477 -21.016 -7.348 1 94.81 477 THR B N 1
ATOM 7717 C CA . THR B 1 477 ? -10.484 -20.016 -7.035 1 94.81 477 THR B CA 1
ATOM 7718 C C . THR B 1 477 ? -11.539 -20.578 -6.09 1 94.81 477 THR B C 1
ATOM 7720 O O . THR B 1 477 ? -11.945 -21.734 -6.227 1 94.81 477 THR B O 1
ATOM 7723 N N . PRO B 1 478 ? -12 -19.781 -5.137 1 91.75 478 PRO B N 1
ATOM 7724 C CA . PRO B 1 478 ? -12.766 -20.297 -4 1 91.75 478 PRO B CA 1
ATOM 7725 C C . PRO B 1 478 ? -14.047 -21.016 -4.43 1 91.75 478 PRO B C 1
ATOM 7727 O O . PRO B 1 478 ? -14.492 -21.953 -3.76 1 91.75 478 PRO B O 1
ATOM 7730 N N . PHE B 1 479 ? -14.648 -20.719 -5.551 1 93.19 479 PHE B N 1
ATOM 7731 C CA . PHE B 1 479 ? -15.977 -21.234 -5.891 1 93.19 479 PHE B CA 1
ATOM 7732 C C . PHE B 1 479 ? -15.875 -22.344 -6.934 1 93.19 479 PHE B C 1
ATOM 7734 O O . PHE B 1 479 ? -16.891 -22.844 -7.402 1 93.19 479 PHE B O 1
ATOM 7741 N N . VAL B 1 480 ? -14.719 -22.766 -7.277 1 96.31 480 VAL B N 1
ATOM 7742 C CA . VAL B 1 480 ? -14.531 -23.859 -8.219 1 96.31 480 VAL B CA 1
ATOM 7743 C C . VAL B 1 480 ? -14.992 -25.172 -7.586 1 96.31 480 VAL B C 1
ATOM 7745 O O . VAL B 1 480 ? -14.68 -25.453 -6.426 1 96.31 480 VAL B O 1
ATOM 7748 N N . GLU B 1 481 ? -15.781 -25.859 -8.242 1 96.5 481 GLU B N 1
ATOM 7749 C CA . GLU B 1 481 ? -16.203 -27.203 -7.914 1 96.5 481 GLU B CA 1
ATOM 7750 C C . GLU B 1 481 ? -15.82 -28.188 -9.016 1 96.5 481 GLU B C 1
ATOM 7752 O O . GLU B 1 481 ? -15.359 -27.781 -10.086 1 96.5 481 GLU B O 1
ATOM 7757 N N . GLU B 1 482 ? -16.031 -29.453 -8.688 1 97.81 482 GLU B N 1
ATOM 7758 C CA . GLU B 1 482 ? -15.656 -30.5 -9.641 1 97.81 482 GLU B CA 1
ATOM 7759 C C . GLU B 1 482 ? -16.297 -30.266 -11 1 97.81 482 GLU B C 1
ATOM 7761 O O . GLU B 1 482 ? -15.656 -30.453 -12.039 1 97.81 482 GLU B O 1
ATOM 7766 N N . VAL B 1 483 ? -17.547 -29.828 -11.023 1 97.62 483 VAL B N 1
ATOM 7767 C CA . VAL B 1 483 ? -18.266 -29.625 -12.273 1 97.62 483 VAL B CA 1
ATOM 7768 C C . VAL B 1 483 ? -17.547 -28.562 -13.109 1 97.62 483 VAL B C 1
ATOM 7770 O O . VAL B 1 483 ? -17.469 -28.688 -14.336 1 97.62 483 VAL B O 1
ATOM 7773 N N . HIS B 1 484 ? -17.031 -27.547 -12.523 1 97.44 484 HIS B N 1
ATOM 7774 C CA . HIS B 1 484 ? -16.328 -26.484 -13.234 1 97.44 484 HIS B CA 1
ATOM 7775 C C . HIS B 1 484 ? -15.016 -27 -13.82 1 97.44 484 HIS B C 1
ATOM 7777 O O . HIS B 1 484 ? -14.609 -26.594 -14.906 1 97.44 484 HIS B O 1
ATOM 7783 N N . VAL B 1 485 ? -14.305 -27.906 -13.078 1 98.44 485 VAL B N 1
ATOM 7784 C CA . VAL B 1 485 ? -13.07 -28.531 -13.539 1 98.44 485 VAL B CA 1
ATOM 7785 C C . VAL B 1 485 ? -13.336 -29.359 -14.797 1 98.44 485 VAL B C 1
ATOM 7787 O O . VAL B 1 485 ? -12.617 -29.234 -15.789 1 98.44 485 VAL B O 1
ATOM 7790 N N . ARG B 1 486 ? -14.336 -30.156 -14.75 1 98.38 486 ARG B N 1
ATOM 7791 C CA . ARG B 1 486 ? -14.688 -31.016 -15.883 1 98.38 486 ARG B CA 1
ATOM 7792 C C . ARG B 1 486 ? -15.148 -30.188 -17.078 1 98.38 486 ARG B C 1
ATOM 7794 O O . ARG B 1 486 ? -14.812 -30.5 -18.219 1 98.38 486 ARG B O 1
ATOM 7801 N N . ASP B 1 487 ? -15.938 -29.141 -16.797 1 97.25 487 ASP B N 1
ATOM 7802 C CA . ASP B 1 487 ? -16.391 -28.25 -17.859 1 97.25 487 ASP B CA 1
ATOM 7803 C C . ASP B 1 487 ? -15.219 -27.562 -18.547 1 97.25 487 ASP B C 1
ATOM 7805 O O . ASP B 1 487 ? -15.219 -27.391 -19.766 1 97.25 487 ASP B O 1
ATOM 7809 N N . ALA B 1 488 ? -14.297 -27.125 -17.766 1 97.81 488 ALA B N 1
ATOM 7810 C CA . ALA B 1 488 ? -13.109 -26.5 -18.328 1 97.81 488 ALA B CA 1
ATOM 7811 C C . ALA B 1 488 ? -12.336 -27.469 -19.219 1 97.81 488 ALA B C 1
ATOM 7813 O O . ALA B 1 488 ? -11.875 -27.094 -20.297 1 97.81 488 ALA B O 1
ATOM 7814 N N . PHE B 1 489 ? -12.203 -28.688 -18.734 1 98.25 489 PHE B N 1
ATOM 7815 C CA . PHE B 1 489 ? -11.516 -29.703 -19.516 1 98.25 489 PHE B CA 1
ATOM 7816 C C . PHE B 1 489 ? -12.266 -29.984 -20.812 1 98.25 489 PHE B C 1
ATOM 7818 O O . PHE B 1 489 ? -11.648 -30.125 -21.875 1 98.25 489 PHE B O 1
ATOM 7825 N N . ASP B 1 490 ? -13.547 -30.109 -20.734 1 97.94 490 ASP B N 1
ATOM 7826 C CA . ASP B 1 490 ? -14.359 -30.344 -21.922 1 97.94 490 ASP B CA 1
ATOM 7827 C C . ASP B 1 490 ? -14.195 -29.219 -22.922 1 97.94 490 ASP B C 1
ATOM 7829 O O . ASP B 1 490 ? -14.125 -29.453 -24.141 1 97.94 490 ASP B O 1
ATOM 7833 N N . THR B 1 491 ? -14.203 -28 -22.438 1 97.12 491 THR B N 1
ATOM 7834 C CA . THR B 1 491 ? -13.969 -26.844 -23.297 1 97.12 491 THR B CA 1
ATOM 7835 C C . THR B 1 491 ? -12.609 -26.938 -23.984 1 97.12 491 THR B C 1
ATOM 7837 O O . THR B 1 491 ? -12.492 -26.641 -25.172 1 97.12 491 THR B O 1
ATOM 7840 N N . LEU B 1 492 ? -11.578 -27.344 -23.25 1 97.56 492 LEU B N 1
ATOM 7841 C CA . LEU B 1 492 ? -10.227 -27.516 -23.766 1 97.56 492 LEU B CA 1
ATOM 7842 C C . LEU B 1 492 ? -10.203 -28.547 -24.891 1 97.56 492 LEU B C 1
ATOM 7844 O O . LEU B 1 492 ? -9.641 -28.297 -25.953 1 97.56 492 LEU B O 1
ATOM 7848 N N . VAL B 1 493 ? -10.836 -29.656 -24.688 1 97.38 493 VAL B N 1
ATOM 7849 C CA . VAL B 1 493 ? -10.844 -30.75 -25.656 1 97.38 493 VAL B CA 1
ATOM 7850 C C . VAL B 1 493 ? -11.633 -30.344 -26.906 1 97.38 493 VAL B C 1
ATOM 7852 O O . VAL B 1 493 ? -11.148 -30.484 -28.031 1 97.38 493 VAL B O 1
ATOM 7855 N N . LYS B 1 494 ? -12.805 -29.812 -26.672 1 96.56 494 LYS B N 1
ATOM 7856 C CA . LYS B 1 494 ? -13.664 -29.422 -27.781 1 96.56 494 LYS B CA 1
ATOM 7857 C C . LYS B 1 494 ? -12.984 -28.391 -28.672 1 96.56 494 LYS B C 1
ATOM 7859 O O . LYS B 1 494 ? -13.016 -28.5 -29.906 1 96.56 494 LYS B O 1
ATOM 7864 N N . THR B 1 495 ? -12.453 -27.359 -28.047 1 96.62 495 THR B N 1
ATOM 7865 C CA . THR B 1 495 ? -11.797 -26.297 -28.797 1 96.62 495 THR B CA 1
ATOM 7866 C C . THR B 1 495 ? -10.57 -26.828 -29.516 1 96.62 495 THR B C 1
ATOM 7868 O O . THR B 1 495 ? -10.258 -26.391 -30.641 1 96.62 495 THR B O 1
ATOM 7871 N N . THR B 1 496 ? -9.812 -27.719 -28.891 1 95.88 496 THR B N 1
ATOM 7872 C CA . THR B 1 496 ? -8.648 -28.328 -29.516 1 95.88 496 THR B CA 1
ATOM 7873 C C . THR B 1 496 ? -9.047 -29.094 -30.781 1 95.88 496 THR B C 1
ATOM 7875 O O . THR B 1 496 ? -8.391 -28.984 -31.812 1 95.88 496 THR B O 1
ATOM 7878 N N . GLU B 1 497 ? -10.055 -29.844 -30.672 1 93.69 497 GLU B N 1
ATOM 7879 C CA . GLU B 1 497 ? -10.531 -30.609 -31.812 1 93.69 497 GLU B CA 1
ATOM 7880 C C . GLU B 1 497 ? -10.984 -29.703 -32.938 1 93.69 497 GLU B C 1
ATOM 7882 O O . GLU B 1 497 ? -10.758 -30 -34.125 1 93.69 497 GLU B O 1
ATOM 7887 N N . MET B 1 498 ? -11.539 -28.656 -32.594 1 91.12 498 MET B N 1
ATOM 7888 C CA . MET B 1 498 ? -11.969 -27.672 -33.562 1 91.12 498 MET B CA 1
ATOM 7889 C C . MET B 1 498 ? -10.758 -27.031 -34.25 1 91.12 498 MET B C 1
ATOM 7891 O O . MET B 1 498 ? -10.734 -26.891 -35.469 1 91.12 498 MET B O 1
ATOM 7895 N N . VAL B 1 499 ? -9.82 -26.578 -33.469 1 89.81 499 VAL B N 1
ATOM 7896 C CA . VAL B 1 499 ? -8.648 -25.875 -34 1 89.81 499 VAL B CA 1
ATOM 7897 C C . VAL B 1 499 ? -7.781 -26.844 -34.781 1 89.81 499 VAL B C 1
ATOM 7899 O O . VAL B 1 499 ? -7.195 -26.453 -35.812 1 89.81 499 VAL B O 1
ATOM 7902 N N . SER B 1 500 ? -7.609 -28.047 -34.375 1 85.25 500 SER B N 1
ATOM 7903 C CA . SER B 1 500 ? -6.797 -29.047 -35.062 1 85.25 500 SER B CA 1
ATOM 7904 C C . SER B 1 500 ? -7.469 -29.516 -36.344 1 85.25 500 SER B C 1
ATOM 7906 O O . SER B 1 500 ? -6.793 -29.797 -37.344 1 85.25 500 SER B O 1
ATOM 7908 N N . GLY B 1 501 ? -8.75 -29.734 -36.281 1 75.69 501 GLY B N 1
ATOM 7909 C CA . GLY B 1 501 ? -9.484 -30.109 -37.469 1 75.69 501 GLY B CA 1
ATOM 7910 C C . GLY B 1 501 ? -9.438 -29.031 -38.531 1 75.69 501 GLY B C 1
ATOM 7911 O O . GLY B 1 501 ? -9.312 -29.359 -39.719 1 75.69 501 GLY B O 1
ATOM 7912 N N . ALA B 1 502 ? -9.492 -27.844 -38.062 1 63.41 502 ALA B N 1
ATOM 7913 C CA . ALA B 1 502 ? -9.414 -26.719 -38.969 1 63.41 502 ALA B CA 1
ATOM 7914 C C . ALA B 1 502 ? -8.047 -26.656 -39.656 1 63.41 502 ALA B C 1
ATOM 7916 O O . ALA B 1 502 ? -7.938 -26.281 -40.812 1 63.41 502 ALA B O 1
ATOM 7917 N N . LEU B 1 503 ? -7.066 -26.938 -38.938 1 61.94 503 LEU B N 1
ATOM 7918 C CA . LEU B 1 503 ? -5.703 -26.906 -39.438 1 61.94 503 LEU B CA 1
ATOM 7919 C C . LEU B 1 503 ? -5.465 -28.062 -40.406 1 61.94 503 LEU B C 1
ATOM 7921 O O . LEU B 1 503 ? -4.73 -27.922 -41.406 1 61.94 503 LEU B O 1
ATOM 7925 N N . LYS B 1 504 ? -6.094 -29.219 -40.156 1 62.25 504 LYS B N 1
ATOM 7926 C CA . LYS B 1 504 ? -6.008 -30.328 -41.094 1 62.25 504 LYS B CA 1
ATOM 7927 C C . LYS B 1 504 ? -6.758 -30.016 -42.406 1 62.25 504 LYS B C 1
ATOM 7929 O O . LYS B 1 504 ? -6.332 -30.406 -43.469 1 62.25 504 LYS B O 1
ATOM 7934 N N . GLY B 1 505 ? -7.82 -29.328 -42.125 1 52.22 505 GLY B N 1
ATOM 7935 C CA . GLY B 1 505 ? -8.555 -28.922 -43.312 1 52.22 505 GLY B CA 1
ATOM 7936 C C . GLY B 1 505 ? -7.812 -27.891 -44.156 1 52.22 505 GLY B C 1
ATOM 7937 O O . GLY B 1 505 ? -7.867 -27.922 -45.375 1 52.22 505 GLY B O 1
ATOM 7938 N N . LEU B 1 506 ? -7.246 -26.906 -43.5 1 51 506 LEU B N 1
ATOM 7939 C CA . LEU B 1 506 ? -6.477 -25.891 -44.219 1 51 506 LEU B CA 1
ATOM 7940 C C . LEU B 1 506 ? -5.258 -26.5 -44.906 1 51 506 LEU B C 1
ATOM 7942 O O . LEU B 1 506 ? -4.891 -26.109 -46 1 51 506 LEU B O 1
ATOM 7946 N N . ASN B 1 507 ? -4.621 -27.375 -44.25 1 47.88 507 ASN B N 1
ATOM 7947 C CA . ASN B 1 507 ? -3.486 -28.047 -44.875 1 47.88 507 ASN B CA 1
ATOM 7948 C C . ASN B 1 507 ? -3.938 -28.984 -46 1 47.88 507 ASN B C 1
ATOM 7950 O O . ASN B 1 507 ? -3.221 -29.172 -46.969 1 47.88 507 ASN B O 1
ATOM 7954 N N . ALA B 1 508 ? -5.211 -29.562 -46.062 1 49.69 508 ALA B N 1
ATOM 7955 C CA . ALA B 1 508 ? -5.75 -30.359 -47.156 1 49.69 508 ALA B CA 1
ATOM 7956 C C . ALA B 1 508 ? -6.145 -29.469 -48.344 1 49.69 508 ALA B C 1
ATOM 7958 O O . ALA B 1 508 ? -6.047 -29.891 -49.5 1 49.69 508 ALA B O 1
ATOM 7959 N N . ALA B 1 509 ? -6.578 -28.312 -48.094 1 51.28 509 ALA B N 1
ATOM 7960 C CA . ALA B 1 509 ? -7.004 -27.422 -49.188 1 51.28 509 ALA B CA 1
ATOM 7961 C C . ALA B 1 509 ? -5.805 -26.859 -49.938 1 51.28 509 ALA B C 1
ATOM 7963 O O . ALA B 1 509 ? -5.957 -26.266 -51 1 51.28 509 ALA B O 1
ATOM 7964 N N . LYS B 1 510 ? -4.848 -26.906 -49.281 1 54.5 510 LYS B N 1
ATOM 7965 C CA . LYS B 1 510 ? -3.617 -26.438 -49.906 1 54.5 510 LYS B CA 1
ATOM 7966 C C . LYS B 1 510 ? -2.93 -27.578 -50.688 1 54.5 510 LYS B C 1
ATOM 7968 O O . LYS B 1 510 ? -1.932 -27.359 -51.375 1 54.5 510 LYS B O 1
ATOM 7973 N N . LEU B 1 511 ? -3.195 -28.703 -50.5 1 32.03 511 LEU B N 1
ATOM 7974 C CA . LEU B 1 511 ? -2.643 -29.812 -51.25 1 32.03 511 LEU B CA 1
ATOM 7975 C C . LEU B 1 511 ? -3.547 -30.156 -52.438 1 32.03 511 LEU B C 1
ATOM 7977 O O . LEU B 1 511 ? -3.062 -30.531 -53.5 1 32.03 511 LEU B O 1
#

Sequence (1022 aa):
MTTTGTMDLEGFREAARSSIDEIVGYYQNIADRRVVSSVKPGYLRELVPSKPPVEAEQWKDIQKDVEAKIMPGITHWQSPNFMAFFPCSSSFPGMLGEMYSSAFNGSAFNWICSPAVTELETIVTDWLADMFNLPETYRSSGSTLGGGVIHGTASEAILTVMVAARDKYLREATEGVPEDQLDDAMADARNKLVAFGSATTHSSTKKAAQVSGVRFMEIPVSAKNNFALTGGDVKAAVEKAHAKGLTPFYLTATLGTTDCCAYDDFESIADALQEVAPPGKGEVWVHVDAAYAGAALVCPEYHHFTAQFHRFHSFNMNLHKWLLTNFDCSVTFVQKRSYYIDAFSMTPPYLRNNYSESGLVTDYRDWQIPLGRRFRSLKVWFVIRTFGVKGLQEHIRKGIRHGDLFTKLVKGRSDLFEIVAVPRFALVVLRLKGASSDDQNALTEKLYTTINEEGKIYLTSTVLDGSIYAIRFCLSTPFVEEVHVRDAFDTLVKTTEMVSGALKGLNAAKLMTTTGTMDLEGFREAARSSIDEIVGYYQNIADRRVVSSVKPGYLRELVPSKPPVEAEQWKDIQKDVEAKIMPGITHWQSPNFMAFFPCSSSFPGMLGEMYSSAFNGSAFNWICSPAVTELETIVTDWLADMFNLPETYRSSGSTLGGGVIHGTASEAILTVMVAARDKYLREATEGVPEDQLDDAMADARNKLVAFGSATTHSSTKKAAQVSGVRFMEIPVSAKNNFALTGGDVKAAVEKAHAKGLTPFYLTATLGTTDCCAYDDFESIADALQEVAPPGKGEVWVHVDAAYAGAALVCPEYHHFTAQFHRFHSFNMNLHKWLLTNFDCSVTFVQKRSYYIDAFSMTPPYLRNNYSESGLVTDYRDWQIPLGRRFRSLKVWFVIRTFGVKGLQEHIRKGIRHGDLFTKLVKGRSDLFEIVAVPRFALVVLRLKGASSDDQNALTEKLYTTINEEGKIYLTSTVLDGSIYAIRFCLSTPFVEEVHVRDAFDTLVKTTEMVSGALKGLNAAKL

Radius of gyration: 28.55 Å; Cα contacts (8 Å, |Δi|>4): 2173; chains: 2; bounding box: 66×76×102 Å

Secondary structure (DSSP, 8-state):
---SSS--HHHHHHHHHHHHHHHHHHHHHGGGS-SS--PPTTTGGGTS-SS--SS---HHHHHHHIIIIIGGG---TTSTTB-SSS-----HHHHHHHHHHHHT-----SGGG-HHHHHHHHHHHHHHHHHTT--GGGSTTSTT--EEEEES-HHHHHHHHHHHHHHHHHHHHTTT--HHHHHHHHHHHHHHEEEEEETTS-HHHHHHHHHHT-EEEEEP--GGGTT---HHHHHHHHHHHHHTT-EEEEEEEEBS-TTT--B--HHHHHHHHHHHS-SSTTPPEEEEE-TTGGGGGGSGGGGGGGGGGGGSSEEEEEHHHHSS--SS-EEEEES-THHHHHHH--S-GGGS-HHHHTTSS--GGGSSS-SS---HHHHHHHHHHHHHHHHHHHHHHHHHHHHHHHHHHHHHTTTTEEE-S--BTTEEEEEE--SSHHHHHHHHHHHHHHHHHHTSSB-EEEEETTTEEEEEEE---TT--HHHHHHHHHHHHHHHHHHHHHHHHHHHHT-/---SSS--HHHHHHHHHHHHHHHHHHHHHGGGS-SS--PPTTTGGGTS-SS--SS---HHHHHHHIIIIIGGG---TTSTTB-SSS-----HHHHHHHHHHHHT-----STTT-HHHHHHHHHHHHHHHHHTT--GGGSTTSTT--EEEEES-HHHHHHHHHHHHHHHHHHHHTTT--HHHHHHHHHHHHHHEEEEEETTS-HHHHHHHHHHT-EEEEEP--GGGTT---HHHHHHHHHHHHHTT-EEEEEEEEBS-TTT--B--HHHHHHHHHHHS-SSTTPPEEEEE-TTGGGGGGSGGGGGGGGGGGGSSEEEEEHHHHSS--SS-EEEEES-THHHHHHH--S-GGGS-HHHHTTSS--GGGSSS-SS---HHHHHHHHHHHHHHHHHHHHHHHHHHHHHHHHHHHHHTTTTEEE-S--BTTEEEEEE--SSHHHHHHHHHHHHHHHHHHTSSB-EEEEETTTEEEEEEE---TT--HHHHHHHHHHHHHHHHHHHHHHHHHHHHT-

Solvent-accessible surface area (backbone atoms only — not comparable to full-atom values): 51222 Å² total; per-residue (Å²): 129,83,46,88,50,89,55,34,68,68,48,36,54,52,52,49,51,53,49,48,51,51,52,48,50,47,68,72,45,37,74,77,46,68,31,58,42,81,66,58,85,62,55,54,66,77,75,42,76,86,60,67,47,54,60,54,44,58,64,72,62,56,56,53,40,45,63,73,57,40,49,57,21,41,22,40,47,69,19,44,43,33,21,35,65,76,45,33,23,58,31,67,47,14,44,51,20,49,53,50,34,48,70,64,29,43,44,47,33,36,38,79,51,14,38,33,55,42,51,45,32,50,51,48,36,38,25,47,37,58,45,40,52,52,44,60,34,35,25,60,84,23,92,54,38,11,19,47,50,78,36,58,34,63,32,53,42,47,30,46,50,49,42,19,42,49,43,54,50,44,54,63,75,45,62,89,53,54,76,94,48,35,68,61,51,43,40,58,53,43,59,30,29,29,35,36,30,40,68,61,46,60,64,43,57,58,49,29,26,59,49,36,54,39,42,72,46,75,39,83,53,40,73,92,57,60,48,26,51,39,12,69,56,50,44,51,50,51,52,53,34,47,75,72,68,31,40,61,37,35,33,52,43,39,38,31,28,79,83,55,37,28,45,40,41,57,62,46,35,53,53,32,36,53,71,79,33,36,88,64,89,71,24,53,40,34,33,37,45,10,42,51,47,44,52,48,22,54,32,73,92,44,41,71,76,39,72,51,46,73,80,40,43,32,40,34,30,27,37,13,27,60,56,43,23,39,68,59,33,12,39,34,29,26,32,40,41,63,47,29,38,71,53,42,41,85,57,54,79,90,66,51,56,65,51,49,72,69,61,62,37,64,45,61,25,22,58,34,80,40,47,59,40,68,51,56,44,50,17,52,50,36,31,44,37,38,32,4,51,54,44,51,33,48,53,47,52,49,16,38,50,45,26,51,51,48,50,51,55,46,60,73,38,54,87,50,36,40,73,78,48,74,69,35,90,10,34,43,34,30,31,40,61,56,96,40,72,68,48,15,30,53,53,27,49,51,44,52,52,52,46,46,70,71,27,73,41,35,64,34,70,47,66,47,88,86,70,45,44,31,40,37,44,27,44,54,30,89,61,45,44,70,69,46,51,53,49,52,51,50,49,52,52,55,50,42,52,51,56,50,50,50,49,53,48,55,57,57,69,70,106,130,83,47,88,53,88,57,33,68,68,49,37,54,51,53,49,51,53,49,50,53,52,52,47,51,47,68,74,45,37,73,78,45,65,29,57,43,81,65,56,86,64,54,54,66,77,75,42,75,86,57,66,46,53,59,56,46,57,65,72,62,56,57,52,39,44,63,72,57,40,48,56,22,40,24,41,45,68,19,42,43,33,21,34,65,76,44,35,24,58,32,67,47,15,45,51,20,50,53,51,33,47,71,63,27,41,42,47,33,36,39,79,50,14,40,33,56,42,51,46,32,50,51,49,36,39,26,46,38,60,44,40,53,51,46,59,35,36,25,60,84,22,92,54,38,11,19,47,50,80,36,58,34,65,31,52,44,46,31,46,50,49,43,19,40,49,42,54,49,43,55,62,74,45,61,89,52,54,78,94,48,35,66,61,51,42,41,57,54,42,59,31,28,28,35,37,30,42,69,60,46,59,66,44,55,59,49,27,25,59,49,37,54,37,42,71,46,73,38,83,53,41,72,92,58,62,47,24,51,39,12,68,56,51,44,52,50,51,52,52,34,47,73,72,68,34,40,61,36,35,34,53,43,41,38,30,28,79,82,57,38,28,45,41,40,57,63,46,34,53,53,31,35,53,71,80,32,36,88,65,88,71,25,54,40,35,32,37,44,10,44,51,50,44,53,49,22,54,30,73,93,44,42,72,75,39,72,52,47,74,79,42,43,32,39,36,30,27,38,13,25,61,58,43,22,38,69,61,33,10,40,35,30,27,33,40,42,64,47,30,37,69,53,43,41,84,58,54,80,92,67,53,56,64,50,48,72,68,62,62,38,65,46,62,24,22,58,38,79,40,47,60,40,69,53,58,44,48,17,51,50,36,32,44,37,38,30,5,51,55,43,52,33,47,54,47,52,49,17,39,50,46,27,52,51,48,50,51,55,46,60,73,38,53,87,49,36,40,74,79,45,73,69,34,90,10,34,41,34,30,29,40,63,55,97,41,74,68,49,15,31,52,52,28,49,52,46,52,53,52,45,46,69,71,26,74,40,35,67,34,71,48,66,47,89,85,70,44,45,32,41,38,42,26,45,54,29,89,60,46,46,72,68,47,51,53,50,51,50,49,51,51,51,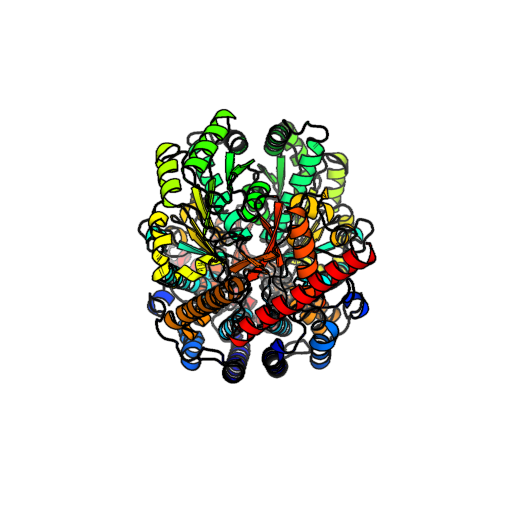54,49,43,52,50,56,52,50,49,50,54,47,54,57,55,73,70,103

Nearest PDB structures (foldseek):
  8ora-assembly1_A-2  TM=9.646E-01  e=2.607E-53  Homo sapiens
  6khp-assembly1_A-2  TM=9.423E-01  e=3.628E-51  Oryza sativa Japonica Group
  6eew-assembly1_A  TM=9.474E-01  e=7.011E-50  Catharanthus roseus
  7eix-assembly1_B  TM=9.738E-01  e=3.084E-48  Homo sapiens
  7eix-assembly1_A  TM=9.732E-01  e=5.956E-48  Homo sapiens

Organism: Fusarium solani (NCBI:txid169388)

pLDDT: mean 93.32, std 11.47, range [32.03, 98.94]

InterPro domains:
  IPR002129 Pyridoxal phosphate-dependent decarboxylase, major domain [PF00282] (41-433)
  IPR010977 Aromatic-L-amino-acid decarboxylase [PR00800] (12-31)
  IPR010977 Aromatic-L-amino-acid decarboxylase [PR00800] (35-52)
  IPR010977 Aromatic-L-amino-acid decarboxylase [PR00800] (53-72)
  IPR010977 Aromatic-L-amino-acid decarboxylase [PR00800] (79-98)
  IPR010977 Aromatic-L-amino-acid decarboxylase [PR00800] (100-118)
  IPR010977 Aromatic-L-amino-acid decarboxylase [PR00800] (119-138)
  IPR010977 Aromatic-L-amino-acid decarboxylase [PR00800] (146-166)
  IPR010977 Aromatic-L-amino-acid decarboxylase [PR00800] (370-385)
  IPR010977 Aromatic-L-amino-acid decarboxylase [PR00800] (414-433)
  IPR010977 Aromatic-L-amino-acid decarboxylase [PTHR11999] (6-498)
  IPR015421 Pyridoxal phosphate-dependent transferase, major domain [G3DSA:3.40.640.10] (88-397)
  IPR015422 Pyridoxal phosphate-dependent transferase, small domain [G3DSA:3.90.1150.10] (398-507)
  IPR015424 Pyridoxal phosphate-dependent transferase [SSF53383] (7-495)

Foldseek 3Di:
DPPVDPADPVNCVVLVVVVVVVVVVCVVCVQVDQQAAPDDPCQLVVVDDPDDDPDDDRSVVVVVCCVVRVVNHDRHLLHLQAFAFFGQFADPLQVVLVVVLVVVDFQQQWCVRDVCLFVLQLVLFQVVCVLLVADQLLHCPRPQRWGKDKDQAVLQVLLLLVLLLLLVQLCLQCPPPDPVCSVVSSVVQQAQEEAEEEPLADCSNVVSCVVSVHHYDYFYAAVVVLRAAFLVSVLVVCVVSVVVVHAYREYEFEQQGRAFRDGYPLVRNLVSQCPRANPDHRGHAYEYEYAAVSLLSSDVVCSVVNVNVVSHFKYKYACSRQQNHHGGIIMMTGSHQVSQLVRQPPDPPVPDDCCCVVSVIPSCCSRGNHSGDGSRSSSSVSSCVVQPSVNSNVLQVQLVVLLVVLVVLQVVPVVFKDFSGDHDSNKTKIWTDDPDLVRGQVLRVVLQVVLVVVSSHHWDWDDHPNRHIIIMGRSSNRPHDNVSSVVVSVSSVVSSCVSVVVVVVVVVVVD/DPPVDPADPVNCVVLVVVVVVVVVVCVVCVQVDQQAAPDDPCQLVVVDDPDDDPDDDRSVVVVVCCVVRVVSHDRHLLHLQAFAFFGQFADPLQVVLVVVLVVVDFQQQWCVRDVCLFVLQLVLFQVVCVLLVADQLLHCPRPQRWGKDKDQAVLQVLLLLVLLLLLVQLCLQCPPPDPVCSVVSSVVQQAQEEEEEEPLADCSNVVSCVVNVHHYDYFYAAVVVLRAAFLVSVLVVCVVSVVVVHAYREYEFEQQGRAFRDGYPLVRNLVSQCPRANPDHSGHAYEYEYAAVSLLSSDVVCSVVNVNVVSHFKYKYACSRQQNHHGGIIMMTGSHQVSQLVRQPPDPPVPDDCCCVVSVIPRCCSRGNHSGDGSRSSSSVSSCVVQPSVNSNVLQVQLVVLLVVLVVLQVVPVVFKDFSGDHDSNKTKIWTDDPDLVRGQVLRVVLQVVLVVVSSHHWDWDDHPNRHIIIMGRSSNRPHDNVSSVVVSVSSVVSSCVSVVVVVVVVVVVD